Protein AF-0000000065927866 (afdb_homodimer)

Sequence (918 aa):
MAPTQNTICSKHVAVIGAGAAGLVTARELRREGHTVVVFDREKQVGGLWNYSSKADSDPLSLDTTRTIVHTSIYESLRTNLPRECMGFTDFPFVPRIHDISRDSRRYPSHREVLAYLQDFAREFKIEEMVRFETEVVCVEPVNGKWSVRSKNSVGFAAHEIFDAVVVCSGHFTEPNVAHIPGIKSWPGKQIHSHNYRVPGPFNNEVVVVIGNYASGADISRDIAKVAKEVHIASRASESDTYQKLPV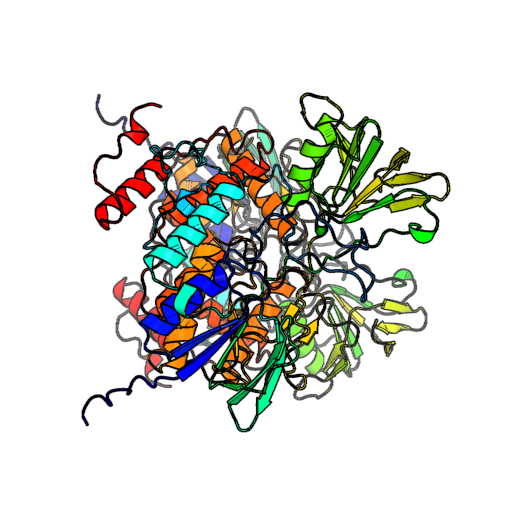PQNNLWVHSEIDFAHQDGSILFKNGKVVYADTIVHCTGYKYYFPFLETNGYININENRVEPLYKHVFLPALAPSLSFIGLPGMAIQFVMFEIQSKWVAAVLSGRVILPSQDKMMEDIIEWYATLDVLGIPKRHTHKLGKISCEYLNWIAEECHCSPVENWRIQEVERGFQRMVSHPEIYRDEWDDDDLMEEAYKDFARKKLISSHPSYFLESMAPTQNTICSKHVAVIGAGAAGLVTARELRREGHTVVVFDREKQVGGLWNYSSKADSDPLSLDTTRTIVHTSIYESLRTNLPRECMGFTDFPFVPRIHDISRDSRRYPSHREVLAYLQDFAREFKIEEMVRFETEVVCVEPVNGKWSVRSKNSVGFAAHEIFDAVVVCSGHFTEPNVAHIPGIKSWPGKQIHSHNYRVPGPFNNEVVVVIGNYASGADISRDIAKVAKEVHIASRASESDTYQKLPVPQNNLWVHSEIDFAHQDGSILFKNGKVVYADTIVHCTGYKYYFPFLETNGYININENRVEPLYKHVFLPALAPSLSFIGLPGMAIQFVMFEIQSKWVAAVLSGRVILPSQDKMMEDIIEWYATLDVLGIPKRHTHKLGKISCEYLNWIAEECHCSPVENWRIQEVERGFQRMVSHPEIYRDEWDDDDLMEEAYKDFARKKLISSHPSYFLES

Secondary structure (DSSP, 8-state):
-----------EEEEE--SHHHHHHHHHHHHHT-EEEEE-SSSSS-GGGS--S---SSTT---TTSPPP-----TT-B-SS-HHHHSBTTB-----TT-TTS--SSS-BHHHHHHHHHHHHHHTT-GGGEETT-EEEEEEEETTEEEEEEE-SS-BPPPEEESEEEE---SSSSB-PPP-TTGGG--SEEEEGGG---SGGGTT-EEEEE--SHHHHHHHHHHHTT-SEEEEE-TTS-TT-EEE---TTS-EEEE--EEEE-TTSEEEETTS-EEE-SEEEE---B----TTB--TTSSEEETTEEES-BTTTB-GGGTTTEEE-S--BSS-HHHHHHHHHHHHHHHHHTSS-PPPHHHHHHHHHHHHHHHHHHT--GGGTTB-GGGHHHHHHHHHHHHT-PPPPHHHHHHHHHHHHHHHH-TTTTTT--S-HHHHHHHHHHHHHTTSS-SS-GGGT--/-----------EEEEE--SHHHHHHHHHHHHHT-EEEEE-SSSSS-GGGS--S---SSTT---TTSPPP-----TT-B-SS-HHHHSBTTB-----TT-TTS--SSS-BHHHHHHHHHHHHHHTT-GGGEETT-EEEEEEEETTEEEEEEE-SS-BPPPEEESEEEE---SSSSB-PPP-TTGGG--SEEEEGGG---SGGGTT-EEEEE--SHHHHHHHHHHHTT-SEEEEE-TTS-TT-EEE---TTS-EEEE--EEEE-TTSEEEETTS-EEE-SEEEE---B----TTB--TTSSEEETTEEES-BTTTB-GGGTTTEEE-S--BSS-HHHHHHHHHHHHHHHHHTSS-PPPHHHHHHHHHHHHHHHHHHT--GGGTTB-GGGHHHHHHHHHHHHT-PPPPHHHHHHHHHHHHHHHH-TTTTTT--S-HHHHHHHHHHHHHTTSS-SS-GGGTT-

InterPro domains:
  IPR000960 Flavin monooxygenase FMO [PR00370] (11-27)
  IPR000960 Flavin monooxygenase FMO [PR00370] (35-59)
  IPR000960 Flavin monooxygenase FMO [PR00370] (191-205)
  IPR000960 Flavin monooxygenase FMO [PR00370] (218-233)
  IPR000960 Flavin monooxygenase FMO [PR00370] (270-297)
  IPR000960 Flavin monooxygenase FMO [PR00370] (335-348)
  IPR020946 Flavin monooxygenase-like [PF00743] (11-236)
  IPR020946 Flavin monooxygenase-like [PF00743] (263-385)
  IPR036188 FAD/NAD(P)-binding domain superfamily [G3DSA:3.50.50.60] (13-407)
  IPR036188 FAD/NAD(P)-binding domain superfamily [G3DSA:3.50.50.60] (179-283)
  IPR036188 FAD/NAD(P)-binding domain superfamily [SSF51905] (11-238)
  IPR036188 FAD/NAD(P)-binding domain superfamily [SSF51905] (266-433)
  IPR050346 Flavin-containing monooxygenases-like [PTHR23023] (11-434)

Radius of gyration: 29.79 Å; Cα contacts (8 Å, |Δi|>4): 1867; chains: 2; bounding box: 66×82×74 Å

GO terms:
  GO:0080103 4-methylthiopropyl glucosinolate S-oxygenase activity (F, IDA)
  GO:0080107 8-methylthiopropyl glucosinolate S-oxygenase activity (F, IDA)
  GO:0080102 3-methylthiopropyl glucosinolate S-oxygenase activity (F, IMP)
  GO:0080103 4-methylthiopropyl glucosinolate S-oxygenase activity (F, IMP)
  GO:0080104 5-methylthiopropyl glucosinolate S-oxygenase activity (F, IMP)
  GO:0080105 6-methylthiopropyl glucosinolate S-oxygenase activity (F, IMP)
  GO:0080106 7-methylthiopropyl glucosinolate S-oxygenase activity (F, IMP)
  GO:0080107 8-methylthiopropyl glucosinolate S-oxygenase activity (F, IMP)
  GO:0033506 glucosinolate biosynthetic process from homomethionine (P, IMP)

pLDDT: mean 93.17, std 10.87, range [21.94, 98.88]

Structure (mmCIF, N/CA/C/O backbone):
data_AF-0000000065927866-model_v1
#
loop_
_entity.id
_entity.type
_entity.pdbx_description
1 polymer 'Flavin-containing monooxygenase FMO GS-OX1'
#
loop_
_atom_site.group_PDB
_atom_site.id
_atom_site.type_symbol
_atom_site.label_atom_id
_atom_site.label_alt_id
_atom_site.label_comp_id
_atom_site.label_asym_id
_atom_site.label_entity_id
_atom_site.label_seq_id
_atom_site.pdbx_PDB_ins_code
_atom_site.Cartn_x
_atom_site.Cartn_y
_atom_site.Cartn_z
_atom_site.occupancy
_atom_site.B_iso_or_equiv
_atom_site.auth_seq_id
_atom_site.auth_comp_id
_atom_site.auth_asym_id
_atom_site.auth_atom_id
_atom_site.pdbx_PDB_model_num
ATOM 1 N N . MET A 1 1 ? -34.188 19.969 -25.688 1 22.8 1 MET A N 1
ATOM 2 C CA . MET A 1 1 ? -34.094 20.422 -24.297 1 22.8 1 MET A CA 1
ATOM 3 C C . MET A 1 1 ? -32.719 20.953 -23.984 1 22.8 1 MET A C 1
ATOM 5 O O . MET A 1 1 ? -31.703 20.281 -24.25 1 22.8 1 MET A O 1
ATOM 9 N N . ALA A 1 2 ? -32.594 22.266 -23.906 1 32.44 2 ALA A N 1
ATOM 10 C CA . ALA A 1 2 ? -31.312 22.969 -23.812 1 32.44 2 ALA A CA 1
ATOM 11 C C . ALA A 1 2 ? -30.438 22.406 -22.719 1 32.44 2 ALA A C 1
ATOM 13 O O . ALA A 1 2 ? -30.938 21.844 -21.734 1 32.44 2 ALA A O 1
ATOM 14 N N . PRO A 1 3 ? -29.125 22.219 -22.906 1 36.47 3 PRO A N 1
ATOM 15 C CA . PRO A 1 3 ? -28.266 21.688 -21.844 1 36.47 3 PRO A CA 1
ATOM 16 C C . PRO A 1 3 ? -28.562 22.312 -20.484 1 36.47 3 PRO A C 1
ATOM 18 O O . PRO A 1 3 ? -28.844 23.516 -20.406 1 36.47 3 PRO A O 1
ATOM 21 N N . THR A 1 4 ? -29.328 21.781 -19.625 1 37.56 4 THR A N 1
ATOM 22 C CA . THR A 1 4 ? -29.641 22.297 -18.297 1 37.56 4 THR A CA 1
ATOM 23 C C . THR A 1 4 ? -28.422 23 -17.703 1 37.56 4 THR A C 1
ATOM 25 O O . THR A 1 4 ? -27.344 22.391 -17.578 1 37.56 4 THR A O 1
ATOM 28 N N . GLN A 1 5 ? -28.141 24.172 -17.969 1 40.34 5 GLN A N 1
ATOM 29 C CA . GLN A 1 5 ? -27.156 25.078 -17.391 1 40.34 5 GLN A CA 1
ATOM 30 C C . GLN A 1 5 ? -26.984 24.812 -15.891 1 40.34 5 GLN A C 1
ATOM 32 O O . GLN A 1 5 ? -27.906 25.047 -15.109 1 40.34 5 GLN A O 1
ATOM 37 N N . ASN A 1 6 ? -26.438 23.781 -15.383 1 46.69 6 ASN A N 1
ATOM 38 C CA . ASN A 1 6 ? -26.219 23.484 -13.969 1 46.69 6 ASN A CA 1
ATOM 39 C C . ASN A 1 6 ? -25.828 24.734 -13.195 1 46.69 6 ASN A C 1
ATOM 41 O O . ASN A 1 6 ? -24.781 25.344 -13.453 1 46.69 6 ASN A O 1
ATOM 45 N N . THR A 1 7 ? -26.641 25.641 -12.898 1 53.19 7 THR A N 1
ATOM 46 C CA . THR A 1 7 ? -26.484 26.875 -12.156 1 53.19 7 THR A CA 1
ATOM 47 C C . THR A 1 7 ? -25.516 26.688 -10.984 1 53.19 7 THR A C 1
ATOM 49 O O . THR A 1 7 ? -25.734 25.812 -10.141 1 53.19 7 THR A O 1
ATOM 52 N N . ILE A 1 8 ? -24.281 27.109 -11.148 1 65.31 8 ILE A N 1
ATOM 53 C CA . ILE A 1 8 ? -23.281 27.172 -10.086 1 65.31 8 ILE A CA 1
ATOM 54 C C . ILE A 1 8 ? -23.859 27.891 -8.867 1 65.31 8 ILE A C 1
ATOM 56 O O . ILE A 1 8 ? -24.375 29 -8.984 1 65.31 8 ILE A O 1
ATOM 60 N N . CYS A 1 9 ? -24.188 27.156 -7.723 1 84.62 9 CYS A N 1
ATOM 61 C CA . CYS A 1 9 ? -24.766 27.672 -6.484 1 84.62 9 CYS A CA 1
ATOM 62 C C . CYS A 1 9 ? -23.672 28.141 -5.527 1 84.62 9 CYS A C 1
ATOM 64 O O . CYS A 1 9 ? -22.719 27.406 -5.254 1 84.62 9 CYS A O 1
ATOM 66 N N . SER A 1 10 ? -23.719 29.391 -5.25 1 94.5 10 SER A N 1
ATOM 67 C CA . SER A 1 10 ? -22.812 29.969 -4.258 1 94.5 10 SER A CA 1
ATOM 68 C C . SER A 1 10 ? -23.219 29.531 -2.846 1 94.5 10 SER A C 1
ATOM 70 O O . SER A 1 10 ? -24.391 29.578 -2.486 1 94.5 10 SER A O 1
ATOM 72 N N . LYS A 1 11 ? -22.172 29.047 -2.121 1 97.75 11 LYS A N 1
ATOM 73 C CA . LYS A 1 11 ? -22.375 28.641 -0.737 1 97.75 11 LYS A CA 1
ATOM 74 C C . LYS A 1 11 ? -21.578 29.516 0.223 1 97.75 11 LYS A C 1
ATOM 76 O O . LYS A 1 11 ? -20.547 30.094 -0.16 1 97.75 11 LYS A O 1
ATOM 81 N N . HIS A 1 12 ? -22.125 29.656 1.359 1 98.5 12 HIS A N 1
ATOM 82 C CA . HIS A 1 12 ? -21.406 30.266 2.471 1 98.5 12 HIS A CA 1
ATOM 83 C C . HIS A 1 12 ? -20.656 29.219 3.277 1 98.5 12 HIS A C 1
ATOM 85 O O . HIS A 1 12 ? -21.266 28.375 3.941 1 98.5 12 HIS A O 1
ATOM 91 N N . VAL A 1 13 ? -19.25 29.344 3.254 1 98.81 13 VAL A N 1
ATOM 92 C CA . VAL A 1 13 ? -18.484 28.188 3.713 1 98.81 13 VAL A CA 1
ATOM 93 C C . VAL A 1 13 ? -17.547 28.625 4.836 1 98.81 13 VAL A C 1
ATOM 95 O O . VAL A 1 13 ? -16.875 29.656 4.734 1 98.81 13 VAL A O 1
ATOM 98 N N . ALA A 1 14 ? -17.469 27.844 5.934 1 98.81 14 ALA A N 1
ATOM 99 C CA . ALA A 1 14 ? -16.5 28.016 7 1 98.81 14 ALA A CA 1
ATOM 100 C C . ALA A 1 14 ? -15.289 27.109 6.785 1 98.81 14 ALA A C 1
ATOM 102 O O . ALA A 1 14 ? -15.445 25.906 6.512 1 98.81 14 ALA A O 1
ATOM 103 N N . VAL A 1 15 ? -14.133 27.672 6.832 1 98.88 15 VAL A N 1
ATOM 104 C CA . VAL A 1 15 ? -12.883 26.922 6.789 1 98.88 15 VAL A CA 1
ATOM 105 C C . VAL A 1 15 ? -12.203 26.969 8.156 1 98.88 15 VAL A C 1
ATOM 107 O O . VAL A 1 15 ? -11.938 28.047 8.68 1 98.88 15 VAL A O 1
ATOM 110 N N . ILE A 1 16 ? -11.891 25.844 8.711 1 98.56 16 ILE A N 1
ATOM 111 C CA . ILE A 1 16 ? -11.32 25.797 10.055 1 98.56 16 ILE A CA 1
ATOM 112 C C . ILE A 1 16 ? -9.812 25.578 9.961 1 98.56 16 ILE A C 1
ATOM 114 O O . ILE A 1 16 ? -9.344 24.453 9.789 1 98.56 16 ILE A O 1
ATOM 118 N N . GLY A 1 17 ? -9.062 26.625 10.219 1 98.25 17 GLY A N 1
ATOM 119 C CA . GLY A 1 17 ? -7.609 26.594 10.141 1 98.25 17 GLY A CA 1
ATOM 120 C C . GLY A 1 17 ? -7.055 27.406 8.984 1 98.25 17 GLY A C 1
ATOM 121 O O . GLY A 1 17 ? -7.578 27.359 7.871 1 98.25 17 GLY A O 1
ATOM 122 N N . ALA A 1 18 ? -6.039 28.172 9.312 1 98.56 18 ALA A N 1
ATOM 123 C CA . ALA A 1 18 ? -5.387 29 8.297 1 98.56 18 ALA A CA 1
ATOM 124 C C . ALA A 1 18 ? -3.947 28.547 8.07 1 98.56 18 ALA A C 1
ATOM 126 O O . ALA A 1 18 ? -3.053 29.391 7.887 1 98.56 18 ALA A O 1
ATOM 127 N N . GLY A 1 19 ? -3.703 27.25 8.203 1 98.31 19 GLY A N 1
ATOM 128 C CA . GLY A 1 19 ? -2.473 26.656 7.699 1 98.31 19 GLY A CA 1
ATOM 129 C C . GLY A 1 19 ? -2.455 26.516 6.191 1 98.31 19 GLY A C 1
ATOM 130 O O . GLY A 1 19 ? -3.305 27.078 5.5 1 98.31 19 GLY A O 1
ATOM 131 N N . ALA A 1 20 ? -1.476 25.75 5.707 1 98.44 20 ALA A N 1
ATOM 132 C CA . ALA A 1 20 ? -1.329 25.578 4.262 1 98.44 20 ALA A CA 1
ATOM 133 C C . ALA A 1 20 ? -2.625 25.062 3.637 1 98.44 20 ALA A C 1
ATOM 135 O O . ALA A 1 20 ? -3.068 25.578 2.607 1 98.44 20 ALA A O 1
ATOM 136 N N . ALA A 1 21 ? -3.248 24.094 4.242 1 98.69 21 ALA A N 1
ATOM 137 C CA . ALA A 1 21 ? -4.484 23.516 3.729 1 98.69 21 ALA A CA 1
ATOM 138 C C . ALA A 1 21 ? -5.605 24.547 3.697 1 98.69 21 ALA A C 1
ATOM 140 O O . ALA A 1 21 ? -6.309 24.688 2.695 1 98.69 21 ALA A O 1
ATOM 141 N N . GLY A 1 22 ? -5.746 25.297 4.773 1 98.88 22 GLY A N 1
ATOM 142 C CA . GLY A 1 22 ? -6.809 26.297 4.855 1 98.88 22 GLY A CA 1
ATOM 143 C C . GLY A 1 22 ? -6.633 27.438 3.873 1 98.88 22 GLY A C 1
ATOM 144 O O . GLY A 1 22 ? -7.605 27.906 3.287 1 98.88 22 GLY A O 1
ATOM 145 N N . LEU A 1 23 ? -5.414 27.859 3.711 1 98.88 23 LEU A N 1
ATOM 146 C CA . LEU A 1 23 ? -5.137 28.969 2.812 1 98.88 23 LEU A CA 1
ATOM 147 C C . LEU A 1 23 ? -5.531 28.625 1.381 1 98.88 23 LEU A C 1
ATOM 149 O O . LEU A 1 23 ? -6.246 29.391 0.728 1 98.88 23 LEU A O 1
ATOM 153 N N . VAL A 1 24 ? -5.113 27.484 0.929 1 98.81 24 VAL A N 1
ATOM 154 C CA . VAL A 1 24 ? -5.398 27.141 -0.458 1 98.81 24 VAL A CA 1
ATOM 155 C C . VAL A 1 24 ? -6.875 26.781 -0.608 1 98.81 24 VAL A C 1
ATOM 157 O O . VAL A 1 24 ? -7.48 27.047 -1.646 1 98.81 24 VAL A O 1
ATOM 160 N N . THR A 1 25 ? -7.477 26.203 0.416 1 98.88 25 THR A N 1
ATOM 161 C CA . THR A 1 25 ? -8.906 25.922 0.393 1 98.88 25 THR A CA 1
ATOM 162 C C . THR A 1 25 ? -9.719 27.203 0.238 1 98.88 25 THR A C 1
ATOM 164 O O . THR A 1 25 ? -10.633 27.266 -0.588 1 98.88 25 THR A O 1
ATOM 167 N N . ALA A 1 26 ? -9.367 28.219 1.021 1 98.88 26 ALA A N 1
ATOM 168 C CA . ALA A 1 26 ? -10.047 29.516 0.928 1 98.88 26 ALA A CA 1
ATOM 169 C C . ALA A 1 26 ? -9.938 30.094 -0.48 1 98.88 26 ALA A C 1
ATOM 171 O O . ALA A 1 26 ? -10.93 30.578 -1.033 1 98.88 26 ALA A O 1
ATOM 172 N N . ARG A 1 27 ? -8.805 30.031 -1.054 1 98.75 27 ARG A N 1
ATOM 173 C CA . ARG A 1 27 ? -8.586 30.547 -2.4 1 98.75 27 ARG A CA 1
ATOM 174 C C . ARG A 1 27 ? -9.461 29.828 -3.416 1 98.75 27 ARG A C 1
ATOM 176 O O . ARG A 1 27 ? -10.133 30.469 -4.227 1 98.75 27 ARG A O 1
ATOM 183 N N . GLU A 1 28 ? -9.438 28.5 -3.371 1 98.56 28 GLU A N 1
ATOM 184 C CA . GLU A 1 28 ? -10.156 27.703 -4.371 1 98.56 28 GLU A CA 1
ATOM 185 C C . GLU A 1 28 ? -11.664 27.875 -4.219 1 98.56 28 GLU A C 1
ATOM 187 O O . GLU A 1 28 ? -12.398 27.891 -5.211 1 98.56 28 GLU A O 1
ATOM 192 N N . LEU A 1 29 ? -12.148 27.938 -2.979 1 98.62 29 LEU A N 1
ATOM 193 C CA . LEU A 1 29 ? -13.562 28.188 -2.744 1 98.62 29 LEU A CA 1
ATOM 194 C C . LEU A 1 29 ? -13.977 29.547 -3.316 1 98.62 29 LEU A C 1
ATOM 196 O O . LEU A 1 29 ? -14.984 29.641 -4.02 1 98.62 29 LEU A O 1
ATOM 200 N N . ARG A 1 30 ? -13.211 30.547 -3.059 1 98.44 30 ARG A N 1
ATOM 201 C CA . ARG A 1 30 ? -13.5 31.875 -3.586 1 98.44 30 ARG A CA 1
ATOM 202 C C . ARG A 1 30 ? -13.484 31.875 -5.113 1 98.44 30 ARG A C 1
ATOM 204 O O . ARG A 1 30 ? -14.359 32.469 -5.75 1 98.44 30 ARG A O 1
ATOM 211 N N . ARG A 1 31 ? -12.477 31.25 -5.652 1 97.38 31 ARG A N 1
ATOM 212 C CA . ARG A 1 31 ? -12.344 31.172 -7.105 1 97.38 31 ARG A CA 1
ATOM 213 C C . ARG A 1 31 ? -13.57 30.516 -7.73 1 97.38 31 ARG A C 1
ATOM 215 O O . ARG A 1 31 ? -13.969 30.859 -8.844 1 97.38 31 ARG A O 1
ATOM 222 N N . GLU A 1 32 ? -14.172 29.562 -7.008 1 97.19 32 GLU A N 1
ATOM 223 C CA . GLU A 1 32 ? -15.336 28.844 -7.496 1 97.19 32 GLU A CA 1
ATOM 224 C C . GLU A 1 32 ? -16.609 29.656 -7.32 1 97.19 32 GLU A C 1
ATOM 226 O O . GLU A 1 32 ? -17.672 29.281 -7.824 1 97.19 32 GLU A O 1
ATOM 231 N N . GLY A 1 33 ? -16.516 30.75 -6.535 1 97.44 33 GLY A N 1
ATOM 232 C CA . GLY A 1 33 ? -17.641 31.656 -6.41 1 97.44 33 GLY A CA 1
ATOM 233 C C . GLY A 1 33 ? -18.312 31.578 -5.055 1 97.44 33 GLY A C 1
ATOM 234 O O . GLY A 1 33 ? -19.359 32.188 -4.84 1 97.44 33 GLY A O 1
ATOM 235 N N . HIS A 1 34 ? -17.75 30.922 -4.105 1 98.31 34 HIS A N 1
ATOM 236 C CA . HIS A 1 34 ? -18.312 30.812 -2.768 1 98.31 34 HIS A CA 1
ATOM 237 C C . HIS A 1 34 ? -17.891 31.969 -1.885 1 98.31 34 HIS A C 1
ATOM 239 O O . HIS A 1 34 ? -16.938 32.688 -2.201 1 98.31 34 HIS A O 1
ATOM 245 N N . THR A 1 35 ? -18.672 32.219 -0.864 1 98.38 35 THR A N 1
ATOM 246 C CA . THR A 1 35 ? -18.234 33.094 0.206 1 98.38 35 THR A CA 1
ATOM 247 C C . THR A 1 35 ? -17.578 32.312 1.338 1 98.38 35 THR A C 1
ATOM 249 O O . THR A 1 35 ? -18.062 31.234 1.705 1 98.38 35 THR A O 1
ATOM 252 N N . VAL A 1 36 ? -16.469 32.906 1.86 1 98.75 36 VAL A N 1
ATOM 253 C CA . VAL A 1 36 ? -15.641 32.094 2.727 1 98.75 36 VAL A CA 1
ATOM 254 C C . VAL A 1 36 ? -15.273 32.875 3.986 1 98.75 36 VAL A C 1
ATOM 256 O O . VAL A 1 36 ? -15 34.062 3.926 1 98.75 36 VAL A O 1
ATOM 259 N N . VAL A 1 37 ? -15.336 32.25 5.09 1 98.62 37 VAL A N 1
ATOM 260 C CA . VAL A 1 37 ? -14.758 32.719 6.344 1 98.62 37 VAL A CA 1
ATOM 261 C C . VAL A 1 37 ? -13.773 31.672 6.887 1 98.62 37 VAL A C 1
ATOM 263 O O . VAL A 1 37 ? -14.141 30.516 7.102 1 98.62 37 VAL A O 1
ATOM 266 N N . VAL A 1 38 ? -12.539 32.094 7.094 1 98.81 38 VAL A N 1
ATOM 267 C CA . VAL A 1 38 ? -11.516 31.234 7.672 1 98.81 38 VAL A CA 1
ATOM 268 C C . VAL A 1 38 ? -11.32 31.578 9.148 1 98.81 38 VAL A C 1
ATOM 270 O O . VAL A 1 38 ? -11.156 32.75 9.5 1 98.81 38 VAL A O 1
ATOM 273 N N . PHE A 1 39 ? -11.383 30.578 9.977 1 98.19 39 PHE A N 1
ATOM 274 C CA . PHE A 1 39 ? -11.141 30.781 11.406 1 98.19 39 PHE A CA 1
ATOM 275 C C . PHE A 1 39 ? -9.773 30.234 11.797 1 98.19 39 PHE A C 1
ATOM 277 O O . PHE A 1 39 ? -9.414 29.109 11.414 1 98.19 39 PHE A O 1
ATOM 284 N N . ASP A 1 40 ? -9.031 31 12.516 1 97.5 40 ASP A N 1
ATOM 285 C CA . ASP A 1 40 ? -7.77 30.5 13.047 1 97.5 40 ASP A CA 1
ATOM 286 C C . ASP A 1 40 ? -7.508 31.047 14.445 1 97.5 40 ASP A C 1
ATOM 288 O O . ASP A 1 40 ? -7.77 32.219 14.719 1 97.5 40 ASP A O 1
ATOM 292 N N . ARG A 1 41 ? -6.996 30.234 15.25 1 94.44 41 ARG A N 1
ATOM 293 C CA . ARG A 1 41 ? -6.742 30.625 16.625 1 94.44 41 ARG A CA 1
ATOM 294 C C . ARG A 1 41 ? -5.469 31.469 16.734 1 94.44 41 ARG A C 1
ATOM 296 O O . ARG A 1 41 ? -5.266 32.188 17.719 1 94.44 41 ARG A O 1
ATOM 303 N N . GLU A 1 42 ? -4.586 31.359 15.773 1 95.19 42 GLU A N 1
ATOM 304 C CA . GLU A 1 42 ? -3.32 32.094 15.805 1 95.19 42 GLU A CA 1
ATOM 305 C C . GLU A 1 42 ? -3.482 33.5 15.266 1 95.19 42 GLU A C 1
ATOM 307 O O . GLU A 1 42 ? -4.512 33.844 14.68 1 95.19 42 GLU A O 1
ATOM 312 N N . LYS A 1 43 ? -2.426 34.344 15.406 1 95.62 43 LYS A N 1
ATOM 313 C CA . LYS A 1 43 ? -2.482 35.781 15.039 1 95.62 43 LYS A CA 1
ATOM 314 C C . LYS A 1 43 ? -2 35.969 13.602 1 95.62 43 LYS A C 1
ATOM 316 O O . LYS A 1 43 ? -2.08 37.094 13.078 1 95.62 43 LYS A O 1
ATOM 321 N N . GLN A 1 44 ? -1.516 34.938 13.031 1 97.12 44 GLN A N 1
ATOM 322 C CA . GLN A 1 44 ? -1.029 35.031 11.656 1 97.12 44 GLN A CA 1
ATOM 323 C C . GLN A 1 44 ? -1.26 33.719 10.906 1 97.12 44 GLN A C 1
ATOM 325 O O . GLN A 1 44 ? -1.514 32.688 11.523 1 97.12 44 GLN A O 1
ATOM 330 N N . VAL A 1 45 ? -1.15 33.781 9.586 1 98.19 45 VAL A N 1
ATOM 331 C CA . VAL A 1 45 ? -1.305 32.562 8.773 1 98.19 45 VAL A CA 1
ATOM 332 C C . VAL A 1 45 ? -0.081 31.672 8.93 1 98.19 45 VAL A C 1
ATOM 334 O O . VAL A 1 45 ? 0.98 32.125 9.359 1 98.19 45 VAL A O 1
ATOM 337 N N . GLY A 1 46 ? -0.262 30.422 8.641 1 97.62 46 GLY A N 1
ATOM 338 C CA . GLY A 1 46 ? 0.895 29.547 8.594 1 97.62 46 GLY A CA 1
ATOM 339 C C . GLY A 1 46 ? 0.671 28.219 9.312 1 97.62 46 GLY A C 1
ATOM 340 O O . GLY A 1 46 ? 1.334 27.234 9.023 1 97.62 46 GLY A O 1
ATOM 341 N N . GLY A 1 47 ? -0.292 28.219 10.258 1 96.19 47 GLY A N 1
ATOM 342 C CA . GLY A 1 47 ? -0.604 26.984 10.969 1 96.19 47 GLY A CA 1
ATOM 343 C C . GLY A 1 47 ? 0.59 26.391 11.695 1 96.19 47 GLY A C 1
ATOM 344 O O . GLY A 1 47 ? 1.265 27.094 12.453 1 96.19 47 GLY A O 1
ATOM 345 N N . LEU A 1 48 ? 0.872 25.156 11.383 1 95.31 48 LEU A N 1
ATOM 346 C CA . LEU A 1 48 ? 1.935 24.375 12 1 95.31 48 LEU A CA 1
ATOM 347 C C . LEU A 1 48 ? 3.285 25.062 11.836 1 95.31 48 LEU A C 1
ATOM 349 O O . LEU A 1 48 ? 4.172 24.922 12.68 1 95.31 48 LEU A O 1
ATOM 353 N N . TRP A 1 49 ? 3.473 25.875 10.875 1 97.62 49 TRP A N 1
ATOM 354 C CA . TRP A 1 49 ? 4.762 26.453 10.492 1 97.62 49 TRP A CA 1
ATOM 355 C C . TRP A 1 49 ? 5.074 27.688 11.32 1 97.62 49 TRP A C 1
ATOM 357 O O . TRP A 1 49 ? 6.176 28.25 11.227 1 97.62 49 TRP A O 1
ATOM 367 N N . ASN A 1 50 ? 4.113 28.141 12.102 1 97 50 ASN A N 1
ATOM 368 C CA . ASN A 1 50 ? 4.359 29.203 13.07 1 97 50 ASN A CA 1
ATOM 369 C C . ASN A 1 50 ? 5.168 28.703 14.266 1 97 50 ASN A C 1
ATOM 371 O O . ASN A 1 50 ? 4.602 28.312 15.289 1 97 50 ASN A O 1
ATOM 375 N N . TYR A 1 51 ? 6.457 28.766 14.141 1 96.81 51 TYR A N 1
ATOM 376 C CA . TYR A 1 51 ? 7.359 28.25 15.164 1 96.81 51 TYR A CA 1
ATOM 377 C C . TYR A 1 51 ? 7.203 29.031 16.469 1 96.81 51 TYR A C 1
ATOM 379 O O . TYR A 1 51 ? 7.012 30.25 16.453 1 96.81 51 TYR A O 1
ATOM 387 N N . SER A 1 52 ? 7.188 28.328 17.531 1 96 52 SER A N 1
ATOM 388 C CA . SER A 1 52 ? 7.277 28.875 18.891 1 96 52 SER A CA 1
ATOM 389 C C . SER A 1 52 ? 8.289 28.094 19.719 1 96 52 SER A C 1
ATOM 391 O O . SER A 1 52 ? 8.367 26.875 19.625 1 96 52 SER A O 1
ATOM 393 N N . SER A 1 53 ? 9.07 28.812 20.531 1 96.19 53 SER A N 1
ATOM 394 C CA . SER A 1 53 ? 10.023 28.156 21.406 1 96.19 53 SER A CA 1
ATOM 395 C C . SER A 1 53 ? 9.32 27.516 22.609 1 96.19 53 SER A C 1
ATOM 397 O O . SER A 1 53 ? 9.914 26.703 23.328 1 96.19 53 SER A O 1
ATOM 399 N N . LYS A 1 54 ? 8.078 27.828 22.766 1 95.75 54 LYS A N 1
ATOM 400 C CA . LYS A 1 54 ? 7.312 27.281 23.875 1 95.75 54 LYS A CA 1
ATOM 401 C C . LYS A 1 54 ? 6.824 25.875 23.547 1 95.75 54 LYS A C 1
ATOM 403 O O . LYS A 1 54 ? 6.711 25.5 22.375 1 95.75 54 LYS A O 1
ATOM 408 N N . ALA A 1 55 ? 6.637 25.094 24.641 1 95.44 55 ALA A N 1
ATOM 409 C CA . ALA A 1 55 ? 6.062 23.75 24.547 1 95.44 55 ALA A CA 1
ATOM 410 C C . ALA A 1 55 ? 4.82 23.609 25.422 1 95.44 55 ALA A C 1
ATOM 412 O O . ALA A 1 55 ? 4.488 24.531 26.188 1 95.44 55 ALA A O 1
ATOM 413 N N . ASP A 1 56 ? 4.121 22.5 25.188 1 96.06 56 ASP A N 1
ATOM 414 C CA . ASP A 1 56 ? 3.025 22.203 26.094 1 96.06 56 ASP A CA 1
ATOM 415 C C . ASP A 1 56 ? 3.514 22.156 27.547 1 96.06 56 ASP A C 1
ATOM 417 O O . ASP A 1 56 ? 4.684 21.875 27.797 1 96.06 56 ASP A O 1
ATOM 421 N N . SER A 1 57 ? 2.594 22.422 28.484 1 95.06 57 SER A N 1
ATOM 422 C CA . SER A 1 57 ? 2.969 22.375 29.891 1 95.06 57 SER A CA 1
ATOM 423 C C . SER A 1 57 ? 3.234 20.938 30.328 1 95.06 57 SER A C 1
ATOM 425 O O . SER A 1 57 ? 3.879 20.719 31.359 1 95.06 57 SER A O 1
ATOM 427 N N . ASP A 1 58 ? 2.668 20.016 29.641 1 96.31 58 ASP A N 1
ATOM 428 C CA . ASP A 1 58 ? 2.914 18.594 29.828 1 96.31 58 ASP A CA 1
ATOM 429 C C . ASP A 1 58 ? 3.812 18.031 28.734 1 96.31 58 ASP A C 1
ATOM 431 O O . ASP A 1 58 ? 3.408 17.969 27.562 1 96.31 58 ASP A O 1
ATOM 435 N N . PRO A 1 59 ? 5.004 17.547 29.109 1 96.25 59 PRO A N 1
ATOM 436 C CA . PRO A 1 59 ? 5.98 17.109 28.109 1 96.25 59 PRO A CA 1
ATOM 437 C C . PRO A 1 59 ? 5.457 15.969 27.234 1 96.25 59 PRO A C 1
ATOM 439 O O . PRO A 1 59 ? 5.914 15.789 26.109 1 96.25 59 PRO A O 1
ATOM 442 N N . LEU A 1 60 ? 4.5 15.172 27.719 1 96.88 60 LEU A N 1
ATOM 443 C CA . LEU A 1 60 ? 3.926 14.07 26.953 1 96.88 60 LEU A CA 1
ATOM 444 C C . LEU A 1 60 ? 2.566 14.453 26.375 1 96.88 60 LEU A C 1
ATOM 446 O O . LEU A 1 60 ? 1.989 13.711 25.578 1 96.88 60 LEU A O 1
ATOM 450 N N . SER A 1 61 ? 2.074 15.602 26.766 1 96.56 61 SER A N 1
ATOM 451 C CA . SER A 1 61 ? 0.809 16.156 26.281 1 96.56 61 SER A CA 1
ATOM 452 C C . SER A 1 61 ? -0.348 15.195 26.562 1 96.56 61 SER A C 1
ATOM 454 O O . SER A 1 61 ? -1.208 14.984 25.719 1 96.56 61 SER A O 1
ATOM 456 N N . LEU A 1 62 ? -0.309 14.547 27.688 1 93.88 62 LEU A N 1
ATOM 457 C CA . LEU A 1 62 ? -1.357 13.609 28.078 1 93.88 62 LEU A CA 1
ATOM 458 C C . LEU A 1 62 ? -2.418 14.305 28.938 1 93.88 62 LEU A C 1
ATOM 460 O O . LEU A 1 62 ? -3.58 13.898 28.938 1 93.88 62 LEU A O 1
ATOM 464 N N . ASP A 1 63 ? -1.992 15.438 29.578 1 93.94 63 ASP A N 1
ATOM 465 C CA . ASP A 1 63 ? -2.902 16.188 30.438 1 93.94 63 ASP A CA 1
ATOM 466 C C . ASP A 1 63 ? -3.904 16.984 29.609 1 93.94 63 ASP A C 1
ATOM 468 O O . ASP A 1 63 ? -3.518 17.875 28.844 1 93.94 63 ASP A O 1
ATOM 472 N N . THR A 1 64 ? -5.145 16.781 29.797 1 90 64 THR A N 1
ATOM 473 C CA . THR A 1 64 ? -6.195 17.422 29 1 90 64 THR A CA 1
ATOM 474 C C . THR A 1 64 ? -6.324 18.891 29.359 1 90 64 THR A C 1
ATOM 476 O O . THR A 1 64 ? -6.91 19.672 28.594 1 90 64 THR A O 1
ATOM 479 N N . THR A 1 65 ? -5.82 19.297 30.484 1 91.94 65 THR A N 1
ATOM 480 C CA . THR A 1 65 ? -5.926 20.688 30.922 1 91.94 65 THR A CA 1
ATOM 481 C C . THR A 1 65 ? -4.645 21.453 30.594 1 91.94 65 THR A C 1
ATOM 483 O O . THR A 1 65 ? -4.488 22.609 31.016 1 91.94 65 THR A O 1
ATOM 486 N N . ARG A 1 66 ? -3.818 20.844 29.859 1 93.81 66 ARG A N 1
ATOM 487 C CA . ARG A 1 66 ? -2.535 21.453 29.547 1 93.81 66 ARG A CA 1
ATOM 488 C C . ARG A 1 66 ? -2.723 22.688 28.672 1 93.81 66 ARG A C 1
ATOM 490 O O . ARG A 1 66 ? -3.713 22.812 27.953 1 93.81 66 ARG A O 1
ATOM 497 N N . THR A 1 67 ? -1.71 23.609 28.844 1 93.19 67 THR A N 1
ATOM 498 C CA . THR A 1 67 ? -1.613 24.656 27.844 1 93.19 67 THR A CA 1
ATOM 499 C C . THR A 1 67 ? -1.091 24.094 26.516 1 93.19 67 THR A C 1
ATOM 501 O O . THR A 1 67 ? -0.005 23.516 26.469 1 93.19 67 THR A O 1
ATOM 504 N N . ILE A 1 68 ? -1.852 24.344 25.531 1 92.25 68 ILE A N 1
ATOM 505 C CA . ILE A 1 68 ? -1.536 23.703 24.266 1 92.25 68 ILE A CA 1
ATOM 506 C C . ILE A 1 68 ? -0.767 24.688 23.375 1 92.25 68 ILE A C 1
ATOM 508 O O . ILE A 1 68 ? -1.161 25.844 23.234 1 92.25 68 ILE A O 1
ATOM 512 N N . VAL A 1 69 ? 0.347 24.266 22.906 1 94.44 69 VAL A N 1
ATOM 513 C CA . VAL A 1 69 ? 1.058 24.938 21.828 1 94.44 69 VAL A CA 1
ATOM 514 C C . VAL A 1 69 ? 0.807 24.219 20.516 1 94.44 69 VAL A C 1
ATOM 516 O O . VAL A 1 69 ? 1.031 23.016 20.406 1 94.44 69 VAL A O 1
ATOM 519 N N . HIS A 1 70 ? 0.429 24.938 19.5 1 93.69 70 HIS A N 1
ATOM 520 C CA . HIS A 1 70 ? -0.064 24.328 18.266 1 93.69 70 HIS A CA 1
ATOM 521 C C . HIS A 1 70 ? 1.074 23.703 17.469 1 93.69 70 HIS A C 1
ATOM 523 O O . HIS A 1 70 ? 0.938 22.594 16.953 1 93.69 70 HIS A O 1
ATOM 529 N N . THR A 1 71 ? 2.199 24.328 17.406 1 95.69 71 THR A N 1
ATOM 530 C CA . THR A 1 71 ? 3.266 23.953 16.5 1 95.69 71 THR A CA 1
ATOM 531 C C . THR A 1 71 ? 4.051 22.766 17.031 1 95.69 71 THR A C 1
ATOM 533 O O . THR A 1 71 ? 4.188 22.609 18.25 1 95.69 71 THR A O 1
ATOM 536 N N . SER A 1 72 ? 4.449 21.891 16.141 1 97 72 SER A N 1
ATOM 537 C CA . SER A 1 72 ? 5.336 20.781 16.469 1 97 72 SER A CA 1
ATOM 538 C C . SER A 1 72 ? 6.699 20.938 15.812 1 97 72 SER A C 1
ATOM 540 O O . SER A 1 72 ? 7.5 20 15.781 1 97 72 SER A O 1
ATOM 542 N N . ILE A 1 73 ? 6.965 22.141 15.336 1 97 73 ILE A N 1
ATOM 543 C CA . ILE A 1 73 ? 8.203 22.453 14.625 1 97 73 ILE A CA 1
ATOM 544 C C . ILE A 1 73 ? 9.328 22.672 15.625 1 97 73 ILE A C 1
ATOM 546 O O . ILE A 1 73 ? 9.117 23.266 16.688 1 97 73 ILE A O 1
ATOM 550 N N . TYR A 1 74 ? 10.477 22.125 15.344 1 97.94 74 TYR A N 1
ATOM 551 C CA . TYR A 1 74 ? 11.664 22.406 16.141 1 97.94 74 TYR A CA 1
ATOM 552 C C . TYR A 1 74 ? 12.641 23.297 15.367 1 97.94 74 TYR A C 1
ATOM 554 O O . TYR A 1 74 ? 12.555 23.391 14.141 1 97.94 74 TYR A O 1
ATOM 562 N N . GLU A 1 75 ? 13.508 23.891 16.016 1 97.88 75 GLU A N 1
ATOM 563 C CA . GLU A 1 75 ? 14.297 25 15.508 1 97.88 75 GLU A CA 1
ATOM 564 C C . GLU A 1 75 ? 15.125 24.594 14.289 1 97.88 75 GLU A C 1
ATOM 566 O O . GLU A 1 75 ? 15.242 25.344 13.328 1 97.88 75 GLU A O 1
ATOM 571 N N . SER A 1 76 ? 15.672 23.422 14.258 1 97.06 76 SER A N 1
ATOM 572 C CA . SER A 1 76 ? 16.609 22.984 13.219 1 97.06 76 SER A CA 1
ATOM 573 C C . SER A 1 76 ? 15.859 22.359 12.039 1 97.06 76 SER A C 1
ATOM 575 O O . SER A 1 76 ? 16.484 21.953 11.062 1 97.06 76 SER A O 1
ATOM 577 N N . LEU A 1 77 ? 14.57 22.312 12.086 1 97.69 77 LEU A N 1
ATOM 578 C CA . LEU A 1 77 ? 13.797 21.562 11.102 1 97.69 77 LEU A CA 1
ATOM 579 C C . LEU A 1 77 ? 13.961 22.156 9.703 1 97.69 77 LEU A C 1
ATOM 581 O O . LEU A 1 77 ? 13.828 23.375 9.531 1 97.69 77 LEU A O 1
ATOM 585 N N . ARG A 1 78 ? 14.312 21.312 8.75 1 97.25 78 ARG A N 1
ATOM 586 C CA . ARG A 1 78 ? 14.289 21.578 7.316 1 97.25 78 ARG A CA 1
ATOM 587 C C . ARG A 1 78 ? 13.32 20.641 6.602 1 97.25 78 ARG A C 1
ATOM 589 O O . ARG A 1 78 ? 12.938 19.609 7.141 1 97.25 78 ARG A O 1
ATOM 596 N N . THR A 1 79 ? 12.875 21.078 5.445 1 97.19 79 THR A N 1
ATOM 597 C CA . THR A 1 79 ? 11.906 20.266 4.707 1 97.19 79 THR A CA 1
ATOM 598 C C . THR A 1 79 ? 12.516 18.938 4.293 1 97.19 79 THR A C 1
ATOM 600 O O . THR A 1 79 ? 13.734 18.828 4.125 1 97.19 79 THR A O 1
ATOM 603 N N . ASN A 1 80 ? 11.641 17.938 4.184 1 94.75 80 ASN A N 1
ATOM 604 C CA . ASN A 1 80 ? 12.055 16.625 3.705 1 94.75 80 ASN A CA 1
ATOM 605 C C . ASN A 1 80 ? 12.008 16.531 2.182 1 94.75 80 ASN A C 1
ATOM 607 O O . ASN A 1 80 ? 12.594 15.633 1.586 1 94.75 80 ASN A O 1
ATOM 611 N N . LEU A 1 81 ? 11.258 17.453 1.564 1 95.75 81 LEU A N 1
ATOM 612 C CA . LEU A 1 81 ? 11.117 17.531 0.116 1 95.75 81 LEU A CA 1
ATOM 613 C C . LEU A 1 81 ? 11.805 18.781 -0.428 1 95.75 81 LEU A C 1
ATOM 615 O O . LEU A 1 81 ? 11.891 19.797 0.26 1 95.75 81 LEU A O 1
ATOM 619 N N . PRO A 1 82 ? 12.367 18.609 -1.667 1 96.81 82 PRO A N 1
ATOM 620 C CA . PRO A 1 82 ? 12.875 19.844 -2.275 1 96.81 82 PRO A CA 1
ATOM 621 C C . PRO A 1 82 ? 11.766 20.859 -2.564 1 96.81 82 PRO A C 1
ATOM 623 O O . PRO A 1 82 ? 10.641 20.469 -2.896 1 96.81 82 PRO A O 1
ATOM 626 N N . ARG A 1 83 ? 12.078 22.125 -2.467 1 96.69 83 ARG A N 1
ATOM 627 C CA . ARG A 1 83 ? 11.102 23.203 -2.514 1 96.69 83 ARG A CA 1
ATOM 628 C C . ARG A 1 83 ? 10.312 23.156 -3.818 1 96.69 83 ARG A C 1
ATOM 630 O O . ARG A 1 83 ? 9.117 23.469 -3.834 1 96.69 83 ARG A O 1
ATOM 637 N N . GLU A 1 84 ? 10.93 22.719 -4.965 1 95.88 84 GLU A N 1
ATOM 638 C CA . GLU A 1 84 ? 10.266 22.766 -6.262 1 95.88 84 GLU A CA 1
ATOM 639 C C . GLU A 1 84 ? 9 21.906 -6.266 1 95.88 84 GLU A C 1
ATOM 641 O O . GLU A 1 84 ? 7.984 22.297 -6.844 1 95.88 84 GLU A O 1
ATOM 646 N N . CYS A 1 85 ? 9.086 20.781 -5.57 1 96.69 85 CYS A N 1
ATOM 647 C CA . CYS A 1 85 ? 7.949 19.875 -5.664 1 96.69 85 CYS A CA 1
ATOM 648 C C . CYS A 1 85 ? 6.914 20.188 -4.59 1 96.69 85 CYS A C 1
ATOM 650 O O . CYS A 1 85 ? 5.785 19.703 -4.648 1 96.69 85 CYS A O 1
ATOM 652 N N . MET A 1 86 ? 7.164 21.109 -3.688 1 97.38 86 MET A N 1
ATOM 653 C CA . MET A 1 86 ? 6.277 21.406 -2.568 1 97.38 86 MET A CA 1
ATOM 654 C C . MET A 1 86 ? 5.262 22.484 -2.953 1 97.38 86 MET A C 1
ATOM 656 O O . MET A 1 86 ? 4.141 22.484 -2.439 1 97.38 86 MET A O 1
ATOM 660 N N . GLY A 1 87 ? 5.68 23.375 -3.828 1 97.31 87 GLY A N 1
ATOM 661 C CA . GLY A 1 87 ? 4.879 24.562 -4.102 1 97.31 87 GLY A CA 1
ATOM 662 C C . GLY A 1 87 ? 3.523 24.234 -4.699 1 97.31 87 GLY A C 1
ATOM 663 O O . GLY A 1 87 ? 3.348 23.188 -5.32 1 97.31 87 GLY A O 1
ATOM 664 N N . PHE A 1 88 ? 2.59 25.156 -4.43 1 97.94 88 PHE A N 1
ATOM 665 C CA . PHE A 1 88 ? 1.313 25.062 -5.129 1 97.94 88 PHE A CA 1
ATOM 666 C C . PHE A 1 88 ? 1.514 25.156 -6.637 1 97.94 88 PHE A C 1
ATOM 668 O O . PHE A 1 88 ? 2.482 25.766 -7.102 1 97.94 88 PHE A O 1
ATOM 675 N N . THR A 1 89 ? 0.601 24.609 -7.422 1 95.69 89 THR A N 1
ATOM 676 C CA . THR A 1 89 ? 0.824 24.375 -8.844 1 95.69 89 THR A CA 1
ATOM 677 C C . THR A 1 89 ? 0.955 25.703 -9.594 1 95.69 89 THR A C 1
ATOM 679 O O . THR A 1 89 ? 1.636 25.781 -10.617 1 95.69 89 THR A O 1
ATOM 682 N N . ASP A 1 90 ? 0.331 26.75 -9.18 1 95.88 90 ASP A N 1
ATOM 683 C CA . ASP A 1 90 ? 0.417 28.031 -9.875 1 95.88 90 ASP A CA 1
ATOM 684 C C . ASP A 1 90 ? 1.151 29.078 -9.031 1 95.88 90 ASP A C 1
ATOM 686 O O . ASP A 1 90 ? 1.044 30.281 -9.281 1 95.88 90 ASP A O 1
ATOM 690 N N . PHE A 1 91 ? 1.789 28.734 -7.996 1 97.69 91 PHE A N 1
ATOM 691 C CA . PHE A 1 91 ? 2.607 29.562 -7.129 1 97.69 91 PHE A CA 1
ATOM 692 C C . PHE A 1 91 ? 3.875 28.828 -6.707 1 97.69 91 PHE A C 1
ATOM 694 O O . PHE A 1 91 ? 3.988 28.391 -5.562 1 97.69 91 PHE A O 1
ATOM 701 N N . PRO A 1 92 ? 4.832 28.781 -7.578 1 97.44 92 PRO A N 1
ATOM 702 C CA . PRO A 1 92 ? 6.023 27.953 -7.348 1 97.44 92 PRO A CA 1
ATOM 703 C C . PRO A 1 92 ? 6.816 28.391 -6.121 1 97.44 92 PRO A C 1
ATOM 705 O O . PRO A 1 92 ? 6.918 29.594 -5.84 1 97.44 92 PRO A O 1
ATOM 708 N N . PHE A 1 93 ? 7.363 27.453 -5.387 1 98 93 PHE A N 1
ATOM 709 C CA . PHE A 1 93 ? 8.266 27.688 -4.266 1 98 93 PHE A CA 1
ATOM 710 C C . PHE A 1 93 ? 9.711 27.781 -4.746 1 98 93 PHE A C 1
ATOM 712 O O . PHE A 1 93 ? 10.398 26.766 -4.855 1 98 93 PHE A O 1
ATOM 719 N N . VAL A 1 94 ? 10.18 28.969 -5.035 1 96 94 VAL A N 1
ATOM 720 C CA . VAL A 1 94 ? 11.5 29.219 -5.605 1 96 94 VAL A CA 1
ATOM 721 C C . VAL A 1 94 ? 12.336 30.062 -4.641 1 96 94 VAL A C 1
ATOM 723 O O . VAL A 1 94 ? 11.781 30.75 -3.783 1 96 94 VAL A O 1
ATOM 726 N N . PRO A 1 95 ? 13.641 29.953 -4.758 1 95.06 95 PRO A N 1
ATOM 727 C CA . PRO A 1 95 ? 14.484 30.797 -3.904 1 95.06 95 PRO A CA 1
ATOM 728 C C . PRO A 1 95 ? 14.305 32.281 -4.188 1 95.06 95 PRO A C 1
ATOM 730 O O . PRO A 1 95 ? 14.156 32.688 -5.348 1 95.06 95 PRO A O 1
ATOM 733 N N . ARG A 1 96 ? 14.25 33.062 -3.111 1 92.12 96 ARG A N 1
ATOM 734 C CA . ARG A 1 96 ? 14.273 34.531 -3.211 1 92.12 96 ARG A CA 1
ATOM 735 C C . ARG A 1 96 ? 15.688 35.062 -3.029 1 92.12 96 ARG A C 1
ATOM 737 O O . ARG A 1 96 ? 16.016 35.625 -1.982 1 92.12 96 ARG A O 1
ATOM 744 N N . ILE A 1 97 ? 16.375 35.062 -4.016 1 85.56 97 ILE A N 1
ATOM 745 C CA . ILE A 1 97 ? 17.812 35.25 -3.971 1 85.56 97 ILE A CA 1
ATOM 746 C C . ILE A 1 97 ? 18.141 36.688 -3.592 1 85.56 97 ILE A C 1
ATOM 748 O O . ILE A 1 97 ? 19.188 36.969 -2.998 1 85.56 97 ILE A O 1
ATOM 752 N N . HIS A 1 98 ? 17.297 37.562 -3.826 1 87.06 98 HIS A N 1
ATOM 753 C CA . HIS A 1 98 ? 17.562 38.969 -3.576 1 87.06 98 HIS A CA 1
ATOM 754 C C . HIS A 1 98 ? 17.234 39.344 -2.139 1 87.06 98 HIS A C 1
ATOM 756 O O . HIS A 1 98 ? 17.562 40.469 -1.687 1 87.06 98 HIS A O 1
ATOM 762 N N . ASP A 1 99 ? 16.594 38.5 -1.462 1 90.69 99 ASP A N 1
ATOM 763 C CA . ASP A 1 99 ? 16.25 38.75 -0.065 1 90.69 99 ASP A CA 1
ATOM 764 C C . ASP A 1 99 ? 17.125 37.906 0.871 1 90.69 99 ASP A C 1
ATOM 766 O O . ASP A 1 99 ? 16.891 36.719 1.058 1 90.69 99 ASP A O 1
ATOM 770 N N . ILE A 1 100 ? 17.984 38.531 1.55 1 90.06 100 ILE A N 1
ATOM 771 C CA . ILE A 1 100 ? 19.016 37.875 2.359 1 90.06 100 ILE A CA 1
ATOM 772 C C . ILE A 1 100 ? 18.375 37.219 3.584 1 90.06 100 ILE A C 1
ATOM 774 O O . ILE A 1 100 ? 18.938 36.312 4.18 1 90.06 100 ILE A O 1
ATOM 778 N N . SER A 1 101 ? 17.281 37.656 3.969 1 92.94 101 SER A N 1
ATOM 779 C CA . SER A 1 101 ? 16.609 37.125 5.137 1 92.94 101 SER A CA 1
ATOM 780 C C . SER A 1 101 ? 15.93 35.781 4.812 1 92.94 101 SER A C 1
ATOM 782 O O . SER A 1 101 ? 15.539 35.031 5.719 1 92.94 101 SER A O 1
ATOM 784 N N . ARG A 1 102 ? 15.922 35.469 3.584 1 96.5 102 ARG A N 1
ATOM 785 C CA . ARG A 1 102 ? 15.25 34.25 3.133 1 96.5 102 ARG A CA 1
ATOM 786 C C . ARG A 1 102 ? 16.25 33.094 2.969 1 96.5 102 ARG A C 1
ATOM 788 O O . ARG A 1 102 ? 17.438 33.344 2.734 1 96.5 102 ARG A O 1
ATOM 795 N N . ASP A 1 103 ? 15.781 31.875 3.189 1 97.19 103 ASP A N 1
ATOM 796 C CA . ASP A 1 103 ? 16.594 30.672 3.033 1 97.19 103 ASP A CA 1
ATOM 797 C C . ASP A 1 103 ? 16.578 30.188 1.586 1 97.19 103 ASP A C 1
ATOM 799 O O . ASP A 1 103 ? 15.57 29.672 1.108 1 97.19 103 ASP A O 1
ATOM 803 N N . SER A 1 104 ? 17.688 30.188 0.896 1 95.5 104 SER A N 1
ATOM 804 C CA . SER A 1 104 ? 17.75 29.875 -0.529 1 95.5 104 SER A CA 1
ATOM 805 C C . SER A 1 104 ? 18.078 28.406 -0.762 1 95.5 104 SER A C 1
ATOM 807 O O . SER A 1 104 ? 18.094 27.938 -1.903 1 95.5 104 SER A O 1
ATOM 809 N N . ARG A 1 105 ? 18.344 27.641 0.243 1 96 105 ARG A N 1
ATOM 810 C CA . ARG A 1 105 ? 18.656 26.234 0.093 1 96 105 ARG A CA 1
ATOM 811 C C . ARG A 1 105 ? 17.516 25.469 -0.571 1 96 105 ARG A C 1
ATOM 813 O O . ARG A 1 105 ? 16.359 25.844 -0.428 1 96 105 ARG A O 1
ATOM 820 N N . ARG A 1 106 ? 17.781 24.359 -1.283 1 96.81 106 ARG A N 1
ATOM 821 C CA . ARG A 1 106 ? 16.812 23.531 -1.979 1 96.81 106 ARG A CA 1
ATOM 822 C C . ARG A 1 106 ? 15.867 22.844 -0.993 1 96.81 106 ARG A C 1
ATOM 824 O O . ARG A 1 106 ? 14.68 22.672 -1.271 1 96.81 106 ARG A O 1
ATOM 831 N N . TYR A 1 107 ? 16.453 22.438 0.072 1 97.88 107 TYR A N 1
ATOM 832 C CA . TYR A 1 107 ? 15.703 21.953 1.228 1 97.88 107 TYR A CA 1
ATOM 833 C C . TYR A 1 107 ? 15.695 23 2.338 1 97.88 107 TYR A C 1
ATOM 835 O O . TYR A 1 107 ? 16.547 22.969 3.232 1 97.88 107 TYR A O 1
ATOM 843 N N . PRO A 1 108 ? 14.75 23.875 2.354 1 97.88 108 PRO A N 1
ATOM 844 C CA . PRO A 1 108 ? 14.812 25.062 3.205 1 97.88 108 PRO A CA 1
ATOM 845 C C . PRO A 1 108 ? 14.375 24.781 4.641 1 97.88 108 PRO A C 1
ATOM 847 O O . PRO A 1 108 ? 13.844 23.719 4.93 1 97.88 108 PRO A O 1
ATOM 850 N N . SER A 1 109 ? 14.594 25.781 5.469 1 97.88 109 SER A N 1
ATOM 851 C CA . SER A 1 109 ? 14.172 25.734 6.867 1 97.88 109 SER A CA 1
ATOM 852 C C . SER A 1 109 ? 12.672 25.969 7 1 97.88 109 SER A C 1
ATOM 854 O O . SER A 1 109 ? 12.031 26.453 6.066 1 97.88 109 SER A O 1
ATOM 856 N N . HIS A 1 110 ? 12.227 25.688 8.203 1 97.88 110 HIS A N 1
ATOM 857 C CA . HIS A 1 110 ? 10.82 25.922 8.508 1 97.88 110 HIS A CA 1
ATOM 858 C C . HIS A 1 110 ? 10.461 27.406 8.352 1 97.88 110 HIS A C 1
ATOM 860 O O . HIS A 1 110 ? 9.336 27.734 7.969 1 97.88 110 HIS A O 1
ATOM 866 N N . ARG A 1 111 ? 11.359 28.281 8.531 1 97.88 111 ARG A N 1
ATOM 867 C CA . ARG A 1 111 ? 11.109 29.719 8.414 1 97.88 111 ARG A CA 1
ATOM 868 C C . ARG A 1 111 ? 10.781 30.094 6.973 1 97.88 111 ARG A C 1
ATOM 870 O O . ARG A 1 111 ? 9.93 30.938 6.723 1 97.88 111 ARG A O 1
ATOM 877 N N . GLU A 1 112 ? 11.469 29.469 6.094 1 98.31 112 GLU A N 1
ATOM 878 C CA . GLU A 1 112 ? 11.242 29.75 4.68 1 98.31 112 GLU A CA 1
ATOM 879 C C . GLU A 1 112 ? 9.875 29.234 4.23 1 98.31 112 GLU A C 1
ATOM 881 O O . GLU A 1 112 ? 9.227 29.844 3.377 1 98.31 112 GLU A O 1
ATOM 886 N N . VAL A 1 113 ? 9.461 28.109 4.711 1 98.56 113 VAL A N 1
ATOM 887 C CA . VAL A 1 113 ? 8.141 27.578 4.379 1 98.56 113 VAL A CA 1
ATOM 888 C C . VAL A 1 113 ? 7.055 28.531 4.871 1 98.56 113 VAL A C 1
ATOM 890 O O . VAL A 1 113 ? 6.094 28.812 4.152 1 98.56 113 VAL A O 1
ATOM 893 N N . LEU A 1 114 ? 7.227 29.016 6.109 1 98.5 114 LEU A N 1
ATOM 894 C CA . LEU A 1 114 ? 6.285 30 6.629 1 98.5 114 LEU A CA 1
ATOM 895 C C . LEU A 1 114 ? 6.242 31.234 5.73 1 98.5 114 LEU A C 1
ATOM 897 O O . LEU A 1 114 ? 5.164 31.734 5.395 1 98.5 114 LEU A O 1
ATOM 901 N N . ALA A 1 115 ? 7.418 31.672 5.348 1 98.31 115 ALA A N 1
ATOM 902 C CA . ALA A 1 115 ? 7.492 32.844 4.488 1 98.31 115 ALA A CA 1
ATOM 903 C C . ALA A 1 115 ? 6.781 32.625 3.162 1 98.31 115 ALA A C 1
ATOM 905 O O . ALA A 1 115 ? 6.094 33.5 2.65 1 98.31 115 ALA A O 1
ATOM 906 N N . TYR A 1 116 ? 6.98 31.5 2.572 1 98.19 116 TYR A N 1
ATOM 907 C CA . TYR A 1 116 ? 6.312 31.109 1.334 1 98.19 116 TYR A CA 1
ATOM 908 C C . TYR A 1 116 ? 4.801 31.172 1.491 1 98.19 116 TYR A C 1
ATOM 910 O O . TYR A 1 116 ? 4.098 31.703 0.629 1 98.19 116 TYR A O 1
ATOM 918 N N . LEU A 1 117 ? 4.27 30.609 2.609 1 98.75 117 LEU A N 1
ATOM 919 C CA . LEU A 1 117 ? 2.834 30.594 2.857 1 98.75 117 LEU A CA 1
ATOM 920 C C . LEU A 1 117 ? 2.301 32 3.053 1 98.75 117 LEU A C 1
ATOM 922 O O . 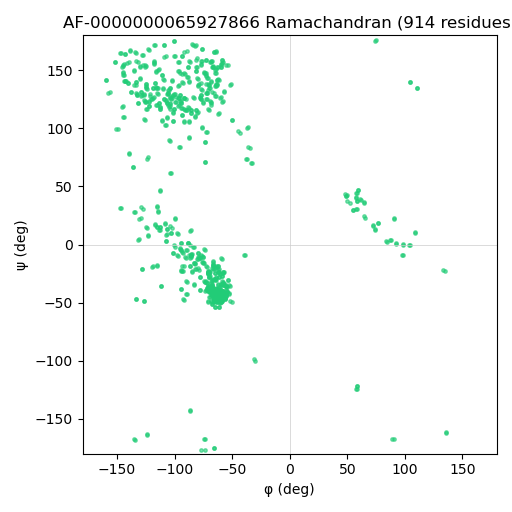LEU A 1 117 ? 1.195 32.312 2.607 1 98.75 117 LEU A O 1
ATOM 926 N N . GLN A 1 118 ? 3.055 32.812 3.707 1 98.44 118 GLN A N 1
ATOM 927 C CA . GLN A 1 118 ? 2.674 34.219 3.889 1 98.44 118 GLN A CA 1
ATOM 928 C C . GLN A 1 118 ? 2.658 34.938 2.559 1 98.44 118 GLN A C 1
ATOM 930 O O . GLN A 1 118 ? 1.772 35.781 2.311 1 98.44 118 GLN A O 1
ATOM 935 N N . ASP A 1 119 ? 3.693 34.656 1.72 1 98 119 ASP A N 1
ATOM 936 C CA . ASP A 1 119 ? 3.699 35.219 0.375 1 98 119 ASP A CA 1
ATOM 937 C C . ASP A 1 119 ? 2.445 34.812 -0.397 1 98 119 ASP A C 1
ATOM 939 O O . ASP A 1 119 ? 1.837 35.656 -1.082 1 98 119 ASP A O 1
ATOM 943 N N . PHE A 1 120 ? 2.131 33.625 -0.324 1 98.44 120 PHE A N 1
ATOM 944 C CA . PHE A 1 120 ? 0.953 33.094 -0.998 1 98.44 120 PHE A CA 1
ATOM 945 C C . PHE A 1 120 ? -0.31 33.781 -0.526 1 98.44 120 PHE A C 1
ATOM 947 O O . PHE A 1 120 ? -1.134 34.219 -1.342 1 98.44 120 PHE A O 1
ATOM 954 N N . ALA A 1 121 ? -0.497 33.875 0.799 1 98.69 121 ALA A N 1
ATOM 955 C CA . ALA A 1 121 ? -1.665 34.531 1.382 1 98.69 121 ALA A CA 1
ATOM 956 C C . ALA A 1 121 ? -1.767 36 0.918 1 98.69 121 ALA A C 1
ATOM 958 O O . ALA A 1 121 ? -2.859 36.469 0.621 1 98.69 121 ALA A O 1
ATOM 959 N N . ARG A 1 122 ? -0.674 36.656 0.869 1 98 122 ARG A N 1
ATOM 960 C CA . ARG A 1 122 ? -0.642 38.031 0.441 1 98 122 ARG A CA 1
ATOM 961 C C . ARG A 1 122 ? -0.994 38.156 -1.037 1 98 122 ARG A C 1
ATOM 963 O O . ARG A 1 122 ? -1.805 39 -1.417 1 98 122 ARG A O 1
ATOM 970 N N . GLU A 1 123 ? -0.373 37.375 -1.822 1 97.69 123 GLU A N 1
ATOM 971 C CA . GLU A 1 123 ? -0.563 37.406 -3.27 1 97.69 123 GLU A CA 1
ATOM 972 C C . GLU A 1 123 ? -2.035 37.25 -3.637 1 97.69 123 GLU A C 1
ATOM 974 O O . GLU A 1 123 ? -2.535 37.938 -4.531 1 97.69 123 GLU A O 1
ATOM 979 N N . PHE A 1 124 ? -2.691 36.406 -2.941 1 98.19 124 PHE A N 1
ATOM 980 C CA . PHE A 1 124 ? -4.055 36.094 -3.34 1 98.19 124 PHE A CA 1
ATOM 981 C C . PHE A 1 124 ? -5.062 36.719 -2.385 1 98.19 124 PHE A C 1
ATOM 983 O O . PHE A 1 124 ? -6.246 36.344 -2.398 1 98.19 124 PHE A O 1
ATOM 990 N N . LYS A 1 125 ? -4.637 37.562 -1.478 1 98.12 125 LYS A N 1
ATOM 991 C CA . LYS A 1 125 ? -5.453 38.344 -0.564 1 98.12 125 LYS A CA 1
ATOM 992 C C . LYS A 1 125 ? -6.352 37.469 0.287 1 98.12 125 LYS A C 1
ATOM 994 O O . LYS A 1 125 ? -7.547 37.719 0.428 1 98.12 125 LYS A O 1
ATOM 999 N N . ILE A 1 126 ? -5.754 36.438 0.769 1 98.38 126 ILE A N 1
ATOM 1000 C CA . ILE A 1 126 ? -6.5 35.438 1.534 1 98.38 126 ILE A CA 1
ATOM 1001 C C . ILE A 1 126 ? -6.75 35.969 2.949 1 98.38 126 ILE A C 1
ATOM 1003 O O . ILE A 1 126 ? -7.773 35.656 3.562 1 98.38 126 ILE A O 1
ATOM 1007 N N . GLU A 1 127 ? -5.918 36.781 3.412 1 97.56 127 GLU A N 1
ATOM 1008 C CA . GLU A 1 127 ? -5.996 37.25 4.789 1 97.56 127 GLU A CA 1
ATOM 1009 C C . GLU A 1 127 ? -7.297 38 5.035 1 97.56 127 GLU A C 1
ATOM 1011 O O . GLU A 1 127 ? -7.793 38.062 6.164 1 97.56 127 GLU A O 1
ATOM 1016 N N . GLU A 1 128 ? -7.855 38.5 3.975 1 97.56 128 GLU A N 1
ATOM 1017 C CA . GLU A 1 128 ? -9.117 39.25 4.098 1 97.56 128 GLU A CA 1
ATOM 1018 C C . GLU A 1 128 ? -10.25 38.312 4.527 1 97.56 128 GLU A C 1
ATOM 1020 O O . GLU A 1 128 ? -11.258 38.781 5.066 1 97.56 128 GLU A O 1
ATOM 1025 N N . MET A 1 129 ? -10.062 37.094 4.375 1 98.38 129 MET A N 1
ATOM 1026 C CA . MET A 1 129 ? -11.102 36.125 4.688 1 98.38 129 MET A CA 1
ATOM 1027 C C . MET A 1 129 ? -10.852 35.469 6.047 1 98.38 129 MET A C 1
ATOM 1029 O O . MET A 1 129 ? -11.656 34.656 6.516 1 98.38 129 MET A O 1
ATOM 1033 N N . VAL A 1 130 ? -9.758 35.844 6.727 1 98.38 130 VAL A N 1
ATOM 1034 C CA . VAL A 1 130 ? -9.344 35.094 7.922 1 98.38 130 VAL A CA 1
ATOM 1035 C C . VAL A 1 130 ? -9.727 35.906 9.172 1 98.38 130 VAL A C 1
ATOM 1037 O O . VAL A 1 130 ? -9.438 37.094 9.258 1 98.38 130 VAL A O 1
ATOM 1040 N N . ARG A 1 131 ? -10.391 35.312 10.023 1 97.19 131 ARG A N 1
ATOM 1041 C CA . ARG A 1 131 ? -10.57 35.812 11.383 1 97.19 131 ARG A CA 1
ATOM 1042 C C . ARG A 1 131 ? -9.5 35.25 12.312 1 97.19 131 ARG A C 1
ATOM 1044 O O . ARG A 1 131 ? -9.609 34.094 12.773 1 97.19 131 ARG A O 1
ATOM 1051 N N . PHE A 1 132 ? -8.594 36.062 12.648 1 96.75 132 PHE A N 1
ATOM 1052 C CA . PHE A 1 132 ? -7.473 35.656 13.492 1 96.75 132 PHE A CA 1
ATOM 1053 C C . PHE A 1 132 ? -7.879 35.656 14.961 1 96.75 132 PHE A C 1
ATOM 1055 O O . PHE A 1 132 ? -8.906 36.219 15.328 1 96.75 132 PHE A O 1
ATOM 1062 N N . GLU A 1 133 ? -7.051 34.875 15.703 1 96 133 GLU A N 1
ATOM 1063 C CA . GLU A 1 133 ? -7.254 34.781 17.141 1 96 133 GLU A CA 1
ATOM 1064 C C . GLU A 1 133 ? -8.695 34.406 17.484 1 96 133 GLU A C 1
ATOM 1066 O O . GLU A 1 133 ? -9.297 35 18.391 1 96 133 GLU A O 1
ATOM 1071 N N . THR A 1 134 ? -9.242 33.594 16.656 1 96.25 134 THR A N 1
ATOM 1072 C CA . THR A 1 134 ? -10.594 33.094 16.781 1 96.25 134 THR A CA 1
ATOM 1073 C C . THR A 1 134 ? -10.594 31.562 16.734 1 96.25 134 THR A C 1
ATOM 1075 O O . THR A 1 134 ? -10.414 30.969 15.664 1 96.25 134 THR A O 1
ATOM 1078 N N . GLU A 1 135 ? -10.828 30.969 17.828 1 95.75 135 GLU A N 1
ATOM 1079 C CA . GLU A 1 135 ? -10.812 29.516 17.953 1 95.75 135 GLU A CA 1
ATOM 1080 C C . GLU A 1 135 ? -12.211 28.938 17.797 1 95.75 135 GLU A C 1
ATOM 1082 O O . GLU A 1 135 ? -13.141 29.359 18.484 1 95.75 135 GLU A O 1
ATOM 1087 N N . VAL A 1 136 ? -12.375 28.016 16.844 1 97.31 136 VAL A N 1
ATOM 1088 C CA . VAL A 1 136 ? -13.641 27.312 16.719 1 97.31 136 VAL A CA 1
ATOM 1089 C C . VAL A 1 136 ? -13.75 26.234 17.797 1 97.31 136 VAL A C 1
ATOM 1091 O O . VAL A 1 136 ? -12.875 25.375 17.922 1 97.31 136 VAL A O 1
ATOM 1094 N N . VAL A 1 137 ? -14.891 26.25 18.531 1 95.62 137 VAL A N 1
ATOM 1095 C CA . VAL A 1 137 ? -14.984 25.359 19.688 1 95.62 137 VAL A CA 1
ATOM 1096 C C . VAL A 1 137 ? -16.078 24.328 19.453 1 95.62 137 VAL A C 1
ATOM 1098 O O . VAL A 1 137 ? -16.109 23.281 20.094 1 95.62 137 VAL A O 1
ATOM 1101 N N . CYS A 1 138 ? -16.938 24.656 18.469 1 96.25 138 CYS A N 1
ATOM 1102 C CA . CYS A 1 138 ? -18.016 23.703 18.203 1 96.25 138 CYS A CA 1
ATOM 1103 C C . CYS A 1 138 ? -18.562 23.875 16.797 1 96.25 138 CYS A C 1
ATOM 1105 O O . CYS A 1 138 ? -18.812 25 16.344 1 96.25 138 CYS A O 1
ATOM 1107 N N . VAL A 1 139 ? -18.656 22.844 16.125 1 97.19 139 VAL A N 1
ATOM 1108 C CA . VAL A 1 139 ? -19.297 22.75 14.82 1 97.19 139 VAL A CA 1
ATOM 1109 C C . VAL A 1 139 ? -20.375 21.656 14.859 1 97.19 139 VAL A C 1
ATOM 1111 O O . VAL A 1 139 ? -20.062 20.484 15.141 1 97.19 139 VAL A O 1
ATOM 1114 N N . GLU A 1 140 ? -21.625 21.922 14.57 1 95.81 140 GLU A N 1
ATOM 1115 C CA . GLU A 1 140 ? -22.688 20.938 14.641 1 95.81 140 GLU A CA 1
ATOM 1116 C C . GLU A 1 140 ? -23.734 21.172 13.539 1 95.81 140 GLU A C 1
ATOM 1118 O O . GLU A 1 140 ? -23.969 22.312 13.141 1 95.81 140 GLU A O 1
ATOM 1123 N N . PRO A 1 141 ? -24.297 20.125 13.094 1 94.19 141 PRO A N 1
ATOM 1124 C CA . PRO A 1 141 ? -25.328 20.266 12.07 1 94.19 141 PRO A CA 1
ATOM 1125 C C . PRO A 1 141 ? -26.625 20.875 12.617 1 94.19 141 PRO A C 1
ATOM 1127 O O . PRO A 1 141 ? -27.031 20.547 13.734 1 94.19 141 PRO A O 1
ATOM 1130 N N . VAL A 1 142 ? -27.234 21.812 11.812 1 93.25 142 VAL A N 1
ATOM 1131 C CA . VAL A 1 142 ? -28.5 22.422 12.18 1 93.25 142 VAL A CA 1
ATOM 1132 C C . VAL A 1 142 ? -29.328 22.688 10.922 1 93.25 142 VAL A C 1
ATOM 1134 O O . VAL A 1 142 ? -28.953 23.5 10.078 1 93.25 142 VAL A O 1
ATOM 1137 N N . ASN A 1 143 ? -30.531 22.078 10.758 1 92.44 143 ASN A N 1
ATOM 1138 C CA . ASN A 1 143 ? -31.484 22.297 9.672 1 92.44 143 ASN A CA 1
ATOM 1139 C C . ASN A 1 143 ? -30.812 22.219 8.305 1 92.44 143 ASN A C 1
ATOM 1141 O O . ASN A 1 143 ? -30.953 23.125 7.488 1 92.44 143 ASN A O 1
ATOM 1145 N N . GLY A 1 144 ? -29.922 21.25 8.117 1 90.19 144 GLY A N 1
ATOM 1146 C CA . GLY A 1 144 ? -29.297 21.031 6.824 1 90.19 144 GLY A CA 1
ATOM 1147 C C . GLY A 1 144 ? -28.078 21.922 6.602 1 90.19 144 GLY A C 1
ATOM 1148 O O . GLY A 1 144 ? -27.484 21.922 5.52 1 90.19 144 GLY A O 1
ATOM 1149 N N . LYS A 1 145 ? -27.781 22.703 7.637 1 96.25 145 LYS A N 1
ATOM 1150 C CA . LYS A 1 145 ? -26.594 23.578 7.625 1 96.25 145 LYS A CA 1
ATOM 1151 C C . LYS A 1 145 ? -25.688 23.297 8.82 1 96.25 145 LYS A C 1
ATOM 1153 O O . LYS A 1 145 ? -25.734 22.203 9.398 1 96.25 145 LYS A O 1
ATOM 1158 N N . TRP A 1 146 ? -24.766 24.312 9.07 1 97.31 146 TRP A N 1
ATOM 1159 C CA . TRP A 1 146 ? -23.812 24.094 10.156 1 97.31 146 TRP A CA 1
ATOM 1160 C C . TRP A 1 146 ? -23.734 25.312 11.07 1 97.31 146 TRP A C 1
ATOM 1162 O O . TRP A 1 146 ? -23.609 26.438 10.594 1 97.31 146 TRP A O 1
ATOM 1172 N N . SER A 1 147 ? -23.875 25.031 12.336 1 97.69 147 SER A N 1
ATOM 1173 C CA . SER A 1 147 ? -23.625 26.062 13.336 1 97.69 147 SER A CA 1
ATOM 1174 C C . SER A 1 147 ? -22.172 26.031 13.812 1 97.69 147 SER A C 1
ATOM 1176 O O . SER A 1 147 ? -21.672 24.984 14.227 1 97.69 147 SER A O 1
ATOM 1178 N N . VAL A 1 148 ? -21.5 27.188 13.727 1 97.81 148 VAL A N 1
ATOM 1179 C CA . VAL A 1 148 ? -20.109 27.312 14.156 1 97.81 148 VAL A CA 1
ATOM 1180 C C . VAL A 1 148 ? -20.016 28.266 15.336 1 97.81 148 VAL A C 1
ATOM 1182 O O . VAL A 1 148 ? -20.406 29.438 15.219 1 97.81 148 VAL A O 1
ATOM 1185 N N . ARG A 1 149 ? -19.531 27.75 16.391 1 96.81 149 ARG A N 1
ATOM 1186 C CA . ARG A 1 149 ? -19.25 28.562 17.562 1 96.81 149 ARG A CA 1
ATOM 1187 C C . ARG A 1 149 ? -17.766 28.797 17.734 1 96.81 149 ARG A C 1
ATOM 1189 O O . ARG A 1 149 ? -16.969 27.844 17.688 1 96.81 149 ARG A O 1
ATOM 1196 N N . SER A 1 150 ? -17.406 30.047 17.906 1 96.69 150 SER A N 1
ATOM 1197 C CA . SER A 1 150 ? -16 30.375 18.078 1 96.69 150 SER A CA 1
ATOM 1198 C C . SER A 1 150 ? -15.781 31.234 19.312 1 96.69 150 SER A C 1
ATOM 1200 O O . SER A 1 150 ? -16.734 31.703 19.922 1 96.69 150 SER A O 1
ATOM 1202 N N . LYS A 1 151 ? -14.562 31.297 19.75 1 95.12 151 LYS A N 1
ATOM 1203 C CA . LYS A 1 151 ? -14.195 32.125 20.891 1 95.12 151 LYS A CA 1
ATOM 1204 C C . LYS A 1 151 ? -12.914 32.906 20.609 1 95.12 151 LYS A C 1
ATOM 1206 O O . LYS A 1 151 ? -12.078 32.469 19.812 1 95.12 151 LYS A O 1
ATOM 1211 N N . ASN A 1 152 ? -12.805 34 21.188 1 92.12 152 ASN A N 1
ATOM 1212 C CA . ASN A 1 152 ? -11.609 34.844 21.172 1 92.12 152 ASN A CA 1
ATOM 1213 C C . ASN A 1 152 ? -11.273 35.375 22.562 1 92.12 152 ASN A C 1
ATOM 1215 O O . ASN A 1 152 ? -11.742 34.844 23.562 1 92.12 152 ASN A O 1
ATOM 1219 N N . SER A 1 153 ? -10.336 36.375 22.594 1 87.62 153 SER A N 1
ATOM 1220 C CA . SER A 1 153 ? -9.875 36.906 23.875 1 87.62 153 SER A CA 1
ATOM 1221 C C . SER A 1 153 ? -11.016 37.562 24.656 1 87.62 153 SER A C 1
ATOM 1223 O O . SER A 1 153 ? -10.992 37.594 25.875 1 87.62 153 SER A O 1
ATOM 1225 N N . VAL A 1 154 ? -12.07 37.969 23.984 1 86.56 154 VAL A N 1
ATOM 1226 C CA . VAL A 1 154 ? -13.188 38.656 24.625 1 86.56 154 VAL A CA 1
ATOM 1227 C C . VAL A 1 154 ? -14.25 37.656 25.062 1 86.56 154 VAL A C 1
ATOM 1229 O O . VAL A 1 154 ? -15.055 37.938 25.953 1 86.56 154 VAL A O 1
ATOM 1232 N N . GLY A 1 155 ? -14.219 36.562 24.547 1 86.31 155 GLY A N 1
ATOM 1233 C CA . GLY A 1 155 ? -15.164 35.531 24.938 1 86.31 155 GLY A CA 1
ATOM 1234 C C . GLY A 1 155 ? -15.766 34.781 23.766 1 86.31 155 GLY A C 1
ATOM 1235 O O . GLY A 1 155 ? -15.188 34.781 22.672 1 86.31 155 GLY A O 1
ATOM 1236 N N . PHE A 1 156 ? -16.859 34.156 24.078 1 85.69 156 PHE A N 1
ATOM 1237 C CA . PHE A 1 156 ? -17.562 33.344 23.078 1 85.69 156 PHE A CA 1
ATOM 1238 C C . PHE A 1 156 ? -18.344 34.25 22.125 1 85.69 156 PHE A C 1
ATOM 1240 O O . PHE A 1 156 ? -18.938 35.25 22.547 1 85.69 156 PHE A O 1
ATOM 1247 N N . ALA A 1 157 ? -18.172 33.906 20.891 1 79.75 157 ALA A N 1
ATOM 1248 C CA . ALA A 1 157 ? -18.969 34.625 19.906 1 79.75 157 ALA A CA 1
ATOM 1249 C C . ALA A 1 157 ? -20.281 33.875 19.641 1 79.75 157 ALA A C 1
ATOM 1251 O O . ALA A 1 157 ? -20.453 32.719 20.047 1 79.75 157 ALA A O 1
ATOM 1252 N N . ALA A 1 158 ? -21.172 34.594 19 1 77.81 158 ALA A N 1
ATOM 1253 C CA . ALA A 1 158 ? -22.469 34.031 18.625 1 77.81 158 ALA A CA 1
ATOM 1254 C C . ALA A 1 158 ? -22.312 32.938 17.594 1 77.81 158 ALA A C 1
ATOM 1256 O O . ALA A 1 158 ? -21.328 32.906 16.844 1 77.81 158 ALA A O 1
ATOM 1257 N N . HIS A 1 159 ? -23.25 32.062 17.625 1 89.25 159 HIS A N 1
ATOM 1258 C CA . HIS A 1 159 ? -23.359 31.016 16.625 1 89.25 159 HIS A CA 1
ATOM 1259 C C . HIS A 1 159 ? -23.516 31.609 15.234 1 89.25 159 HIS A C 1
ATOM 1261 O O . HIS A 1 159 ? -24.297 32.562 15.031 1 89.25 159 HIS A O 1
ATOM 1267 N N . GLU A 1 160 ? -22.688 31.188 14.383 1 96.19 160 GLU A N 1
ATOM 1268 C CA . GLU A 1 160 ? -22.828 31.531 12.969 1 96.19 160 GLU A CA 1
ATOM 1269 C C . GLU A 1 160 ? -23.234 30.328 12.141 1 96.19 160 GLU A C 1
ATOM 1271 O O . GLU A 1 160 ? -22.781 29.203 12.406 1 96.19 160 GLU A O 1
ATOM 1276 N N . ILE A 1 161 ? -24.094 30.594 11.164 1 97.88 161 ILE A N 1
ATOM 1277 C CA . ILE A 1 161 ? -24.625 29.5 10.344 1 97.88 161 ILE A CA 1
ATOM 1278 C C . ILE A 1 161 ? -23.938 29.5 8.984 1 97.88 161 ILE A C 1
ATOM 1280 O O . ILE A 1 161 ? -23.781 30.547 8.352 1 97.88 161 ILE A O 1
ATOM 1284 N N . PHE A 1 162 ? -23.531 28.328 8.539 1 98.38 162 PHE A N 1
ATOM 1285 C CA . PHE A 1 162 ? -22.859 28.156 7.254 1 98.38 162 PHE A CA 1
ATOM 1286 C C . PHE A 1 162 ? -23.516 27.031 6.453 1 98.38 162 PHE A C 1
ATOM 1288 O O . PHE A 1 162 ? -24.125 26.125 7.023 1 98.38 162 PHE A O 1
ATOM 1295 N N . ASP A 1 163 ? -23.406 27.156 5.148 1 98.06 163 ASP A N 1
ATOM 1296 C CA . ASP A 1 163 ? -23.906 26.094 4.27 1 98.06 163 ASP A CA 1
ATOM 1297 C C . ASP A 1 163 ? -23.016 24.859 4.32 1 98.06 163 ASP A C 1
ATOM 1299 O O . ASP A 1 163 ? -23.484 23.734 4.121 1 98.06 163 ASP A O 1
ATOM 1303 N N . ALA A 1 164 ? -21.719 25.109 4.535 1 98.31 164 ALA A N 1
ATOM 1304 C CA . ALA A 1 164 ? -20.734 24.031 4.547 1 98.31 164 ALA A CA 1
ATOM 1305 C C . ALA A 1 164 ? -19.547 24.375 5.441 1 98.31 164 ALA A C 1
ATOM 1307 O O . ALA A 1 164 ? -19.297 25.547 5.723 1 98.31 164 ALA A O 1
ATOM 1308 N N . VAL A 1 165 ? -18.891 23.328 5.879 1 98.56 165 VAL A N 1
ATOM 1309 C CA . VAL A 1 165 ? -17.688 23.453 6.691 1 98.56 165 VAL A CA 1
ATOM 1310 C C . VAL A 1 165 ? -16.562 22.594 6.098 1 98.56 165 VAL A C 1
ATOM 1312 O O . VAL A 1 165 ? -16.781 21.438 5.727 1 98.56 165 VAL A O 1
ATOM 1315 N N . VAL A 1 166 ? -15.406 23.172 5.945 1 98.81 166 VAL A N 1
ATOM 1316 C CA . VAL A 1 166 ? -14.211 22.438 5.523 1 98.81 166 VAL A CA 1
ATOM 1317 C C . VAL A 1 166 ? -13.195 22.406 6.668 1 98.81 166 VAL A C 1
ATOM 1319 O O . VAL A 1 166 ? -12.734 23.453 7.129 1 98.81 166 VAL A O 1
ATOM 1322 N N . VAL A 1 167 ? -12.891 21.234 7.102 1 98.56 167 VAL A N 1
ATOM 1323 C CA . VAL A 1 167 ? -11.969 21.047 8.219 1 98.56 167 VAL A CA 1
ATOM 1324 C C . VAL A 1 167 ? -10.531 21.031 7.703 1 98.56 167 VAL A C 1
ATOM 1326 O O . VAL A 1 167 ? -10.133 20.109 6.98 1 98.56 167 VAL A O 1
ATOM 1329 N N . CYS A 1 168 ? -9.773 22.016 8.062 1 98.44 168 CYS A N 1
ATOM 1330 C CA . CYS A 1 168 ? -8.375 22.188 7.688 1 98.44 168 CYS A CA 1
ATOM 1331 C C . CYS A 1 168 ? -7.508 22.406 8.922 1 98.44 168 CYS A C 1
ATOM 1333 O O . CYS A 1 168 ? -6.508 23.125 8.852 1 98.44 168 CYS A O 1
ATOM 1335 N N . SER A 1 169 ? -7.836 21.875 10.016 1 94.88 169 SER A N 1
ATOM 1336 C CA . SER A 1 169 ? -7.211 22.203 11.297 1 94.88 169 SER A CA 1
ATOM 1337 C C . SER A 1 169 ? -5.871 21.484 11.453 1 94.88 169 SER A C 1
ATOM 1339 O O . SER A 1 169 ? -5.117 21.781 12.391 1 94.88 169 SER A O 1
ATOM 1341 N N . GLY A 1 170 ? -5.527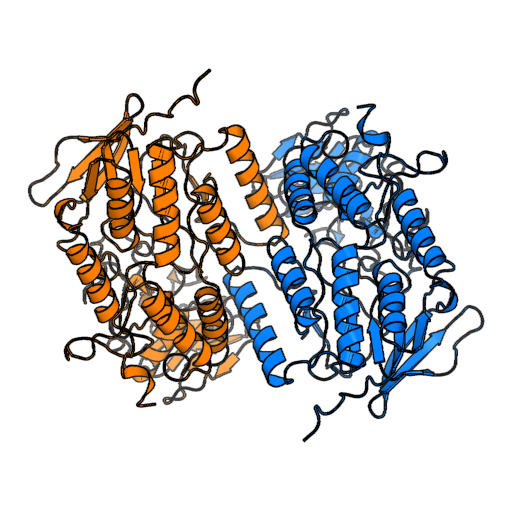 20.578 10.539 1 93.44 170 GLY A N 1
ATOM 1342 C CA . GLY A 1 170 ? -4.309 19.797 10.68 1 93.44 170 GLY A CA 1
ATOM 1343 C C . GLY A 1 170 ? -4.414 18.703 11.734 1 93.44 170 GLY A C 1
ATOM 1344 O O . GLY A 1 170 ? -5.441 18.578 12.406 1 93.44 170 GLY A O 1
ATOM 1345 N N . HIS A 1 171 ? -3.338 17.875 11.852 1 93.62 171 HIS A N 1
ATOM 1346 C CA . HIS A 1 171 ? -3.398 16.766 12.781 1 93.62 171 HIS A CA 1
ATOM 1347 C C . HIS A 1 171 ? -2.027 16.469 13.383 1 93.62 171 HIS A C 1
ATOM 1349 O O . HIS A 1 171 ? -1.719 15.32 13.711 1 93.62 171 HIS A O 1
ATOM 1355 N N . PHE A 1 172 ? -1.204 17.516 13.539 1 95.12 172 PHE A N 1
ATOM 1356 C CA . PHE A 1 172 ? 0.141 17.312 14.062 1 95.12 172 PHE A CA 1
ATOM 1357 C C . PHE A 1 172 ? 0.297 17.984 15.422 1 95.12 172 PHE A C 1
ATOM 1359 O O . PHE A 1 172 ? 1.397 18.391 15.797 1 95.12 172 PHE A O 1
ATOM 1366 N N . THR A 1 173 ? -0.775 18.109 16.156 1 93.06 173 THR A N 1
ATOM 1367 C CA . THR A 1 173 ? -0.729 18.797 17.438 1 93.06 173 THR A CA 1
ATOM 1368 C C . THR A 1 173 ? -0.954 17.812 18.578 1 93.06 173 THR A C 1
ATOM 1370 O O . THR A 1 173 ? -0.362 17.969 19.656 1 93.06 173 THR A O 1
ATOM 1373 N N . GLU A 1 174 ? -1.79 16.828 18.375 1 95.25 174 GLU A N 1
ATOM 1374 C CA . GLU A 1 174 ? -2.113 15.859 19.422 1 95.25 174 GLU A CA 1
ATOM 1375 C C . GLU A 1 174 ? -1.223 14.625 19.328 1 95.25 174 GLU A C 1
ATOM 1377 O O . GLU A 1 174 ? -1.446 13.758 18.484 1 95.25 174 GLU A O 1
ATOM 1382 N N . PRO A 1 175 ? -0.331 14.469 20.328 1 96.38 175 PRO A N 1
ATOM 1383 C CA . PRO A 1 175 ? 0.679 13.414 20.219 1 96.38 175 PRO A CA 1
ATOM 1384 C C . PRO A 1 175 ? 0.102 12.023 20.453 1 96.38 175 PRO A C 1
ATOM 1386 O O . PRO A 1 175 ? -0.855 11.867 21.219 1 96.38 175 PRO A O 1
ATOM 1389 N N . ASN A 1 176 ? 0.683 11.062 19.781 1 95.5 176 ASN A N 1
ATOM 1390 C CA . ASN A 1 176 ? 0.531 9.641 20.078 1 95.5 176 ASN A CA 1
ATOM 1391 C C . ASN A 1 176 ? 1.739 9.102 20.844 1 95.5 176 ASN A C 1
ATOM 1393 O O . ASN A 1 176 ? 2.844 9.047 20.297 1 95.5 176 ASN A O 1
ATOM 1397 N N . VAL A 1 177 ? 1.528 8.703 22.062 1 95.88 177 VAL A N 1
ATOM 1398 C CA . VAL A 1 177 ? 2.635 8.258 22.906 1 95.88 177 VAL A CA 1
ATOM 1399 C C . VAL A 1 177 ? 2.729 6.734 22.875 1 95.88 177 VAL A C 1
ATOM 1401 O O . VAL A 1 177 ? 1.71 6.043 22.953 1 95.88 177 VAL A O 1
ATOM 1404 N N . ALA A 1 178 ? 3.881 6.223 22.766 1 94 178 ALA A N 1
ATOM 1405 C CA . ALA A 1 178 ? 4.094 4.781 22.703 1 94 178 ALA A CA 1
ATOM 1406 C C . ALA A 1 178 ? 3.871 4.137 24.062 1 94 178 ALA A C 1
ATOM 1408 O O . ALA A 1 178 ? 4.184 4.734 25.094 1 94 178 ALA A O 1
ATOM 1409 N N . HIS A 1 179 ? 3.375 2.977 24 1 93.25 179 HIS A N 1
ATOM 1410 C CA . HIS A 1 179 ? 3.293 2.166 25.203 1 93.25 179 HIS A CA 1
ATOM 1411 C C . HIS A 1 179 ? 4.605 1.438 25.469 1 93.25 179 HIS A C 1
ATOM 1413 O O . HIS A 1 179 ? 5.145 0.777 24.578 1 93.25 179 HIS A O 1
ATOM 1419 N N . ILE A 1 180 ? 5.117 1.581 26.594 1 95.94 180 ILE A N 1
ATOM 1420 C CA . ILE A 1 180 ? 6.352 0.921 27 1 95.94 180 ILE A CA 1
ATOM 1421 C C . ILE A 1 180 ? 6.109 0.125 28.281 1 95.94 180 ILE A C 1
ATOM 1423 O O . ILE A 1 180 ? 5.855 0.703 29.344 1 95.94 180 ILE A O 1
ATOM 1427 N N . PRO A 1 181 ? 6.262 -1.203 28.203 1 96.25 181 PRO A N 1
ATOM 1428 C CA . PRO A 1 181 ? 6.133 -1.976 29.438 1 96.25 181 PRO A CA 1
ATOM 1429 C C . PRO A 1 181 ? 7.105 -1.521 30.531 1 96.25 181 PRO A C 1
ATOM 1431 O O . PRO A 1 181 ? 8.273 -1.262 30.234 1 96.25 181 PRO A O 1
ATOM 1434 N N . GLY A 1 182 ? 6.617 -1.311 31.719 1 97.5 182 GLY A N 1
ATOM 1435 C CA . GLY A 1 182 ? 7.453 -0.967 32.875 1 97.5 182 GLY A CA 1
ATOM 1436 C C . GLY A 1 182 ? 7.688 0.525 33 1 97.5 182 GLY A C 1
ATOM 1437 O O . GLY A 1 182 ? 8.32 0.973 33.969 1 97.5 182 GLY A O 1
ATOM 1438 N N . ILE A 1 183 ? 7.109 1.363 32.188 1 97.06 183 ILE A N 1
ATOM 1439 C CA . ILE A 1 183 ? 7.449 2.775 32.062 1 97.06 183 ILE A CA 1
ATOM 1440 C C . ILE A 1 183 ? 7.012 3.52 33.344 1 97.06 183 ILE A C 1
ATOM 1442 O O . ILE A 1 183 ? 7.602 4.539 33.688 1 97.06 183 ILE A O 1
ATOM 1446 N N . LYS A 1 184 ? 6.039 3.07 34.031 1 95.38 184 LYS A N 1
ATOM 1447 C CA . LYS A 1 184 ? 5.5 3.74 35.219 1 95.38 184 LYS A CA 1
ATOM 1448 C C . LYS A 1 184 ? 6.527 3.787 36.344 1 95.38 184 LYS A C 1
ATOM 1450 O O . LYS A 1 184 ? 6.543 4.727 37.125 1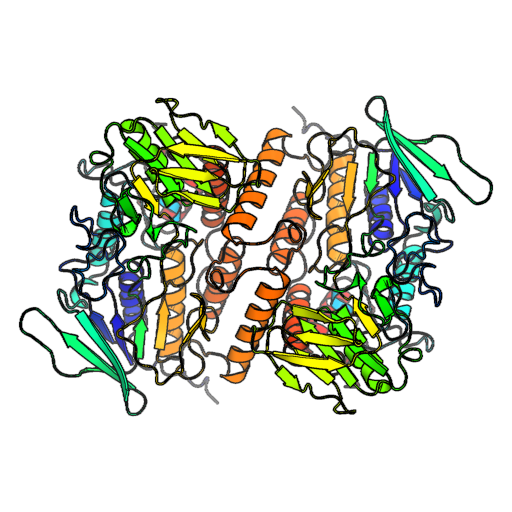 95.38 184 LYS A O 1
ATOM 1455 N N . SER A 1 185 ? 7.387 2.768 36.344 1 96.81 185 SER A N 1
ATOM 1456 C CA . SER A 1 185 ? 8.367 2.688 37.406 1 96.81 185 SER A CA 1
ATOM 1457 C C . SER A 1 185 ? 9.719 3.242 36.969 1 96.81 185 SER A C 1
ATOM 1459 O O . SER A 1 185 ? 10.648 3.344 37.781 1 96.81 185 SER A O 1
ATOM 1461 N N . TRP A 1 186 ? 9.844 3.508 35.719 1 97.69 186 TRP A N 1
ATOM 1462 C CA . TRP A 1 186 ? 11.102 4.035 35.188 1 97.69 186 TRP A CA 1
ATOM 1463 C C . TRP A 1 186 ? 11.305 5.48 35.625 1 97.69 186 TRP A C 1
ATOM 1465 O O . TRP A 1 186 ? 10.406 6.312 35.5 1 97.69 186 TRP A O 1
ATOM 1475 N N . PRO A 1 187 ? 12.477 5.824 36.156 1 97.5 187 PRO A N 1
ATOM 1476 C CA . PRO A 1 187 ? 12.656 7.105 36.812 1 97.5 187 PRO A CA 1
ATOM 1477 C C . PRO A 1 187 ? 13.023 8.234 35.875 1 97.5 187 PRO A C 1
ATOM 1479 O O . PRO A 1 187 ? 13.109 9.398 36.281 1 97.5 187 PRO A O 1
ATOM 1482 N N . GLY A 1 188 ? 13.336 7.957 34.625 1 97.44 188 GLY A N 1
ATOM 1483 C CA . GLY A 1 188 ? 13.82 8.977 33.688 1 97.44 188 GLY A CA 1
ATOM 1484 C C . GLY A 1 188 ? 12.727 9.906 33.219 1 97.44 188 GLY A C 1
ATOM 1485 O O . GLY A 1 188 ? 11.609 9.875 33.719 1 97.44 188 GLY A O 1
ATOM 1486 N N . LYS A 1 189 ? 13.094 10.82 32.312 1 97.88 189 LYS A N 1
ATOM 1487 C CA . LYS A 1 189 ? 12.18 11.797 31.734 1 97.88 189 LYS A CA 1
ATOM 1488 C C . LYS A 1 189 ? 11.625 11.305 30.406 1 97.88 189 LYS A C 1
ATOM 1490 O O . LYS A 1 189 ? 12.281 10.531 29.703 1 97.88 189 LYS A O 1
ATOM 1495 N N . GLN A 1 190 ? 10.406 11.703 30.141 1 98.12 190 GLN A N 1
ATOM 1496 C CA . GLN A 1 190 ? 9.789 11.43 28.844 1 98.12 190 GLN A CA 1
ATOM 1497 C C . GLN A 1 190 ? 9.297 12.711 28.188 1 98.12 190 GLN A C 1
ATOM 1499 O O . GLN A 1 190 ? 8.773 13.602 28.859 1 98.12 190 GLN A O 1
ATOM 1504 N N . ILE A 1 191 ? 9.523 12.797 26.922 1 98.38 191 ILE A N 1
ATOM 1505 C CA . ILE A 1 191 ? 9.039 13.938 26.156 1 98.38 191 ILE A CA 1
ATOM 1506 C C . ILE A 1 191 ? 8.586 13.469 24.766 1 98.38 191 ILE A C 1
ATOM 1508 O O . ILE A 1 191 ? 9.156 12.523 24.219 1 98.38 191 ILE A O 1
ATOM 1512 N N . HIS A 1 192 ? 7.531 13.984 24.25 1 98.5 192 HIS A N 1
ATOM 1513 C CA . HIS A 1 192 ? 7.129 13.734 22.875 1 98.5 192 HIS A CA 1
ATOM 1514 C C . HIS A 1 192 ? 7.766 14.75 21.922 1 98.5 192 HIS A C 1
ATOM 1516 O O . HIS A 1 192 ? 8.008 15.898 22.312 1 98.5 192 HIS A O 1
ATOM 1522 N N . SER A 1 193 ? 7.949 14.344 20.672 1 98.25 193 SER A N 1
ATOM 1523 C CA . SER A 1 193 ? 8.555 15.195 19.656 1 98.25 193 SER A CA 1
ATOM 1524 C C . SER A 1 193 ? 7.746 16.484 19.469 1 98.25 193 SER A C 1
ATOM 1526 O O . SER A 1 193 ? 8.297 17.516 19.094 1 98.25 193 SER A O 1
ATOM 1528 N N . HIS A 1 194 ? 6.492 16.469 19.734 1 98.12 194 HIS A N 1
ATOM 1529 C CA . HIS A 1 194 ? 5.648 17.656 19.703 1 98.12 194 HIS A CA 1
ATOM 1530 C C . HIS A 1 194 ? 6.227 18.766 20.578 1 98.12 194 HIS A C 1
ATOM 1532 O O . HIS A 1 194 ? 6.086 19.953 20.266 1 98.12 194 HIS A O 1
ATOM 1538 N N . ASN A 1 195 ? 6.906 18.375 21.625 1 98.25 195 ASN A N 1
ATOM 1539 C CA . ASN A 1 195 ? 7.383 19.344 22.609 1 98.25 195 ASN A CA 1
ATOM 1540 C C . ASN A 1 195 ? 8.891 19.547 22.516 1 98.25 195 ASN A C 1
ATOM 1542 O O . ASN A 1 195 ? 9.492 20.188 23.391 1 98.25 195 ASN A O 1
ATOM 1546 N N . TYR A 1 196 ? 9.539 18.906 21.562 1 98.5 196 TYR A N 1
ATOM 1547 C CA . TYR A 1 196 ? 10.953 19.125 21.297 1 98.5 196 TYR A CA 1
ATOM 1548 C C . TYR A 1 196 ? 11.18 20.422 20.531 1 98.5 196 TYR A C 1
ATOM 1550 O O . TYR A 1 196 ? 10.453 20.703 19.562 1 98.5 196 TYR A O 1
ATOM 1558 N N . ARG A 1 197 ? 12.273 21.203 20.922 1 98.25 197 ARG A N 1
ATOM 1559 C CA . ARG A 1 197 ? 12.539 22.469 20.25 1 98.25 197 ARG A CA 1
ATOM 1560 C C . ARG A 1 197 ? 14.016 22.594 19.891 1 98.25 197 ARG A C 1
ATOM 1562 O O . ARG A 1 197 ? 14.359 22.969 18.766 1 98.25 197 ARG A O 1
ATOM 1569 N N . VAL A 1 198 ? 14.867 22.297 20.812 1 98.19 198 VAL A N 1
ATOM 1570 C CA . VAL A 1 198 ? 16.312 22.438 20.656 1 98.19 198 VAL A CA 1
ATOM 1571 C C . VAL A 1 198 ? 17.031 21.312 21.406 1 98.19 198 VAL A C 1
ATOM 1573 O O . VAL A 1 198 ? 16.469 20.719 22.328 1 98.19 198 VAL A O 1
ATOM 1576 N N . PRO A 1 199 ? 18.234 20.984 20.969 1 98.38 199 PRO A N 1
ATOM 1577 C CA . PRO A 1 199 ? 18.922 19.844 21.578 1 98.38 199 PRO A CA 1
ATOM 1578 C C . PRO A 1 199 ? 19.547 20.188 22.938 1 98.38 199 PRO A C 1
ATOM 1580 O O . PRO A 1 199 ? 19.859 19.297 23.719 1 98.38 199 PRO A O 1
ATOM 1583 N N . GLY A 1 200 ? 19.625 21.422 23.312 1 97.81 200 GLY A N 1
ATOM 1584 C CA . GLY A 1 200 ? 20.328 21.891 24.5 1 97.81 200 GLY A CA 1
ATOM 1585 C C . GLY A 1 200 ? 19.953 21.125 25.75 1 97.81 200 GLY A C 1
ATOM 1586 O O . GLY A 1 200 ? 20.828 20.672 26.5 1 97.81 200 GLY A O 1
ATOM 1587 N N . PRO A 1 201 ? 18.703 20.938 26.062 1 97.75 201 PRO A N 1
ATOM 1588 C CA . PRO A 1 201 ? 18.25 20.281 27.281 1 97.75 201 PRO A CA 1
ATOM 1589 C C . PRO A 1 201 ? 18.766 18.844 27.422 1 97.75 201 PRO A C 1
ATOM 1591 O O . PRO A 1 201 ? 18.672 18.25 28.5 1 97.75 201 PRO A O 1
ATOM 1594 N N . PHE A 1 202 ? 19.312 18.266 26.406 1 98.56 202 PHE A N 1
ATOM 1595 C CA . PHE A 1 202 ? 19.75 16.875 26.422 1 98.56 202 PHE A CA 1
ATOM 1596 C C . PHE A 1 202 ? 21.266 16.781 26.547 1 98.56 202 PHE A C 1
ATOM 1598 O O . PHE A 1 202 ? 21.859 15.719 26.344 1 98.56 202 PHE A O 1
ATOM 1605 N N . ASN A 1 203 ? 21.922 17.859 26.938 1 98.56 203 ASN A N 1
ATOM 1606 C CA . ASN A 1 203 ? 23.375 17.922 27.031 1 98.56 203 ASN A CA 1
ATOM 1607 C C . ASN A 1 203 ? 23.922 16.859 27.984 1 98.56 203 ASN A C 1
ATOM 1609 O O . ASN A 1 203 ? 23.5 16.766 29.141 1 98.56 203 ASN A O 1
ATOM 1613 N N . ASN A 1 204 ? 24.797 16.031 27.469 1 98.44 204 ASN A N 1
ATOM 1614 C CA . ASN A 1 204 ? 25.547 14.992 28.188 1 98.44 204 ASN A CA 1
ATOM 1615 C C . ASN A 1 204 ? 24.609 13.906 28.719 1 98.44 204 ASN A C 1
ATOM 1617 O O . ASN A 1 204 ? 24.953 13.195 29.656 1 98.44 204 ASN A O 1
ATOM 1621 N N . GLU A 1 205 ? 23.422 13.766 28.109 1 98.56 205 GLU A N 1
ATOM 1622 C CA . GLU A 1 205 ? 22.469 12.734 28.516 1 98.56 205 GLU A CA 1
ATOM 1623 C C . GLU A 1 205 ? 22.594 11.5 27.625 1 98.56 205 GLU A C 1
ATOM 1625 O O . GLU A 1 205 ? 23.188 11.562 26.547 1 98.56 205 GLU A O 1
ATOM 1630 N N . VAL A 1 206 ? 22.156 10.406 28.188 1 98.75 206 VAL A N 1
ATOM 1631 C CA . VAL A 1 206 ? 21.844 9.234 27.375 1 98.75 206 VAL A CA 1
ATOM 1632 C C . VAL A 1 206 ? 20.375 9.219 27.016 1 98.75 206 VAL A C 1
ATOM 1634 O O . VAL A 1 206 ? 19.5 9.148 27.891 1 98.75 206 VAL A O 1
ATOM 1637 N N . VAL A 1 207 ? 20.109 9.305 25.703 1 98.75 207 VAL A N 1
ATOM 1638 C CA . VAL A 1 207 ? 18.734 9.531 25.234 1 98.75 207 VAL A CA 1
ATOM 1639 C C . VAL A 1 207 ? 18.281 8.352 24.375 1 98.75 207 VAL A C 1
ATOM 1641 O O . VAL A 1 207 ? 19.047 7.855 23.547 1 98.75 207 VAL A O 1
ATOM 1644 N N . VAL A 1 208 ? 17.047 7.871 24.609 1 98.5 208 VAL A N 1
ATOM 1645 C CA . VAL A 1 208 ? 16.406 6.891 23.734 1 98.5 208 VAL A CA 1
ATOM 1646 C C . VAL A 1 208 ? 15.312 7.57 22.922 1 98.5 208 VAL A C 1
ATOM 1648 O O . VAL A 1 208 ? 14.43 8.219 23.484 1 98.5 208 VAL A O 1
ATOM 1651 N N . VAL A 1 209 ? 15.43 7.496 21.656 1 98.31 209 VAL A N 1
ATOM 1652 C CA . VAL A 1 209 ? 14.43 8.039 20.75 1 98.31 209 VAL A CA 1
ATOM 1653 C C . VAL A 1 209 ? 13.594 6.902 20.156 1 98.31 209 VAL A C 1
ATOM 1655 O O . VAL A 1 209 ? 14.133 5.984 19.531 1 98.31 209 VAL A O 1
ATOM 1658 N N . ILE A 1 210 ? 12.258 6.945 20.375 1 97.5 210 ILE A N 1
ATOM 1659 C CA . ILE A 1 210 ? 11.375 5.918 19.844 1 97.5 210 ILE A CA 1
ATOM 1660 C C . ILE A 1 210 ? 10.812 6.375 18.5 1 97.5 210 ILE A C 1
ATOM 1662 O O . ILE A 1 210 ? 10.109 7.383 18.422 1 97.5 210 ILE A O 1
ATOM 1666 N N . GLY A 1 211 ? 11.055 5.586 17.453 1 93.31 211 GLY A N 1
ATOM 1667 C CA . GLY A 1 211 ? 10.656 5.941 16.094 1 93.31 211 GLY A CA 1
ATOM 1668 C C . GLY A 1 211 ? 11.82 6.395 15.227 1 93.31 211 GLY A C 1
ATOM 1669 O O . GLY A 1 211 ? 12.711 7.102 15.703 1 93.31 211 GLY A O 1
ATOM 1670 N N . ASN A 1 212 ? 11.828 5.977 13.992 1 88.12 212 ASN A N 1
ATOM 1671 C CA . ASN A 1 212 ? 12.953 6.285 13.109 1 88.12 212 ASN A CA 1
ATOM 1672 C C . ASN A 1 212 ? 12.477 6.758 11.742 1 88.12 212 ASN A C 1
ATOM 1674 O O . ASN A 1 212 ? 13.18 6.578 10.742 1 88.12 212 ASN A O 1
ATOM 1678 N N . TYR A 1 213 ? 11.328 7.348 11.656 1 87.75 213 TYR A N 1
ATOM 1679 C CA . TYR A 1 213 ? 10.922 7.988 10.414 1 87.75 213 TYR A CA 1
ATOM 1680 C C . TYR A 1 213 ? 11.445 9.422 10.344 1 87.75 213 TYR A C 1
ATOM 1682 O O . TYR A 1 213 ? 12.523 9.727 10.867 1 87.75 213 TYR A O 1
ATOM 1690 N N . ALA A 1 214 ? 10.734 10.352 9.82 1 88.31 214 ALA A N 1
ATOM 1691 C CA . ALA A 1 214 ? 11.258 11.68 9.539 1 88.31 214 ALA A CA 1
ATOM 1692 C C . ALA A 1 214 ? 11.641 12.406 10.828 1 88.31 214 ALA A C 1
ATOM 1694 O O . ALA A 1 214 ? 12.781 12.852 10.984 1 88.31 214 ALA A O 1
ATOM 1695 N N . SER A 1 215 ? 10.719 12.516 11.797 1 93 215 SER A N 1
ATOM 1696 C CA . SER A 1 215 ? 10.984 13.25 13.023 1 93 215 SER A CA 1
ATOM 1697 C C . SER A 1 215 ? 12.047 12.555 13.867 1 93 215 SER A C 1
ATOM 1699 O O . SER A 1 215 ? 12.945 13.203 14.406 1 93 215 SER A O 1
ATOM 1701 N N . GLY A 1 216 ? 11.93 11.203 13.977 1 94.19 216 GLY A N 1
ATOM 1702 C CA . GLY A 1 216 ? 12.891 10.453 14.773 1 94.19 216 GLY A CA 1
ATOM 1703 C C . GLY A 1 216 ? 14.305 10.547 14.234 1 94.19 216 GLY A C 1
ATOM 1704 O O . GLY A 1 216 ? 15.258 10.727 15 1 94.19 216 GLY A O 1
ATOM 1705 N N . ALA A 1 217 ? 14.422 10.445 12.961 1 92.12 217 ALA A N 1
ATOM 1706 C CA . ALA A 1 217 ? 15.734 10.523 12.32 1 92.12 217 ALA A CA 1
ATOM 1707 C C . ALA A 1 217 ? 16.344 11.906 12.492 1 92.12 217 ALA A C 1
ATOM 1709 O O . ALA A 1 217 ? 17.547 12.039 12.742 1 92.12 217 ALA A O 1
ATOM 1710 N N . ASP A 1 218 ? 15.57 12.938 12.406 1 94.44 218 ASP A N 1
ATOM 1711 C CA . ASP A 1 218 ? 16.031 14.32 12.539 1 94.44 218 ASP A CA 1
ATOM 1712 C C . ASP A 1 218 ? 16.422 14.633 13.984 1 94.44 218 ASP A C 1
ATOM 1714 O O . ASP A 1 218 ? 17.516 15.125 14.242 1 94.44 218 ASP A O 1
ATOM 1718 N N . ILE A 1 219 ? 15.57 14.305 14.852 1 97.38 219 ILE A N 1
ATOM 1719 C CA . ILE A 1 219 ? 15.719 14.695 16.25 1 97.38 219 ILE A CA 1
ATOM 1720 C C . ILE A 1 219 ? 16.875 13.914 16.891 1 97.38 219 ILE A C 1
ATOM 1722 O O . ILE A 1 219 ? 17.656 14.477 17.656 1 97.38 219 ILE A O 1
ATOM 1726 N N . SER A 1 220 ? 16.969 12.633 16.547 1 97.44 220 SER A N 1
ATOM 1727 C CA . SER A 1 220 ? 18.078 11.844 17.094 1 97.44 220 SER A CA 1
ATOM 1728 C C . SER A 1 220 ? 19.422 12.445 16.688 1 97.44 220 SER A C 1
ATOM 1730 O O . SER A 1 220 ? 20.328 12.547 17.516 1 97.44 220 SER A O 1
ATOM 1732 N N . ARG A 1 221 ? 19.562 12.859 15.492 1 95.75 221 ARG A N 1
ATOM 1733 C CA . ARG A 1 221 ? 20.812 13.445 15.016 1 95.75 221 ARG A CA 1
ATOM 1734 C C . ARG A 1 221 ? 21.047 14.82 15.625 1 95.75 221 ARG A C 1
ATOM 1736 O O . ARG A 1 221 ? 22.188 15.211 15.883 1 95.75 221 ARG A O 1
ATOM 1743 N N . ASP A 1 222 ? 19.953 15.586 15.758 1 97.19 222 ASP A N 1
ATOM 1744 C CA . ASP A 1 222 ? 20.047 16.891 16.406 1 97.19 222 ASP A CA 1
ATOM 1745 C C . ASP A 1 222 ? 20.516 16.766 17.844 1 97.19 222 ASP A C 1
ATOM 1747 O O . ASP A 1 222 ? 21.406 17.484 18.281 1 97.19 222 ASP A O 1
ATOM 1751 N N . ILE A 1 223 ? 19.984 15.781 18.562 1 98.38 223 ILE A N 1
ATOM 1752 C CA . ILE A 1 223 ? 20.328 15.547 19.969 1 98.38 223 ILE A CA 1
ATOM 1753 C C . ILE A 1 223 ? 21.75 15.008 20.062 1 98.38 223 ILE A C 1
ATOM 1755 O O . ILE A 1 223 ? 22.469 15.336 21 1 98.38 223 ILE A O 1
ATOM 1759 N N . ALA A 1 224 ? 22.141 14.188 19.109 1 98 224 ALA A N 1
ATOM 1760 C CA . ALA A 1 224 ? 23.469 13.562 19.125 1 98 224 ALA A CA 1
ATOM 1761 C C . ALA A 1 224 ? 24.562 14.609 19.172 1 98 224 ALA A C 1
ATOM 1763 O O . ALA A 1 224 ? 25.688 14.328 19.625 1 98 224 ALA A O 1
ATOM 1764 N N . LYS A 1 225 ? 24.312 15.789 18.75 1 97.31 225 LYS A N 1
ATOM 1765 C CA . LYS A 1 225 ? 25.312 16.859 18.719 1 97.31 225 LYS A CA 1
ATOM 1766 C C . LYS A 1 225 ? 25.75 17.234 20.125 1 97.31 225 LYS A C 1
ATOM 1768 O O . LYS A 1 225 ? 26.844 17.766 20.312 1 97.31 225 LYS A O 1
ATOM 1773 N N . VAL A 1 226 ? 24.891 16.984 21.141 1 98.38 226 VAL A N 1
ATOM 1774 C CA . VAL A 1 226 ? 25.219 17.5 22.469 1 98.38 226 VAL A CA 1
ATOM 1775 C C . VAL A 1 226 ? 25.141 16.359 23.484 1 98.38 226 VAL A C 1
ATOM 1777 O O . VAL A 1 226 ? 25.719 16.453 24.562 1 98.38 226 VAL A O 1
ATOM 1780 N N . ALA A 1 227 ? 24.406 15.266 23.156 1 98.62 227 ALA A N 1
ATOM 1781 C CA . ALA A 1 227 ? 24.172 14.172 24.094 1 98.62 227 ALA A CA 1
ATOM 1782 C C . ALA A 1 227 ? 25.391 13.281 24.234 1 98.62 227 ALA A C 1
ATOM 1784 O O . ALA A 1 227 ? 26.266 13.273 23.359 1 98.62 227 ALA A O 1
ATOM 1785 N N . LYS A 1 228 ? 25.484 12.562 25.328 1 98.5 228 LYS A N 1
ATOM 1786 C CA . LYS A 1 228 ? 26.516 11.539 25.484 1 98.5 228 LYS A CA 1
ATOM 1787 C C . LYS A 1 228 ? 26.281 10.375 24.531 1 98.5 228 LYS A C 1
ATOM 1789 O O . LYS A 1 228 ? 27.219 9.938 23.844 1 98.5 228 LYS A O 1
ATOM 1794 N N . GLU A 1 229 ? 25.062 9.875 24.562 1 98.5 229 GLU A N 1
ATOM 1795 C CA . GLU A 1 229 ? 24.641 8.797 23.656 1 98.5 229 GLU A CA 1
ATOM 1796 C C . GLU A 1 229 ? 23.188 8.969 23.234 1 98.5 229 GLU A C 1
ATOM 1798 O O . GLU A 1 229 ? 22.359 9.461 24 1 98.5 229 GLU A O 1
ATOM 1803 N N . VAL A 1 230 ? 22.938 8.578 22.016 1 98.69 230 VAL A N 1
ATOM 1804 C CA . VAL A 1 230 ? 21.562 8.523 21.516 1 98.69 230 VAL A CA 1
ATOM 1805 C C . VAL A 1 230 ? 21.266 7.137 20.953 1 98.69 230 VAL A C 1
ATOM 1807 O O . VAL A 1 230 ? 22.062 6.602 20.172 1 98.69 230 VAL A O 1
ATOM 1810 N N . HIS A 1 231 ? 20.172 6.516 21.375 1 98.25 231 HIS A N 1
ATOM 1811 C CA . HIS A 1 231 ? 19.75 5.195 20.922 1 98.25 231 HIS A CA 1
ATOM 1812 C C . HIS A 1 231 ? 18.359 5.25 20.312 1 98.25 231 HIS A C 1
ATOM 1814 O O . HIS A 1 231 ? 17.391 5.602 21 1 98.25 231 HIS A O 1
ATOM 1820 N N . ILE A 1 232 ? 18.281 4.891 19.062 1 97.06 232 ILE A N 1
ATOM 1821 C CA . ILE A 1 232 ? 16.984 4.875 18.375 1 97.06 232 ILE A CA 1
ATOM 1822 C C . ILE A 1 232 ? 16.344 3.498 18.531 1 97.06 232 ILE A C 1
ATOM 1824 O O . ILE A 1 232 ? 16.969 2.475 18.234 1 97.06 232 ILE A O 1
ATOM 1828 N N . ALA A 1 233 ? 15.133 3.477 19.031 1 95.81 233 ALA A N 1
ATOM 1829 C CA . ALA A 1 233 ? 14.32 2.266 19.062 1 95.81 233 ALA A CA 1
ATOM 1830 C C . ALA A 1 233 ? 13.289 2.256 17.938 1 95.81 233 ALA A C 1
ATOM 1832 O O . ALA A 1 233 ? 12.398 3.105 17.891 1 95.81 233 ALA A O 1
ATOM 1833 N N . SER A 1 234 ? 13.406 1.332 17.078 1 87.62 234 SER A N 1
ATOM 1834 C CA . SER A 1 234 ? 12.539 1.295 15.906 1 87.62 234 SER A CA 1
ATOM 1835 C C . SER A 1 234 ? 11.75 -0.012 15.844 1 87.62 234 SER A C 1
ATOM 1837 O O . SER A 1 234 ? 12.336 -1.095 15.922 1 87.62 234 SER A O 1
ATOM 1839 N N . ARG A 1 235 ? 10.469 0.062 15.703 1 78.88 235 ARG A N 1
ATOM 1840 C CA . ARG A 1 235 ? 9.617 -1.114 15.547 1 78.88 235 ARG A CA 1
ATOM 1841 C C . ARG A 1 235 ? 9.844 -1.778 14.188 1 78.88 235 ARG A C 1
ATOM 1843 O O . ARG A 1 235 ? 9.594 -2.975 14.031 1 78.88 235 ARG A O 1
ATOM 1850 N N . ALA A 1 236 ? 10.289 -0.965 13.273 1 69.56 236 ALA A N 1
ATOM 1851 C CA . ALA A 1 236 ? 10.484 -1.449 11.906 1 69.56 236 ALA A CA 1
ATOM 1852 C C . ALA A 1 236 ? 11.742 -2.309 11.805 1 69.56 236 ALA A C 1
ATOM 1854 O O . ALA A 1 236 ? 11.906 -3.053 10.836 1 69.56 236 ALA A O 1
ATOM 1855 N N . SER A 1 237 ? 12.547 -2.209 12.758 1 74.88 237 SER A N 1
ATOM 1856 C CA . SER A 1 237 ? 13.812 -2.932 12.719 1 74.88 237 SER A CA 1
ATOM 1857 C C . SER A 1 237 ? 13.633 -4.387 13.141 1 74.88 237 SER A C 1
ATOM 1859 O O . SER A 1 237 ? 12.75 -4.699 13.938 1 74.88 237 SER A O 1
ATOM 1861 N N . GLU A 1 238 ? 14.508 -5.184 12.539 1 76.12 238 GLU A N 1
ATOM 1862 C CA . GLU A 1 238 ? 14.539 -6.582 12.961 1 76.12 238 GLU A CA 1
ATOM 1863 C C . GLU A 1 238 ? 14.844 -6.699 14.453 1 76.12 238 GLU A C 1
ATOM 1865 O O . GLU A 1 238 ? 15.43 -5.793 15.047 1 76.12 238 GLU A O 1
ATOM 1870 N N . SER A 1 239 ? 14.422 -7.805 15.016 1 80.25 239 SER A N 1
ATOM 1871 C CA . SER A 1 239 ? 14.531 -8.008 16.453 1 80.25 239 SER A CA 1
ATOM 1872 C C . SER A 1 239 ? 15.984 -8.031 16.906 1 80.25 239 SER A C 1
ATOM 1874 O O . SER A 1 239 ? 16.297 -7.742 18.062 1 80.25 239 SER A O 1
ATOM 1876 N N . ASP A 1 240 ? 16.859 -8.258 15.992 1 85.56 240 ASP A N 1
ATOM 1877 C CA . ASP A 1 240 ? 18.266 -8.375 16.375 1 85.56 240 ASP A CA 1
ATOM 1878 C C . ASP A 1 240 ? 19.047 -7.137 15.945 1 85.56 240 ASP A C 1
ATOM 1880 O O . ASP A 1 240 ? 20.281 -7.105 16.062 1 85.56 240 ASP A O 1
ATOM 1884 N N . THR A 1 241 ? 18.375 -6.141 15.586 1 87.75 241 THR A N 1
ATOM 1885 C CA . THR A 1 241 ? 19.031 -4.957 15.047 1 87.75 241 THR A CA 1
ATOM 1886 C C . THR A 1 241 ? 19.828 -4.238 16.125 1 87.75 241 THR A C 1
ATOM 1888 O O . THR A 1 241 ? 19.312 -3.99 17.219 1 87.75 241 THR A O 1
ATOM 1891 N N . TYR A 1 242 ? 21.078 -4.035 15.961 1 92.81 242 TYR A N 1
ATOM 1892 C CA . TYR A 1 242 ? 22 -3.211 16.734 1 92.81 242 TYR A CA 1
ATOM 1893 C C . TYR A 1 242 ? 23.109 -2.668 15.852 1 92.81 242 TYR A C 1
ATOM 1895 O O . TYR A 1 242 ? 24.094 -3.361 15.594 1 92.81 242 TYR A O 1
ATOM 1903 N N . GLN A 1 243 ? 22.922 -1.437 15.453 1 92.5 243 GLN A N 1
ATOM 1904 C CA . GLN A 1 243 ? 23.859 -0.863 14.484 1 92.5 243 GLN A CA 1
ATOM 1905 C C . GLN A 1 243 ? 24.219 0.569 14.859 1 92.5 243 GLN A C 1
ATOM 1907 O O . GLN A 1 243 ? 23.359 1.355 15.258 1 92.5 243 GLN A O 1
ATOM 1912 N N . LYS A 1 244 ? 25.547 0.828 14.852 1 93.5 244 LYS A N 1
ATOM 1913 C CA . LYS A 1 244 ? 26 2.203 15.039 1 93.5 244 LYS A CA 1
ATOM 1914 C C . LYS A 1 244 ? 25.844 3.012 13.75 1 93.5 244 LYS A C 1
ATOM 1916 O O . LYS A 1 244 ? 26.234 2.555 12.672 1 93.5 244 LYS A O 1
ATOM 1921 N N . LEU A 1 245 ? 25.156 4.18 13.75 1 91.75 245 LEU A N 1
ATOM 1922 C CA . LEU A 1 245 ? 24.969 5.055 12.594 1 91.75 245 LEU A CA 1
ATOM 1923 C C . LEU A 1 245 ? 26.109 6.059 12.477 1 91.75 245 LEU A C 1
ATOM 1925 O O . LEU A 1 245 ? 26.625 6.535 13.492 1 91.75 245 LEU A O 1
ATOM 1929 N N . PRO A 1 246 ? 26.469 6.355 11.242 1 88.31 246 PRO A N 1
ATOM 1930 C CA . PRO A 1 246 ? 27.578 7.293 11.039 1 88.31 246 PRO A CA 1
ATOM 1931 C C . PRO A 1 246 ? 27.188 8.742 11.273 1 88.31 246 PRO A C 1
ATOM 1933 O O . PRO A 1 246 ? 26.438 9.32 10.484 1 88.31 246 PRO A O 1
ATOM 1936 N N . VAL A 1 247 ? 27.547 9.266 12.43 1 90.06 247 VAL A N 1
ATOM 1937 C CA . VAL A 1 247 ? 27.422 10.688 12.742 1 90.06 247 VAL A CA 1
ATOM 1938 C C . VAL A 1 247 ? 28.766 11.219 13.227 1 90.06 247 VAL A C 1
ATOM 1940 O O . VAL A 1 247 ? 29.625 10.453 13.688 1 90.06 247 VAL A O 1
ATOM 1943 N N . PRO A 1 248 ? 28.938 12.453 13.047 1 90.19 248 PRO A N 1
ATOM 1944 C CA . PRO A 1 248 ? 30.25 13.023 13.422 1 90.19 248 PRO A CA 1
ATOM 1945 C C . PRO A 1 248 ? 30.641 12.688 14.859 1 90.19 248 PRO A C 1
ATOM 1947 O O . PRO A 1 248 ? 31.812 12.445 15.141 1 90.19 248 PRO A O 1
ATOM 1950 N N . GLN A 1 249 ? 29.703 12.609 15.766 1 93.69 249 GLN A N 1
ATOM 1951 C CA . GLN A 1 249 ? 29.984 12.406 17.188 1 93.69 249 GLN A CA 1
ATOM 1952 C C . GLN A 1 249 ? 30.188 10.922 17.5 1 93.69 249 GLN A C 1
ATOM 1954 O O . GLN A 1 249 ? 30.641 10.57 18.594 1 93.69 249 GLN A O 1
ATOM 1959 N N . ASN A 1 250 ? 29.781 10.023 16.594 1 95.94 250 ASN A N 1
ATOM 1960 C CA . ASN A 1 250 ? 29.906 8.586 16.75 1 95.94 250 ASN A CA 1
ATOM 1961 C C . ASN A 1 250 ? 29.203 8.094 18.016 1 95.94 250 ASN A C 1
ATOM 1963 O O . ASN A 1 250 ? 29.75 7.273 18.766 1 95.94 250 ASN A O 1
ATOM 1967 N N . ASN A 1 251 ? 28.094 8.656 18.266 1 97.94 251 ASN A N 1
ATOM 1968 C CA . ASN A 1 251 ? 27.375 8.352 19.5 1 97.94 251 ASN A CA 1
ATOM 1969 C C . ASN A 1 251 ? 25.922 7.996 19.234 1 97.94 251 ASN A C 1
ATOM 1971 O O . ASN A 1 251 ? 25.062 8.188 20.094 1 97.94 251 ASN A O 1
ATOM 1975 N N . LEU A 1 252 ? 25.594 7.574 18.078 1 97.25 252 LEU A N 1
ATOM 1976 C CA . LEU A 1 252 ? 24.219 7.277 17.672 1 97.25 252 LEU A CA 1
ATOM 1977 C C . LEU A 1 252 ? 24.078 5.816 17.25 1 97.25 252 LEU A C 1
ATOM 1979 O O . LEU A 1 252 ? 24.844 5.332 16.422 1 97.25 252 LEU A O 1
ATOM 1983 N N . TRP A 1 253 ? 23.109 5.098 17.891 1 96.94 253 TRP A N 1
ATOM 1984 C CA . TRP A 1 253 ? 22.844 3.699 17.578 1 96.94 253 TRP A CA 1
ATOM 1985 C C . TRP A 1 253 ? 21.375 3.488 17.219 1 96.94 253 TRP A C 1
ATOM 1987 O O . TRP A 1 253 ? 20.516 4.23 17.688 1 96.94 253 TRP A O 1
ATOM 1997 N N . VAL A 1 254 ? 21.109 2.482 16.438 1 94.75 254 VAL A N 1
ATOM 1998 C CA . VAL A 1 254 ? 19.75 2.023 16.172 1 94.75 254 VAL A CA 1
ATOM 1999 C C . VAL A 1 254 ? 19.562 0.616 16.734 1 94.75 254 VAL A C 1
ATOM 2001 O O . VAL A 1 254 ? 20.438 -0.247 16.562 1 94.75 254 VAL A O 1
ATOM 2004 N N . HIS A 1 255 ? 18.453 0.468 17.5 1 94.19 255 HIS A N 1
ATOM 2005 C CA . HIS A 1 255 ? 18.078 -0.797 18.125 1 94.19 255 HIS A CA 1
ATOM 2006 C C . HIS A 1 255 ? 16.734 -1.291 17.594 1 94.19 255 HIS A C 1
ATOM 2008 O O . HIS A 1 255 ? 16.047 -0.568 16.875 1 94.19 255 HIS A O 1
ATOM 2014 N N . SER A 1 256 ? 16.406 -2.541 17.984 1 92.31 256 SER A N 1
ATOM 2015 C CA . SER A 1 256 ? 15.031 -3.014 17.891 1 92.31 256 SER A CA 1
ATOM 2016 C C . SER A 1 256 ? 14.109 -2.252 18.828 1 92.31 256 SER A C 1
ATOM 2018 O O . SER A 1 256 ? 14.539 -1.296 19.484 1 92.31 256 SER A O 1
ATOM 2020 N N . GLU A 1 257 ? 12.891 -2.66 18.891 1 93.62 257 GLU A N 1
ATOM 2021 C CA . GLU A 1 257 ? 11.93 -2.006 19.766 1 93.62 257 GLU A CA 1
ATOM 2022 C C . GLU A 1 257 ? 12.273 -2.248 21.234 1 93.62 257 GLU A C 1
ATOM 2024 O O . GLU A 1 257 ? 13.023 -3.168 21.562 1 93.62 257 GLU A O 1
ATOM 2029 N N . ILE A 1 258 ? 11.797 -1.377 22.094 1 96 258 ILE A N 1
ATOM 2030 C CA . ILE A 1 258 ? 11.984 -1.516 23.531 1 96 258 ILE A CA 1
ATOM 2031 C C . ILE A 1 258 ? 11.164 -2.697 24.062 1 96 258 ILE A C 1
ATOM 2033 O O . ILE A 1 258 ? 10.008 -2.871 23.672 1 96 258 ILE A O 1
ATOM 2037 N N . ASP A 1 259 ? 11.742 -3.443 24.828 1 95.75 259 ASP A N 1
ATOM 2038 C CA . ASP A 1 259 ? 11.055 -4.57 25.453 1 95.75 259 ASP A CA 1
ATOM 2039 C C . ASP A 1 259 ? 10.484 -4.176 26.812 1 95.75 259 ASP A C 1
ATOM 2041 O O . ASP A 1 259 ? 9.312 -4.441 27.094 1 95.75 259 ASP A O 1
ATOM 2045 N N . PHE A 1 260 ? 11.414 -3.49 27.578 1 97.38 260 PHE A N 1
ATOM 2046 C CA . PHE A 1 260 ? 10.984 -3.172 28.938 1 97.38 260 PHE A CA 1
ATOM 2047 C C . PHE A 1 260 ? 11.812 -2.021 29.516 1 97.38 260 PHE A C 1
ATOM 2049 O O . PHE A 1 260 ? 13.008 -1.923 29.25 1 97.38 260 PHE A O 1
ATOM 2056 N N . ALA A 1 261 ? 11.164 -1.126 30.266 1 98.06 261 ALA A N 1
ATOM 2057 C CA . ALA A 1 261 ? 11.836 -0.08 31.031 1 98.06 261 ALA A CA 1
ATOM 2058 C C . ALA A 1 261 ? 11.883 -0.429 32.5 1 98.06 261 ALA A C 1
ATOM 2060 O O . ALA A 1 261 ? 10.836 -0.599 33.156 1 98.06 261 ALA A O 1
ATOM 2061 N N . HIS A 1 262 ? 13 -0.435 33.062 1 97.56 262 HIS A N 1
ATOM 2062 C CA . HIS A 1 262 ? 13.18 -0.939 34.438 1 97.56 262 HIS A CA 1
ATOM 2063 C C . HIS A 1 262 ? 13.227 0.202 35.438 1 97.56 262 HIS A C 1
ATOM 2065 O O . HIS A 1 262 ? 13.602 1.325 35.094 1 97.56 262 HIS A O 1
ATOM 2071 N N . GLN A 1 263 ? 13.008 -0.158 36.688 1 97.38 263 GLN A N 1
ATOM 2072 C CA . GLN A 1 263 ? 12.984 0.791 37.781 1 97.38 263 GLN A CA 1
ATOM 2073 C C . GLN A 1 263 ? 14.375 1.344 38.062 1 97.38 263 GLN A C 1
ATOM 2075 O O . GLN A 1 263 ? 14.516 2.461 38.562 1 97.38 263 GLN A O 1
ATOM 2080 N N . ASP A 1 264 ? 15.391 0.635 37.688 1 97.38 264 ASP A N 1
ATOM 2081 C CA . ASP A 1 264 ? 16.75 1.07 38 1 97.38 264 ASP A CA 1
ATOM 2082 C C . ASP A 1 264 ? 17.25 2.078 36.938 1 97.38 264 ASP A C 1
ATOM 2084 O O . ASP A 1 264 ? 18.375 2.547 37.031 1 97.38 264 ASP A O 1
ATOM 2088 N N . GLY A 1 265 ? 16.453 2.34 35.969 1 97.25 265 GLY A N 1
ATOM 2089 C CA . GLY A 1 265 ? 16.812 3.326 34.969 1 97.25 265 GLY A CA 1
ATOM 2090 C C . GLY A 1 265 ? 17.25 2.703 33.656 1 97.25 265 GLY A C 1
ATOM 2091 O O . GLY A 1 265 ? 17.469 3.412 32.656 1 97.25 265 GLY A O 1
ATOM 2092 N N . SER A 1 266 ? 17.25 1.406 33.625 1 97.94 266 SER A N 1
ATOM 2093 C CA . SER A 1 266 ? 17.719 0.73 32.438 1 97.94 266 SER A CA 1
ATOM 2094 C C . SER A 1 266 ? 16.578 0.452 31.469 1 97.94 266 SER A C 1
ATOM 2096 O O . SER A 1 266 ? 15.43 0.262 31.891 1 97.94 266 SER A O 1
ATOM 2098 N N . ILE A 1 267 ? 16.891 0.496 30.172 1 98.06 267 ILE A N 1
ATOM 2099 C CA . ILE A 1 267 ? 15.969 0.148 29.094 1 98.06 267 ILE A CA 1
ATOM 2100 C C . ILE A 1 267 ? 16.469 -1.111 28.391 1 98.06 267 ILE A C 1
ATOM 2102 O O . ILE A 1 267 ? 17.594 -1.156 27.906 1 98.06 267 ILE A O 1
ATOM 2106 N N . LEU A 1 268 ? 15.641 -2.109 28.391 1 97.88 268 LEU A N 1
ATOM 2107 C CA . LEU A 1 268 ? 15.93 -3.355 27.688 1 97.88 268 LEU A CA 1
ATOM 2108 C C . LEU A 1 268 ? 15.289 -3.359 26.297 1 97.88 268 LEU A C 1
ATOM 2110 O O . LEU A 1 268 ? 14.094 -3.102 26.172 1 97.88 268 LEU A O 1
ATOM 2114 N N . PHE A 1 269 ? 16.172 -3.619 25.312 1 96.69 269 PHE A N 1
ATOM 2115 C CA . PHE A 1 269 ? 15.656 -3.762 23.953 1 96.69 269 PHE A CA 1
ATOM 2116 C C . PHE A 1 269 ? 15.383 -5.223 23.625 1 96.69 269 PHE A C 1
ATOM 2118 O O . PHE A 1 269 ? 15.891 -6.121 24.297 1 96.69 269 PHE A O 1
ATOM 2125 N N . LYS A 1 270 ? 14.609 -5.496 22.609 1 93.62 270 LYS A N 1
ATOM 2126 C CA . LYS A 1 270 ? 14.258 -6.859 22.219 1 93.62 270 LYS A CA 1
ATOM 2127 C C . LYS A 1 270 ? 15.492 -7.641 21.781 1 93.62 270 LYS A C 1
ATOM 2129 O O . LYS A 1 270 ? 15.547 -8.859 21.922 1 93.62 270 LYS A O 1
ATOM 2134 N N . ASN A 1 271 ? 16.469 -6.961 21.266 1 92.06 271 ASN A N 1
ATOM 2135 C CA . ASN A 1 271 ? 17.703 -7.613 20.844 1 92.06 271 ASN A CA 1
ATOM 2136 C C . ASN A 1 271 ? 18.547 -8.023 22.047 1 92.06 271 ASN A C 1
ATOM 2138 O O . ASN A 1 271 ? 19.625 -8.602 21.875 1 92.06 271 ASN A O 1
ATOM 2142 N N . GLY A 1 272 ? 18.156 -7.688 23.188 1 94.56 272 GLY A N 1
ATOM 2143 C CA . GLY A 1 272 ? 18.859 -8.094 24.406 1 94.56 272 GLY A CA 1
ATOM 2144 C C . GLY A 1 272 ? 19.781 -7.023 24.938 1 94.56 272 GLY A C 1
ATOM 2145 O O . GLY A 1 272 ? 20.281 -7.133 26.062 1 94.56 272 GLY A O 1
ATOM 2146 N N . LYS A 1 273 ? 20.016 -5.973 24.234 1 96.06 273 LYS A N 1
ATOM 2147 C CA . LYS A 1 273 ? 20.891 -4.891 24.688 1 96.06 273 LYS A CA 1
ATOM 2148 C C . LYS A 1 273 ? 20.219 -4.07 25.781 1 96.06 273 LYS A C 1
ATOM 2150 O O . LYS A 1 273 ? 18.984 -3.945 25.812 1 96.06 273 LYS A O 1
ATOM 2155 N N . VAL A 1 274 ? 21.016 -3.58 26.672 1 97.56 274 VAL A N 1
ATOM 2156 C CA . VAL A 1 274 ? 20.516 -2.771 27.797 1 97.56 274 VAL A CA 1
ATOM 2157 C C . VAL A 1 274 ? 21.25 -1.425 27.797 1 97.56 274 VAL A C 1
ATOM 2159 O O . VAL A 1 274 ? 22.453 -1.36 27.578 1 97.56 274 VAL A O 1
ATOM 2162 N N . VAL A 1 275 ? 20.484 -0.351 28 1 97.81 275 VAL A N 1
ATOM 2163 C CA . VAL A 1 275 ? 21.047 0.996 28.078 1 97.81 275 VAL A CA 1
ATOM 2164 C C . VAL A 1 275 ? 20.469 1.729 29.281 1 97.81 275 VAL A C 1
ATOM 2166 O O . VAL A 1 275 ? 19.266 1.651 29.547 1 97.81 275 VAL A O 1
ATOM 2169 N N . TYR A 1 276 ? 21.359 2.312 30.062 1 98.25 276 TYR A N 1
ATOM 2170 C CA . TYR A 1 276 ? 20.891 3.213 31.109 1 98.25 276 TYR A CA 1
ATOM 2171 C C . TYR A 1 276 ? 20.609 4.602 30.547 1 98.25 276 TYR A C 1
ATOM 2173 O O . TYR A 1 276 ? 21.547 5.332 30.188 1 98.25 276 TYR A O 1
ATOM 2181 N N . ALA A 1 277 ? 19.328 5.012 30.484 1 98.38 277 ALA A N 1
ATOM 2182 C CA . ALA A 1 277 ? 18.938 6.227 29.781 1 98.38 277 ALA A CA 1
ATOM 2183 C C . ALA A 1 277 ? 18.391 7.27 30.75 1 98.38 277 ALA A C 1
ATOM 2185 O O . ALA A 1 277 ? 17.828 6.926 31.781 1 98.38 277 ALA A O 1
ATOM 2186 N N . ASP A 1 278 ? 18.594 8.516 30.359 1 98.5 278 ASP A N 1
ATOM 2187 C CA . ASP A 1 278 ? 18.094 9.641 31.141 1 98.5 278 ASP A CA 1
ATOM 2188 C C . ASP A 1 278 ? 16.734 10.094 30.625 1 98.5 278 ASP A C 1
ATOM 2190 O O . ASP A 1 278 ? 15.867 10.5 31.422 1 98.5 278 ASP A O 1
ATOM 2194 N N . THR A 1 279 ? 16.578 10.07 29.375 1 98.56 279 THR A N 1
ATOM 2195 C CA . THR A 1 279 ? 15.383 10.633 28.75 1 98.56 279 THR A CA 1
ATOM 2196 C C . THR A 1 279 ? 14.922 9.758 27.594 1 98.56 279 THR A C 1
ATOM 2198 O O . THR A 1 279 ? 15.742 9.234 26.844 1 98.56 279 THR A O 1
ATOM 2201 N N . ILE A 1 280 ? 13.602 9.562 27.469 1 98.5 280 ILE A N 1
ATOM 2202 C CA . ILE A 1 280 ? 12.969 8.945 26.312 1 98.5 280 ILE A CA 1
ATOM 2203 C C . ILE A 1 280 ? 12.234 10.008 25.5 1 98.5 280 ILE A C 1
ATOM 2205 O O . ILE A 1 280 ? 11.438 10.773 26.047 1 98.5 280 ILE A O 1
ATOM 2209 N N . VAL A 1 281 ? 12.562 10.117 24.266 1 98.56 281 VAL A N 1
ATOM 2210 C CA . VAL A 1 281 ? 11.867 11 23.328 1 98.56 281 VAL A CA 1
ATOM 2211 C C . VAL A 1 281 ? 10.961 10.188 22.422 1 98.56 281 VAL A C 1
ATOM 2213 O O . VAL A 1 281 ? 11.438 9.328 21.656 1 98.56 281 VAL A O 1
ATOM 2216 N N . HIS A 1 282 ? 9.656 10.477 22.484 1 98.31 282 HIS A N 1
ATOM 2217 C CA . HIS A 1 282 ? 8.672 9.781 21.656 1 98.31 282 HIS A CA 1
ATOM 2218 C C . HIS A 1 282 ? 8.516 10.461 20.297 1 98.31 282 HIS A C 1
ATOM 2220 O O . HIS A 1 282 ? 7.996 11.57 20.219 1 98.31 282 HIS A O 1
ATOM 2226 N N . CYS A 1 283 ? 9.016 9.891 19.312 1 97.19 283 CYS A N 1
ATOM 2227 C CA . CYS A 1 283 ? 8.742 10.258 17.922 1 97.19 283 CYS A CA 1
ATOM 2228 C C . CYS A 1 283 ? 7.789 9.266 17.266 1 97.19 283 CYS A C 1
ATOM 2230 O O . CYS A 1 283 ? 8.133 8.641 16.266 1 97.19 283 CYS A O 1
ATOM 2232 N N . THR A 1 284 ? 6.57 9.195 17.859 1 95.5 284 THR A N 1
ATOM 2233 C CA . THR A 1 284 ? 5.656 8.094 17.594 1 95.5 284 THR A CA 1
ATOM 2234 C C . THR A 1 284 ? 4.375 8.594 16.938 1 95.5 284 THR A C 1
ATOM 2236 O O . THR A 1 284 ? 3.346 7.922 16.969 1 95.5 284 THR A O 1
ATOM 2239 N N . GLY A 1 285 ? 4.453 9.836 16.391 1 94.38 285 GLY A N 1
ATOM 2240 C CA . GLY A 1 285 ? 3.365 10.328 15.562 1 94.38 285 GLY A CA 1
ATOM 2241 C C . GLY A 1 285 ? 2.289 11.047 16.344 1 94.38 285 GLY A C 1
ATOM 2242 O O . GLY A 1 285 ? 2.518 11.461 17.484 1 94.38 285 GLY A O 1
ATOM 2243 N N . TYR A 1 286 ? 1.146 11.281 15.672 1 96.56 286 TYR A N 1
ATOM 2244 C CA . TYR A 1 286 ? 0.073 12.117 16.203 1 96.56 286 TYR A CA 1
ATOM 2245 C C . TYR A 1 286 ? -1.281 11.445 16.016 1 96.56 286 TYR A C 1
ATOM 2247 O O . TYR A 1 286 ? -1.399 10.461 15.289 1 96.56 286 TYR A O 1
ATOM 2255 N N . LYS A 1 287 ? -2.258 11.969 16.719 1 95.88 287 LYS A N 1
ATOM 2256 C CA . LYS A 1 287 ? -3.637 11.5 16.609 1 95.88 287 LYS A CA 1
ATOM 2257 C C . LYS A 1 287 ? -4.48 12.445 15.758 1 95.88 287 LYS A C 1
ATOM 2259 O O . LYS A 1 287 ? -4.27 13.656 15.773 1 95.88 287 LYS A O 1
ATOM 2264 N N . TYR A 1 288 ? -5.367 11.789 14.953 1 96.44 288 TYR A N 1
ATOM 2265 C CA . TYR A 1 288 ? -6.453 12.617 14.438 1 96.44 288 TYR A CA 1
ATOM 2266 C C . TYR A 1 288 ? -7.402 13.039 15.547 1 96.44 288 TYR A C 1
ATOM 2268 O O . TYR A 1 288 ? -7.941 12.195 16.266 1 96.44 288 TYR A O 1
ATOM 2276 N N . TYR A 1 289 ? -7.52 14.297 15.734 1 93.81 289 TYR A N 1
ATOM 2277 C CA . TYR A 1 289 ? -8.258 14.836 16.875 1 93.81 289 TYR A CA 1
ATOM 2278 C C . TYR A 1 289 ? -9.008 16.109 16.484 1 93.81 289 TYR A C 1
ATOM 2280 O O . TYR A 1 289 ? -8.391 17.141 16.203 1 93.81 289 TYR A O 1
ATOM 2288 N N . PHE A 1 290 ? -10.344 15.984 16.438 1 95.06 290 PHE A N 1
ATOM 2289 C CA . PHE A 1 290 ? -11.211 17.109 16.078 1 95.06 290 PHE A CA 1
ATOM 2290 C C . PHE A 1 290 ? -12.227 17.375 17.188 1 95.06 290 PHE A C 1
ATOM 2292 O O . PHE A 1 290 ? -13.43 17.188 17 1 95.06 290 PHE A O 1
ATOM 2299 N N . PRO A 1 291 ? -11.781 17.969 18.281 1 91.81 291 PRO A N 1
ATOM 2300 C CA . PRO A 1 291 ? -12.656 18.109 19.453 1 91.81 291 PRO A CA 1
ATOM 2301 C C . PRO A 1 291 ? -13.82 19.062 19.203 1 91.81 291 PRO A C 1
ATOM 2303 O O . PRO A 1 291 ? -14.844 18.984 19.891 1 91.81 291 PRO A O 1
ATOM 2306 N N . PHE A 1 292 ? -13.75 19.922 18.234 1 95.25 292 PHE A N 1
ATOM 2307 C CA . PHE A 1 292 ? -14.773 20.906 17.953 1 95.25 292 PHE A CA 1
ATOM 2308 C C . PHE A 1 292 ? -15.906 20.312 17.125 1 95.25 292 PHE A C 1
ATOM 2310 O O . PHE A 1 292 ? -16.984 20.906 17 1 95.25 292 PHE A O 1
ATOM 2317 N N . LEU A 1 293 ? -15.656 19.203 16.547 1 95.31 293 LEU A N 1
ATOM 2318 C CA . LEU A 1 293 ? -16.594 18.656 15.562 1 95.31 293 LEU A CA 1
ATOM 2319 C C . LEU A 1 293 ? -17.594 17.719 16.234 1 95.31 293 LEU A C 1
ATOM 2321 O O . LEU A 1 293 ? -17.219 16.703 16.797 1 95.31 293 LEU A O 1
ATOM 2325 N N . GLU A 1 294 ? -18.828 18.047 16.219 1 91.5 294 GLU A N 1
ATOM 2326 C CA . GLU A 1 294 ? -19.938 17.219 16.688 1 91.5 294 GLU A CA 1
ATOM 2327 C C . GLU A 1 294 ? -20.797 16.75 15.516 1 91.5 294 GLU A C 1
ATOM 2329 O O . GLU A 1 294 ? -21.578 17.531 14.961 1 91.5 294 GLU A O 1
ATOM 2334 N N . THR A 1 295 ? -20.703 15.43 15.156 1 82.5 295 THR A N 1
ATOM 2335 C CA . THR A 1 295 ? -21.406 14.93 13.984 1 82.5 295 THR A CA 1
ATOM 2336 C C . THR A 1 295 ? -22.469 13.914 14.391 1 82.5 295 THR A C 1
ATOM 2338 O O . THR A 1 295 ? -23 13.18 13.539 1 82.5 295 THR A O 1
ATOM 2341 N N . ASN A 1 296 ? -22.859 13.812 15.641 1 83.44 296 ASN A N 1
ATOM 2342 C CA . ASN A 1 296 ? -23.875 12.883 16.125 1 83.44 296 ASN A CA 1
ATOM 2343 C C . ASN A 1 296 ? -23.516 11.438 15.805 1 83.44 296 ASN A C 1
ATOM 2345 O O . ASN A 1 296 ? -24.375 10.672 15.352 1 83.44 296 ASN A O 1
ATOM 2349 N N . GLY A 1 297 ? -22.203 11.164 15.766 1 85.56 297 GLY A N 1
ATOM 2350 C CA . GLY A 1 297 ? -21.766 9.789 15.602 1 85.56 297 GLY A CA 1
ATOM 2351 C C . GLY A 1 297 ? -21.531 9.406 14.148 1 85.56 297 GLY A C 1
ATOM 2352 O O . GLY A 1 297 ? -21.094 8.297 13.859 1 85.56 297 GLY A O 1
ATOM 2353 N N . TYR A 1 298 ? -21.734 10.383 13.195 1 87.94 298 TYR A N 1
ATOM 2354 C CA . TYR A 1 298 ? -21.531 10.062 11.789 1 87.94 298 TYR A CA 1
ATOM 2355 C C . TYR A 1 298 ? -20.047 9.859 11.492 1 87.94 298 TYR A C 1
ATOM 2357 O O . TYR A 1 298 ? -19.688 9.141 10.547 1 87.94 298 TYR A O 1
ATOM 2365 N N . ILE A 1 299 ? -19.203 10.539 12.305 1 90.56 299 ILE A N 1
ATOM 2366 C CA . ILE A 1 299 ? -17.75 10.367 12.148 1 90.56 299 ILE A CA 1
ATOM 2367 C C . ILE A 1 299 ? -17.172 9.742 13.414 1 90.56 299 ILE A C 1
ATOM 2369 O O . ILE A 1 299 ? -17.594 10.062 14.531 1 90.56 299 ILE A O 1
ATOM 2373 N N . ASN A 1 300 ? -16.344 8.797 13.141 1 91.56 300 ASN A N 1
ATOM 2374 C CA . ASN A 1 300 ? -15.633 8.141 14.234 1 91.56 300 ASN A CA 1
ATOM 2375 C C . ASN A 1 300 ? -14.133 8.07 13.969 1 91.56 300 ASN A C 1
ATOM 2377 O O . ASN A 1 300 ? -13.703 8.008 12.82 1 91.56 300 ASN A O 1
ATOM 2381 N N . ILE A 1 301 ? -13.461 8.227 14.992 1 93.19 301 ILE A N 1
ATOM 2382 C CA . ILE A 1 301 ? -12.023 7.984 14.922 1 93.19 301 ILE A CA 1
ATOM 2383 C C . ILE A 1 301 ? -11.688 6.695 15.664 1 93.19 301 ILE A C 1
ATOM 2385 O O . ILE A 1 301 ? -11.758 6.641 16.891 1 93.19 301 ILE A O 1
ATOM 2389 N N . ASN A 1 302 ? -11.453 5.652 14.922 1 89.88 302 ASN A N 1
ATOM 2390 C CA . ASN A 1 302 ? -11.133 4.332 15.453 1 89.88 302 ASN A CA 1
ATOM 2391 C C . ASN A 1 302 ? -9.695 3.93 15.125 1 89.88 302 ASN A C 1
ATOM 2393 O O . ASN A 1 302 ? -9.352 3.754 13.953 1 89.88 302 ASN A O 1
ATOM 2397 N N . GLU A 1 303 ? -8.859 3.756 16.203 1 90.62 303 GLU A N 1
ATOM 2398 C CA . GLU A 1 303 ? -7.445 3.43 16.016 1 90.62 303 GLU A CA 1
ATOM 2399 C C . GLU A 1 303 ? -6.793 4.367 15.008 1 90.62 303 GLU A C 1
ATOM 2401 O O . GLU A 1 303 ? -6.16 3.914 14.047 1 90.62 303 GLU A O 1
ATOM 2406 N N . ASN A 1 304 ? -7.148 5.652 15.141 1 93.56 304 ASN A N 1
ATOM 2407 C CA . ASN A 1 304 ? -6.551 6.75 14.391 1 93.56 304 ASN A CA 1
ATOM 2408 C C . ASN A 1 304 ? -6.988 6.73 12.922 1 93.56 304 ASN A C 1
ATOM 2410 O O . ASN A 1 304 ? -6.309 7.289 12.062 1 93.56 304 ASN A O 1
ATOM 2414 N N . ARG A 1 305 ? -8.078 5.988 12.586 1 95.75 305 ARG A N 1
ATOM 2415 C CA . ARG A 1 305 ? -8.773 6.082 11.305 1 95.75 305 ARG A CA 1
ATOM 2416 C C . ARG A 1 305 ? -9.984 7 11.406 1 95.75 305 ARG A C 1
ATOM 2418 O O . ARG A 1 305 ? -10.875 6.77 12.227 1 95.75 305 ARG A O 1
ATOM 2425 N N . VAL A 1 306 ? -10 8.031 10.656 1 96.94 306 VAL A N 1
ATOM 2426 C CA . VAL A 1 306 ? -11.195 8.859 10.523 1 96.94 306 VAL A CA 1
ATOM 2427 C C . VAL A 1 306 ? -12.172 8.203 9.547 1 96.94 306 VAL A C 1
ATOM 2429 O O . VAL A 1 306 ? -11.875 8.062 8.359 1 96.94 306 VAL A O 1
ATOM 2432 N N . GLU A 1 307 ? -13.336 7.77 10.047 1 95 307 GLU A N 1
ATOM 2433 C CA . GLU A 1 307 ? -14.203 6.98 9.172 1 95 307 GLU A CA 1
ATOM 2434 C C . GLU A 1 307 ? -15.672 7.273 9.461 1 95 307 GLU A C 1
ATOM 2436 O O . GLU A 1 307 ? -16.031 7.695 10.562 1 95 307 GLU A O 1
ATOM 2441 N N . PRO A 1 308 ? -16.438 7.09 8.469 1 96.31 308 PRO A N 1
ATOM 2442 C CA . PRO A 1 308 ? -16.078 6.766 7.082 1 96.31 308 PRO A CA 1
ATOM 2443 C C . PRO A 1 308 ? -15.812 8.008 6.238 1 96.31 308 PRO A C 1
ATOM 2445 O O . PRO A 1 308 ? -16.5 9.023 6.387 1 96.31 308 PRO A O 1
ATOM 2448 N N . LEU A 1 309 ? -14.805 7.945 5.395 1 97.81 309 LEU A N 1
ATOM 2449 C CA . LEU A 1 309 ? -14.539 9.062 4.492 1 97.81 309 LEU A CA 1
ATOM 2450 C C . LEU A 1 309 ? -14.336 8.562 3.062 1 97.81 309 LEU A C 1
ATOM 2452 O O . LEU A 1 309 ? -13.5 7.691 2.814 1 97.81 309 LEU A O 1
ATOM 2456 N N . TYR A 1 310 ? -15.195 9.086 2.15 1 98.06 310 TYR A N 1
ATOM 2457 C CA . TYR A 1 310 ? -15.008 8.836 0.727 1 98.06 310 TYR A CA 1
ATOM 2458 C C . TYR A 1 310 ? -13.781 9.57 0.204 1 98.06 310 TYR A C 1
ATOM 2460 O O . TYR A 1 310 ? -13.719 10.805 0.24 1 98.06 310 TYR A O 1
ATOM 2468 N N . LYS A 1 311 ? -12.75 8.812 -0.266 1 98.31 311 LYS A N 1
ATOM 2469 C CA . LYS A 1 311 ? -11.5 9.32 -0.819 1 98.31 311 LYS A CA 1
ATOM 2470 C C . LYS A 1 311 ? -10.805 10.258 0.163 1 98.31 311 LYS A C 1
ATOM 2472 O O . LYS A 1 311 ? -10.203 11.258 -0.242 1 98.31 311 LYS A O 1
ATOM 2477 N N . HIS A 1 312 ? -10.992 10.055 1.475 1 98.25 312 HIS A N 1
ATOM 2478 C CA . HIS A 1 312 ? -10.32 10.75 2.568 1 98.25 312 HIS A CA 1
ATOM 2479 C C . HIS A 1 312 ? -10.852 12.164 2.732 1 98.25 312 HIS A C 1
ATOM 2481 O O . HIS A 1 312 ? -10.266 12.977 3.457 1 98.25 312 HIS A O 1
ATOM 2487 N N . VAL A 1 313 ? -12.008 12.492 2.064 1 98.62 313 VAL A N 1
ATOM 2488 C CA . VAL A 1 313 ? -12.398 13.898 2.031 1 98.62 313 VAL A CA 1
ATOM 2489 C C . VAL A 1 313 ? -13.836 14.047 2.533 1 98.62 313 VAL A C 1
ATOM 2491 O O . VAL A 1 313 ? -14.109 14.883 3.396 1 98.62 313 VAL A O 1
ATOM 2494 N N . PHE A 1 314 ? -14.766 13.211 2.002 1 98.31 314 PHE A N 1
ATOM 2495 C CA . PHE A 1 314 ? -16.188 13.461 2.225 1 98.31 314 PHE A CA 1
ATOM 2496 C C . PHE A 1 314 ? -16.781 12.406 3.148 1 98.31 314 PHE A C 1
ATOM 2498 O O . PHE A 1 314 ? -16.469 11.219 3.023 1 98.31 314 PHE A O 1
ATOM 2505 N N . LEU A 1 315 ? -17.531 12.867 4.078 1 95.56 315 LEU A N 1
ATOM 2506 C CA . LEU A 1 315 ? -18.406 11.984 4.844 1 95.56 315 LEU A CA 1
ATOM 2507 C C . LEU A 1 315 ? -19.688 11.695 4.078 1 95.56 315 LEU A C 1
ATOM 2509 O O . LEU A 1 315 ? -20.531 12.586 3.904 1 95.56 315 LEU A O 1
ATOM 2513 N N . PRO A 1 316 ? -19.891 10.422 3.719 1 95.81 316 PRO A N 1
ATOM 2514 C CA . PRO A 1 316 ? -21.016 10.141 2.818 1 95.81 316 PRO A CA 1
ATOM 2515 C C . PRO A 1 316 ? -22.344 10.672 3.348 1 95.81 316 PRO A C 1
ATOM 2517 O O . PRO A 1 316 ? -23.109 11.289 2.6 1 95.81 316 PRO A O 1
ATOM 2520 N N . ALA A 1 317 ? -22.656 10.578 4.586 1 93.25 317 ALA A N 1
ATOM 2521 C CA . ALA A 1 317 ? -23.938 10.938 5.172 1 93.25 317 ALA A CA 1
ATOM 2522 C C . ALA A 1 317 ? -24.125 12.453 5.176 1 93.25 317 ALA A C 1
ATOM 2524 O O . ALA A 1 317 ? -25.266 12.945 5.148 1 93.25 317 ALA A O 1
ATOM 2525 N N . LEU A 1 318 ? -23.047 13.227 5.164 1 93.06 318 LEU A N 1
ATOM 2526 C CA . LEU A 1 318 ? -23.125 14.68 5.293 1 93.06 318 LEU A CA 1
ATOM 2527 C C . LEU A 1 318 ? -22.469 15.367 4.105 1 93.06 318 LEU A C 1
ATOM 2529 O O . LEU A 1 318 ? -22.25 16.578 4.125 1 93.06 318 LEU A O 1
ATOM 2533 N N . ALA A 1 319 ? -22.094 14.594 3.115 1 93.19 319 ALA A N 1
ATOM 2534 C CA . ALA A 1 319 ? -21.484 15.164 1.92 1 93.19 319 ALA A CA 1
ATOM 2535 C C . ALA A 1 319 ? -22.5 15.953 1.104 1 93.19 319 ALA A C 1
ATOM 2537 O O . ALA A 1 319 ? -23.672 15.57 1.015 1 93.19 319 ALA A O 1
ATOM 2538 N N . PRO A 1 320 ? -22.125 17.078 0.629 1 94.44 320 PRO A N 1
ATOM 2539 C CA . PRO A 1 320 ? -20.781 17.641 0.596 1 94.44 320 PRO A CA 1
ATOM 2540 C C . PRO A 1 320 ? -20.562 18.719 1.65 1 94.44 320 PRO A C 1
ATOM 2542 O O . PRO A 1 320 ? -19.547 19.406 1.645 1 94.44 320 PRO A O 1
ATOM 2545 N N . SER A 1 321 ? -21.469 18.859 2.529 1 96.25 321 SER A N 1
ATOM 2546 C CA . SER A 1 321 ? -21.5 20.031 3.395 1 96.25 321 SER A CA 1
ATOM 2547 C C . SER A 1 321 ? -20.422 19.938 4.469 1 96.25 321 SER A C 1
ATOM 2549 O O . SER A 1 321 ? -20.109 20.938 5.117 1 96.25 321 SER A O 1
ATOM 2551 N N . LEU A 1 322 ? -19.844 18.797 4.699 1 97 322 LEU A N 1
ATOM 2552 C CA . LEU A 1 322 ? -18.688 18.609 5.574 1 97 322 LEU A CA 1
ATOM 2553 C C . LEU A 1 322 ? -17.562 17.906 4.844 1 97 322 LEU A C 1
ATOM 2555 O O . LEU A 1 322 ? -17.766 16.812 4.293 1 97 322 LEU A O 1
ATOM 2559 N N . SER A 1 323 ? -16.469 18.484 4.816 1 98.25 323 SER A N 1
ATOM 2560 C CA . SER A 1 323 ? -15.32 17.891 4.125 1 98.25 323 SER A CA 1
ATOM 2561 C C . SER A 1 323 ? -14.031 18.094 4.906 1 98.25 323 SER A C 1
ATOM 2563 O O . SER A 1 323 ? -13.945 19 5.734 1 98.25 323 SER A O 1
ATOM 2565 N N . PHE A 1 324 ? -13.055 17.234 4.656 1 98.44 324 PHE A N 1
ATOM 2566 C CA . PHE A 1 324 ? -11.719 17.297 5.242 1 98.44 324 PHE A CA 1
ATOM 2567 C C . PHE A 1 324 ? -10.664 17.516 4.168 1 98.44 324 PHE A C 1
ATOM 2569 O O . PHE A 1 324 ? -10.734 16.906 3.092 1 98.44 324 PHE A O 1
ATOM 2576 N N . ILE A 1 325 ? -9.711 18.359 4.473 1 98.62 325 ILE A N 1
ATOM 2577 C CA . ILE A 1 325 ? -8.578 18.562 3.578 1 98.62 325 ILE A CA 1
ATOM 2578 C C . ILE A 1 325 ? -7.285 18.172 4.297 1 98.62 325 ILE A C 1
ATOM 2580 O O . ILE A 1 325 ? -7.043 18.609 5.426 1 98.62 325 ILE A O 1
ATOM 2584 N N . GLY A 1 326 ? -6.539 17.297 3.652 1 97.81 326 GLY A N 1
ATOM 2585 C CA . GLY A 1 326 ? -5.164 17.109 4.094 1 97.81 326 GLY A CA 1
ATOM 2586 C C . GLY A 1 326 ? -5.027 16.016 5.145 1 97.81 326 GLY A C 1
ATOM 2587 O O . GLY A 1 326 ? -4.043 15.992 5.887 1 97.81 326 GLY A O 1
ATOM 2588 N N . LEU A 1 327 ? -5.922 15.102 5.246 1 97.5 327 LEU A N 1
ATOM 2589 C CA . LEU A 1 327 ? -5.82 14.023 6.23 1 97.5 327 LEU A CA 1
ATOM 2590 C C . LEU A 1 327 ? -4.684 13.07 5.879 1 97.5 327 LEU A C 1
ATOM 2592 O O . LEU A 1 327 ? -3.916 12.664 6.75 1 97.5 327 LEU A O 1
ATOM 2596 N N . PRO A 1 328 ? -4.547 12.758 4.602 1 97.25 328 PRO A N 1
ATOM 2597 C CA . PRO A 1 328 ? -3.551 11.734 4.289 1 97.25 328 PRO A CA 1
ATOM 2598 C C . PRO A 1 328 ? -2.117 12.227 4.469 1 97.25 328 PRO A C 1
ATOM 2600 O O . PRO A 1 328 ? -1.82 13.391 4.188 1 97.25 328 PRO A O 1
ATOM 2603 N N . GLY A 1 329 ? -1.285 11.328 4.938 1 94.44 329 GLY A N 1
ATOM 2604 C CA . GLY A 1 329 ? 0.154 11.531 4.961 1 94.44 329 GLY A CA 1
ATOM 2605 C C . GLY A 1 329 ? 0.878 10.82 3.832 1 94.44 329 GLY A C 1
ATOM 2606 O O . GLY A 1 329 ? 0.249 10.164 3 1 94.44 329 GLY A O 1
ATOM 2607 N N . MET A 1 330 ? 2.188 11.07 3.76 1 91 330 MET A N 1
ATOM 2608 C CA . MET A 1 330 ? 3.051 10.469 2.748 1 91 330 MET A CA 1
ATOM 2609 C C . MET A 1 330 ? 2.582 10.836 1.344 1 91 330 MET A C 1
ATOM 2611 O O . MET A 1 330 ? 2.35 9.961 0.511 1 91 330 MET A O 1
ATOM 2615 N N . ALA A 1 331 ? 2.312 12.039 1.136 1 92.75 331 ALA A N 1
ATOM 2616 C CA . ALA A 1 331 ? 1.902 12.648 -0.126 1 92.75 331 ALA A CA 1
ATOM 2617 C C . ALA A 1 331 ? 2.588 13.992 -0.335 1 92.75 331 ALA A C 1
ATOM 2619 O O . ALA A 1 331 ? 3.258 14.5 0.567 1 92.75 331 ALA A O 1
ATOM 2620 N N . ILE A 1 332 ? 2.49 14.5 -1.584 1 95 332 ILE A N 1
ATOM 2621 C CA . ILE A 1 332 ? 2.891 15.883 -1.815 1 95 332 ILE A CA 1
ATOM 2622 C C . ILE A 1 332 ? 1.854 16.828 -1.21 1 95 332 ILE A C 1
ATOM 2624 O O . ILE A 1 332 ? 0.889 17.219 -1.876 1 95 332 ILE A O 1
ATOM 2628 N N . GLN A 1 333 ? 2.15 17.25 -0.067 1 96.5 333 GLN A N 1
ATOM 2629 C CA . GLN A 1 333 ? 1.129 17.781 0.83 1 96.5 333 GLN A CA 1
ATOM 2630 C C . GLN A 1 333 ? 0.454 19.016 0.229 1 96.5 333 GLN A C 1
ATOM 2632 O O . GLN A 1 333 ? -0.764 19.031 0.04 1 96.5 333 GLN A O 1
ATOM 2637 N N . PHE A 1 334 ? 1.231 20.047 -0.19 1 98.12 334 PHE A N 1
ATOM 2638 C CA . PHE A 1 334 ? 0.617 21.297 -0.659 1 98.12 334 PHE A CA 1
ATOM 2639 C C . PHE A 1 334 ? -0.193 21.047 -1.927 1 98.12 334 PHE A C 1
ATOM 2641 O O . PHE A 1 334 ? -1.279 21.609 -2.092 1 98.12 334 PHE A O 1
ATOM 2648 N N . VAL A 1 335 ? 0.33 20.203 -2.764 1 97.81 335 VAL A N 1
ATOM 2649 C CA . VAL A 1 335 ? -0.378 19.859 -3.994 1 97.81 335 VAL A CA 1
ATOM 2650 C C . VAL A 1 335 ? -1.651 19.094 -3.66 1 97.81 335 VAL A C 1
ATOM 2652 O O . VAL A 1 335 ? -2.701 19.328 -4.266 1 97.81 335 VAL A O 1
ATOM 2655 N N . MET A 1 336 ? -1.564 18.188 -2.736 1 98 336 MET A N 1
ATOM 2656 C CA . MET A 1 336 ? -2.74 17.438 -2.309 1 98 336 MET A CA 1
ATOM 2657 C C . MET A 1 336 ? -3.807 18.375 -1.746 1 98 336 MET A C 1
ATOM 2659 O O . MET A 1 336 ? -4.984 18.25 -2.084 1 98 336 MET A O 1
ATOM 2663 N N . PHE A 1 337 ? -3.383 19.344 -0.884 1 98.69 337 PHE A N 1
ATOM 2664 C CA . PHE A 1 337 ? -4.324 20.312 -0.348 1 98.69 337 PHE A CA 1
ATOM 2665 C C . PHE A 1 337 ? -5.047 21.047 -1.475 1 98.69 337 PHE A C 1
ATOM 2667 O O . PHE A 1 337 ? -6.266 21.219 -1.428 1 98.69 337 PHE A O 1
ATOM 2674 N N . GLU A 1 338 ? -4.309 21.422 -2.449 1 98.62 338 GLU A N 1
ATOM 2675 C CA . GLU A 1 338 ? -4.84 22.188 -3.568 1 98.62 338 GLU A CA 1
ATOM 2676 C C . GLU A 1 338 ? -5.855 21.375 -4.367 1 98.62 338 GLU A C 1
ATOM 2678 O O . GLU A 1 338 ? -6.961 21.844 -4.637 1 98.62 338 GLU A O 1
ATOM 2683 N N . ILE A 1 339 ? -5.469 20.188 -4.688 1 98.38 339 ILE A N 1
ATOM 2684 C CA . ILE A 1 339 ? -6.309 19.344 -5.539 1 98.38 339 ILE A CA 1
ATOM 2685 C C . ILE A 1 339 ? -7.578 18.953 -4.785 1 98.38 339 ILE A C 1
ATOM 2687 O O . ILE A 1 339 ? -8.68 19 -5.348 1 98.38 339 ILE A O 1
ATOM 2691 N N . GLN A 1 340 ? -7.469 18.609 -3.539 1 98.62 340 GLN A N 1
ATOM 2692 C CA . GLN A 1 340 ? -8.633 18.281 -2.719 1 98.62 340 GLN A CA 1
ATOM 2693 C C . GLN A 1 340 ? -9.555 19.5 -2.582 1 98.62 340 GLN A C 1
ATOM 2695 O O . GLN A 1 340 ? -10.773 19.359 -2.619 1 98.62 340 GLN A O 1
ATOM 2700 N N . SER A 1 341 ? -8.953 20.672 -2.439 1 98.75 341 SER A N 1
ATOM 2701 C CA . SER A 1 341 ? -9.734 21.891 -2.279 1 98.75 341 SER A CA 1
ATOM 2702 C C . SER A 1 341 ? -10.5 22.234 -3.555 1 98.75 341 SER A C 1
ATOM 2704 O O . SER A 1 341 ? -11.641 22.688 -3.496 1 98.75 341 SER A O 1
ATOM 2706 N N . LYS A 1 342 ? -9.867 22.062 -4.707 1 98.5 342 LYS A N 1
ATOM 2707 C CA . LYS A 1 342 ? -10.547 22.25 -5.98 1 98.5 342 LYS A CA 1
ATOM 2708 C C . LYS A 1 342 ? -11.758 21.328 -6.098 1 98.5 342 LYS A C 1
ATOM 2710 O O . LYS A 1 342 ? -12.82 21.734 -6.566 1 98.5 342 LYS A O 1
ATOM 2715 N N . TRP A 1 343 ? -11.555 20.109 -5.633 1 98.62 343 TRP A N 1
ATOM 2716 C CA . TRP A 1 343 ? -12.625 19.125 -5.695 1 98.62 343 TRP A CA 1
ATOM 2717 C C . TRP A 1 343 ? -13.789 19.531 -4.797 1 98.62 343 TRP A C 1
ATOM 2719 O O . TRP A 1 343 ? -14.945 19.562 -5.242 1 98.62 343 TRP A O 1
ATOM 2729 N N . VAL A 1 344 ? -13.508 19.906 -3.576 1 98.62 344 VAL A N 1
ATOM 2730 C CA . VAL A 1 344 ? -14.539 20.312 -2.621 1 98.62 344 VAL A CA 1
ATOM 2731 C C . VAL A 1 344 ? -15.289 21.531 -3.148 1 98.62 344 VAL A C 1
ATOM 2733 O O . VAL A 1 344 ? -16.516 21.578 -3.109 1 98.62 344 VAL A O 1
ATOM 2736 N N . ALA A 1 345 ? -14.562 22.516 -3.662 1 98.5 345 ALA A N 1
ATOM 2737 C CA . ALA A 1 345 ? -15.18 23.734 -4.195 1 98.5 345 ALA A CA 1
ATOM 2738 C C . ALA A 1 345 ? -16.125 23.406 -5.348 1 98.5 345 ALA A C 1
ATOM 2740 O O . ALA A 1 345 ? -17.25 23.906 -5.398 1 98.5 345 ALA A O 1
ATOM 2741 N N . ALA A 1 346 ? -15.633 22.547 -6.23 1 98 346 ALA A N 1
ATOM 2742 C CA . ALA A 1 346 ? -16.406 22.188 -7.414 1 98 346 ALA A CA 1
ATOM 2743 C C . ALA A 1 346 ? -17.656 21.391 -7.031 1 98 346 ALA A C 1
ATOM 2745 O O . ALA A 1 346 ? -18.703 21.531 -7.668 1 98 346 ALA A O 1
ATOM 2746 N N . VAL A 1 347 ? -17.562 20.562 -6.035 1 97.94 347 VAL A N 1
ATOM 2747 C CA . VAL A 1 347 ? -18.703 19.766 -5.59 1 97.94 347 VAL A CA 1
ATOM 2748 C C . VAL A 1 347 ? -19.734 20.672 -4.93 1 97.94 347 VAL A C 1
ATOM 2750 O O . VAL A 1 347 ? -20.938 20.531 -5.176 1 97.94 347 VAL A O 1
ATOM 2753 N N . LEU A 1 348 ? -19.312 21.656 -4.125 1 97.81 348 LEU A N 1
ATOM 2754 C CA . LEU A 1 348 ? -20.219 22.562 -3.418 1 97.81 348 LEU A CA 1
ATOM 2755 C C . LEU A 1 348 ? -20.953 23.469 -4.398 1 97.81 348 LEU A C 1
ATOM 2757 O O . LEU A 1 348 ? -22.109 23.828 -4.164 1 97.81 348 LEU A O 1
ATOM 2761 N N . SER A 1 349 ? -20.328 23.797 -5.52 1 97 349 SER A N 1
ATOM 2762 C CA . SER A 1 349 ? -20.969 24.672 -6.504 1 97 349 SER A CA 1
ATOM 2763 C C . SER A 1 349 ? -21.922 23.875 -7.398 1 97 349 SER A C 1
ATOM 2765 O O . SER A 1 349 ? -22.75 24.453 -8.102 1 97 349 SER A O 1
ATOM 2767 N N . GLY A 1 350 ? -21.688 22.562 -7.449 1 95.5 350 GLY A N 1
ATOM 2768 C CA . GLY A 1 350 ? -22.5 21.719 -8.297 1 95.5 350 GLY A CA 1
ATOM 2769 C C . GLY A 1 350 ? -21.859 21.406 -9.633 1 95.5 350 GLY A C 1
ATOM 2770 O O . GLY A 1 350 ? -22.391 20.609 -10.422 1 95.5 350 GLY A O 1
ATOM 2771 N N . ARG A 1 351 ? -20.688 21.906 -9.875 1 95.69 351 ARG A N 1
ATOM 2772 C CA . ARG A 1 351 ? -19.984 21.641 -11.125 1 95.69 351 ARG A CA 1
ATOM 2773 C C . ARG A 1 351 ? -19.562 20.172 -11.219 1 95.69 351 ARG A C 1
ATOM 2775 O O . ARG A 1 351 ? -19.516 19.609 -12.305 1 95.69 351 ARG A O 1
ATOM 2782 N N . VAL A 1 352 ? -19.203 19.594 -10.109 1 96.44 352 VAL A N 1
ATOM 2783 C CA . VAL A 1 352 ? -18.891 18.172 -10 1 96.44 352 VAL A CA 1
ATOM 2784 C C . VAL A 1 352 ? -19.922 17.469 -9.117 1 96.44 352 VAL A C 1
ATOM 2786 O O . VAL A 1 352 ? -20.312 18 -8.078 1 96.44 352 VAL A O 1
ATOM 2789 N N . ILE A 1 353 ? -20.359 16.359 -9.57 1 95.94 353 ILE A N 1
ATOM 2790 C CA . ILE A 1 353 ? -21.375 15.617 -8.828 1 95.94 353 ILE A CA 1
ATOM 2791 C C . ILE A 1 353 ? -20.734 14.406 -8.156 1 95.94 353 ILE A C 1
ATOM 2793 O O . ILE A 1 353 ? -20 13.648 -8.797 1 95.94 353 ILE A O 1
ATOM 2797 N N . LEU A 1 354 ? -21 14.234 -6.855 1 97.19 354 LEU A N 1
ATOM 2798 C CA . LEU A 1 354 ? -20.531 13.062 -6.121 1 97.19 354 LEU A CA 1
ATOM 2799 C C . LEU A 1 354 ? -21.391 11.852 -6.434 1 97.19 354 LEU A C 1
ATOM 2801 O O . LEU A 1 354 ? -22.562 11.992 -6.797 1 97.19 354 LEU A O 1
ATOM 2805 N N . PRO A 1 355 ? -20.797 10.664 -6.27 1 95.56 355 PRO A N 1
ATOM 2806 C CA . PRO A 1 355 ? -21.641 9.469 -6.332 1 95.56 355 PRO A CA 1
ATOM 2807 C C . PRO A 1 355 ? -22.672 9.422 -5.207 1 95.56 355 PRO A C 1
ATOM 2809 O O . PRO A 1 355 ? -22.625 10.242 -4.285 1 95.56 355 PRO A O 1
ATOM 2812 N N . SER A 1 356 ? -23.656 8.508 -5.395 1 96.12 356 SER A N 1
ATOM 2813 C CA . SER A 1 356 ? -24.641 8.312 -4.336 1 96.12 356 SER A CA 1
ATOM 2814 C C . SER A 1 356 ? -23.969 7.887 -3.029 1 96.12 356 SER A C 1
ATOM 2816 O O . SER A 1 356 ? -22.828 7.445 -3.029 1 96.12 356 SER A O 1
ATOM 2818 N N . GLN A 1 357 ? -24.656 8.094 -1.926 1 96.19 357 GLN A N 1
ATOM 2819 C CA . GLN A 1 357 ? -24.156 7.688 -0.62 1 96.19 357 GLN A CA 1
ATOM 2820 C C . GLN A 1 357 ? -23.75 6.215 -0.618 1 96.19 357 GLN A C 1
ATOM 2822 O O . GLN A 1 357 ? -22.703 5.848 -0.081 1 96.19 357 GLN A O 1
ATOM 2827 N N . ASP A 1 358 ? -24.547 5.371 -1.226 1 94.12 358 ASP A N 1
ATOM 2828 C CA . ASP A 1 358 ? -24.297 3.936 -1.281 1 94.12 358 ASP A CA 1
ATOM 2829 C C . ASP A 1 358 ? -23 3.635 -2.051 1 94.12 358 ASP A C 1
ATOM 2831 O O . ASP A 1 358 ? -22.203 2.795 -1.631 1 94.12 358 ASP A O 1
ATOM 2835 N N . LYS A 1 359 ? -22.859 4.309 -3.135 1 93.44 359 LYS A N 1
ATOM 2836 C CA . LYS A 1 359 ? -21.688 4.09 -3.963 1 93.44 359 LYS A CA 1
ATOM 2837 C C . LYS A 1 359 ? -20.422 4.57 -3.25 1 93.44 359 LYS A C 1
ATOM 2839 O O . LYS A 1 359 ? -19.359 3.947 -3.367 1 93.44 359 LYS A O 1
ATOM 2844 N N . MET A 1 360 ? -20.516 5.664 -2.516 1 96.88 360 MET A N 1
ATOM 2845 C CA . MET A 1 360 ? -19.375 6.137 -1.727 1 96.88 360 MET A CA 1
ATOM 2846 C C . MET A 1 360 ? -19.016 5.133 -0.637 1 96.88 360 MET A C 1
ATOM 2848 O O . MET A 1 360 ? -17.828 4.863 -0.403 1 96.88 360 MET A O 1
ATOM 2852 N N . MET A 1 361 ? -20.047 4.566 -0.054 1 95.31 361 MET A N 1
ATOM 2853 C CA . MET A 1 361 ? -19.812 3.582 1.001 1 95.31 361 MET A CA 1
ATOM 2854 C C . MET A 1 361 ? -19.172 2.318 0.435 1 95.31 361 MET A C 1
ATOM 2856 O O . MET A 1 361 ? -18.297 1.719 1.069 1 95.31 361 MET A O 1
ATOM 2860 N N . GLU A 1 362 ? -19.578 1.92 -0.754 1 92.56 362 GLU A N 1
ATOM 2861 C CA . GLU A 1 362 ? -18.969 0.768 -1.413 1 92.56 362 GLU A CA 1
ATOM 2862 C C . GLU A 1 362 ? -17.484 0.988 -1.646 1 92.56 362 GLU A C 1
ATOM 2864 O O . GLU A 1 362 ? -16.672 0.074 -1.457 1 92.56 362 GLU A O 1
ATOM 2869 N N . ASP A 1 363 ? -17.188 2.189 -2.062 1 94.94 363 ASP A N 1
ATOM 2870 C CA . ASP A 1 363 ? -15.789 2.549 -2.287 1 94.94 363 ASP A CA 1
ATOM 2871 C C . ASP A 1 363 ? -14.984 2.48 -0.989 1 94.94 363 ASP A C 1
ATOM 2873 O O . ASP A 1 363 ? -13.867 1.962 -0.97 1 94.94 363 ASP A O 1
ATOM 2877 N N . ILE A 1 364 ? -15.547 2.945 0.056 1 96.44 364 ILE A N 1
ATOM 2878 C CA . ILE A 1 364 ? -14.898 2.959 1.363 1 96.44 364 ILE A CA 1
ATOM 2879 C C . ILE A 1 364 ? -14.664 1.527 1.837 1 96.44 364 ILE A C 1
ATOM 2881 O O . ILE A 1 364 ? -13.57 1.192 2.295 1 96.44 364 ILE A O 1
ATOM 2885 N N . ILE A 1 365 ? -15.625 0.688 1.69 1 92.69 365 ILE A N 1
ATOM 2886 C CA . ILE A 1 365 ? -15.531 -0.705 2.115 1 92.69 365 ILE A CA 1
ATOM 2887 C C . ILE A 1 365 ? -14.445 -1.418 1.316 1 92.69 365 ILE A C 1
ATOM 2889 O O . ILE A 1 365 ? -13.664 -2.191 1.875 1 92.69 365 ILE A O 1
ATOM 2893 N N . GLU A 1 366 ? -14.43 -1.138 0.063 1 92.44 366 GLU A N 1
ATOM 2894 C CA . GLU A 1 366 ? -13.391 -1.711 -0.791 1 92.44 366 GLU A CA 1
ATOM 2895 C C . GLU A 1 366 ? -12 -1.279 -0.334 1 92.44 366 GLU A C 1
ATOM 2897 O O . GLU A 1 366 ? -11.062 -2.086 -0.32 1 92.44 366 GLU A O 1
ATOM 2902 N N . TRP A 1 367 ? -11.852 -0.035 -0.015 1 94.31 367 TRP A N 1
ATOM 2903 C CA . TRP A 1 367 ? -10.57 0.489 0.453 1 94.31 367 TRP A CA 1
ATOM 2904 C C . TRP A 1 367 ? -10.133 -0.203 1.741 1 94.31 367 TRP A C 1
ATOM 2906 O O . TRP A 1 367 ? -8.984 -0.626 1.868 1 94.31 367 TRP A O 1
ATOM 2916 N N . TYR A 1 368 ? -11.078 -0.33 2.662 1 93.19 368 TYR A N 1
ATOM 2917 C CA . TYR A 1 368 ? -10.773 -0.985 3.93 1 93.19 368 TYR A CA 1
ATOM 2918 C C . TYR A 1 368 ? -10.383 -2.441 3.707 1 93.19 368 TYR A C 1
ATOM 2920 O O . TYR A 1 368 ? -9.453 -2.947 4.352 1 93.19 368 TYR A O 1
ATOM 2928 N N . ALA A 1 369 ? -11.047 -3.07 2.791 1 90.19 369 ALA A N 1
ATOM 2929 C CA . ALA A 1 369 ? -10.727 -4.457 2.467 1 90.19 369 ALA A CA 1
ATOM 2930 C C . ALA A 1 369 ? -9.32 -4.566 1.878 1 90.19 369 ALA A C 1
ATOM 2932 O O . ALA A 1 369 ? -8.578 -5.5 2.191 1 90.19 369 ALA A O 1
ATOM 2933 N N . THR A 1 370 ? -8.992 -3.629 1.049 1 91.06 370 THR A N 1
ATOM 2934 C CA . THR A 1 370 ? -7.664 -3.598 0.447 1 91.06 370 THR A CA 1
ATOM 2935 C C . THR A 1 370 ? -6.586 -3.469 1.521 1 91.06 370 THR A C 1
ATOM 2937 O O . THR A 1 370 ? -5.574 -4.172 1.479 1 91.06 370 THR A O 1
ATOM 2940 N N . LEU A 1 371 ? -6.82 -2.553 2.43 1 92.81 371 LEU A N 1
ATOM 2941 C CA . LEU A 1 371 ? -5.871 -2.371 3.521 1 92.81 371 LEU A CA 1
ATOM 2942 C C . LEU A 1 371 ? -5.699 -3.66 4.316 1 92.81 371 LEU A C 1
ATOM 2944 O O . LEU A 1 371 ? -4.578 -4.043 4.656 1 92.81 371 LEU A O 1
ATOM 2948 N N . ASP A 1 372 ? -6.754 -4.293 4.496 1 88.81 372 ASP A N 1
ATOM 2949 C CA . ASP A 1 372 ? -6.742 -5.527 5.277 1 88.81 372 ASP A CA 1
ATOM 2950 C C . ASP A 1 372 ? -5.938 -6.613 4.57 1 88.81 372 ASP A C 1
ATOM 2952 O O . ASP A 1 372 ? -5.121 -7.293 5.191 1 88.81 372 ASP A O 1
ATOM 2956 N N . VAL A 1 373 ? -6.168 -6.777 3.336 1 86.38 373 VAL A N 1
ATOM 2957 C CA . VAL A 1 373 ? -5.5 -7.82 2.562 1 86.38 373 VAL A CA 1
ATOM 2958 C C . VAL A 1 373 ? -3.998 -7.543 2.514 1 86.38 373 VAL A C 1
ATOM 2960 O O . VAL A 1 373 ? -3.189 -8.477 2.527 1 86.38 373 VAL A O 1
ATOM 2963 N N . LEU A 1 374 ? -3.664 -6.258 2.559 1 88.38 374 LEU A N 1
ATOM 2964 C CA . LEU A 1 374 ? -2.258 -5.871 2.496 1 88.38 374 LEU A CA 1
ATOM 2965 C C . LEU A 1 374 ? -1.623 -5.902 3.883 1 88.38 374 LEU A C 1
ATOM 2967 O O . LEU A 1 374 ? -0.409 -5.738 4.02 1 88.38 374 LEU A O 1
ATOM 2971 N N . GLY A 1 375 ? -2.434 -6.074 4.887 1 88.12 375 GLY A N 1
ATOM 2972 C CA . GLY A 1 375 ? -1.933 -6.086 6.254 1 88.12 375 GLY A CA 1
ATOM 2973 C C . GLY A 1 375 ? -1.607 -4.703 6.781 1 88.12 375 GLY A C 1
ATOM 2974 O O . GLY A 1 375 ? -0.825 -4.562 7.727 1 88.12 375 GLY A O 1
ATOM 2975 N N . ILE A 1 376 ? -2.15 -3.707 6.133 1 91.56 376 ILE A N 1
ATOM 2976 C CA . ILE A 1 376 ? -1.959 -2.342 6.617 1 91.56 376 ILE A CA 1
ATOM 2977 C C . ILE A 1 376 ? -2.865 -2.088 7.82 1 91.56 376 ILE A C 1
ATOM 2979 O O . ILE A 1 376 ? -4.082 -2.252 7.73 1 91.56 376 ILE A O 1
ATOM 2983 N N . PRO A 1 377 ? -2.293 -1.658 8.945 1 90.69 377 PRO A N 1
ATOM 2984 C CA . PRO A 1 377 ? -3.121 -1.432 10.133 1 90.69 377 PRO A CA 1
ATOM 2985 C C . PRO A 1 377 ? -4.062 -0.241 9.977 1 90.69 377 PRO A C 1
ATOM 2987 O O . PRO A 1 377 ? -3.791 0.667 9.188 1 90.69 377 PRO A O 1
ATOM 2990 N N . LYS A 1 378 ? -5.133 -0.219 10.742 1 91.31 378 LYS A N 1
ATOM 2991 C CA . LYS A 1 378 ? -6.148 0.831 10.703 1 91.31 378 LYS A CA 1
ATOM 2992 C C . LYS A 1 378 ? -5.52 2.209 10.906 1 91.31 378 LYS A C 1
ATOM 2994 O O . LYS A 1 378 ? -5.914 3.178 10.25 1 91.31 378 LYS A O 1
ATOM 2999 N N . ARG A 1 379 ? -4.508 2.277 11.758 1 92.44 379 ARG A N 1
ATOM 3000 C CA . ARG A 1 379 ? -3.895 3.555 12.109 1 92.44 379 ARG A CA 1
ATOM 3001 C C . ARG A 1 379 ? -3.174 4.16 10.906 1 92.44 379 ARG A C 1
ATOM 3003 O O . ARG A 1 379 ? -2.846 5.348 10.906 1 92.44 379 ARG A O 1
ATOM 3010 N N . HIS A 1 380 ? -2.951 3.357 9.867 1 93.56 380 HIS A N 1
ATOM 3011 C CA . HIS A 1 380 ? -2.246 3.855 8.688 1 93.56 380 HIS A CA 1
ATOM 3012 C C . HIS A 1 380 ? -3.193 4.008 7.504 1 93.56 380 HIS A C 1
ATOM 3014 O O . HIS A 1 380 ? -2.748 4.109 6.355 1 93.56 380 HIS A O 1
ATOM 3020 N N . THR A 1 381 ? -4.52 4.055 7.766 1 95.94 381 THR A N 1
ATOM 3021 C CA . THR A 1 381 ? -5.551 4.188 6.742 1 95.94 381 THR A CA 1
ATOM 3022 C C . THR A 1 381 ? -5.305 5.426 5.887 1 95.94 381 THR A C 1
ATOM 3024 O O . THR A 1 381 ? -5.57 5.418 4.68 1 95.94 381 THR A O 1
ATOM 3027 N N . HIS A 1 382 ? -4.816 6.48 6.512 1 97.19 382 HIS A N 1
ATOM 3028 C CA . HIS A 1 382 ? -4.68 7.758 5.82 1 97.19 382 HIS A CA 1
ATOM 3029 C C . HIS A 1 382 ? -3.248 7.98 5.348 1 97.19 382 HIS A C 1
ATOM 3031 O O . HIS A 1 382 ? -2.84 9.117 5.109 1 97.19 382 HIS A O 1
ATOM 3037 N N . LYS A 1 383 ? -2.42 6.949 5.176 1 95.44 383 LYS A N 1
ATOM 3038 C CA . LYS A 1 383 ? -1.115 7.027 4.527 1 95.44 383 LYS A CA 1
ATOM 3039 C C . LYS A 1 383 ? -1.194 6.562 3.074 1 95.44 383 LYS A C 1
ATOM 3041 O O . LYS A 1 383 ? -1.626 5.438 2.801 1 95.44 383 LYS A O 1
ATOM 3046 N N . LEU A 1 384 ? -0.825 7.371 2.172 1 94.44 384 LEU A N 1
ATOM 3047 C CA . LEU A 1 384 ? -1 7.039 0.762 1 94.44 384 LEU A CA 1
ATOM 3048 C C . LEU A 1 384 ? 0.221 6.301 0.222 1 94.44 384 LEU A C 1
ATOM 3050 O O . LEU A 1 384 ? 0.084 5.324 -0.514 1 94.44 384 LEU A O 1
ATOM 3054 N N . GLY A 1 385 ? 1.423 6.828 0.637 1 90.88 385 GLY A N 1
ATOM 3055 C CA . GLY A 1 385 ? 2.627 6.172 0.149 1 90.88 385 GLY A CA 1
ATOM 3056 C C . GLY A 1 385 ? 2.723 6.148 -1.364 1 90.88 385 GLY A C 1
ATOM 3057 O O . GLY A 1 385 ? 2.602 7.191 -2.016 1 90.88 385 GLY A O 1
ATOM 3058 N N . LYS A 1 386 ? 2.824 4.93 -2.01 1 90.12 386 LYS A N 1
ATOM 3059 C CA . LYS A 1 386 ? 3.092 4.785 -3.438 1 90.12 386 LYS A CA 1
ATOM 3060 C C . LYS A 1 386 ? 1.831 5.031 -4.262 1 90.12 386 LYS A C 1
ATOM 3062 O O . LYS A 1 386 ? 1.908 5.25 -5.473 1 90.12 386 LYS A O 1
ATOM 3067 N N . ILE A 1 387 ? 0.684 5.117 -3.621 1 92.75 387 ILE A N 1
ATOM 3068 C CA . ILE A 1 387 ? -0.539 5.312 -4.391 1 92.75 387 ILE A CA 1
ATOM 3069 C C . ILE A 1 387 ? -0.869 6.801 -4.465 1 92.75 387 ILE A C 1
ATOM 3071 O O . ILE A 1 387 ? -1.87 7.191 -5.07 1 92.75 387 ILE A O 1
ATOM 3075 N N . SER A 1 388 ? -0.064 7.633 -3.893 1 94.12 388 SER A N 1
ATOM 3076 C CA . SER A 1 388 ? -0.322 9.062 -3.785 1 94.12 388 SER A CA 1
ATOM 3077 C C . SER A 1 388 ? -0.562 9.688 -5.156 1 94.12 388 SER A C 1
ATOM 3079 O O . SER A 1 388 ? -1.51 10.453 -5.34 1 94.12 388 SER A O 1
ATOM 3081 N N . CYS A 1 389 ? 0.274 9.375 -6.129 1 92.06 389 CYS A N 1
ATOM 3082 C CA . CYS A 1 389 ? 0.149 9.969 -7.453 1 92.06 389 CYS A CA 1
ATOM 3083 C C . CYS A 1 389 ? -1.171 9.578 -8.109 1 92.06 389 CYS A C 1
ATOM 3085 O O . CYS A 1 389 ? -1.87 10.422 -8.664 1 92.06 389 CYS A O 1
ATOM 3087 N N . GLU A 1 390 ? -1.47 8.32 -8.055 1 92.06 390 GLU A N 1
ATOM 3088 C CA . GLU A 1 390 ? -2.729 7.844 -8.617 1 92.06 390 GLU A CA 1
ATOM 3089 C C . GLU A 1 390 ? -3.924 8.5 -7.938 1 92.06 390 GLU A C 1
ATOM 3091 O O . GLU A 1 390 ? -4.898 8.867 -8.602 1 92.06 390 GLU A O 1
ATOM 3096 N N . TYR A 1 391 ? -3.855 8.602 -6.652 1 95.88 391 TYR A N 1
ATOM 3097 C CA . TYR A 1 391 ? -4.914 9.234 -5.871 1 95.88 391 TYR A CA 1
ATOM 3098 C C . TYR A 1 391 ? -5.125 10.68 -6.312 1 95.88 391 TYR A C 1
ATOM 3100 O O . TYR A 1 391 ? -6.254 11.094 -6.586 1 95.88 391 TYR A O 1
ATOM 3108 N N . LEU A 1 392 ? -4.035 11.414 -6.41 1 97.25 392 LEU A N 1
ATOM 3109 C CA . LEU A 1 392 ? -4.121 12.82 -6.766 1 97.25 392 LEU A CA 1
ATOM 3110 C C . LEU A 1 392 ? -4.617 12.992 -8.195 1 97.25 392 LEU A C 1
ATOM 3112 O O . LEU A 1 392 ? -5.449 13.859 -8.477 1 97.25 392 LEU A O 1
ATOM 3116 N N . ASN A 1 393 ? -4.141 12.188 -9.07 1 95.25 393 ASN A N 1
ATOM 3117 C CA . ASN A 1 393 ? -4.551 12.273 -10.469 1 95.25 393 ASN A CA 1
ATOM 3118 C C . ASN A 1 393 ? -6.016 11.883 -10.648 1 95.25 393 ASN A C 1
ATOM 3120 O O . ASN A 1 393 ? -6.703 12.422 -11.508 1 95.25 393 ASN A O 1
ATOM 3124 N N . TRP A 1 394 ? -6.465 10.969 -9.867 1 94.75 394 TRP A N 1
ATOM 3125 C CA . TRP A 1 394 ? -7.879 10.609 -9.914 1 94.75 394 TRP A CA 1
ATOM 3126 C C . TRP A 1 394 ? -8.758 11.797 -9.555 1 94.75 394 TRP A C 1
ATOM 3128 O O . TRP A 1 394 ? -9.734 12.086 -10.25 1 94.75 394 TRP A O 1
ATOM 3138 N N . ILE A 1 395 ? -8.43 12.523 -8.492 1 97.62 395 ILE A N 1
ATOM 3139 C CA . ILE A 1 395 ? -9.211 13.688 -8.086 1 97.62 395 ILE A CA 1
ATOM 3140 C C . ILE A 1 395 ? -9.141 14.766 -9.164 1 97.62 395 ILE A C 1
ATOM 3142 O O . ILE A 1 395 ? -10.148 15.391 -9.492 1 97.62 395 ILE A O 1
ATOM 3146 N N . ALA A 1 396 ? -7.879 14.938 -9.664 1 97.38 396 ALA A N 1
ATOM 3147 C CA . ALA A 1 396 ? -7.699 15.93 -10.719 1 97.38 396 ALA A CA 1
ATOM 3148 C C . ALA A 1 396 ? -8.625 15.648 -11.898 1 97.38 396 ALA A C 1
ATOM 3150 O O . ALA A 1 396 ? -9.219 16.562 -12.469 1 97.38 396 ALA A O 1
ATOM 3151 N N . GLU A 1 397 ? -8.727 14.422 -12.234 1 95.31 397 GLU A N 1
ATOM 3152 C CA . GLU A 1 397 ? -9.609 14.023 -13.328 1 95.31 397 GLU A CA 1
ATOM 3153 C C . GLU A 1 397 ? -11.07 14.32 -13 1 95.31 397 GLU A C 1
ATOM 3155 O O . GLU A 1 397 ? -11.82 14.805 -13.852 1 95.31 397 GLU A O 1
ATOM 3160 N N . GLU A 1 398 ? -11.5 14.062 -11.781 1 94.31 398 GLU A N 1
ATOM 3161 C CA . GLU A 1 398 ? -12.859 14.344 -11.336 1 94.31 398 GLU A CA 1
ATOM 3162 C C . GLU A 1 398 ? -13.188 15.828 -11.453 1 94.31 398 GLU A C 1
ATOM 3164 O O . GLU A 1 398 ? -14.32 16.188 -11.766 1 94.31 398 GLU A O 1
ATOM 3169 N N . CYS A 1 399 ? -12.203 16.656 -11.234 1 93.94 399 CYS A N 1
ATOM 3170 C CA . CYS A 1 399 ? -12.406 18.109 -11.227 1 93.94 399 CYS A CA 1
ATOM 3171 C C . CYS A 1 399 ? -12.086 18.703 -12.586 1 93.94 399 CYS A C 1
ATOM 3173 O O . CYS A 1 399 ? -12.211 19.922 -12.773 1 93.94 399 CYS A O 1
ATOM 3175 N N . HIS A 1 400 ? -11.625 17.906 -13.492 1 93 400 HIS A N 1
ATOM 3176 C CA . HIS A 1 400 ? -11.227 18.375 -14.812 1 93 400 HIS A CA 1
ATOM 3177 C C . HIS A 1 400 ? -10.086 19.375 -14.727 1 93 400 HIS A C 1
ATOM 3179 O O . HIS A 1 400 ? -10.133 20.438 -15.352 1 93 400 HIS A O 1
ATOM 3185 N N . CYS A 1 401 ? -9.219 19.094 -13.836 1 94.06 401 CYS A N 1
ATOM 3186 C CA . CYS A 1 401 ? -8 19.906 -13.727 1 94.06 401 CYS A CA 1
ATOM 3187 C C . CYS A 1 401 ? -6.789 19.109 -14.203 1 94.06 401 CYS A C 1
ATOM 3189 O O . CYS A 1 401 ? -6.898 17.938 -14.539 1 94.06 401 CYS A O 1
ATOM 3191 N N . SER A 1 402 ? -5.648 19.766 -14.32 1 94.19 402 SER A N 1
ATOM 3192 C CA . SER A 1 402 ? -4.422 19.141 -14.805 1 94.19 402 SER A CA 1
ATOM 3193 C C . SER A 1 402 ? -3.896 18.125 -13.797 1 94.19 402 SER A C 1
ATOM 3195 O O . SER A 1 402 ? -3.961 18.344 -12.586 1 94.19 402 SER A O 1
ATOM 3197 N N . PRO A 1 403 ? -3.412 17 -14.305 1 95.56 403 PRO A N 1
ATOM 3198 C CA . PRO A 1 403 ? -2.762 16.047 -13.406 1 95.56 403 PRO A CA 1
ATOM 3199 C C . PRO A 1 403 ? -1.475 16.594 -12.797 1 95.56 403 PRO A C 1
ATOM 3201 O O . PRO A 1 403 ? -0.96 17.609 -13.242 1 95.56 403 PRO A O 1
ATOM 3204 N N . VAL A 1 404 ? -1.021 15.93 -11.797 1 96.12 404 VAL A N 1
ATOM 3205 C CA . VAL A 1 404 ? 0.247 16.297 -11.18 1 96.12 404 VAL A CA 1
ATOM 3206 C C . VAL A 1 404 ? 1.387 16.094 -12.172 1 96.12 404 VAL A C 1
ATOM 3208 O O . VAL A 1 404 ? 1.414 15.094 -12.898 1 96.12 404 VAL A O 1
ATOM 3211 N N . GLU A 1 405 ? 2.289 17.031 -12.234 1 96.38 405 GLU A N 1
ATOM 3212 C CA . GLU A 1 405 ? 3.404 16.953 -13.18 1 96.38 405 GLU A CA 1
ATOM 3213 C C . GLU A 1 405 ? 4.293 15.75 -12.883 1 96.38 405 GLU A C 1
ATOM 3215 O O . GLU A 1 405 ? 4.559 15.438 -11.727 1 96.38 405 GLU A O 1
ATOM 3220 N N . ASN A 1 406 ? 4.734 15.148 -13.938 1 93.56 406 ASN A N 1
ATOM 3221 C CA . ASN A 1 406 ? 5.559 13.945 -13.797 1 93.56 406 ASN A CA 1
ATOM 3222 C C . ASN A 1 406 ? 6.859 14.25 -13.062 1 93.56 406 ASN A C 1
ATOM 3224 O O . ASN A 1 406 ? 7.328 13.43 -12.266 1 93.56 406 ASN A O 1
ATOM 3228 N N . TRP A 1 407 ? 7.512 15.398 -13.422 1 96.62 407 TRP A N 1
ATOM 3229 C CA . TRP A 1 407 ? 8.766 15.75 -12.766 1 96.62 407 TRP A CA 1
ATOM 3230 C C . TRP A 1 407 ? 8.586 15.836 -11.258 1 96.62 407 TRP A C 1
ATOM 3232 O O . TRP A 1 407 ? 9.5 15.508 -10.492 1 96.62 407 TRP A O 1
ATOM 3242 N N . ARG A 1 408 ? 7.441 16.266 -10.82 1 96.94 408 ARG A N 1
ATOM 3243 C CA . ARG A 1 408 ? 7.141 16.422 -9.406 1 96.94 408 ARG A CA 1
ATOM 3244 C C . ARG A 1 408 ? 7.098 15.07 -8.703 1 96.94 408 ARG A C 1
ATOM 3246 O O . ARG A 1 408 ? 7.664 14.906 -7.621 1 96.94 408 ARG A O 1
ATOM 3253 N N . ILE A 1 409 ? 6.445 14.188 -9.312 1 93.88 409 ILE A N 1
ATOM 3254 C CA . ILE A 1 409 ? 6.324 12.828 -8.797 1 93.88 409 ILE A CA 1
ATOM 3255 C C . ILE A 1 409 ? 7.703 12.188 -8.711 1 93.88 409 ILE A C 1
ATOM 3257 O O . ILE A 1 409 ? 8.047 11.57 -7.699 1 93.88 409 ILE A O 1
ATOM 3261 N N . GLN A 1 410 ? 8.5 12.344 -9.688 1 94 410 GLN A N 1
ATOM 3262 C CA . GLN A 1 410 ? 9.828 11.742 -9.742 1 94 410 GLN A CA 1
ATOM 3263 C C . GLN A 1 410 ? 10.75 12.352 -8.688 1 94 410 GLN A C 1
ATOM 3265 O O . GLN A 1 410 ? 11.594 11.656 -8.117 1 94 410 GLN A O 1
ATOM 3270 N N . GLU A 1 411 ? 10.617 13.625 -8.453 1 96.12 411 GLU A N 1
ATOM 3271 C CA . GLU A 1 411 ? 11.422 14.273 -7.426 1 96.12 411 GLU 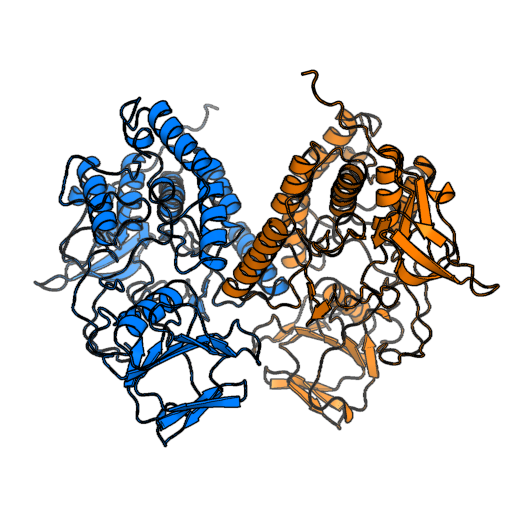A CA 1
ATOM 3272 C C . GLU A 1 411 ? 11.125 13.695 -6.047 1 96.12 411 GLU A C 1
ATOM 3274 O O . GLU A 1 411 ? 12.039 13.516 -5.234 1 96.12 411 GLU A O 1
ATOM 3279 N N . VAL A 1 412 ? 9.883 13.469 -5.797 1 94.88 412 VAL A N 1
ATOM 3280 C CA . VAL A 1 412 ? 9.484 12.914 -4.512 1 94.88 412 VAL A CA 1
ATOM 3281 C C . VAL A 1 412 ? 10.047 11.5 -4.359 1 94.88 412 VAL A C 1
ATOM 3283 O O . VAL A 1 412 ? 10.594 11.156 -3.309 1 94.88 412 VAL A O 1
ATOM 3286 N N . GLU A 1 413 ? 9.93 10.734 -5.395 1 91.44 413 GLU A N 1
ATOM 3287 C CA . GLU A 1 413 ? 10.406 9.352 -5.367 1 91.44 413 GLU A CA 1
ATOM 3288 C C . GLU A 1 413 ? 11.922 9.289 -5.164 1 91.44 413 GLU A C 1
ATOM 3290 O O . GLU A 1 413 ? 12.406 8.555 -4.305 1 91.44 413 GLU A O 1
ATOM 3295 N N . ARG A 1 414 ? 12.664 10.039 -5.934 1 92.75 414 ARG A N 1
ATOM 3296 C CA . ARG A 1 414 ? 14.117 10.055 -5.832 1 92.75 414 ARG A CA 1
ATOM 3297 C C . ARG A 1 414 ? 14.57 10.664 -4.512 1 92.75 414 ARG A C 1
ATOM 3299 O O . ARG A 1 414 ? 15.578 10.234 -3.938 1 92.75 414 ARG A O 1
ATOM 3306 N N . GLY A 1 415 ? 13.859 11.727 -4.141 1 93.19 415 GLY A N 1
ATOM 3307 C CA . GLY A 1 415 ? 14.156 12.32 -2.846 1 93.19 415 GLY A CA 1
ATOM 3308 C C . GLY A 1 415 ? 14 11.344 -1.695 1 93.19 415 GLY A C 1
ATOM 3309 O O . GLY A 1 415 ? 14.852 11.289 -0.8 1 93.19 415 GLY A O 1
ATOM 3310 N N . PHE A 1 416 ? 12.953 10.547 -1.724 1 92.12 416 PHE A N 1
ATOM 3311 C CA . PHE A 1 416 ? 12.734 9.555 -0.68 1 92.12 416 PHE A CA 1
ATOM 3312 C C . PHE A 1 416 ? 13.82 8.484 -0.705 1 92.12 416 PHE A C 1
ATOM 3314 O O . PHE A 1 416 ? 14.281 8.039 0.347 1 92.12 416 PHE A O 1
ATOM 3321 N N . GLN A 1 417 ? 14.156 8.078 -1.86 1 91.94 417 GLN A N 1
ATOM 3322 C CA . GLN A 1 417 ? 15.234 7.105 -2.004 1 91.94 417 GLN A CA 1
ATOM 3323 C C . GLN A 1 417 ? 16.516 7.605 -1.349 1 91.94 417 GLN A C 1
ATOM 3325 O O . GLN A 1 417 ? 17.188 6.859 -0.636 1 91.94 417 GLN A O 1
ATOM 3330 N N . ARG A 1 418 ? 16.859 8.859 -1.553 1 91.69 418 ARG A N 1
ATOM 3331 C CA . ARG A 1 418 ? 18.047 9.445 -0.956 1 91.69 418 ARG A CA 1
ATOM 3332 C C . ARG A 1 418 ? 17.922 9.539 0.56 1 91.69 418 ARG A C 1
ATOM 3334 O O . ARG A 1 418 ? 18.875 9.273 1.29 1 91.69 418 ARG A O 1
ATOM 3341 N N . MET A 1 419 ? 16.734 9.938 0.973 1 91.12 419 MET A N 1
ATOM 3342 C CA . MET A 1 419 ? 16.484 10.094 2.404 1 91.12 419 MET A CA 1
ATOM 3343 C C . MET A 1 419 ? 16.719 8.773 3.141 1 91.12 419 MET A C 1
ATOM 3345 O O . MET A 1 419 ? 17.312 8.766 4.223 1 91.12 419 MET A O 1
ATOM 3349 N N . VAL A 1 420 ? 16.297 7.711 2.559 1 88.25 420 VAL A N 1
ATOM 3350 C CA . VAL A 1 420 ? 16.375 6.406 3.199 1 88.25 420 VAL A CA 1
ATOM 3351 C C . VAL A 1 420 ? 17.812 5.871 3.1 1 88.25 420 VAL A C 1
ATOM 3353 O O . VAL A 1 420 ? 18.328 5.301 4.059 1 88.25 420 VAL A O 1
ATOM 3356 N N . SER A 1 421 ? 18.469 6.09 1.967 1 87.38 421 SER A N 1
ATOM 3357 C CA . SER A 1 421 ? 19.797 5.516 1.72 1 87.38 421 SER A CA 1
ATOM 3358 C C . SER A 1 421 ? 20.891 6.367 2.35 1 87.38 421 SER A C 1
ATOM 3360 O O . SER A 1 421 ? 21.938 5.84 2.756 1 87.38 421 SER A O 1
ATOM 3362 N N . HIS A 1 422 ? 20.641 7.691 2.336 1 87.44 422 HIS A N 1
ATOM 3363 C CA . HIS A 1 422 ? 21.641 8.625 2.852 1 87.44 422 HIS A CA 1
ATOM 3364 C C . HIS A 1 422 ? 20.984 9.695 3.725 1 87.44 422 HIS A C 1
ATOM 3366 O O . HIS A 1 422 ? 21.078 10.891 3.424 1 87.44 422 HIS A O 1
ATOM 3372 N N . PRO A 1 423 ? 20.469 9.273 4.844 1 86.56 423 PRO A N 1
ATOM 3373 C CA . PRO A 1 423 ? 19.688 10.188 5.68 1 86.56 423 PRO A CA 1
ATOM 3374 C C . PRO A 1 423 ? 20.531 11.367 6.188 1 86.56 423 PRO A C 1
ATOM 3376 O O . PRO A 1 423 ? 19.984 12.43 6.488 1 86.56 423 PRO A O 1
ATOM 3379 N N . GLU A 1 424 ? 21.859 11.305 6.188 1 86.44 424 GLU A N 1
ATOM 3380 C CA . GLU A 1 424 ? 22.719 12.336 6.777 1 86.44 424 GLU A CA 1
ATOM 3381 C C . GLU A 1 424 ? 22.969 13.469 5.789 1 86.44 424 GLU A C 1
ATOM 3383 O O . GLU A 1 424 ? 23.266 14.594 6.195 1 86.44 424 GLU A O 1
ATOM 3388 N N . ILE A 1 425 ? 22.828 13.125 4.449 1 91.56 425 ILE A N 1
ATOM 3389 C CA . ILE A 1 425 ? 23.328 14.133 3.52 1 91.56 425 ILE A CA 1
ATOM 3390 C C . ILE A 1 425 ? 22.281 14.406 2.441 1 91.56 425 ILE A C 1
ATOM 3392 O O . ILE A 1 425 ? 22.5 15.242 1.561 1 91.56 425 ILE A O 1
ATOM 3396 N N . TYR A 1 426 ? 21.078 13.828 2.51 1 92.69 426 TYR A N 1
ATOM 3397 C CA . TYR A 1 426 ? 20.125 13.859 1.4 1 92.69 426 TYR A CA 1
ATOM 3398 C C . TYR A 1 426 ? 19.625 15.273 1.151 1 92.69 426 TYR A C 1
ATOM 3400 O O . TYR A 1 426 ? 19.125 15.578 0.069 1 92.69 426 TYR A O 1
ATOM 3408 N N . ARG A 1 427 ? 19.766 16.219 2.113 1 96.19 427 ARG A N 1
ATOM 3409 C CA . ARG A 1 427 ? 19.297 17.578 1.954 1 96.19 427 ARG A CA 1
ATOM 3410 C C . ARG A 1 427 ? 20.375 18.469 1.349 1 96.19 427 ARG A C 1
ATOM 3412 O O . ARG A 1 427 ? 20.094 19.609 0.957 1 96.19 427 ARG A O 1
ATOM 3419 N N . ASP A 1 428 ? 21.609 17.953 1.289 1 95.94 428 ASP A N 1
ATOM 3420 C CA . ASP A 1 428 ? 22.719 18.781 0.856 1 95.94 428 ASP A CA 1
ATOM 3421 C C . ASP A 1 428 ? 23.375 18.219 -0.406 1 95.94 428 ASP A C 1
ATOM 3423 O O . ASP A 1 428 ? 24.125 18.906 -1.086 1 95.94 428 ASP A O 1
ATOM 3427 N N . GLU A 1 429 ? 23.109 16.969 -0.653 1 94.75 429 GLU A N 1
ATOM 3428 C CA . GLU A 1 429 ? 23.594 16.297 -1.858 1 94.75 429 GLU A CA 1
ATOM 3429 C C . GLU A 1 429 ? 22.469 15.586 -2.584 1 94.75 429 GLU A C 1
ATOM 3431 O O . GLU A 1 429 ? 21.656 14.891 -1.956 1 94.75 429 GLU A O 1
ATOM 3436 N N . TRP A 1 430 ? 22.328 15.852 -3.875 1 93.69 430 TRP A N 1
ATOM 3437 C CA . TRP A 1 430 ? 21.281 15.188 -4.648 1 93.69 430 TRP A CA 1
ATOM 3438 C C . TRP A 1 430 ? 21.766 14.867 -6.059 1 93.69 430 TRP A C 1
ATOM 3440 O O . TRP A 1 430 ? 22.859 15.289 -6.461 1 93.69 430 TRP A O 1
ATOM 3450 N N . ASP A 1 431 ? 21.094 14.023 -6.742 1 91.12 431 ASP A N 1
ATOM 3451 C CA . ASP A 1 431 ? 21.484 13.539 -8.062 1 91.12 431 ASP A CA 1
ATOM 3452 C C . ASP A 1 431 ? 20.391 13.773 -9.094 1 91.12 431 ASP A C 1
ATOM 3454 O O . ASP A 1 431 ? 20.359 13.117 -10.133 1 91.12 431 ASP A O 1
ATOM 3458 N N . ASP A 1 432 ? 19.422 14.609 -8.75 1 95 432 ASP A N 1
ATOM 3459 C CA . ASP A 1 432 ? 18.281 14.797 -9.641 1 95 432 ASP A CA 1
ATOM 3460 C C . ASP A 1 432 ? 18.266 16.203 -10.219 1 95 432 ASP A C 1
ATOM 3462 O O . ASP A 1 432 ? 17.219 16.844 -10.305 1 95 432 ASP A O 1
ATOM 3466 N N . ASP A 1 433 ? 19.359 16.656 -10.68 1 95.44 433 ASP A N 1
ATOM 3467 C CA . ASP A 1 433 ? 19.453 17.969 -11.305 1 95.44 433 ASP A CA 1
ATOM 3468 C C . ASP A 1 433 ? 18.594 18.047 -12.562 1 95.44 433 ASP A C 1
ATOM 3470 O O . ASP A 1 433 ? 18.062 19.109 -12.891 1 95.44 433 ASP A O 1
ATOM 3474 N N . ASP A 1 434 ? 18.516 16.984 -13.211 1 95.88 434 ASP A N 1
ATOM 3475 C CA . ASP A 1 434 ? 17.688 16.922 -14.414 1 95.88 434 ASP A CA 1
ATOM 3476 C C . ASP A 1 434 ? 16.234 17.25 -14.086 1 95.88 434 ASP A C 1
ATOM 3478 O O . ASP A 1 434 ? 15.578 17.984 -14.836 1 95.88 434 ASP A O 1
ATOM 3482 N N . LEU A 1 435 ? 15.727 16.766 -13.008 1 96.5 435 LEU A N 1
ATOM 3483 C CA . LEU A 1 435 ? 14.352 17.016 -12.594 1 96.5 435 LEU A CA 1
ATOM 3484 C C . LEU A 1 435 ? 14.18 18.453 -12.117 1 96.5 435 LEU A C 1
ATOM 3486 O O . LEU A 1 435 ? 13.125 19.062 -12.328 1 96.5 435 LEU A O 1
ATOM 3490 N N . MET A 1 436 ? 15.188 18.969 -11.445 1 96.12 436 MET A N 1
ATOM 3491 C CA . MET A 1 436 ? 15.164 20.375 -11.047 1 96.12 436 MET A CA 1
ATOM 3492 C C . MET A 1 436 ? 15.055 21.281 -12.273 1 96.12 436 MET A C 1
ATOM 3494 O O . MET A 1 436 ? 14.258 22.219 -12.281 1 96.12 436 MET A O 1
ATOM 3498 N N . GLU A 1 437 ? 15.805 20.953 -13.305 1 96 437 GLU A N 1
ATOM 3499 C CA . GLU A 1 437 ? 15.758 21.719 -14.547 1 96 437 GLU A CA 1
ATOM 3500 C C . GLU A 1 437 ? 14.383 21.641 -15.195 1 96 437 GLU A C 1
ATOM 3502 O O . GLU A 1 437 ? 13.859 22.641 -15.688 1 96 437 GLU A O 1
ATOM 3507 N N . GLU A 1 438 ? 13.836 20.484 -15.18 1 96.56 438 GLU A N 1
ATOM 3508 C CA . GLU A 1 438 ? 12.508 20.312 -15.75 1 96.56 438 GLU A CA 1
ATOM 3509 C C . GLU A 1 438 ? 11.469 21.125 -14.992 1 96.56 438 GLU A C 1
ATOM 3511 O O . GLU A 1 438 ? 10.547 21.688 -15.594 1 96.56 438 GLU A O 1
ATOM 3516 N N . ALA A 1 439 ? 11.578 21.172 -13.688 1 97.06 439 ALA A N 1
ATOM 3517 C CA . ALA A 1 439 ? 10.656 21.938 -12.867 1 97.06 439 ALA A CA 1
ATOM 3518 C C . ALA A 1 439 ? 10.703 23.422 -13.234 1 97.06 439 ALA A C 1
ATOM 3520 O O . ALA A 1 439 ? 9.664 24.047 -13.461 1 97.06 439 ALA A O 1
ATOM 3521 N N . TYR A 1 440 ? 11.867 23.953 -13.352 1 95.88 440 TYR A N 1
ATOM 3522 C CA . TYR A 1 440 ? 12.016 25.391 -13.625 1 95.88 440 TYR A CA 1
ATOM 3523 C C . TYR A 1 440 ? 11.609 25.719 -15.062 1 95.88 440 TYR A C 1
ATOM 3525 O O . TYR A 1 440 ? 11.07 26.781 -15.328 1 95.88 440 TYR A O 1
ATOM 3533 N N . LYS A 1 441 ? 11.852 24.797 -15.984 1 95.81 441 LYS A N 1
ATOM 3534 C CA . LYS A 1 441 ? 11.344 24.969 -17.344 1 95.81 441 LYS A CA 1
ATOM 3535 C C . LYS A 1 441 ? 9.82 25 -17.359 1 95.81 441 LYS A C 1
ATOM 3537 O O . LYS A 1 441 ? 9.219 25.781 -18.109 1 95.81 441 LYS A O 1
ATOM 3542 N N . ASP A 1 442 ? 9.289 24.141 -16.562 1 96.12 442 ASP A N 1
ATOM 3543 C CA . ASP A 1 442 ? 7.836 24.094 -16.469 1 96.12 442 ASP A CA 1
ATOM 3544 C C . ASP A 1 442 ? 7.281 25.406 -15.883 1 96.12 442 ASP A C 1
ATOM 3546 O O . ASP A 1 442 ? 6.293 25.938 -16.391 1 96.12 442 ASP A O 1
ATOM 3550 N N . PHE A 1 443 ? 7.918 25.953 -14.82 1 96.38 443 PHE A N 1
ATOM 3551 C CA . PHE A 1 443 ? 7.504 27.219 -14.227 1 96.38 443 PHE A CA 1
ATOM 3552 C C . PHE A 1 443 ? 7.562 28.344 -15.266 1 96.38 443 PHE A C 1
ATOM 3554 O O . PHE A 1 443 ? 6.656 29.172 -15.336 1 96.38 443 PHE A O 1
ATOM 3561 N N . ALA A 1 444 ? 8.578 28.297 -16.062 1 94.69 444 ALA A N 1
ATOM 3562 C CA . ALA A 1 444 ? 8.766 29.328 -17.078 1 94.69 444 ALA A CA 1
ATOM 3563 C C . ALA A 1 444 ? 7.707 29.203 -18.172 1 94.69 444 ALA A C 1
ATOM 3565 O O . ALA A 1 444 ? 7.164 30.219 -18.625 1 94.69 444 ALA A O 1
ATOM 3566 N N . ARG A 1 445 ? 7.484 28.016 -18.609 1 94.44 445 ARG A N 1
ATOM 3567 C CA . ARG A 1 445 ? 6.488 27.75 -19.656 1 94.44 445 ARG A CA 1
ATOM 3568 C C . ARG A 1 445 ? 5.113 28.25 -19.219 1 94.44 445 ARG A C 1
ATOM 3570 O O . ARG A 1 445 ? 4.352 28.781 -20.047 1 94.44 445 ARG A O 1
ATOM 3577 N N . LYS A 1 446 ? 4.828 28.141 -17.938 1 94.12 446 LYS A N 1
ATOM 3578 C CA . LYS A 1 446 ? 3.537 28.562 -17.391 1 94.12 446 LYS A CA 1
ATOM 3579 C C . LYS A 1 446 ? 3.543 30.047 -17.031 1 94.12 446 LYS A C 1
ATOM 3581 O O . LYS A 1 446 ? 2.568 30.562 -16.484 1 94.12 446 LYS A O 1
ATOM 3586 N N . LYS A 1 447 ? 4.652 30.719 -17.234 1 93.62 447 LYS A N 1
ATOM 3587 C CA . LYS A 1 447 ? 4.836 32.156 -17 1 93.62 447 LYS A CA 1
ATOM 3588 C C . LYS A 1 447 ? 4.676 32.469 -15.516 1 93.62 447 LYS A C 1
ATOM 3590 O O . LYS A 1 447 ? 4.098 33.5 -15.156 1 93.62 447 LYS A O 1
ATOM 3595 N N . LEU A 1 448 ? 5.156 31.547 -14.703 1 93.06 448 LEU A N 1
ATOM 3596 C CA . LEU A 1 448 ? 5.078 31.75 -13.258 1 93.06 448 LEU A CA 1
ATOM 3597 C C . LEU A 1 448 ? 6.363 32.375 -12.727 1 93.06 448 LEU A C 1
ATOM 3599 O O . LEU A 1 448 ? 6.387 32.875 -11.602 1 93.06 448 LEU A O 1
ATOM 3603 N N . ILE A 1 449 ? 7.402 32.156 -13.516 1 89.06 449 ILE A N 1
ATOM 3604 C CA . ILE A 1 449 ? 8.68 32.781 -13.195 1 89.06 449 ILE A CA 1
ATOM 3605 C C . ILE A 1 449 ? 9.266 33.438 -14.445 1 89.06 449 ILE A C 1
ATOM 3607 O O . ILE A 1 449 ? 8.805 33.188 -15.562 1 89.06 449 ILE A O 1
ATOM 3611 N N . SER A 1 450 ? 10.125 34.406 -14.172 1 77.5 450 SER A N 1
ATOM 3612 C CA . SER A 1 450 ? 10.805 35.031 -15.305 1 77.5 450 SER A CA 1
ATOM 3613 C C . SER A 1 450 ? 11.734 34.031 -16 1 77.5 450 SER A C 1
ATOM 3615 O O . SER A 1 450 ? 12.211 33.094 -15.367 1 77.5 450 SER A O 1
ATOM 3617 N N . SER A 1 451 ? 11.727 33.844 -17.297 1 64.5 451 SER A N 1
ATOM 3618 C CA . SER A 1 451 ? 12.445 32.875 -18.125 1 64.5 451 SER A CA 1
ATOM 3619 C C . SER A 1 451 ? 13.789 32.5 -17.516 1 64.5 451 SER A C 1
ATOM 3621 O O . SER A 1 451 ? 14.094 31.328 -17.359 1 64.5 451 SER A O 1
ATOM 3623 N N . HIS A 1 452 ? 15.086 33 -17.891 1 52.44 452 HIS A N 1
ATOM 3624 C CA . HIS A 1 452 ? 16.406 32.438 -17.625 1 52.44 452 HIS A CA 1
ATOM 3625 C C . HIS A 1 452 ? 16.797 32.625 -16.156 1 52.44 452 HIS A C 1
ATOM 3627 O O . HIS A 1 452 ? 17.359 33.688 -15.797 1 52.44 452 HIS A O 1
ATOM 3633 N N . PRO A 1 453 ? 16.141 31.891 -15.336 1 49.56 453 PRO A N 1
ATOM 3634 C CA . PRO A 1 453 ? 16.672 32.219 -14.008 1 49.56 453 PRO A CA 1
ATOM 3635 C C . PRO A 1 453 ? 18.156 31.891 -13.867 1 49.56 453 PRO A C 1
ATOM 3637 O O . PRO A 1 453 ? 18.625 30.875 -14.398 1 49.56 453 PRO A O 1
ATOM 3640 N N . SER A 1 454 ? 19.031 32.75 -13.742 1 44.72 454 SER A N 1
ATOM 3641 C CA . SER A 1 454 ? 20.469 32.625 -13.477 1 44.72 454 SER A CA 1
ATOM 3642 C C . SER A 1 454 ? 20.734 31.516 -12.469 1 44.72 454 SER A C 1
ATOM 3644 O O . SER A 1 454 ? 21.891 31.281 -12.094 1 44.72 454 SER A O 1
ATOM 3646 N N . TYR A 1 455 ? 19.844 30.984 -11.883 1 44.91 455 TYR A N 1
ATOM 3647 C CA . TYR A 1 455 ? 20.156 30.125 -10.75 1 44.91 455 TYR A CA 1
ATOM 3648 C C . TYR A 1 455 ? 20.844 28.844 -11.203 1 44.91 455 TYR A C 1
ATOM 3650 O O . TYR A 1 455 ? 21.5 28.156 -10.406 1 44.91 455 TYR A O 1
ATOM 3658 N N . PHE A 1 456 ? 20.516 28.234 -12.352 1 44.53 456 PHE A N 1
ATOM 3659 C CA . PHE A 1 456 ? 21.219 27.031 -12.766 1 44.53 456 PHE A CA 1
ATOM 3660 C C . PHE A 1 456 ? 22.688 27.328 -13.07 1 44.53 456 PHE A C 1
ATOM 3662 O O . PHE A 1 456 ? 23.453 26.422 -13.391 1 44.53 456 PHE A O 1
ATOM 3669 N N . LEU A 1 457 ? 23.141 28.516 -13.352 1 33.62 457 LEU A N 1
ATOM 3670 C CA . LEU A 1 457 ? 24.5 28.781 -13.812 1 33.62 457 LEU A CA 1
ATOM 3671 C C . LEU A 1 457 ? 25.516 28.5 -12.711 1 33.62 457 LEU A C 1
ATOM 3673 O O . LEU A 1 457 ? 26.672 28.219 -13 1 33.62 457 LEU A O 1
ATOM 3677 N N . GLU A 1 458 ? 25.266 28.922 -11.422 1 32.94 458 GLU A N 1
ATOM 3678 C CA . GLU A 1 458 ? 26.469 28.844 -10.617 1 32.94 458 GLU A CA 1
ATOM 3679 C C . GLU A 1 458 ? 26.641 27.453 -10.008 1 32.94 458 GLU A C 1
ATOM 3681 O O . GLU A 1 458 ? 27.5 27.25 -9.133 1 32.94 458 GLU A O 1
ATOM 3686 N N . SER A 1 459 ? 25.938 26.406 -10.359 1 29.11 459 SER A N 1
ATOM 3687 C CA . SER A 1 459 ? 26.562 25.203 -9.828 1 29.11 459 SER A CA 1
ATOM 3688 C C . SER A 1 459 ? 27.719 24.75 -10.695 1 29.11 459 SER A C 1
ATOM 3690 O O . SER A 1 459 ? 27.656 24.828 -11.93 1 29.11 459 SER A O 1
ATOM 3692 N N . MET B 1 1 ? 30.719 8.344 -34.844 1 21.94 1 MET B N 1
ATOM 3693 C CA . MET B 1 1 ? 30.781 6.969 -34.344 1 21.94 1 MET B CA 1
ATOM 3694 C C . MET B 1 1 ? 29.406 6.301 -34.438 1 21.94 1 MET B C 1
ATOM 3696 O O . MET B 1 1 ? 28.406 6.852 -34 1 21.94 1 MET B O 1
ATOM 3700 N N . ALA B 1 2 ? 29.234 5.41 -35.375 1 30.7 2 ALA B N 1
ATOM 3701 C CA . ALA B 1 2 ? 27.938 4.84 -35.75 1 30.7 2 ALA B CA 1
ATOM 3702 C C . ALA B 1 2 ? 27.219 4.297 -34.5 1 30.7 2 ALA B C 1
ATOM 3704 O O . ALA B 1 2 ? 27.859 3.896 -33.531 1 30.7 2 ALA B O 1
ATOM 3705 N N . PRO B 1 3 ? 25.938 4.5 -34.312 1 35.03 3 PRO B N 1
ATOM 3706 C CA . PRO B 1 3 ? 25.25 3.967 -33.125 1 35.03 3 PRO B CA 1
ATOM 3707 C C . PRO B 1 3 ? 25.641 2.52 -32.844 1 35.03 3 PRO B C 1
ATOM 3709 O O . PRO B 1 3 ? 25.781 1.712 -33.75 1 35.03 3 PRO B O 1
ATOM 3712 N N . THR B 1 4 ? 26.516 2.207 -32 1 36.56 4 THR B N 1
ATOM 3713 C CA . THR B 1 4 ? 26.938 0.858 -31.641 1 36.56 4 THR B CA 1
ATOM 3714 C C . THR B 1 4 ? 25.75 -0.101 -31.656 1 36.56 4 THR B C 1
ATOM 3716 O O . THR B 1 4 ? 24.75 0.125 -30.984 1 36.56 4 THR B O 1
ATOM 3719 N N . GLN B 1 5 ? 25.359 -0.646 -32.719 1 40.19 5 GLN B N 1
ATOM 3720 C CA . GLN B 1 5 ? 24.406 -1.718 -32.906 1 40.19 5 GLN B CA 1
ATOM 3721 C C . GLN B 1 5 ? 24.422 -2.717 -31.766 1 40.19 5 GLN B C 1
ATOM 3723 O O . GLN B 1 5 ? 25.406 -3.428 -31.578 1 40.19 5 GLN B O 1
ATOM 3728 N N . ASN B 1 6 ? 24 -2.465 -30.578 1 46.47 6 ASN B N 1
ATOM 3729 C CA . ASN B 1 6 ? 23.953 -3.381 -29.438 1 46.47 6 ASN B CA 1
ATOM 3730 C C . ASN B 1 6 ? 23.578 -4.793 -29.875 1 46.47 6 ASN B C 1
ATOM 3732 O O . ASN B 1 6 ? 22.469 -5.016 -30.391 1 46.47 6 ASN B O 1
ATOM 3736 N N . THR B 1 7 ? 24.359 -5.559 -30.484 1 52.88 7 THR B N 1
ATOM 3737 C CA . THR B 1 7 ? 24.203 -6.93 -30.953 1 52.88 7 THR B CA 1
ATOM 3738 C C . THR B 1 7 ? 23.375 -7.746 -29.969 1 52.88 7 THR B C 1
ATOM 3740 O O . THR B 1 7 ? 23.703 -7.832 -28.797 1 52.88 7 THR B O 1
ATOM 3743 N N . ILE B 1 8 ? 22.109 -7.953 -30.281 1 65.25 8 ILE B N 1
ATOM 3744 C CA . ILE B 1 8 ? 21.219 -8.852 -29.562 1 65.25 8 ILE B CA 1
ATOM 3745 C C . ILE B 1 8 ? 21.875 -10.219 -29.391 1 65.25 8 ILE B C 1
ATOM 3747 O O . ILE B 1 8 ? 22.344 -10.812 -30.359 1 65.25 8 ILE B O 1
ATOM 3751 N N . CYS B 1 9 ? 22.344 -10.625 -28.125 1 84.75 9 CYS B N 1
ATOM 3752 C CA . CYS B 1 9 ? 23.016 -11.875 -27.797 1 84.75 9 CYS B CA 1
ATOM 3753 C C . CYS B 1 9 ? 22 -12.961 -27.438 1 84.75 9 CYS B C 1
ATOM 3755 O O . CYS B 1 9 ? 21.125 -12.742 -26.609 1 84.75 9 CYS B O 1
ATOM 3757 N N . SER B 1 10 ? 22.031 -13.977 -28.219 1 94.56 10 SER B N 1
ATOM 3758 C CA . SER B 1 10 ? 21.203 -15.148 -27.938 1 94.56 10 SER B CA 1
ATOM 3759 C C . SER B 1 10 ? 21.75 -15.93 -26.75 1 94.56 10 SER B C 1
ATOM 3761 O O . SER B 1 10 ? 22.953 -16.172 -26.656 1 94.56 10 SER B O 1
ATOM 3763 N N . LYS B 1 11 ? 20.797 -16.219 -25.812 1 97.75 11 LYS B N 1
ATOM 3764 C CA . LYS B 1 11 ? 21.156 -17 -24.641 1 97.75 11 LYS B CA 1
ATOM 3765 C C . LYS B 1 11 ? 20.422 -18.328 -24.609 1 97.75 11 LYS B C 1
ATOM 3767 O O . LYS B 1 11 ? 19.344 -18.453 -25.203 1 97.75 11 LYS B O 1
ATOM 3772 N N . HIS B 1 12 ? 21.078 -19.266 -24.062 1 98.5 12 HIS B N 1
ATOM 3773 C CA . HIS B 1 12 ? 20.438 -20.547 -23.75 1 98.5 12 HIS B CA 1
ATOM 3774 C C . HIS B 1 12 ? 19.812 -20.516 -22.359 1 98.5 12 HIS B C 1
ATOM 3776 O O . HIS B 1 12 ? 20.531 -20.469 -21.359 1 98.5 12 HIS B O 1
ATOM 3782 N N . VAL B 1 13 ? 18.422 -20.641 -22.328 1 98.81 13 VAL B N 1
ATOM 3783 C CA . VAL B 1 13 ? 17.75 -20.297 -21.078 1 98.81 13 VAL B CA 1
ATOM 3784 C C . VAL B 1 13 ? 16.906 -21.469 -20.594 1 98.81 13 VAL B C 1
ATOM 3786 O O . VAL B 1 13 ? 16.172 -22.094 -21.391 1 98.81 13 VAL B O 1
ATOM 3789 N N . ALA B 1 14 ? 16.984 -21.812 -19.297 1 98.81 14 ALA B N 1
ATOM 3790 C CA . ALA B 1 14 ? 16.109 -22.781 -18.656 1 98.81 14 ALA B CA 1
ATOM 3791 C C . ALA B 1 14 ? 14.922 -22.094 -17.969 1 98.81 14 ALA B C 1
ATOM 3793 O O . ALA B 1 14 ? 15.109 -21.109 -17.25 1 98.81 14 ALA B O 1
ATOM 3794 N N . VAL B 1 15 ? 13.75 -22.547 -18.266 1 98.88 15 VAL B N 1
ATOM 3795 C CA . VAL B 1 15 ? 12.539 -22.094 -17.594 1 98.88 15 VAL B CA 1
ATOM 3796 C C . VAL B 1 15 ? 11.992 -23.203 -16.703 1 98.88 15 VAL B C 1
ATOM 3798 O O . VAL B 1 15 ? 11.734 -24.312 -17.172 1 98.88 15 VAL B O 1
ATOM 3801 N N . ILE B 1 16 ? 11.797 -22.906 -15.445 1 98.5 16 ILE B N 1
ATOM 3802 C CA . ILE B 1 16 ? 11.359 -23.938 -14.5 1 98.5 16 ILE B CA 1
ATOM 3803 C C . ILE B 1 16 ? 9.859 -23.797 -14.25 1 98.5 16 ILE B C 1
ATOM 3805 O O . ILE B 1 16 ? 9.43 -22.969 -13.445 1 98.5 16 ILE B O 1
ATOM 3809 N N . GLY B 1 17 ? 9.086 -24.703 -14.812 1 98.25 17 GLY B N 1
ATOM 3810 C CA . GLY B 1 17 ? 7.633 -24.688 -14.695 1 98.25 17 GLY B CA 1
ATOM 3811 C C . GLY B 1 17 ? 6.93 -24.359 -16 1 98.25 17 GLY B C 1
ATOM 3812 O O . GLY B 1 17 ? 7.344 -23.453 -16.719 1 98.25 17 GLY B O 1
ATOM 3813 N N . ALA B 1 18 ? 5.914 -25.141 -16.266 1 98.56 18 ALA B N 1
ATOM 3814 C CA . ALA B 1 18 ? 5.129 -24.938 -17.484 1 98.56 18 ALA B CA 1
ATOM 3815 C C . ALA B 1 18 ? 3.697 -24.531 -17.141 1 98.56 18 ALA B C 1
ATOM 3817 O O . ALA B 1 18 ? 2.752 -24.969 -17.812 1 98.56 18 ALA B O 1
ATOM 3818 N N . GLY B 1 19 ? 3.525 -23.812 -16.031 1 98.31 19 GLY B N 1
ATOM 3819 C CA . GLY B 1 19 ? 2.281 -23.094 -15.781 1 98.31 19 GLY B CA 1
ATOM 3820 C C . GLY B 1 19 ? 2.125 -21.859 -16.625 1 98.31 19 GLY B C 1
ATOM 3821 O O . GLY B 1 19 ? 2.875 -21.656 -17.594 1 98.31 19 GLY B O 1
ATOM 3822 N N . ALA B 1 20 ? 1.146 -21.031 -16.266 1 98.44 20 ALA B N 1
ATOM 3823 C CA . ALA B 1 20 ? 0.868 -19.828 -17.047 1 98.44 20 ALA B CA 1
ATOM 3824 C C . ALA B 1 20 ? 2.119 -18.969 -17.188 1 98.44 20 ALA B C 1
ATOM 3826 O O . ALA B 1 20 ? 2.436 -18.5 -18.281 1 98.44 20 ALA B O 1
ATOM 3827 N N . ALA B 1 21 ? 2.842 -18.781 -16.125 1 98.69 21 ALA B N 1
ATOM 3828 C CA . ALA B 1 21 ? 4.047 -17.953 -16.125 1 98.69 21 ALA B CA 1
ATOM 3829 C C . ALA B 1 21 ? 5.109 -18.547 -17.047 1 98.69 21 ALA B C 1
ATOM 3831 O O . ALA B 1 21 ? 5.711 -17.844 -17.859 1 98.69 21 ALA B O 1
ATOM 3832 N N . GLY B 1 22 ? 5.32 -19.844 -16.938 1 98.88 22 GLY B N 1
ATOM 3833 C CA . GLY B 1 22 ? 6.336 -20.5 -17.75 1 98.88 22 GLY B CA 1
ATOM 3834 C C . GLY B 1 22 ? 6.012 -20.484 -19.234 1 98.88 22 GLY B C 1
ATOM 3835 O O . GLY B 1 22 ? 6.898 -20.297 -20.062 1 98.88 22 GLY B O 1
ATOM 3836 N N . LEU B 1 23 ? 4.77 -20.703 -19.531 1 98.88 23 LEU B N 1
ATOM 3837 C CA . LEU B 1 23 ? 4.355 -20.734 -20.938 1 98.88 23 LEU B CA 1
ATOM 3838 C C . LEU B 1 23 ? 4.621 -19.406 -21.625 1 98.88 23 LEU B C 1
ATOM 3840 O O . LEU B 1 23 ? 5.23 -19.359 -22.688 1 98.88 23 LEU B O 1
ATOM 3844 N N . VAL B 1 24 ? 4.215 -18.344 -21 1 98.81 24 VAL B N 1
ATOM 3845 C CA . VAL B 1 24 ? 4.375 -17.047 -21.641 1 98.81 24 VAL B CA 1
ATOM 3846 C C . VAL B 1 24 ? 5.844 -16.625 -21.609 1 98.81 24 VAL B C 1
ATOM 3848 O O . VAL B 1 24 ? 6.336 -15.984 -22.531 1 98.81 24 VAL B O 1
ATOM 3851 N N . THR B 1 25 ? 6.566 -17.016 -20.578 1 98.88 25 THR B N 1
ATOM 3852 C CA . THR B 1 25 ? 7.996 -16.75 -20.516 1 98.88 25 THR B CA 1
ATOM 3853 C C . THR B 1 25 ? 8.727 -17.422 -21.672 1 98.88 25 THR B C 1
ATOM 3855 O O . THR B 1 25 ? 9.555 -16.781 -22.344 1 98.88 25 THR B O 1
ATOM 3858 N N . ALA B 1 26 ? 8.414 -18.688 -21.922 1 98.88 26 ALA B N 1
ATOM 3859 C CA . ALA B 1 26 ? 9.023 -19.406 -23.031 1 98.88 26 ALA B CA 1
ATOM 3860 C C . ALA B 1 26 ? 8.75 -18.719 -24.359 1 98.88 26 ALA B C 1
ATOM 3862 O O . ALA B 1 26 ? 9.656 -18.562 -25.188 1 98.88 26 ALA B O 1
ATOM 3863 N N . ARG B 1 27 ? 7.566 -18.297 -24.562 1 98.75 27 ARG B N 1
ATOM 3864 C CA . ARG B 1 27 ? 7.188 -17.609 -25.797 1 98.75 27 ARG B CA 1
ATOM 3865 C C . ARG B 1 27 ? 7.992 -16.328 -25.984 1 98.75 27 ARG B C 1
ATOM 3867 O O . ARG B 1 27 ? 8.555 -16.094 -27.047 1 98.75 27 ARG B O 1
ATOM 3874 N N . GLU B 1 28 ? 8.031 -15.508 -24.938 1 98.56 28 GLU B N 1
ATOM 3875 C CA . GLU B 1 28 ? 8.688 -14.203 -25.047 1 98.56 28 GLU B CA 1
ATOM 3876 C C . GLU B 1 28 ? 10.195 -14.359 -25.219 1 98.56 28 GLU B C 1
ATOM 3878 O O . GLU B 1 28 ? 10.82 -13.578 -25.938 1 98.56 28 GLU B O 1
ATOM 3883 N N . LEU B 1 29 ? 10.797 -15.32 -24.531 1 98.62 29 LEU B N 1
ATOM 3884 C CA . LEU B 1 29 ? 12.219 -15.594 -24.719 1 98.62 29 LEU B CA 1
ATOM 3885 C C . LEU B 1 29 ? 12.508 -16.016 -26.156 1 98.62 29 LEU B C 1
ATOM 3887 O O . LEU B 1 29 ? 13.438 -15.484 -26.781 1 98.62 29 LEU B O 1
ATOM 3891 N N . ARG B 1 30 ? 11.734 -16.875 -26.672 1 98.44 30 ARG B N 1
ATOM 3892 C CA . ARG B 1 30 ? 11.914 -17.328 -28.062 1 98.44 30 ARG B CA 1
ATOM 3893 C C . ARG B 1 30 ? 11.742 -16.156 -29.031 1 98.44 30 ARG B C 1
ATOM 3895 O O . ARG B 1 30 ? 12.523 -16 -29.969 1 98.44 30 ARG B O 1
ATOM 3902 N N . ARG B 1 31 ? 10.711 -15.391 -28.797 1 97.38 31 ARG B N 1
ATOM 3903 C CA . ARG B 1 31 ? 10.438 -14.242 -29.656 1 97.38 31 ARG B CA 1
ATOM 3904 C C . ARG B 1 31 ? 11.625 -13.281 -29.672 1 97.38 31 ARG B C 1
ATOM 3906 O O . ARG B 1 31 ? 11.891 -12.633 -30.688 1 97.38 31 ARG B O 1
ATOM 3913 N N . GLU B 1 32 ? 12.336 -13.203 -28.547 1 97.19 32 GLU B N 1
ATOM 3914 C CA . GLU B 1 32 ? 13.477 -12.297 -28.406 1 97.19 32 GLU B CA 1
ATOM 3915 C C . GLU B 1 32 ? 14.727 -12.898 -29.047 1 97.19 32 GLU B C 1
ATOM 3917 O O . GLU B 1 32 ? 15.75 -12.227 -29.188 1 97.19 32 GLU B O 1
ATOM 3922 N N . GLY B 1 33 ? 14.656 -14.203 -29.375 1 97.44 33 GLY B N 1
ATOM 3923 C CA . GLY B 1 33 ? 15.766 -14.82 -30.094 1 97.44 33 GLY B CA 1
ATOM 3924 C C . GLY B 1 33 ? 16.562 -15.781 -29.234 1 97.44 33 GLY B C 1
ATOM 3925 O O . GLY B 1 33 ? 17.609 -16.281 -29.672 1 97.44 33 GLY B O 1
ATOM 3926 N N . HIS B 1 34 ? 16.125 -16.125 -28.078 1 98.31 34 HIS B N 1
ATOM 3927 C CA . HIS B 1 34 ? 16.828 -17.047 -27.188 1 98.31 34 HIS B CA 1
ATOM 3928 C C . HIS B 1 34 ? 16.438 -18.484 -27.484 1 98.31 34 HIS B C 1
ATOM 3930 O O . HIS B 1 34 ? 15.414 -18.734 -28.125 1 98.31 34 HIS B O 1
ATOM 3936 N N . THR B 1 35 ? 17.281 -19.375 -27.094 1 98.38 35 THR B N 1
ATOM 3937 C CA . THR B 1 35 ? 16.922 -20.781 -27.047 1 98.38 35 THR B CA 1
ATOM 3938 C C . THR B 1 35 ? 16.422 -21.172 -25.656 1 98.38 35 THR B C 1
ATOM 3940 O O . THR B 1 35 ? 16.984 -20.734 -24.656 1 98.38 35 THR B O 1
ATOM 3943 N N . VAL B 1 36 ? 15.352 -22.016 -25.672 1 98.75 36 VAL B N 1
ATOM 3944 C CA . VAL B 1 36 ? 14.656 -22.172 -24.406 1 98.75 36 VAL B CA 1
ATOM 3945 C C . VAL B 1 36 ? 14.367 -23.656 -24.156 1 98.75 36 VAL B C 1
ATOM 3947 O O . VAL B 1 36 ? 14.031 -24.391 -25.094 1 98.75 36 VAL B O 1
ATOM 3950 N N . VAL B 1 37 ? 14.57 -24.094 -22.984 1 98.62 37 VAL B N 1
ATOM 3951 C CA . VAL B 1 37 ? 14.094 -25.375 -22.484 1 98.62 37 VAL B CA 1
ATOM 3952 C C . VAL B 1 37 ? 13.219 -25.172 -21.266 1 98.62 37 VAL B C 1
ATOM 3954 O O . VAL B 1 37 ? 13.656 -24.578 -20.266 1 98.62 37 VAL B O 1
ATOM 3957 N N . VAL B 1 38 ? 11.984 -25.672 -21.328 1 98.75 38 VAL B N 1
ATOM 3958 C CA . VAL B 1 38 ? 11.07 -25.594 -20.203 1 98.75 38 VAL B CA 1
ATOM 3959 C C . VAL B 1 38 ? 11 -26.953 -19.5 1 98.75 38 VAL B C 1
ATOM 3961 O O . VAL B 1 38 ? 10.812 -27.984 -20.156 1 98.75 38 VAL B O 1
ATOM 3964 N N . PHE B 1 39 ? 11.203 -26.953 -18.203 1 98.19 39 PHE B N 1
ATOM 3965 C CA . PHE B 1 39 ? 11.094 -28.172 -17.422 1 98.19 39 PHE B CA 1
ATOM 3966 C C . PHE B 1 39 ? 9.797 -28.188 -16.625 1 98.19 39 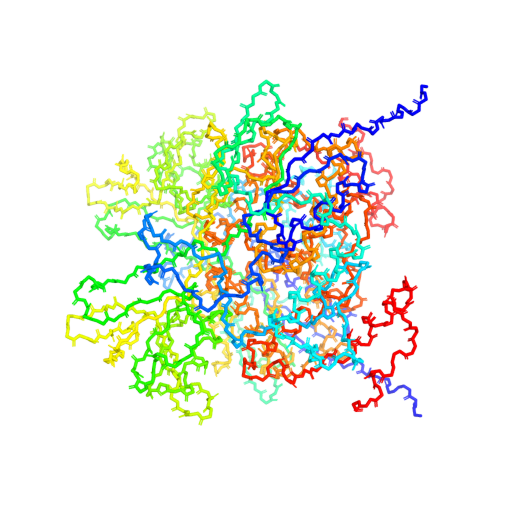PHE B C 1
ATOM 3968 O O . PHE B 1 39 ? 9.445 -27.188 -15.977 1 98.19 39 PHE B O 1
ATOM 3975 N N . ASP B 1 40 ? 9.102 -29.266 -16.672 1 97.5 40 ASP B N 1
ATOM 3976 C CA . ASP B 1 40 ? 7.918 -29.406 -15.828 1 97.5 40 ASP B CA 1
ATOM 3977 C C . ASP B 1 40 ? 7.77 -30.844 -15.328 1 97.5 40 ASP B C 1
ATOM 3979 O O . ASP B 1 40 ? 8 -31.797 -16.078 1 97.5 40 ASP B O 1
ATOM 3983 N N . ARG B 1 41 ? 7.379 -30.953 -14.141 1 94.44 41 ARG B N 1
ATOM 3984 C CA . ARG B 1 41 ? 7.242 -32.281 -13.547 1 94.44 41 ARG B CA 1
ATOM 3985 C C . ARG B 1 41 ? 5.945 -32.938 -13.984 1 94.44 41 ARG B C 1
ATOM 3987 O O . ARG B 1 41 ? 5.805 -34.156 -13.883 1 94.44 41 ARG B O 1
ATOM 3994 N N . GLU B 1 42 ? 4.984 -32.188 -14.438 1 95.25 42 GLU B N 1
ATOM 3995 C CA . GLU B 1 42 ? 3.691 -32.75 -14.844 1 95.25 42 GLU B CA 1
ATOM 3996 C C . GLU B 1 42 ? 3.734 -33.25 -16.281 1 95.25 42 GLU B C 1
ATOM 3998 O O . GLU B 1 42 ? 4.684 -32.969 -17.016 1 95.25 42 GLU B O 1
ATOM 4003 N N . LYS B 1 43 ? 2.656 -33.938 -16.75 1 95.62 43 LYS B N 1
ATOM 4004 C CA . LYS B 1 43 ? 2.613 -34.562 -18.062 1 95.62 43 LYS B CA 1
ATOM 4005 C C . LYS B 1 43 ? 1.981 -33.625 -19.094 1 95.62 43 LYS B C 1
ATOM 4007 O O . LYS B 1 43 ? 1.954 -33.938 -20.281 1 95.62 43 LYS B O 1
ATOM 4012 N N . GLN B 1 44 ? 1.485 -32.531 -18.625 1 97.12 44 GLN B N 1
ATOM 4013 C CA . GLN B 1 44 ? 0.861 -31.578 -19.516 1 97.12 44 GLN B CA 1
ATOM 4014 C C . GLN B 1 44 ? 1.08 -30.156 -19.016 1 97.12 44 GLN B C 1
ATOM 4016 O O . GLN B 1 44 ? 1.445 -29.938 -17.844 1 97.12 44 GLN B O 1
ATOM 4021 N N . VAL B 1 45 ? 0.845 -29.188 -19.875 1 98.19 45 VAL B N 1
ATOM 4022 C CA . VAL B 1 45 ? 0.973 -27.781 -19.5 1 98.19 45 VAL B CA 1
ATOM 4023 C C . VAL B 1 45 ? -0.188 -27.391 -18.594 1 98.19 45 VAL B C 1
ATOM 4025 O O . VAL B 1 45 ? -1.223 -28.062 -18.578 1 98.19 45 VAL B O 1
ATOM 4028 N N . GLY B 1 46 ? 0.01 -26.344 -17.844 1 97.62 46 GLY B N 1
ATOM 4029 C CA . GLY B 1 46 ? -1.104 -25.797 -17.078 1 97.62 46 GLY B CA 1
ATOM 4030 C C . GLY B 1 46 ? -0.749 -25.5 -15.641 1 97.62 46 GLY B C 1
ATOM 4031 O O . GLY B 1 46 ? -1.39 -24.656 -15 1 97.62 46 GLY B O 1
ATOM 4032 N N . GLY B 1 47 ? 0.304 -26.156 -15.133 1 96.19 47 GLY B N 1
ATOM 4033 C CA . GLY B 1 47 ? 0.742 -25.891 -13.773 1 96.19 47 GLY B CA 1
ATOM 4034 C C . GLY B 1 47 ? -0.346 -26.125 -12.742 1 96.19 47 GLY B C 1
ATOM 4035 O O . GLY B 1 47 ? -0.972 -27.188 -12.719 1 96.19 47 GLY B O 1
ATOM 4036 N N . LEU B 1 48 ? -0.608 -25.094 -11.961 1 95.31 48 LEU B N 1
ATOM 4037 C CA . LEU B 1 48 ? -1.569 -25.125 -10.867 1 95.31 48 LEU B CA 1
ATOM 4038 C C . LEU B 1 48 ? -2.957 -25.5 -11.367 1 95.31 48 LEU B C 1
ATOM 4040 O O . LEU B 1 48 ? -3.744 -26.109 -10.625 1 95.31 48 LEU B O 1
ATOM 4044 N N . TRP B 1 49 ? -3.268 -25.312 -12.578 1 97.62 49 TRP B N 1
ATOM 4045 C CA . TRP B 1 49 ? -4.613 -25.453 -13.133 1 97.62 49 TRP B CA 1
ATOM 4046 C C . TRP B 1 49 ? -4.895 -26.891 -13.523 1 97.62 49 TRP B C 1
ATOM 4048 O O . TRP B 1 49 ? -6.02 -27.234 -13.891 1 97.62 49 TRP B O 1
ATOM 4058 N N . ASN B 1 50 ? -3.877 -27.734 -13.461 1 97.06 50 ASN B N 1
ATOM 4059 C CA . ASN B 1 50 ? -4.07 -29.172 -13.633 1 97.06 50 ASN B CA 1
ATOM 4060 C C . ASN B 1 50 ? -4.738 -29.797 -12.414 1 97.06 50 ASN B C 1
ATOM 4062 O O . ASN B 1 50 ? -4.055 -30.312 -11.523 1 97.06 50 ASN B O 1
ATOM 4066 N N . TYR B 1 51 ? -6.039 -29.797 -12.422 1 96.88 51 TYR B N 1
ATOM 4067 C CA . TYR B 1 51 ? -6.812 -30.297 -11.289 1 96.88 51 TYR B CA 1
ATOM 4068 C C . TYR B 1 51 ? -6.566 -31.781 -11.055 1 96.88 51 TYR B C 1
ATOM 4070 O O . TYR B 1 51 ? -6.441 -32.562 -12.016 1 96.88 51 TYR B O 1
ATOM 4078 N N . SER B 1 52 ? -6.414 -32.125 -9.844 1 95.94 52 SER B N 1
ATOM 4079 C CA . SER B 1 52 ? -6.402 -33.531 -9.383 1 95.94 52 SER B CA 1
ATOM 4080 C C . SER B 1 52 ? -7.289 -33.688 -8.156 1 95.94 52 SER B C 1
ATOM 4082 O O . SER B 1 52 ? -7.316 -32.844 -7.273 1 95.94 52 SER B O 1
ATOM 4084 N N . SER B 1 53 ? -8.031 -34.812 -8.125 1 96.12 53 SER B N 1
ATOM 4085 C CA . SER B 1 53 ? -8.859 -35.094 -6.961 1 96.12 53 SER B CA 1
ATOM 4086 C C . SER B 1 53 ? -8.016 -35.562 -5.781 1 96.12 53 SER B C 1
ATOM 4088 O O . SER B 1 53 ? -8.5 -35.625 -4.648 1 96.12 53 SER B O 1
ATOM 4090 N N . LYS B 1 54 ? -6.777 -35.844 -6.039 1 95.62 54 LYS B N 1
ATOM 4091 C CA . LYS B 1 54 ? -5.883 -36.312 -4.98 1 95.62 54 LYS B CA 1
ATOM 4092 C C . LYS B 1 54 ? -5.359 -35.125 -4.156 1 95.62 54 LYS B C 1
ATOM 4094 O O . LYS B 1 54 ? -5.336 -34 -4.629 1 95.62 54 LYS B O 1
ATOM 4099 N N . ALA B 1 55 ? -5.031 -35.438 -2.887 1 95.31 55 ALA B N 1
ATOM 4100 C CA . ALA B 1 55 ? -4.41 -34.5 -1.976 1 95.31 55 ALA B CA 1
ATOM 4101 C C . ALA B 1 55 ? -3.082 -35.031 -1.443 1 95.31 55 ALA B C 1
ATOM 4103 O O . ALA B 1 55 ? -2.721 -36.188 -1.697 1 95.31 55 ALA B O 1
ATOM 4104 N N . ASP B 1 56 ? -2.355 -34.094 -0.811 1 95.94 56 ASP B N 1
ATOM 4105 C CA . ASP B 1 56 ? -1.161 -34.531 -0.104 1 95.94 56 ASP B CA 1
ATOM 4106 C C . ASP B 1 56 ? -1.502 -35.656 0.893 1 95.94 56 ASP B C 1
ATOM 4108 O O . ASP B 1 56 ? -2.629 -35.719 1.39 1 95.94 56 ASP B O 1
ATOM 4112 N N . SER B 1 57 ? -0.514 -36.469 1.202 1 94.88 57 SER B N 1
ATOM 4113 C CA . SER B 1 57 ? -0.747 -37.531 2.178 1 94.88 57 SER B CA 1
ATOM 4114 C C . SER B 1 57 ? -0.904 -36.969 3.584 1 94.88 57 SER B C 1
ATOM 4116 O O . SER B 1 57 ? -1.438 -37.625 4.473 1 94.88 57 SER B O 1
ATOM 4118 N N . ASP B 1 58 ? -0.36 -35.812 3.779 1 96.19 58 ASP B N 1
ATOM 4119 C CA . ASP B 1 58 ? -0.52 -35.062 5.016 1 96.19 58 ASP B CA 1
ATOM 4120 C C . ASP B 1 58 ? -1.494 -33.906 4.824 1 96.19 58 ASP B C 1
ATOM 4122 O O . ASP B 1 58 ? -1.203 -32.938 4.098 1 96.19 58 ASP B O 1
ATOM 4126 N N . PRO B 1 59 ? -2.623 -33.938 5.574 1 96.12 59 PRO B N 1
ATOM 4127 C CA . PRO B 1 59 ? -3.668 -32.938 5.363 1 96.12 59 PRO B CA 1
ATOM 4128 C C . PRO B 1 59 ? -3.18 -31.5 5.625 1 96.12 59 PRO B C 1
ATOM 4130 O O . PRO B 1 59 ? -3.736 -30.547 5.078 1 96.12 59 PRO B O 1
ATOM 4133 N N . LEU B 1 60 ? -2.146 -31.328 6.445 1 96.88 60 LEU B N 1
ATOM 4134 C CA . LEU B 1 60 ? -1.597 -30 6.738 1 96.88 60 LEU B CA 1
ATOM 4135 C C . LEU B 1 60 ? -0.322 -29.75 5.941 1 96.88 60 LEU B C 1
ATOM 4137 O O . LEU B 1 60 ? 0.21 -28.641 5.945 1 96.88 60 LEU B O 1
ATOM 4141 N N . SER B 1 61 ? 0.153 -30.766 5.266 1 96.5 61 SER B N 1
ATOM 4142 C CA . SER B 1 61 ? 1.34 -30.688 4.422 1 96.5 61 SER B CA 1
ATOM 4143 C C . SER B 1 61 ? 2.559 -30.234 5.215 1 96.5 61 SER B C 1
ATOM 4145 O O . SER B 1 61 ? 3.336 -29.406 4.75 1 96.5 61 SER B O 1
ATOM 4147 N N . LEU B 1 62 ? 2.668 -30.672 6.43 1 93.81 62 LEU B N 1
ATOM 4148 C CA . LEU B 1 62 ? 3.789 -30.328 7.293 1 93.81 62 LEU B CA 1
ATOM 4149 C C . LEU B 1 62 ? 4.898 -31.375 7.195 1 93.81 62 LEU B C 1
ATOM 4151 O O . LEU B 1 62 ? 6.07 -31.062 7.41 1 93.81 62 LEU B O 1
ATOM 4155 N N . ASP B 1 63 ? 4.492 -32.594 6.773 1 93.81 63 ASP B N 1
ATOM 4156 C CA . ASP B 1 63 ? 5.449 -33.688 6.652 1 93.81 63 ASP B CA 1
ATOM 4157 C C . ASP B 1 63 ? 6.328 -33.531 5.414 1 93.81 63 ASP B C 1
ATOM 4159 O O . ASP B 1 63 ? 5.832 -33.531 4.285 1 93.81 63 ASP B O 1
ATOM 4163 N N . THR B 1 64 ? 7.586 -33.469 5.574 1 89.94 64 THR B N 1
ATOM 4164 C CA . THR B 1 64 ? 8.523 -33.219 4.484 1 89.94 64 THR B CA 1
ATOM 4165 C C . THR B 1 64 ? 8.617 -34.438 3.564 1 89.94 64 THR B C 1
ATOM 4167 O O . THR B 1 64 ? 9.094 -34.344 2.432 1 89.94 64 THR B O 1
ATOM 4170 N N . THR B 1 65 ? 8.227 -35.594 4.02 1 91.69 65 THR B N 1
ATOM 4171 C CA . THR B 1 65 ? 8.305 -36.812 3.234 1 91.69 65 THR B CA 1
ATOM 4172 C C . THR B 1 65 ? 6.969 -37.125 2.572 1 91.69 65 THR B C 1
ATOM 4174 O O . THR B 1 65 ? 6.801 -38.188 1.967 1 91.69 65 THR B O 1
ATOM 4177 N N . ARG B 1 66 ? 6.094 -36.219 2.65 1 93.56 66 ARG B N 1
ATOM 4178 C CA . ARG B 1 66 ? 4.762 -36.438 2.104 1 93.56 66 ARG B CA 1
ATOM 4179 C C . ARG B 1 66 ? 4.805 -36.562 0.584 1 93.56 66 ARG B C 1
ATOM 4181 O O . ARG B 1 66 ? 5.719 -36.031 -0.06 1 93.56 66 ARG B O 1
ATOM 4188 N N . THR B 1 67 ? 3.768 -37.312 0.09 1 92.88 67 THR B N 1
ATOM 4189 C CA . THR B 1 67 ? 3.525 -37.219 -1.346 1 92.88 67 THR B CA 1
ATOM 4190 C C . THR B 1 67 ? 2.898 -35.875 -1.706 1 92.88 67 THR B C 1
ATOM 4192 O O . THR B 1 67 ? 1.835 -35.531 -1.193 1 92.88 67 THR B O 1
ATOM 4195 N N . ILE B 1 68 ? 3.551 -35.25 -2.584 1 92.06 68 ILE B N 1
ATOM 4196 C CA . ILE B 1 68 ? 3.139 -33.875 -2.883 1 92.06 68 ILE B CA 1
ATOM 4197 C C . ILE B 1 68 ? 2.24 -33.875 -4.117 1 92.06 68 ILE B C 1
ATOM 4199 O O . ILE B 1 68 ? 2.568 -34.5 -5.137 1 92.06 68 ILE B O 1
ATOM 4203 N N . VAL B 1 69 ? 1.101 -33.312 -3.982 1 94.38 69 VAL B N 1
ATOM 4204 C CA . VAL B 1 69 ? 0.254 -32.938 -5.117 1 94.38 69 VAL B CA 1
ATOM 4205 C C . VAL B 1 69 ? 0.404 -31.453 -5.43 1 94.38 69 VAL B C 1
ATOM 4207 O O . VAL B 1 69 ? 0.223 -30.609 -4.551 1 94.38 69 VAL B O 1
ATOM 4210 N N . HIS B 1 70 ? 0.655 -31.125 -6.66 1 93.69 70 HIS B N 1
ATOM 4211 C CA . HIS B 1 70 ? 1.051 -29.781 -7.027 1 93.69 70 HIS B CA 1
ATOM 4212 C C . HIS B 1 70 ? -0.131 -28.812 -6.949 1 93.69 70 HIS B C 1
ATOM 4214 O O . HIS B 1 70 ? 0.004 -27.703 -6.441 1 93.69 70 HIS B O 1
ATOM 4220 N N . THR B 1 71 ? -1.289 -29.25 -7.352 1 95.62 71 THR B N 1
ATOM 4221 C CA . THR B 1 71 ? -2.426 -28.344 -7.539 1 95.62 71 THR B CA 1
ATOM 4222 C C . THR B 1 71 ? -3.092 -28.031 -6.203 1 95.62 71 THR B C 1
ATOM 4224 O O . THR B 1 71 ? -3.096 -28.859 -5.293 1 95.62 71 THR B O 1
ATOM 4227 N N . SER B 1 72 ? -3.535 -26.812 -6.066 1 96.94 72 SER B N 1
ATOM 4228 C CA . SER B 1 72 ? -4.332 -26.375 -4.922 1 96.94 72 SER B CA 1
ATOM 4229 C C . SER B 1 72 ? -5.758 -26.031 -5.336 1 96.94 72 SER B C 1
ATOM 4231 O O . SER B 1 72 ? -6.512 -25.453 -4.559 1 96.94 72 SER B O 1
ATOM 4233 N N . ILE B 1 73 ? -6.129 -26.453 -6.531 1 96.94 73 ILE B N 1
ATOM 4234 C CA . ILE B 1 73 ? -7.445 -26.172 -7.098 1 96.94 73 ILE B CA 1
ATOM 4235 C C . ILE B 1 73 ? -8.477 -27.125 -6.516 1 96.94 73 ILE B C 1
ATOM 4237 O O . ILE B 1 73 ? -8.188 -28.312 -6.301 1 96.94 73 ILE B O 1
ATOM 4241 N N . TYR B 1 74 ? -9.617 -26.625 -6.184 1 98 74 TYR B N 1
ATOM 4242 C CA . TYR B 1 74 ? -10.727 -27.469 -5.773 1 98 74 TYR B CA 1
ATOM 4243 C C . TYR B 1 74 ? -11.82 -27.484 -6.84 1 98 74 TYR B C 1
ATOM 4245 O O . TYR B 1 74 ? -11.859 -26.609 -7.707 1 98 74 TYR B O 1
ATOM 4253 N N . GLU B 1 75 ? -12.641 -28.406 -6.793 1 97.94 75 GLU B N 1
ATOM 4254 C CA . GLU B 1 75 ? -13.531 -28.766 -7.891 1 97.94 75 GLU B CA 1
ATOM 4255 C C . GLU B 1 75 ? -14.445 -27.609 -8.266 1 97.94 75 GLU B C 1
ATOM 4257 O O . GLU B 1 75 ? -14.703 -27.375 -9.445 1 97.94 75 GLU B O 1
ATOM 4262 N N . SER B 1 76 ? -14.945 -26.859 -7.336 1 97.06 76 SER B N 1
ATOM 4263 C CA . SER B 1 76 ? -15.953 -25.828 -7.574 1 97.06 76 SER B CA 1
ATOM 4264 C C . SER B 1 76 ? -15.305 -24.5 -7.922 1 97.06 76 SER B C 1
ATOM 4266 O O . SER B 1 76 ? -16 -23.5 -8.164 1 97.06 76 SER B O 1
ATOM 4268 N N . LEU B 1 77 ? -14.008 -24.438 -7.988 1 97.69 77 LEU B N 1
ATOM 4269 C CA . LEU B 1 77 ? -13.305 -23.172 -8.117 1 97.69 77 LEU B CA 1
ATOM 4270 C C . LEU B 1 77 ? -13.633 -22.5 -9.445 1 97.69 77 LEU B C 1
ATOM 4272 O O . LEU B 1 77 ? -13.578 -23.141 -10.5 1 97.69 77 LEU B O 1
ATOM 4276 N N . ARG B 1 78 ? -14.039 -21.234 -9.375 1 97.25 78 ARG B N 1
ATOM 4277 C CA . ARG B 1 78 ? -14.172 -20.312 -10.5 1 97.25 78 ARG B CA 1
ATOM 4278 C C . ARG B 1 78 ? -13.234 -19.125 -10.344 1 97.25 78 ARG B C 1
ATOM 4280 O O . ARG B 1 78 ? -12.75 -18.844 -9.242 1 97.25 78 ARG B O 1
ATOM 4287 N N . THR B 1 79 ? -12.938 -18.5 -11.445 1 97.19 79 THR B N 1
ATOM 4288 C CA . THR B 1 79 ? -12.008 -17.375 -11.406 1 97.19 79 THR B CA 1
ATOM 4289 C C . THR B 1 79 ? -12.594 -16.219 -10.594 1 97.19 79 THR B C 1
ATOM 4291 O O . THR B 1 79 ? -13.812 -16.078 -10.492 1 97.19 79 THR B O 1
ATOM 4294 N N . ASN B 1 80 ? -11.68 -15.461 -9.977 1 94.75 80 ASN B N 1
ATOM 4295 C CA . ASN B 1 80 ? -12.078 -14.266 -9.234 1 94.75 80 ASN B CA 1
ATOM 4296 C C . ASN B 1 80 ? -12.172 -13.047 -10.148 1 94.75 80 ASN B C 1
ATOM 4298 O O . ASN B 1 80 ? -12.773 -12.039 -9.781 1 94.75 80 ASN B O 1
ATOM 4302 N N . LEU B 1 81 ? -11.547 -13.125 -11.312 1 95.81 81 LEU B N 1
ATOM 4303 C CA . LEU B 1 81 ? -11.555 -12.07 -12.32 1 95.81 81 LEU B CA 1
ATOM 4304 C C . LEU B 1 81 ? -12.344 -12.492 -13.547 1 95.81 81 LEU B C 1
ATOM 4306 O O . LEU B 1 81 ? -12.398 -13.68 -13.883 1 95.81 81 LEU B O 1
ATOM 4310 N N . PRO B 1 82 ? -13.016 -11.461 -14.156 1 96.75 82 PRO B N 1
ATOM 4311 C CA . PRO B 1 82 ? -13.641 -11.82 -15.438 1 96.75 82 PRO B CA 1
ATOM 4312 C C . PRO B 1 82 ? -12.609 -12.195 -16.5 1 96.75 82 PRO B C 1
ATOM 4314 O O . PRO B 1 82 ? -11.508 -11.641 -16.531 1 96.75 82 PRO B O 1
ATOM 4317 N N . ARG B 1 83 ? -12.969 -13.102 -17.375 1 96.69 83 ARG B N 1
ATOM 4318 C CA . ARG B 1 83 ? -12.047 -13.711 -18.312 1 96.69 83 ARG B CA 1
ATOM 4319 C C . ARG B 1 83 ? -11.391 -12.656 -19.203 1 96.69 83 ARG B C 1
ATOM 4321 O O . ARG B 1 83 ? -10.219 -12.789 -19.562 1 96.69 83 ARG B O 1
ATOM 4328 N N . GLU B 1 84 ? -12.102 -11.516 -19.531 1 95.81 84 GLU B N 1
ATOM 4329 C CA . GLU B 1 84 ? -11.57 -10.516 -20.453 1 95.81 84 GLU B CA 1
ATOM 4330 C C . GLU B 1 84 ? -10.273 -9.914 -19.938 1 95.81 84 GLU B C 1
ATOM 4332 O O . GLU B 1 84 ? -9.336 -9.68 -20.703 1 95.81 84 GLU B O 1
ATOM 4337 N N . CYS B 1 85 ? -10.234 -9.727 -18.625 1 96.69 85 CYS B N 1
ATOM 4338 C CA . CYS B 1 85 ? -9.07 -9.023 -18.109 1 96.69 85 CYS B CA 1
ATOM 4339 C C . CYS B 1 85 ? -7.953 -10 -17.766 1 96.69 85 CYS B C 1
ATOM 4341 O O . CYS B 1 85 ? -6.816 -9.586 -17.531 1 96.69 85 CYS B O 1
ATOM 4343 N N . MET B 1 86 ? -8.156 -11.281 -17.859 1 97.38 86 MET B N 1
ATOM 4344 C CA . MET B 1 86 ? -7.18 -12.289 -17.469 1 97.38 86 MET B CA 1
ATOM 4345 C C . MET B 1 86 ? -6.258 -12.641 -18.625 1 97.38 86 MET B C 1
ATOM 4347 O O . MET B 1 86 ? -5.094 -12.992 -18.422 1 97.38 86 MET B O 1
ATOM 4351 N N . GLY B 1 87 ? -6.805 -12.57 -19.828 1 97.31 87 GLY B N 1
ATOM 4352 C CA . GLY B 1 87 ? -6.09 -13.086 -20.984 1 97.31 87 GLY B CA 1
ATOM 4353 C C . GLY B 1 87 ? -4.785 -12.359 -21.25 1 97.31 87 GLY B C 1
ATOM 4354 O O . GLY B 1 87 ? -4.625 -11.195 -20.875 1 97.31 87 GLY B O 1
ATOM 4355 N N . PHE B 1 88 ? -3.871 -13.109 -21.875 1 97.88 88 PHE B N 1
ATOM 4356 C CA . PHE B 1 88 ? -2.666 -12.461 -22.375 1 97.88 88 PHE B CA 1
ATOM 4357 C C . PHE B 1 88 ? -3.02 -11.383 -23.391 1 97.88 88 PHE B C 1
ATOM 4359 O O . PHE B 1 88 ? -4.055 -11.461 -24.062 1 97.88 88 PHE B O 1
ATOM 4366 N N . THR B 1 89 ? -2.16 -10.383 -23.562 1 95.69 89 THR B N 1
ATOM 4367 C CA . THR B 1 89 ? -2.512 -9.164 -24.266 1 95.69 89 THR B CA 1
ATOM 4368 C C . THR B 1 89 ? -2.77 -9.445 -25.75 1 95.69 89 THR B C 1
ATOM 4370 O O . THR B 1 89 ? -3.547 -8.742 -26.391 1 95.69 89 THR B O 1
ATOM 4373 N N . ASP B 1 90 ? -2.162 -10.414 -26.359 1 95.81 90 ASP B N 1
ATOM 4374 C CA . ASP B 1 90 ? -2.369 -10.711 -27.766 1 95.81 90 ASP B CA 1
ATOM 4375 C C . ASP B 1 90 ? -3.062 -12.062 -27.953 1 95.81 90 ASP B C 1
ATOM 4377 O O . ASP B 1 90 ? -3.027 -12.641 -29.031 1 95.81 90 ASP B O 1
ATOM 4381 N N . PHE B 1 91 ? -3.584 -12.648 -26.969 1 97.69 91 PHE B N 1
ATOM 4382 C CA . PHE B 1 91 ? -4.352 -13.891 -26.969 1 97.69 91 PHE B CA 1
ATOM 4383 C C . PHE B 1 91 ? -5.535 -13.805 -26.016 1 97.69 91 PHE B C 1
ATOM 4385 O O . PHE B 1 91 ? -5.516 -14.398 -24.938 1 97.69 91 PHE B O 1
ATOM 4392 N N . PRO B 1 92 ? -6.574 -13.141 -26.438 1 97.44 92 PRO B N 1
ATOM 4393 C CA . PRO B 1 92 ? -7.699 -12.844 -25.547 1 97.44 92 PRO B CA 1
ATOM 4394 C C . PRO B 1 92 ? -8.391 -14.094 -25.016 1 97.44 92 PRO B C 1
ATOM 4396 O O . PRO B 1 92 ? -8.516 -15.086 -25.75 1 97.44 92 PRO B O 1
ATOM 4399 N N . PHE B 1 93 ? -8.812 -14.086 -23.781 1 98 93 PHE B N 1
ATOM 4400 C CA . PHE B 1 93 ? -9.609 -15.133 -23.156 1 98 93 PHE B CA 1
ATOM 4401 C C . PHE B 1 93 ? -11.094 -14.898 -23.391 1 98 93 PHE B C 1
ATOM 4403 O O . PHE B 1 93 ? -11.75 -14.195 -22.625 1 98 93 PHE B O 1
ATOM 4410 N N . VAL B 1 94 ? -11.641 -15.461 -24.438 1 96 94 VAL B N 1
ATOM 4411 C CA . VAL B 1 94 ? -13.023 -15.242 -24.859 1 96 94 VAL B CA 1
ATOM 4412 C C . VAL B 1 94 ? -13.789 -16.562 -24.797 1 96 94 VAL B C 1
ATOM 4414 O O . VAL B 1 94 ? -13.195 -17.641 -24.844 1 96 94 VAL B O 1
ATOM 4417 N N . PRO B 1 95 ? -15.102 -16.469 -24.672 1 95.06 95 PRO B N 1
ATOM 4418 C CA . PRO B 1 95 ? -15.891 -17.703 -24.688 1 95.06 95 PRO B CA 1
ATOM 4419 C C . PRO B 1 95 ? -15.812 -18.438 -26.016 1 95.06 95 PRO B C 1
ATOM 4421 O O . PRO B 1 95 ? -15.805 -17.797 -27.078 1 95.06 95 PRO B O 1
ATOM 4424 N N . ARG B 1 96 ? -15.688 -19.75 -25.922 1 92.06 96 ARG B N 1
ATOM 4425 C CA . ARG B 1 96 ? -15.789 -20.609 -27.094 1 92.06 96 ARG B CA 1
ATOM 4426 C C . ARG B 1 96 ? -17.203 -21.172 -27.25 1 92.06 96 ARG B C 1
ATOM 4428 O O . ARG B 1 96 ? -17.453 -22.344 -26.969 1 92.06 96 ARG B O 1
ATOM 4435 N N . ILE B 1 97 ? -17.984 -20.453 -27.812 1 85.62 97 ILE B N 1
ATOM 4436 C CA . ILE B 1 97 ? -19.422 -20.672 -27.766 1 85.62 97 ILE B CA 1
ATOM 4437 C C . ILE B 1 97 ? -19.766 -21.906 -28.594 1 85.62 97 ILE B C 1
ATOM 4439 O O . ILE B 1 97 ? -20.766 -22.594 -28.328 1 85.62 97 ILE B O 1
ATOM 4443 N N . HIS B 1 98 ? -19 -22.25 -29.516 1 87.25 98 HIS B N 1
ATOM 4444 C CA . HIS B 1 98 ? -19.312 -23.359 -30.422 1 87.25 98 HIS B CA 1
ATOM 4445 C C . HIS B 1 98 ? -18.859 -24.688 -29.828 1 87.25 98 HIS B C 1
ATOM 4447 O O . HIS B 1 98 ? -19.188 -25.75 -30.344 1 87.25 98 HIS B O 1
ATOM 4453 N N . ASP B 1 99 ? -18.125 -24.641 -28.797 1 90.75 99 ASP B N 1
ATOM 4454 C CA . ASP B 1 99 ? -17.641 -25.844 -28.125 1 90.75 99 ASP B CA 1
ATOM 4455 C C . ASP B 1 99 ? -18.391 -26.062 -26.812 1 90.75 99 ASP B C 1
ATOM 4457 O O . ASP B 1 99 ? -18.078 -25.422 -25.797 1 90.75 99 ASP B O 1
ATOM 4461 N N . ILE B 1 100 ? -19.203 -27 -26.734 1 90.06 100 ILE B N 1
ATOM 4462 C CA . ILE B 1 100 ? -20.109 -27.25 -25.625 1 90.06 100 ILE B CA 1
ATOM 4463 C C . ILE B 1 100 ? -19.312 -27.734 -24.406 1 90.06 100 ILE B C 1
ATOM 4465 O O . ILE B 1 100 ? -19.781 -27.609 -23.281 1 90.06 100 ILE B O 1
ATOM 4469 N N . SER B 1 101 ? -18.219 -28.25 -24.609 1 92.94 101 SER B N 1
ATOM 4470 C CA . SER B 1 101 ? -17.391 -28.766 -23.516 1 92.94 101 SER B CA 1
ATOM 4471 C C . SER B 1 101 ? -16.703 -27.625 -22.766 1 92.94 101 SER B C 1
ATOM 4473 O O . SER B 1 101 ? -16.172 -27.812 -21.672 1 92.94 101 SER B O 1
ATOM 4475 N N . ARG B 1 102 ? -16.797 -26.484 -23.328 1 96.44 102 ARG B N 1
ATOM 4476 C CA . ARG B 1 102 ? -16.125 -25.328 -22.75 1 96.44 102 ARG B CA 1
ATOM 4477 C C . ARG B 1 102 ? -17.062 -24.516 -21.875 1 96.44 102 ARG B C 1
ATOM 4479 O O . ARG B 1 102 ? -18.281 -24.531 -22.094 1 96.44 102 ARG B O 1
ATOM 4486 N N . ASP B 1 103 ? -16.531 -23.875 -20.844 1 97.12 103 ASP B N 1
ATOM 4487 C CA . ASP B 1 103 ? -17.297 -23.016 -19.953 1 97.12 103 ASP B CA 1
ATOM 4488 C C . ASP B 1 103 ? -17.406 -21.594 -20.5 1 97.12 103 ASP B C 1
ATOM 4490 O O . ASP B 1 103 ? -16.422 -20.844 -20.516 1 97.12 103 ASP B O 1
ATOM 4494 N N . SER B 1 104 ? -18.562 -21.125 -20.828 1 95.56 104 SER B N 1
ATOM 4495 C CA . SER B 1 104 ? -18.766 -19.844 -21.5 1 95.56 104 SER B CA 1
ATOM 4496 C C . SER B 1 104 ? -19.047 -18.734 -20.5 1 95.56 104 SER B C 1
ATOM 4498 O O . SER B 1 104 ? -19.156 -17.562 -20.875 1 95.56 104 SER B O 1
ATOM 4500 N N . ARG B 1 105 ? -19.172 -19.031 -19.25 1 96.12 105 ARG B N 1
ATOM 4501 C CA . ARG B 1 105 ? -19.438 -18.016 -18.234 1 96.12 105 ARG B CA 1
ATOM 4502 C C . ARG B 1 105 ? -18.344 -16.969 -18.188 1 96.12 105 ARG B C 1
ATOM 4504 O O . ARG B 1 105 ? -17.188 -17.266 -18.5 1 96.12 105 ARG B O 1
ATOM 4511 N N . ARG B 1 106 ? -18.609 -15.719 -17.766 1 96.81 106 ARG B N 1
ATOM 4512 C CA . ARG B 1 106 ? -17.672 -14.602 -17.672 1 96.81 106 ARG B CA 1
ATOM 4513 C C . ARG B 1 106 ? -16.609 -14.875 -16.609 1 96.81 106 ARG B C 1
ATOM 4515 O O . ARG B 1 106 ? -15.453 -14.508 -16.781 1 96.81 106 ARG B O 1
ATOM 4522 N N . TYR B 1 107 ? -17.078 -15.445 -15.562 1 97.88 107 TYR B N 1
ATOM 4523 C CA . TYR B 1 107 ? -16.203 -15.984 -14.539 1 97.88 107 TYR B CA 1
ATOM 4524 C C . TYR B 1 107 ? -16.125 -17.5 -14.625 1 97.88 107 TYR B C 1
ATOM 4526 O O . TYR B 1 107 ? -16.875 -18.203 -13.945 1 97.88 107 TYR B O 1
ATOM 4534 N N . PRO B 1 108 ? -15.234 -18.031 -15.383 1 97.88 108 PRO B N 1
ATOM 4535 C CA . PRO B 1 108 ? -15.266 -19.453 -15.734 1 97.88 108 PRO B CA 1
ATOM 4536 C C . PRO B 1 108 ? -14.672 -20.344 -14.656 1 97.88 108 PRO B C 1
ATOM 4538 O O . PRO B 1 108 ? -14.062 -19.844 -13.703 1 97.88 108 PRO B O 1
ATOM 4541 N N . SER B 1 109 ? -14.844 -21.625 -14.859 1 97.88 109 SER B N 1
ATOM 4542 C CA . SER B 1 109 ? -14.289 -22.641 -13.977 1 97.88 109 SER B CA 1
ATOM 4543 C C . SER B 1 109 ? -12.797 -22.828 -14.211 1 97.88 109 SER B C 1
ATOM 4545 O O . SER B 1 109 ? -12.266 -22.391 -15.242 1 97.88 109 SER B O 1
ATOM 4547 N N . HIS B 1 110 ? -12.227 -23.547 -13.273 1 97.88 110 HIS B N 1
ATOM 4548 C CA . HIS B 1 110 ? -10.805 -23.859 -13.398 1 97.88 110 HIS B CA 1
ATOM 4549 C C . HIS B 1 110 ? -10.523 -24.672 -14.656 1 97.88 110 HIS B C 1
ATOM 4551 O O . HIS B 1 110 ? -9.461 -24.547 -15.266 1 97.88 110 HIS B O 1
ATOM 4557 N N . ARG B 1 111 ? -11.445 -25.422 -15.125 1 97.88 111 ARG B N 1
ATOM 4558 C CA . ARG B 1 111 ? -11.273 -26.234 -16.328 1 97.88 111 ARG B CA 1
ATOM 4559 C C . ARG B 1 111 ? -11.109 -25.375 -17.562 1 97.88 111 ARG B C 1
ATOM 4561 O O . ARG B 1 111 ? -10.32 -25.688 -18.453 1 97.88 111 ARG B O 1
ATOM 4568 N N . GLU B 1 112 ? -11.852 -24.328 -17.578 1 98.31 112 GLU B N 1
ATOM 4569 C CA . GLU B 1 112 ? -11.773 -23.422 -18.719 1 98.31 112 GLU B CA 1
ATOM 4570 C C . GLU B 1 112 ? -10.438 -22.688 -18.75 1 98.31 112 GLU B C 1
ATOM 4572 O O . GLU B 1 112 ? -9.906 -22.391 -19.828 1 98.31 112 GLU B O 1
ATOM 4577 N N . VAL B 1 113 ? -9.93 -22.312 -17.625 1 98.56 113 VAL B N 1
ATOM 4578 C CA . VAL B 1 113 ? -8.625 -21.656 -17.547 1 98.56 113 VAL B CA 1
ATOM 4579 C C . VAL B 1 113 ? -7.543 -22.594 -18.078 1 98.56 113 VAL B C 1
ATOM 4581 O O . VAL B 1 113 ? -6.668 -22.188 -18.844 1 98.56 113 VAL B O 1
ATOM 4584 N N . LEU B 1 114 ? -7.609 -23.859 -17.641 1 98.5 114 LEU B N 1
ATOM 4585 C CA . LEU B 1 114 ? -6.668 -24.844 -18.156 1 98.5 114 LEU B CA 1
ATOM 4586 C C . LEU B 1 114 ? -6.77 -24.953 -19.672 1 98.5 114 LEU B C 1
ATOM 4588 O O . LEU B 1 114 ? -5.754 -24.953 -20.375 1 98.5 114 LEU B O 1
ATOM 4592 N N . ALA B 1 115 ? -7.992 -25 -20.141 1 98.31 115 ALA B N 1
ATOM 4593 C CA . ALA B 1 115 ? -8.211 -25.094 -21.578 1 98.31 115 ALA B CA 1
ATOM 4594 C C . ALA B 1 115 ? -7.617 -23.891 -22.312 1 98.31 115 ALA B C 1
ATOM 4596 O O . ALA B 1 115 ? -7.023 -24.047 -23.391 1 98.31 115 ALA B O 1
ATOM 4597 N N . TYR B 1 116 ? -7.832 -22.75 -21.812 1 98.19 116 TYR B N 1
ATOM 4598 C CA . TYR B 1 116 ? -7.273 -21.516 -22.375 1 98.19 116 TYR B CA 1
ATOM 4599 C C . TYR B 1 116 ? -5.754 -21.609 -22.469 1 98.19 116 TYR B C 1
ATOM 4601 O O . TYR B 1 116 ? -5.168 -21.25 -23.5 1 98.19 116 TYR B O 1
ATOM 4609 N N . LEU B 1 117 ? -5.09 -22.078 -21.391 1 98.75 117 LEU B N 1
ATOM 4610 C CA . LEU B 1 117 ? -3.637 -22.188 -21.359 1 98.75 117 LEU B CA 1
ATOM 4611 C C . LEU B 1 117 ? -3.152 -23.219 -22.359 1 98.75 117 LEU B C 1
ATOM 4613 O O . LEU B 1 117 ? -2.113 -23.031 -23 1 98.75 117 LEU B O 1
ATOM 4617 N N . GLN B 1 118 ? -3.875 -24.266 -22.484 1 98.44 118 GLN B N 1
ATOM 4618 C CA . GLN B 1 118 ? -3.541 -25.297 -23.469 1 98.44 118 GLN B CA 1
ATOM 4619 C C . GLN B 1 118 ? -3.688 -24.75 -24.891 1 98.44 118 GLN B C 1
ATOM 4621 O O . GLN B 1 118 ? -2.867 -25.047 -25.766 1 98.44 118 GLN B O 1
ATOM 4626 N N . ASP B 1 119 ? -4.789 -23.984 -25.094 1 98 119 ASP B N 1
ATOM 4627 C CA . ASP B 1 119 ? -4.953 -23.328 -26.391 1 98 119 ASP B CA 1
ATOM 4628 C C . ASP B 1 119 ? -3.764 -22.422 -26.688 1 98 119 ASP B C 1
ATOM 4630 O O . ASP B 1 119 ? -3.26 -22.406 -27.812 1 98 119 ASP B O 1
ATOM 4634 N N . PHE B 1 120 ? -3.387 -21.688 -25.75 1 98.44 120 PHE B N 1
ATOM 4635 C CA . PHE B 1 120 ? -2.26 -20.766 -25.891 1 98.44 120 PHE B CA 1
ATOM 4636 C C . PHE B 1 120 ? -0.988 -21.531 -26.25 1 98.44 120 PHE B C 1
ATOM 4638 O O . PHE B 1 120 ? -0.268 -21.125 -27.172 1 98.44 120 PHE B O 1
ATOM 4645 N N . ALA B 1 121 ? -0.682 -22.578 -25.516 1 98.69 121 ALA B N 1
ATOM 4646 C CA . ALA B 1 121 ? 0.507 -23.391 -25.766 1 98.69 121 ALA B CA 1
ATOM 4647 C C . ALA B 1 121 ? 0.496 -23.969 -27.172 1 98.69 121 ALA B C 1
ATOM 4649 O O . ALA B 1 121 ? 1.53 -24 -27.844 1 98.69 121 ALA B O 1
ATOM 4650 N N . ARG B 1 122 ? -0.625 -24.391 -27.594 1 98 122 ARG B N 1
ATOM 4651 C CA . ARG B 1 122 ? -0.761 -24.969 -28.922 1 98 122 ARG B CA 1
ATOM 4652 C C . ARG B 1 122 ? -0.562 -23.906 -30 1 98 122 ARG B C 1
ATOM 4654 O O . ARG B 1 122 ? 0.165 -24.125 -30.969 1 98 122 ARG B O 1
ATOM 4661 N N . GLU B 1 123 ? -1.221 -22.828 -29.828 1 97.69 123 GLU B N 1
ATOM 4662 C CA . GLU B 1 123 ? -1.177 -21.734 -30.797 1 97.69 123 GLU B CA 1
ATOM 4663 C C . GLU B 1 123 ? 0.258 -21.281 -31.062 1 97.69 123 GLU B C 1
ATOM 4665 O O . GLU B 1 123 ? 0.634 -21.016 -32.219 1 97.69 123 GLU B O 1
ATOM 4670 N N . PHE B 1 124 ? 1.015 -21.25 -30.047 1 98.19 124 PHE B N 1
ATOM 4671 C CA . PHE B 1 124 ? 2.346 -20.672 -30.188 1 98.19 124 PHE B CA 1
ATOM 4672 C C . PHE B 1 124 ? 3.414 -21.75 -30.156 1 98.19 124 PHE B C 1
ATOM 4674 O O . PHE B 1 124 ? 4.602 -21.453 -30 1 98.19 124 PHE B O 1
ATOM 4681 N N . LYS B 1 125 ? 3.045 -23.016 -30.172 1 98.12 125 LYS B N 1
ATOM 4682 C CA . LYS B 1 125 ? 3.914 -24.188 -30.281 1 98.12 125 LYS B CA 1
ATOM 4683 C C . LYS B 1 125 ? 4.926 -24.219 -29.141 1 98.12 125 LYS B C 1
ATOM 4685 O O . LYS B 1 125 ? 6.117 -24.438 -29.359 1 98.12 125 LYS B O 1
ATOM 4690 N N . ILE B 1 126 ? 4.43 -23.953 -28 1 98.38 126 ILE B N 1
ATOM 4691 C CA . ILE B 1 126 ? 5.289 -23.875 -26.828 1 98.38 126 ILE B CA 1
ATOM 4692 C C . ILE B 1 126 ? 5.652 -25.266 -26.344 1 98.38 126 ILE B C 1
ATOM 4694 O O . ILE B 1 126 ? 6.742 -25.484 -25.812 1 98.38 126 ILE B O 1
ATOM 4698 N N . GLU B 1 127 ? 4.836 -26.172 -26.594 1 97.56 127 GLU B N 1
ATOM 4699 C CA . GLU B 1 127 ? 5.031 -27.531 -26.078 1 97.56 127 GLU B CA 1
ATOM 4700 C C . GLU B 1 127 ? 6.312 -28.141 -26.625 1 97.56 127 GLU B C 1
ATOM 4702 O O . GLU B 1 127 ? 6.918 -29 -25.984 1 97.56 127 GLU B O 1
ATOM 4707 N N . GLU B 1 128 ? 6.738 -27.625 -27.75 1 97.62 128 GLU B N 1
ATOM 4708 C CA . GLU B 1 128 ? 7.969 -28.141 -28.344 1 97.62 128 GLU B CA 1
ATOM 4709 C C . GLU B 1 128 ? 9.18 -27.828 -27.484 1 97.62 128 GLU B C 1
ATOM 4711 O O . GLU B 1 128 ? 10.219 -28.484 -27.594 1 97.62 128 GLU B O 1
ATOM 4716 N N . MET B 1 129 ? 9.031 -26.922 -26.625 1 98.38 129 MET B N 1
ATOM 4717 C CA . MET B 1 129 ? 10.141 -26.484 -25.781 1 98.38 129 MET B CA 1
ATOM 4718 C C . MET B 1 129 ? 10.055 -27.125 -24.406 1 98.38 129 MET B C 1
ATOM 4720 O O . MET B 1 129 ? 10.938 -26.922 -23.562 1 98.38 129 MET B O 1
ATOM 4724 N N . VAL B 1 130 ? 9.023 -27.922 -24.125 1 98.38 130 VAL B N 1
ATOM 4725 C CA . VAL B 1 130 ? 8.766 -28.391 -22.781 1 98.38 130 VAL B CA 1
ATOM 4726 C C . VAL B 1 130 ? 9.227 -29.828 -22.625 1 98.38 130 VAL B C 1
ATOM 4728 O O . VAL B 1 130 ? 8.898 -30.688 -23.453 1 98.38 130 VAL B O 1
ATOM 4731 N N . ARG B 1 131 ? 10.016 -30.062 -21.672 1 97.19 131 ARG B N 1
ATOM 4732 C CA . ARG B 1 131 ? 10.297 -31.422 -21.219 1 97.19 131 ARG B CA 1
ATOM 4733 C C . ARG B 1 131 ? 9.352 -31.828 -20.094 1 97.19 131 ARG B C 1
ATOM 4735 O O . ARG B 1 131 ? 9.57 -31.453 -18.938 1 97.19 131 ARG B O 1
ATOM 4742 N N . PHE B 1 132 ? 8.438 -32.656 -20.422 1 96.75 132 PHE B N 1
ATOM 4743 C CA . PHE B 1 132 ? 7.426 -33.094 -19.453 1 96.75 132 PHE B CA 1
ATOM 4744 C C . PHE B 1 132 ? 7.973 -34.188 -18.562 1 96.75 132 PHE B C 1
ATOM 4746 O O . PHE B 1 132 ? 9.008 -34.781 -18.859 1 96.75 132 PHE B O 1
ATOM 4753 N N . GLU B 1 133 ? 7.254 -34.312 -17.422 1 96 133 GLU B N 1
ATOM 4754 C CA . GLU B 1 133 ? 7.605 -35.312 -16.438 1 96 133 GLU B CA 1
ATOM 4755 C C . GLU B 1 133 ? 9.086 -35.281 -16.094 1 96 133 GLU B C 1
ATOM 4757 O O . GLU B 1 133 ? 9.75 -36.312 -16 1 96 133 GLU B O 1
ATOM 4762 N N . THR B 1 134 ? 9.586 -34.094 -16.047 1 96.31 134 THR B N 1
ATOM 4763 C CA . THR B 1 134 ? 10.969 -33.781 -15.695 1 96.31 134 THR B CA 1
ATOM 4764 C C . THR B 1 134 ? 11.031 -32.781 -14.562 1 96.31 134 THR B C 1
ATOM 4766 O O . THR B 1 134 ? 10.773 -31.578 -14.773 1 96.31 134 THR B O 1
ATOM 4769 N N . GLU B 1 135 ? 11.391 -33.219 -13.445 1 95.75 135 GLU B N 1
ATOM 4770 C CA . GLU B 1 135 ? 11.453 -32.375 -12.258 1 95.75 135 GLU B CA 1
ATOM 4771 C C . GLU B 1 135 ? 12.859 -31.828 -12.047 1 95.75 135 GLU B C 1
ATOM 4773 O O . GLU B 1 135 ? 13.836 -32.594 -12.023 1 95.75 135 GLU B O 1
ATOM 4778 N N . VAL B 1 136 ? 12.984 -30.5 -11.969 1 97.31 136 VAL B N 1
ATOM 4779 C CA . VAL B 1 136 ? 14.266 -29.891 -11.641 1 97.31 136 VAL B CA 1
ATOM 4780 C C . VAL B 1 136 ? 14.531 -30.016 -10.141 1 97.31 136 VAL B C 1
ATOM 4782 O O . VAL B 1 136 ? 13.719 -29.594 -9.32 1 97.31 136 VAL B O 1
ATOM 4785 N N . VAL B 1 137 ? 15.727 -30.531 -9.789 1 95.56 137 VAL B N 1
ATOM 4786 C CA . VAL B 1 137 ? 15.977 -30.844 -8.383 1 95.56 137 VAL B CA 1
ATOM 4787 C C . VAL B 1 137 ? 17.094 -29.938 -7.852 1 95.56 137 VAL B C 1
ATOM 4789 O O . VAL B 1 137 ? 17.219 -29.75 -6.637 1 95.56 137 VAL B O 1
ATOM 4792 N N . CYS B 1 138 ? 17.844 -29.375 -8.812 1 96.19 138 CYS B N 1
ATOM 4793 C CA . CYS B 1 138 ? 18.938 -28.516 -8.359 1 96.19 138 CYS B CA 1
ATOM 4794 C C . CYS B 1 138 ? 19.312 -27.516 -9.445 1 96.19 138 CYS B C 1
ATOM 4796 O O . CYS B 1 138 ? 19.469 -27.875 -10.609 1 96.19 138 CYS B O 1
ATOM 4798 N N . VAL B 1 139 ? 19.406 -26.328 -9.094 1 97.12 139 VAL B N 1
ATOM 4799 C CA . VAL B 1 139 ? 19.922 -25.234 -9.914 1 97.12 139 VAL B CA 1
ATOM 4800 C C . VAL B 1 139 ? 21.031 -24.516 -9.164 1 97.12 139 VAL B C 1
ATOM 4802 O O . VAL B 1 139 ? 20.812 -24 -8.062 1 97.12 139 VAL B O 1
ATOM 4805 N N . GLU B 1 140 ? 22.234 -24.406 -9.68 1 95.81 140 GLU B N 1
ATOM 4806 C CA . GLU B 1 140 ? 23.344 -23.781 -8.992 1 95.81 140 GLU B CA 1
ATOM 4807 C C . GLU B 1 140 ? 24.25 -23.031 -9.977 1 95.81 140 GLU B C 1
ATOM 4809 O O . GLU B 1 140 ? 24.391 -23.453 -11.125 1 95.81 140 GLU B O 1
ATOM 4814 N N . PRO B 1 141 ? 24.828 -22 -9.516 1 94.12 141 PRO B N 1
ATOM 4815 C CA . PRO B 1 141 ? 25.75 -21.266 -10.383 1 94.12 141 PRO B CA 1
ATOM 4816 C C . PRO B 1 141 ? 27.062 -22 -10.617 1 94.12 141 PRO B C 1
ATOM 4818 O O . PRO B 1 141 ? 27.594 -22.641 -9.695 1 94.12 141 PRO B O 1
ATOM 4821 N N . VAL B 1 142 ? 27.547 -21.969 -11.898 1 93.19 142 VAL B N 1
ATOM 4822 C CA . VAL B 1 142 ? 28.828 -22.594 -12.266 1 93.19 142 VAL B CA 1
ATOM 4823 C C . VAL B 1 142 ? 29.5 -21.75 -13.344 1 93.19 142 VAL B C 1
ATOM 4825 O O . VAL B 1 142 ? 29.016 -21.656 -14.469 1 93.19 142 VAL B O 1
ATOM 4828 N N . ASN B 1 143 ? 30.703 -21.203 -13.109 1 92.44 143 ASN B N 1
ATOM 4829 C CA . ASN B 1 143 ? 31.531 -20.453 -14.055 1 92.44 143 ASN B CA 1
ATOM 4830 C C . ASN B 1 143 ? 30.719 -19.391 -14.797 1 92.44 143 ASN B C 1
ATOM 4832 O O . ASN B 1 143 ? 30.734 -19.344 -16.031 1 92.44 143 ASN B O 1
ATOM 4836 N N . GLY B 1 144 ? 29.875 -18.672 -14.086 1 90 144 GLY B N 1
ATOM 4837 C CA . GLY B 1 144 ? 29.125 -17.578 -14.68 1 90 144 GLY B CA 1
ATOM 4838 C C . GLY B 1 144 ? 27.859 -18.031 -15.383 1 90 144 GLY B C 1
ATOM 4839 O O . GLY B 1 144 ? 27.156 -17.219 -16 1 90 144 GLY B O 1
ATOM 4840 N N . LYS B 1 145 ? 27.625 -19.328 -15.289 1 96.19 145 LYS B N 1
ATOM 4841 C CA . LYS B 1 145 ? 26.422 -19.938 -15.844 1 96.19 145 LYS B CA 1
ATOM 4842 C C . LYS B 1 145 ? 25.656 -20.703 -14.781 1 96.19 145 LYS B C 1
ATOM 4844 O O . LYS B 1 145 ? 25.797 -20.438 -13.586 1 96.19 145 LYS B O 1
ATOM 4849 N N . TRP B 1 146 ? 24.703 -21.609 -15.312 1 97.31 146 TRP B N 1
ATOM 4850 C CA . TRP B 1 146 ? 23.875 -22.328 -14.359 1 97.31 146 TRP B CA 1
ATOM 4851 C C . TRP B 1 146 ? 23.828 -23.828 -14.703 1 97.31 146 TRP B C 1
ATOM 4853 O O . TRP B 1 146 ? 23.609 -24.188 -15.859 1 97.31 146 TRP B O 1
ATOM 4863 N N . SER B 1 147 ? 24.109 -24.594 -13.695 1 97.62 147 SER B N 1
ATOM 4864 C CA . SER B 1 147 ? 23.906 -26.031 -13.82 1 97.62 147 SER B CA 1
ATOM 4865 C C . SER B 1 147 ? 22.516 -26.453 -13.352 1 97.62 147 SER B C 1
ATOM 4867 O O . SER B 1 147 ? 22.109 -26.125 -12.234 1 97.62 147 SER B O 1
ATOM 4869 N N . VAL B 1 148 ? 21.781 -27.156 -14.211 1 97.81 148 VAL B N 1
ATOM 4870 C CA . VAL B 1 148 ? 20.438 -27.625 -13.891 1 97.81 148 VAL B CA 1
ATOM 4871 C C . VAL B 1 148 ? 20.406 -29.141 -13.875 1 97.81 148 VAL B C 1
ATOM 4873 O O . VAL B 1 148 ? 20.734 -29.797 -14.875 1 97.81 148 VAL B O 1
ATOM 4876 N N . ARG B 1 149 ? 20.062 -29.625 -12.758 1 96.81 149 ARG B N 1
ATOM 4877 C CA . ARG B 1 149 ? 19.875 -31.062 -12.609 1 96.81 149 ARG B CA 1
ATOM 4878 C C . ARG B 1 149 ? 18.391 -31.422 -12.516 1 96.81 149 ARG B C 1
ATOM 4880 O O . ARG B 1 149 ? 17.641 -30.797 -11.75 1 96.81 149 ARG B O 1
ATOM 4887 N N . SER B 1 150 ? 18 -32.375 -13.336 1 96.69 150 SER B N 1
ATOM 4888 C CA . SER B 1 150 ? 16.594 -32.781 -13.344 1 96.69 150 SER B CA 1
ATOM 4889 C C . SER B 1 150 ? 16.469 -34.281 -13.172 1 96.69 150 SER B C 1
ATOM 4891 O O . SER B 1 150 ? 17.453 -35.031 -13.242 1 96.69 150 SER B O 1
ATOM 4893 N N . LYS B 1 151 ? 15.297 -34.719 -12.828 1 95.06 151 LYS B N 1
ATOM 4894 C CA . LYS B 1 151 ? 15 -36.125 -12.688 1 95.06 151 LYS B CA 1
ATOM 4895 C C . LYS B 1 151 ? 13.664 -36.5 -13.344 1 95.06 151 LYS B C 1
ATOM 4897 O O . LYS B 1 151 ? 12.773 -35.625 -13.438 1 95.06 151 LYS B O 1
ATOM 4902 N N . ASN B 1 152 ? 13.562 -37.656 -13.82 1 92 152 ASN B N 1
ATOM 4903 C CA . ASN B 1 152 ? 12.336 -38.219 -14.359 1 92 152 ASN B CA 1
ATOM 4904 C C . ASN B 1 152 ? 12.117 -39.656 -13.844 1 92 152 ASN B C 1
ATOM 4906 O O . ASN B 1 152 ? 12.703 -40.031 -12.836 1 92 152 ASN B O 1
ATOM 4910 N N . SER B 1 153 ? 11.133 -40.344 -14.492 1 87.56 153 SER B N 1
ATOM 4911 C CA . SER B 1 153 ? 10.773 -41.688 -14.023 1 87.56 153 SER B CA 1
ATOM 4912 C C . SER B 1 153 ? 11.961 -42.656 -14.125 1 87.56 153 SER B C 1
ATOM 4914 O O . SER B 1 153 ? 12.047 -43.625 -13.375 1 87.56 153 SER B O 1
ATOM 4916 N N . VAL B 1 154 ? 12.938 -42.344 -14.969 1 86.56 154 VAL B N 1
ATOM 4917 C CA . VAL B 1 154 ? 14.07 -43.25 -15.211 1 86.56 154 VAL B CA 1
ATOM 4918 C C . VAL B 1 154 ? 15.211 -42.875 -14.266 1 86.56 154 VAL B C 1
ATOM 4920 O O . VAL B 1 154 ? 16.094 -43.719 -13.992 1 86.56 154 VAL B O 1
ATOM 4923 N N . GLY B 1 155 ? 15.18 -41.781 -13.758 1 86.38 155 GLY B N 1
ATOM 4924 C CA . GLY B 1 155 ? 16.203 -41.375 -12.805 1 86.38 155 GLY B CA 1
ATOM 4925 C C . GLY B 1 155 ? 16.719 -39.969 -13.055 1 86.38 155 GLY B C 1
ATOM 4926 O O . GLY B 1 155 ? 16.031 -39.156 -13.648 1 86.38 155 GLY B O 1
ATOM 4927 N N . PHE B 1 156 ? 17.875 -39.75 -12.453 1 85.69 156 PHE B N 1
ATOM 4928 C CA . PHE B 1 156 ? 18.5 -38.438 -12.555 1 85.69 156 PHE B CA 1
ATOM 4929 C C . PHE B 1 156 ? 19.156 -38.25 -13.922 1 85.69 156 PHE B C 1
ATOM 4931 O O . PHE B 1 156 ? 19.75 -39.188 -14.469 1 85.69 156 PHE B O 1
ATOM 4938 N N . ALA B 1 157 ? 18.875 -37.125 -14.453 1 79.44 157 ALA B N 1
ATOM 4939 C CA . ALA B 1 157 ? 19.562 -36.781 -15.703 1 79.44 157 ALA B CA 1
ATOM 4940 C C . ALA B 1 157 ? 20.859 -36.062 -15.438 1 79.44 157 ALA B C 1
ATOM 4942 O O . ALA B 1 157 ? 21.125 -35.625 -14.312 1 79.44 157 ALA B O 1
ATOM 4943 N N . ALA B 1 158 ? 21.656 -35.969 -16.484 1 77.69 158 ALA B N 1
ATOM 4944 C CA . ALA B 1 158 ? 22.922 -35.25 -16.422 1 77.69 158 ALA B CA 1
ATOM 4945 C C . ALA B 1 158 ? 22.703 -33.75 -16.219 1 77.69 158 ALA B C 1
ATOM 4947 O O . ALA B 1 158 ? 21.672 -33.219 -16.594 1 77.69 158 ALA B O 1
ATOM 4948 N N . HIS B 1 159 ? 23.688 -33.219 -15.633 1 89.12 159 HIS B N 1
ATOM 4949 C CA . HIS B 1 159 ? 23.734 -31.766 -15.477 1 89.12 159 HIS B CA 1
ATOM 4950 C C . HIS B 1 159 ? 23.734 -31.062 -16.828 1 89.12 159 HIS B C 1
ATOM 4952 O O . HIS B 1 159 ? 24.438 -31.484 -17.75 1 89.12 159 HIS B O 1
ATOM 4958 N N . GLU B 1 160 ? 22.844 -30.188 -16.984 1 96.19 160 GLU B N 1
ATOM 4959 C CA . GLU B 1 160 ? 22.828 -29.328 -18.156 1 96.19 160 GLU B CA 1
ATOM 4960 C C . GLU B 1 160 ? 23.203 -27.891 -17.812 1 96.19 160 GLU B C 1
ATOM 4962 O O . GLU B 1 160 ? 22.828 -27.391 -16.75 1 96.19 160 GLU B O 1
ATOM 4967 N N . ILE B 1 161 ? 23.953 -27.266 -18.719 1 97.88 161 ILE B N 1
ATOM 4968 C CA . ILE B 1 161 ? 24.453 -25.922 -18.453 1 97.88 161 ILE B CA 1
ATOM 4969 C C . ILE B 1 161 ? 23.625 -24.906 -19.25 1 97.88 161 ILE B C 1
ATOM 4971 O O . ILE B 1 161 ? 23.359 -25.109 -20.438 1 97.88 161 ILE B O 1
ATOM 4975 N N . PHE B 1 162 ? 23.234 -23.844 -18.609 1 98.38 162 PHE B N 1
ATOM 4976 C CA . PHE B 1 162 ? 22.453 -22.781 -19.219 1 98.38 162 PHE B CA 1
ATOM 4977 C C . PHE B 1 162 ? 23.078 -21.406 -18.938 1 98.38 162 PHE B C 1
ATOM 4979 O O . PHE B 1 162 ? 23.781 -21.234 -17.953 1 98.38 162 PHE B O 1
ATOM 4986 N N . ASP B 1 163 ? 22.812 -20.484 -19.844 1 98.06 163 ASP B N 1
ATOM 4987 C CA . ASP B 1 163 ? 23.281 -19.125 -19.656 1 98.06 163 ASP B CA 1
ATOM 4988 C C . ASP B 1 163 ? 22.453 -18.406 -18.594 1 98.06 163 ASP B C 1
ATOM 4990 O O . ASP B 1 163 ? 22.953 -17.5 -17.906 1 98.06 163 ASP B O 1
ATOM 4994 N N . ALA B 1 164 ? 21.188 -18.797 -18.531 1 98.31 164 ALA B N 1
ATOM 4995 C CA . ALA B 1 164 ? 20.25 -18.156 -17.594 1 98.31 164 ALA B CA 1
ATOM 4996 C C . ALA B 1 164 ? 19.141 -19.109 -17.172 1 98.31 164 ALA B C 1
ATOM 4998 O O . ALA B 1 164 ? 18.875 -20.094 -17.859 1 98.31 164 ALA B O 1
ATOM 4999 N N . VAL B 1 165 ? 18.578 -18.797 -16.031 1 98.56 165 VAL B N 1
ATOM 5000 C CA . VAL B 1 165 ? 17.453 -19.562 -15.484 1 98.56 165 VAL B CA 1
ATOM 5001 C C . VAL B 1 165 ? 16.328 -18.609 -15.102 1 98.56 165 VAL B C 1
ATOM 5003 O O . VAL B 1 165 ? 16.562 -17.578 -14.469 1 98.56 165 VAL B O 1
ATOM 5006 N N . VAL B 1 166 ? 15.133 -18.922 -15.523 1 98.81 166 VAL B N 1
ATOM 5007 C CA . VAL B 1 166 ? 13.938 -18.188 -15.117 1 98.81 166 VAL B CA 1
ATOM 5008 C C . VAL B 1 166 ? 13.047 -19.078 -14.258 1 98.81 166 VAL B C 1
ATOM 5010 O O . VAL B 1 166 ? 12.578 -20.125 -14.719 1 98.81 166 VAL B O 1
ATOM 5013 N N . VAL B 1 167 ? 12.836 -18.672 -13.062 1 98.5 167 VAL B N 1
ATOM 5014 C CA . VAL B 1 167 ? 12.039 -19.438 -12.109 1 98.5 167 VAL B CA 1
ATOM 5015 C C . VAL B 1 167 ? 10.555 -19.109 -12.289 1 98.5 167 VAL B C 1
ATOM 5017 O O . VAL B 1 167 ? 10.133 -17.984 -12.016 1 98.5 167 VAL B O 1
ATOM 5020 N N . CYS B 1 168 ? 9.797 -20.062 -12.727 1 98.44 168 CYS B N 1
ATOM 5021 C CA . CYS B 1 168 ? 8.359 -19.938 -12.953 1 98.44 168 CYS B CA 1
ATOM 5022 C C . CYS B 1 168 ? 7.602 -21.078 -12.266 1 98.44 168 CYS B C 1
ATOM 5024 O O . CYS B 1 168 ? 6.566 -21.531 -12.758 1 98.44 168 CYS B O 1
ATOM 5026 N N . SER B 1 169 ? 8.07 -21.547 -11.18 1 94.81 169 SER B N 1
ATOM 5027 C CA . SER B 1 169 ? 7.559 -22.766 -10.555 1 94.81 169 SER B CA 1
ATOM 5028 C C . SER B 1 169 ? 6.277 -22.484 -9.773 1 94.81 169 SER B C 1
ATOM 5030 O O . SER B 1 169 ? 5.605 -23.422 -9.32 1 94.81 169 SER B O 1
ATOM 5032 N N . GLY B 1 170 ? 5.879 -21.219 -9.633 1 93.31 170 GLY B N 1
ATOM 5033 C CA . GLY B 1 170 ? 4.719 -20.875 -8.828 1 93.31 170 GLY B CA 1
ATOM 5034 C C . GLY B 1 170 ? 4.977 -20.984 -7.336 1 93.31 170 GLY B C 1
ATOM 5035 O O . GLY B 1 170 ? 6.07 -21.359 -6.914 1 93.31 170 GLY B O 1
ATOM 5036 N N . HIS B 1 171 ? 3.955 -20.578 -6.523 1 93.56 171 HIS B N 1
ATOM 5037 C CA . HIS B 1 171 ? 4.16 -20.578 -5.078 1 93.56 171 HIS B CA 1
ATOM 5038 C C . HIS B 1 171 ? 2.871 -20.906 -4.336 1 93.56 171 HIS B C 1
ATOM 5040 O O . HIS B 1 171 ? 2.652 -20.438 -3.217 1 93.56 171 HIS B O 1
ATOM 5046 N N . PHE B 1 172 ? 2.012 -21.734 -4.957 1 95.12 172 PHE B N 1
ATOM 5047 C CA . PHE B 1 172 ? 0.737 -22.062 -4.332 1 95.12 172 PHE B CA 1
ATOM 5048 C C . PHE B 1 172 ? 0.682 -23.547 -3.969 1 95.12 172 PHE B C 1
ATOM 5050 O O . PHE B 1 172 ? -0.395 -24.141 -3.945 1 95.12 172 PHE B O 1
ATOM 5057 N N . THR B 1 173 ? 1.814 -24.125 -3.705 1 93.19 173 THR B N 1
ATOM 5058 C CA . THR B 1 173 ? 1.861 -25.547 -3.412 1 93.19 173 THR B CA 1
ATOM 5059 C C . THR B 1 173 ? 2.242 -25.797 -1.954 1 93.19 173 THR B C 1
ATOM 5061 O O . THR B 1 173 ? 1.74 -26.719 -1.321 1 93.19 173 THR B O 1
ATOM 5064 N N . GLU B 1 174 ? 3.113 -24.969 -1.412 1 95.31 174 GLU B N 1
ATOM 5065 C CA . GLU B 1 174 ? 3.58 -25.141 -0.039 1 95.31 174 GLU B CA 1
ATOM 5066 C C . GLU B 1 174 ? 2.742 -24.312 0.932 1 95.31 174 GLU B C 1
ATOM 5068 O O . GLU B 1 174 ? 2.916 -23.094 1.029 1 95.31 174 GLU B O 1
ATOM 5073 N N . PRO B 1 175 ? 1.967 -25 1.776 1 96.38 175 PRO B N 1
ATOM 5074 C CA . PRO B 1 175 ? 1.001 -24.297 2.615 1 96.38 175 PRO B CA 1
ATOM 5075 C C . PRO B 1 175 ? 1.663 -23.547 3.771 1 96.38 175 PRO B C 1
ATOM 5077 O O . PRO B 1 175 ? 2.699 -23.984 4.281 1 96.38 175 PRO B O 1
ATOM 5080 N N . ASN B 1 176 ? 1.064 -22.438 4.137 1 95.56 176 ASN B N 1
ATOM 5081 C CA . ASN B 1 176 ? 1.313 -21.75 5.398 1 95.56 176 ASN B CA 1
ATOM 5082 C C . ASN B 1 176 ? 0.212 -22.031 6.418 1 95.56 176 ASN B C 1
ATOM 5084 O O . ASN B 1 176 ? -0.935 -21.625 6.227 1 95.56 176 ASN B O 1
ATOM 5088 N N . VAL B 1 177 ? 0.553 -22.719 7.473 1 95.88 177 VAL B N 1
ATOM 5089 C CA . VAL B 1 177 ? -0.444 -23.109 8.461 1 95.88 177 VAL B CA 1
ATOM 5090 C C . VAL B 1 177 ? -0.468 -22.109 9.609 1 95.88 177 VAL B C 1
ATOM 5092 O O . VAL B 1 177 ? 0.584 -21.672 10.086 1 95.88 177 VAL B O 1
ATOM 5095 N N . ALA B 1 178 ? -1.606 -21.75 10.047 1 94.06 178 ALA B N 1
ATOM 5096 C CA . ALA B 1 178 ? -1.757 -20.781 11.133 1 94.06 178 ALA B CA 1
ATOM 5097 C C . ALA B 1 178 ? -1.371 -21.406 12.477 1 94.06 178 ALA B C 1
ATOM 5099 O O . ALA B 1 178 ? -1.608 -22.594 12.703 1 94.06 178 ALA B O 1
ATOM 5100 N N . HIS B 1 179 ? -0.819 -20.594 13.266 1 93.31 179 HIS B N 1
ATOM 5101 C CA . HIS B 1 179 ? -0.584 -20.984 14.648 1 93.31 179 HIS B CA 1
ATOM 5102 C C . HIS B 1 179 ? -1.831 -20.781 15.5 1 93.31 179 HIS B C 1
ATOM 5104 O O . HIS B 1 179 ? -2.43 -19.703 15.484 1 93.31 179 HIS B O 1
ATOM 5110 N N . ILE B 1 180 ? -2.238 -21.766 16.156 1 96 180 ILE B N 1
ATOM 5111 C CA . ILE B 1 180 ? -3.395 -21.703 17.047 1 96 180 ILE B CA 1
ATOM 5112 C C . ILE B 1 180 ? -2.992 -22.156 18.453 1 96 180 ILE B C 1
ATOM 5114 O O . ILE B 1 180 ? -2.666 -23.328 18.656 1 96 180 ILE B O 1
ATOM 5118 N N . PRO B 1 181 ? -3.092 -21.234 19.422 1 96.31 181 PRO B N 1
ATOM 5119 C CA . PRO B 1 181 ? -2.803 -21.672 20.797 1 96.31 181 PRO B CA 1
ATOM 5120 C C . PRO B 1 181 ? -3.686 -22.844 21.234 1 96.31 181 PRO B C 1
ATOM 5122 O O . PRO B 1 181 ? -4.891 -22.844 20.969 1 96.31 181 PRO B O 1
ATOM 5125 N N . GLY B 1 182 ? -3.094 -23.859 21.797 1 97.44 182 GLY B N 1
ATOM 5126 C CA . GLY B 1 182 ? -3.828 -24.984 22.344 1 97.44 182 GLY B CA 1
ATOM 5127 C C . GLY B 1 182 ? -4.117 -26.062 21.312 1 97.44 182 GLY B C 1
ATOM 5128 O O . GLY B 1 182 ? -4.676 -27.109 21.641 1 97.44 182 GLY B O 1
ATOM 5129 N N . ILE B 1 183 ? -3.66 -25.969 20.109 1 97.06 183 ILE B N 1
ATOM 5130 C CA . ILE B 1 183 ? -4.07 -26.812 18.984 1 97.06 183 ILE B CA 1
ATOM 5131 C C . ILE B 1 183 ? -3.545 -28.234 19.188 1 97.06 183 ILE B C 1
ATOM 5133 O O . ILE B 1 183 ? -4.141 -29.203 18.703 1 97.06 183 ILE B O 1
ATOM 5137 N N . LYS B 1 184 ? -2.488 -28.422 19.859 1 95.38 184 LYS B N 1
ATOM 5138 C CA . LYS B 1 184 ? -1.865 -29.734 20.047 1 95.38 184 LYS B CA 1
ATOM 5139 C C . LYS B 1 184 ? -2.777 -30.672 20.844 1 95.38 184 LYS B C 1
ATOM 5141 O O . LYS B 1 184 ? -2.756 -31.875 20.641 1 95.38 184 LYS B O 1
ATOM 5146 N N . SER B 1 185 ? -3.578 -30.047 21.719 1 96.88 185 SER B N 1
ATOM 5147 C CA . SER B 1 185 ? -4.445 -30.859 22.562 1 96.88 185 SER B CA 1
ATOM 5148 C C . SER B 1 185 ? -5.855 -30.953 21.984 1 96.88 185 SER B C 1
ATOM 5150 O O . SER B 1 185 ? -6.707 -31.672 22.516 1 96.88 185 SER B O 1
ATOM 5152 N N . TRP B 1 186 ? -6.121 -30.156 20.984 1 97.69 186 TRP B N 1
ATOM 5153 C CA . TRP B 1 186 ? -7.445 -30.172 20.375 1 97.69 186 TRP B CA 1
ATOM 5154 C C . TRP B 1 186 ? -7.672 -31.453 19.578 1 97.69 186 TRP B C 1
ATOM 5156 O O . TRP B 1 186 ? -6.828 -31.828 18.766 1 97.69 186 TRP B O 1
ATOM 5166 N N . PRO B 1 187 ? -8.805 -32.094 19.766 1 97.5 187 PRO B N 1
ATOM 5167 C CA . PRO B 1 187 ? -8.977 -33.469 19.234 1 97.5 187 PRO B CA 1
ATOM 5168 C C . PRO B 1 187 ? -9.492 -33.469 17.797 1 97.5 187 PRO B C 1
ATOM 5170 O O . PRO B 1 187 ? -9.594 -34.531 17.188 1 97.5 187 PRO B O 1
ATOM 5173 N N . GLY B 1 188 ? -9.906 -32.344 17.234 1 97.44 188 GLY B N 1
ATOM 5174 C CA . GLY B 1 188 ? -10.531 -32.344 15.922 1 97.44 188 GLY B CA 1
ATOM 5175 C C . GLY B 1 188 ? -9.531 -32.5 14.789 1 97.44 188 GLY B C 1
ATOM 5176 O O . GLY B 1 188 ? -8.367 -32.812 15.023 1 97.44 188 GLY B O 1
ATOM 5177 N N . LYS B 1 189 ? -10.023 -32.438 13.562 1 97.81 189 LYS B N 1
ATOM 5178 C CA . LYS B 1 189 ? -9.227 -32.562 12.344 1 97.81 189 LYS B CA 1
ATOM 5179 C C . LYS B 1 189 ? -8.781 -31.219 11.812 1 97.81 189 LYS B C 1
ATOM 5181 O O . LYS B 1 189 ? -9.469 -30.203 12.016 1 97.81 189 LYS B O 1
ATOM 5186 N N . GLN B 1 190 ? -7.613 -31.219 11.219 1 98.06 190 GLN B N 1
ATOM 5187 C CA . GLN B 1 190 ? -7.113 -30.016 10.547 1 98.06 190 GLN B CA 1
ATOM 5188 C C . GLN B 1 190 ? -6.754 -30.312 9.094 1 98.06 190 GLN B C 1
ATOM 5190 O O . GLN B 1 190 ? -6.207 -31.375 8.789 1 98.06 190 GLN B O 1
ATOM 5195 N N . ILE B 1 191 ? -7.102 -29.422 8.25 1 98.38 191 ILE B N 1
ATOM 5196 C CA . ILE B 1 191 ? -6.754 -29.531 6.836 1 98.38 191 ILE B CA 1
ATOM 5197 C C . ILE B 1 191 ? -6.418 -28.156 6.27 1 98.38 191 ILE B C 1
ATOM 5199 O O . ILE B 1 191 ? -6.988 -27.156 6.695 1 98.38 191 ILE B O 1
ATOM 5203 N N . HIS B 1 192 ? -5.445 -28.047 5.441 1 98.5 192 HIS B N 1
ATOM 5204 C CA . HIS B 1 192 ? -5.168 -26.828 4.711 1 98.5 192 HIS B CA 1
ATOM 5205 C C . HIS B 1 192 ? -5.938 -26.781 3.395 1 98.5 192 HIS B C 1
ATOM 5207 O O . HIS B 1 192 ? -6.195 -27.812 2.783 1 98.5 192 HIS B O 1
ATOM 5213 N N . SER B 1 193 ? -6.227 -25.578 2.928 1 98.25 193 SER B N 1
ATOM 5214 C CA . SER B 1 193 ? -6.965 -25.375 1.685 1 98.25 193 SER B CA 1
ATOM 5215 C C . SER B 1 193 ? -6.242 -26.016 0.506 1 98.25 193 SER B C 1
ATOM 5217 O O . SER B 1 193 ? -6.875 -26.422 -0.471 1 98.25 193 SER B O 1
ATOM 5219 N N . HIS B 1 194 ? -4.965 -26.156 0.553 1 98.06 194 HIS B N 1
ATOM 5220 C CA . HIS B 1 194 ? -4.188 -26.859 -0.462 1 98.06 194 HIS B CA 1
ATOM 5221 C C . HIS B 1 194 ? -4.727 -28.266 -0.691 1 98.06 194 HIS B C 1
ATOM 5223 O O . HIS B 1 194 ? -4.672 -28.781 -1.81 1 98.06 194 HIS B O 1
ATOM 5229 N N . ASN B 1 195 ? -5.289 -28.844 0.335 1 98.25 195 ASN B N 1
ATOM 5230 C CA . ASN B 1 195 ? -5.707 -30.25 0.283 1 98.25 195 ASN B CA 1
ATOM 5231 C C . ASN B 1 195 ? -7.227 -30.375 0.22 1 98.25 195 ASN B C 1
ATOM 5233 O O . ASN B 1 195 ? -7.766 -31.469 0.34 1 98.25 195 ASN B O 1
ATOM 5237 N N . TYR B 1 196 ? -7.93 -29.266 0.154 1 98.5 196 TYR B N 1
ATOM 5238 C CA . TYR B 1 196 ? -9.375 -29.266 -0.04 1 98.5 196 TYR B CA 1
ATOM 5239 C C . TYR B 1 196 ? -9.734 -29.516 -1.5 1 98.5 196 TYR B C 1
ATOM 5241 O O . TYR B 1 196 ? -9.117 -28.953 -2.404 1 98.5 196 TYR B O 1
ATOM 5249 N N . ARG B 1 197 ? -10.812 -30.375 -1.731 1 98.31 197 ARG B N 1
ATOM 5250 C CA . ARG B 1 197 ? -11.203 -30.688 -3.104 1 98.31 197 ARG B CA 1
ATOM 5251 C C . ARG B 1 197 ? -12.719 -30.562 -3.281 1 98.31 197 ARG B C 1
ATOM 5253 O O . ARG B 1 197 ? -13.188 -29.953 -4.246 1 98.31 197 ARG B O 1
ATOM 5260 N N . VAL B 1 198 ? -13.453 -31.125 -2.373 1 98.19 198 VAL B N 1
ATOM 5261 C CA . VAL B 1 198 ? -14.914 -31.156 -2.441 1 98.19 198 VAL B CA 1
ATOM 5262 C C . VAL B 1 198 ? -15.5 -31.031 -1.036 1 98.19 198 VAL B C 1
ATOM 5264 O O . VAL B 1 198 ? -14.828 -31.344 -0.047 1 98.19 198 VAL B O 1
ATOM 5267 N N . PRO B 1 199 ? -16.719 -30.547 -0.944 1 98.38 199 PRO B N 1
ATOM 5268 C CA . PRO B 1 199 ? -17.297 -30.312 0.385 1 98.38 199 PRO B CA 1
ATOM 5269 C C . PRO B 1 199 ? -17.797 -31.594 1.046 1 98.38 199 PRO B C 1
ATOM 5271 O O . PRO B 1 199 ? -17.984 -31.625 2.264 1 98.38 199 PRO B O 1
ATOM 5274 N N . GLY B 1 200 ? -17.891 -32.688 0.366 1 97.81 200 GLY B N 1
ATOM 5275 C CA . GLY B 1 200 ? -18.5 -33.906 0.827 1 97.81 200 GLY B CA 1
ATOM 5276 C C . GLY B 1 200 ? -17.969 -34.375 2.178 1 97.81 200 GLY B C 1
ATOM 5277 O O . GLY B 1 200 ? -18.75 -34.688 3.08 1 97.81 200 GLY B O 1
ATOM 5278 N N . PRO B 1 201 ? -16.688 -34.438 2.393 1 97.75 201 PRO B N 1
ATOM 5279 C CA . PRO B 1 201 ? -16.094 -34.938 3.633 1 97.75 201 PRO B CA 1
ATOM 5280 C C . PRO B 1 201 ? -16.531 -34.125 4.859 1 97.75 201 PRO B C 1
ATOM 5282 O O . PRO B 1 201 ? -16.297 -34.562 5.992 1 97.75 201 PRO B O 1
ATOM 5285 N N . PHE B 1 202 ? -17.141 -33 4.715 1 98.56 202 PHE B N 1
ATOM 5286 C CA . PHE B 1 202 ? -17.516 -32.125 5.828 1 98.56 202 PHE B CA 1
ATOM 5287 C C . PHE B 1 202 ? -19 -32.25 6.133 1 98.56 202 PHE B C 1
ATOM 5289 O O . PHE B 1 202 ? -19.562 -31.438 6.863 1 98.56 202 PHE B O 1
ATOM 5296 N N . ASN B 1 203 ? -19.672 -33.281 5.609 1 98.56 203 ASN B N 1
ATOM 5297 C CA . ASN B 1 203 ? -21.109 -33.438 5.773 1 98.56 203 ASN B CA 1
ATOM 5298 C C . ASN B 1 203 ? -21.5 -33.5 7.246 1 98.56 203 ASN B C 1
ATOM 5300 O O . ASN B 1 203 ? -20.953 -34.312 8.008 1 98.56 203 ASN B O 1
ATOM 5304 N N . ASN B 1 204 ? -22.375 -32.625 7.641 1 98.44 204 ASN B N 1
ATOM 5305 C CA . ASN B 1 204 ? -23 -32.531 8.961 1 98.44 204 ASN B CA 1
ATOM 5306 C C . ASN B 1 204 ? -21.969 -32.219 10.039 1 98.44 204 ASN B C 1
ATOM 5308 O O . ASN B 1 204 ? -22.188 -32.5 11.219 1 98.44 204 ASN B O 1
ATOM 5312 N N . GLU B 1 205 ? -20.844 -31.594 9.641 1 98.56 205 GLU B N 1
ATOM 5313 C CA . GLU B 1 205 ? -19.812 -31.188 10.594 1 98.56 205 GLU B CA 1
ATOM 5314 C C . GLU B 1 205 ? -19.969 -29.719 10.977 1 98.56 205 GLU B C 1
ATOM 5316 O O . GLU B 1 205 ? -20.672 -28.969 10.297 1 98.56 205 GLU B O 1
ATOM 5321 N N . VAL B 1 206 ? -19.422 -29.438 12.133 1 98.75 206 VAL B N 1
ATOM 5322 C CA . VAL B 1 206 ? -19.141 -28.047 12.477 1 98.75 206 VAL B CA 1
ATOM 5323 C C . VAL B 1 206 ? -17.703 -27.688 12.109 1 98.75 206 VAL B C 1
ATOM 5325 O O . VAL B 1 206 ? -16.766 -28.281 12.633 1 98.75 206 VAL B O 1
ATOM 5328 N N . VAL B 1 207 ? -17.578 -26.719 11.18 1 98.75 207 VAL B N 1
ATOM 5329 C CA . VAL B 1 207 ? -16.281 -26.453 10.578 1 98.75 207 VAL B CA 1
ATOM 5330 C C . VAL B 1 207 ? -15.859 -25.016 10.883 1 98.75 207 VAL B C 1
ATOM 5332 O O . VAL B 1 207 ? -16.672 -24.094 10.812 1 98.75 207 VAL B O 1
ATOM 5335 N N . VAL B 1 208 ? -14.586 -24.828 11.281 1 98.5 208 VAL B N 1
ATOM 5336 C CA . VAL B 1 208 ? -13.992 -23.5 11.406 1 98.5 208 VAL B CA 1
ATOM 5337 C C . VAL B 1 208 ? -13.008 -23.266 10.258 1 98.5 208 VAL B C 1
ATOM 5339 O O . VAL B 1 208 ? -12.102 -24.062 10.031 1 98.5 208 VAL B O 1
ATOM 5342 N N . VAL B 1 209 ? -13.242 -22.266 9.523 1 98.31 209 VAL B N 1
ATOM 5343 C CA . VAL B 1 209 ? -12.359 -21.8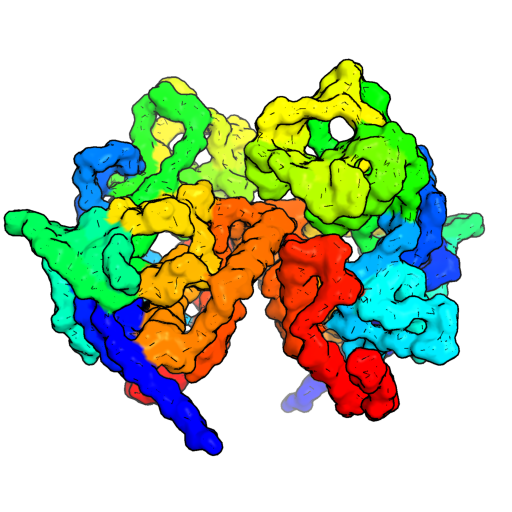75 8.422 1 98.31 209 VAL B CA 1
ATOM 5344 C C . VAL B 1 209 ? -11.539 -20.656 8.836 1 98.31 209 VAL B C 1
ATOM 5346 O O . VAL B 1 209 ? -12.094 -19.609 9.195 1 98.31 209 VAL B O 1
ATOM 5349 N N . ILE B 1 210 ? -10.195 -20.781 8.805 1 97.5 210 ILE B N 1
ATOM 5350 C CA . ILE B 1 210 ? -9.32 -19.672 9.156 1 97.5 210 ILE B CA 1
ATOM 5351 C C . ILE B 1 210 ? -8.914 -18.922 7.895 1 97.5 210 ILE B C 1
ATOM 5353 O O . ILE B 1 210 ? -8.258 -19.484 7.012 1 97.5 210 ILE B O 1
ATOM 5357 N N . GLY B 1 211 ? -9.219 -17.609 7.855 1 93.31 211 GLY B N 1
ATOM 5358 C CA . GLY B 1 211 ? -8.977 -16.797 6.68 1 93.31 211 GLY B CA 1
ATOM 5359 C C . GLY B 1 211 ? -10.234 -16.484 5.902 1 93.31 211 GLY B C 1
ATOM 5360 O O . GLY B 1 211 ? -11.109 -17.328 5.754 1 93.31 211 GLY B O 1
ATOM 5361 N N . ASN B 1 212 ? -10.352 -15.258 5.418 1 88.06 212 ASN B N 1
ATOM 5362 C CA . ASN B 1 212 ? -11.57 -14.836 4.734 1 88.06 212 ASN B CA 1
ATOM 5363 C C . ASN B 1 212 ? -11.258 -14.07 3.453 1 88.06 212 ASN B C 1
ATOM 5365 O O . ASN B 1 212 ? -12.039 -13.227 3.023 1 88.06 212 ASN B O 1
ATOM 5369 N N . TYR B 1 213 ? -10.156 -14.336 2.842 1 87.88 213 TYR B N 1
ATOM 5370 C CA . TYR B 1 213 ? -9.906 -13.773 1.518 1 87.88 213 TYR B CA 1
ATOM 5371 C C . TYR B 1 213 ? -10.484 -14.664 0.429 1 87.88 213 TYR B C 1
ATOM 5373 O O . TYR B 1 213 ? -11.523 -15.305 0.629 1 87.88 213 TYR B O 1
ATOM 5381 N N . ALA B 1 214 ? -9.867 -14.828 -0.674 1 88.44 214 ALA B N 1
ATOM 5382 C CA . ALA B 1 214 ? -10.477 -15.492 -1.821 1 88.44 214 ALA B CA 1
ATOM 5383 C C . ALA B 1 214 ? -10.758 -16.969 -1.516 1 88.44 214 ALA B C 1
ATOM 5385 O O . ALA B 1 214 ? -11.898 -17.422 -1.638 1 88.44 214 ALA B O 1
ATOM 5386 N N . SER B 1 215 ? -9.758 -17.734 -1.069 1 93.06 215 SER B N 1
ATOM 5387 C CA . SER B 1 215 ? -9.938 -19.156 -0.823 1 93.06 215 SER B CA 1
ATOM 5388 C C . SER B 1 215 ? -10.875 -19.406 0.355 1 93.06 215 SER B C 1
ATOM 5390 O O . SER B 1 215 ? -11.75 -20.266 0.29 1 93.06 215 SER B O 1
ATOM 5392 N N . GLY B 1 216 ? -10.695 -18.609 1.443 1 94.25 216 GLY B N 1
ATOM 5393 C CA . GLY B 1 216 ? -11.539 -18.781 2.613 1 94.25 216 GLY B CA 1
ATOM 5394 C C . GLY B 1 216 ? -13 -18.5 2.34 1 94.25 216 GLY B C 1
ATOM 5395 O O . GLY B 1 216 ? -13.883 -19.234 2.781 1 94.25 216 GLY B O 1
ATOM 5396 N N . ALA B 1 217 ? -13.234 -17.469 1.61 1 92.19 217 ALA B N 1
ATOM 5397 C CA . ALA B 1 217 ? -14.609 -17.094 1.267 1 92.19 217 ALA B CA 1
ATOM 5398 C C . ALA B 1 217 ? -15.258 -18.141 0.38 1 92.19 217 ALA B C 1
ATOM 5400 O O . ALA B 1 217 ? -16.438 -18.469 0.562 1 92.19 217 ALA B O 1
ATOM 5401 N N . ASP B 1 218 ? -14.547 -18.703 -0.538 1 94.44 218 ASP B N 1
ATOM 5402 C CA . ASP B 1 218 ? -15.062 -19.719 -1.459 1 94.44 218 ASP B CA 1
ATOM 5403 C C . ASP B 1 218 ? -15.312 -21.031 -0.739 1 94.44 218 ASP B C 1
ATOM 5405 O O . ASP B 1 218 ? -16.406 -21.609 -0.839 1 94.44 218 ASP B O 1
ATOM 5409 N N . ILE B 1 219 ? -14.367 -21.453 -0.008 1 97.38 219 ILE B N 1
ATOM 5410 C CA . ILE B 1 219 ? -14.398 -22.781 0.597 1 97.38 219 ILE B CA 1
ATOM 5411 C C . ILE B 1 219 ? -15.438 -22.812 1.713 1 97.38 219 ILE B C 1
ATOM 5413 O O . ILE B 1 219 ? -16.172 -23.797 1.859 1 97.38 219 ILE B O 1
ATOM 5417 N N . SER B 1 220 ? -15.508 -21.734 2.488 1 97.44 220 SER B N 1
ATOM 5418 C CA . SER B 1 220 ? -16.516 -21.688 3.541 1 97.44 220 SER B CA 1
ATOM 5419 C C . SER B 1 220 ? -17.922 -21.828 2.967 1 97.44 220 SER B C 1
ATOM 5421 O O . SER B 1 220 ? -18.75 -22.578 3.506 1 97.44 220 SER B O 1
ATOM 5423 N N . ARG B 1 221 ? -18.203 -21.188 1.896 1 95.75 221 ARG B N 1
ATOM 5424 C CA . ARG B 1 221 ? -19.531 -21.25 1.267 1 95.75 221 ARG B CA 1
ATOM 5425 C C . ARG B 1 221 ? -19.75 -22.609 0.624 1 95.75 221 ARG B C 1
ATOM 5427 O O . ARG B 1 221 ? -20.875 -23.125 0.609 1 95.75 221 ARG B O 1
ATOM 5434 N N . ASP B 1 222 ? -18.703 -23.156 0.012 1 97.12 222 ASP B N 1
ATOM 5435 C CA . ASP B 1 222 ? -18.797 -24.5 -0.562 1 97.12 222 ASP B CA 1
ATOM 5436 C C . ASP B 1 222 ? -19.125 -25.547 0.508 1 97.12 222 ASP B C 1
ATOM 5438 O O . ASP B 1 222 ? -20 -26.375 0.315 1 97.12 222 ASP B O 1
ATOM 5442 N N . ILE B 1 223 ? -18.469 -25.438 1.657 1 98.38 223 ILE B N 1
ATOM 5443 C CA . ILE B 1 223 ? -18.656 -26.375 2.762 1 98.38 223 ILE B CA 1
ATOM 5444 C C . ILE B 1 223 ? -20.031 -26.156 3.387 1 98.38 223 ILE B C 1
ATOM 5446 O O . ILE B 1 223 ? -20.672 -27.125 3.805 1 98.38 223 ILE B O 1
ATOM 5450 N N . ALA B 1 224 ? -20.484 -24.938 3.441 1 97.94 224 ALA B N 1
ATOM 5451 C CA . ALA B 1 224 ? -21.766 -24.594 4.059 1 97.94 224 ALA B CA 1
ATOM 5452 C C . ALA B 1 224 ? -22.906 -25.359 3.396 1 97.94 224 ALA B C 1
ATOM 5454 O O . ALA B 1 224 ? -23.953 -25.578 4.012 1 97.94 224 ALA B O 1
ATOM 5455 N N . LYS B 1 225 ? -22.75 -25.781 2.209 1 97.31 225 LYS B N 1
ATOM 5456 C CA . LYS B 1 225 ? -23.797 -26.5 1.469 1 97.31 225 LYS B CA 1
ATOM 5457 C C . LYS B 1 225 ? -24.109 -27.844 2.119 1 97.31 225 LYS B C 1
ATOM 5459 O O . LYS B 1 225 ? -25.203 -28.375 1.941 1 97.31 225 LYS B O 1
ATOM 5464 N N . VAL B 1 226 ? -23.141 -28.406 2.865 1 98.38 226 VAL B N 1
ATOM 5465 C CA . VAL B 1 226 ? -23.359 -29.766 3.357 1 98.38 226 VAL B CA 1
ATOM 5466 C C . VAL B 1 226 ? -23.125 -29.797 4.867 1 98.38 226 VAL B C 1
ATOM 5468 O O . VAL B 1 226 ? -23.594 -30.719 5.547 1 98.38 226 VAL B O 1
ATOM 5471 N N . ALA B 1 227 ? -22.391 -28.828 5.43 1 98.62 227 ALA B N 1
ATOM 5472 C CA . ALA B 1 227 ? -22.016 -28.828 6.84 1 98.62 227 ALA B CA 1
ATOM 5473 C C . ALA B 1 227 ? -23.188 -28.406 7.727 1 98.62 227 ALA B C 1
ATOM 5475 O O . ALA B 1 227 ? -24.125 -27.781 7.258 1 98.62 227 ALA B O 1
ATOM 5476 N N . LYS B 1 228 ? -23.125 -28.781 8.977 1 98.5 228 LYS B N 1
ATOM 5477 C CA . LYS B 1 228 ? -24.078 -28.297 9.961 1 98.5 228 LYS B CA 1
ATOM 5478 C C . LYS B 1 228 ? -23.891 -26.812 10.219 1 98.5 228 LYS B C 1
ATOM 5480 O O . LYS B 1 228 ? -24.859 -26.047 10.211 1 98.5 228 LYS B O 1
ATOM 5485 N N . GLU B 1 229 ? -22.641 -26.453 10.5 1 98.5 229 GLU B N 1
ATOM 5486 C CA . GLU B 1 229 ? -22.266 -25.062 10.703 1 98.5 229 GLU B CA 1
ATOM 5487 C C . GLU B 1 229 ? -20.875 -24.781 10.164 1 98.5 229 GLU B C 1
ATOM 5489 O O . GLU B 1 229 ? -20 -25.641 10.188 1 98.5 229 GLU B O 1
ATOM 5494 N N . VAL B 1 230 ? -20.719 -23.578 9.656 1 98.69 230 VAL B N 1
ATOM 5495 C CA . VAL B 1 230 ? -19.406 -23.109 9.25 1 98.69 230 VAL B CA 1
ATOM 5496 C C . VAL B 1 230 ? -19.109 -21.766 9.922 1 98.69 230 VAL B C 1
ATOM 5498 O O . VAL B 1 230 ? -19.953 -20.859 9.906 1 98.69 230 VAL B O 1
ATOM 5501 N N . HIS B 1 231 ? -17.953 -21.625 10.555 1 98.25 231 HIS B N 1
ATOM 5502 C CA . HIS B 1 231 ? -17.516 -20.422 11.234 1 98.25 231 HIS B CA 1
ATOM 5503 C C . HIS B 1 231 ? -16.188 -19.922 10.664 1 98.25 231 HIS B C 1
ATOM 5505 O O . HIS B 1 231 ? -15.172 -20.625 10.734 1 98.25 231 HIS B O 1
ATOM 5511 N N . ILE B 1 232 ? -16.219 -18.719 10.133 1 97.12 232 ILE B N 1
ATOM 5512 C CA . ILE B 1 232 ? -15 -18.141 9.586 1 97.12 232 ILE B CA 1
ATOM 5513 C C . ILE B 1 232 ? -14.281 -17.328 10.664 1 97.12 232 ILE B C 1
ATOM 5515 O O . ILE B 1 232 ? -14.883 -16.484 11.32 1 97.12 232 ILE B O 1
ATOM 5519 N N . ALA B 1 233 ? -13.023 -17.641 10.883 1 95.94 233 ALA B N 1
ATOM 5520 C CA . ALA B 1 233 ? -12.156 -16.859 11.75 1 95.94 233 ALA B CA 1
ATOM 5521 C C . ALA B 1 233 ? -11.242 -15.945 10.938 1 95.94 233 ALA B C 1
ATOM 5523 O O . ALA B 1 233 ? -10.406 -16.422 10.164 1 95.94 233 ALA B O 1
ATOM 5524 N N . SER B 1 234 ? -11.406 -14.703 11.109 1 87.75 234 SER B N 1
ATOM 5525 C CA . SER B 1 234 ? -10.648 -13.75 10.305 1 87.75 234 SER B CA 1
ATOM 5526 C C . SER B 1 234 ? -9.82 -12.82 11.18 1 87.75 234 SER B C 1
ATOM 5528 O O . SER B 1 234 ? -10.336 -12.211 12.117 1 87.75 234 SER B O 1
ATOM 5530 N N . ARG B 1 235 ? -8.562 -12.688 10.898 1 78.56 235 ARG B N 1
ATOM 5531 C CA . ARG B 1 235 ? -7.68 -11.773 11.617 1 78.56 235 ARG B CA 1
ATOM 5532 C C . ARG B 1 235 ? -8.008 -10.32 11.281 1 78.56 235 ARG B C 1
ATOM 5534 O O . ARG B 1 235 ? -7.715 -9.414 12.062 1 78.56 235 ARG B O 1
ATOM 5541 N N . ALA B 1 236 ? -8.586 -10.18 10.117 1 69.81 236 ALA B N 1
ATOM 5542 C CA . ALA B 1 236 ? -8.891 -8.828 9.641 1 69.81 236 ALA B CA 1
ATOM 5543 C C . ALA B 1 236 ? -10.117 -8.258 10.352 1 69.81 236 ALA B C 1
ATOM 5545 O O . ALA B 1 236 ? -10.344 -7.047 10.32 1 69.81 236 ALA B O 1
ATOM 5546 N N . SER B 1 237 ? -10.82 -9.086 10.969 1 74.88 237 SER B N 1
ATOM 5547 C CA . SER B 1 237 ? -12.047 -8.648 11.625 1 74.88 237 SER B CA 1
ATOM 5548 C C . SER B 1 237 ? -11.758 -8.031 12.984 1 74.88 237 SER B C 1
ATOM 5550 O O . SER B 1 237 ? -10.781 -8.391 13.648 1 74.88 237 SER B O 1
ATOM 5552 N N . GLU B 1 238 ? -12.641 -7.102 13.297 1 76.25 238 GLU B N 1
ATOM 5553 C CA . GLU B 1 238 ? -12.562 -6.527 14.633 1 76.25 238 GLU B CA 1
ATOM 5554 C C . GLU B 1 238 ? -12.703 -7.602 15.711 1 76.25 238 GLU B C 1
ATOM 5556 O O . GLU B 1 238 ? -13.281 -8.664 15.453 1 76.25 238 GLU B O 1
ATOM 5561 N N . SER B 1 239 ? -12.188 -7.297 16.875 1 80.44 239 SER B N 1
ATOM 5562 C CA . SER B 1 239 ? -12.141 -8.273 17.953 1 80.44 239 SER B CA 1
ATOM 5563 C C . SER B 1 239 ? -13.539 -8.664 18.406 1 80.44 239 SER B C 1
ATOM 5565 O O . SER B 1 239 ? -13.742 -9.75 18.969 1 80.44 239 SER B O 1
ATOM 5567 N N . ASP B 1 240 ? -14.5 -7.859 18.078 1 85.75 240 ASP B N 1
ATOM 5568 C CA . ASP B 1 240 ? -15.852 -8.141 18.547 1 85.75 240 ASP B CA 1
ATOM 5569 C C . ASP B 1 240 ? -16.734 -8.648 17.406 1 85.75 240 ASP B C 1
ATOM 5571 O O . ASP B 1 240 ? -17.938 -8.828 17.594 1 85.75 240 ASP B O 1
ATOM 5575 N N . THR B 1 241 ? -16.156 -8.992 16.344 1 88 241 THR B N 1
ATOM 5576 C CA . THR B 1 241 ? -16.922 -9.375 15.164 1 88 241 THR B CA 1
ATOM 5577 C C . THR B 1 241 ? -17.641 -10.703 15.391 1 88 241 THR B C 1
ATOM 5579 O O . THR B 1 241 ? -17.031 -11.672 15.844 1 88 241 THR B O 1
ATOM 5582 N N . TYR B 1 242 ? -18.891 -10.758 15.242 1 92.94 242 TYR B N 1
ATOM 5583 C CA . TYR B 1 242 ? -19.766 -11.922 15.195 1 92.94 242 TYR B CA 1
ATOM 5584 C C . TYR B 1 242 ? -20.984 -11.648 14.328 1 92.94 242 TYR B C 1
ATOM 5586 O O . TYR B 1 242 ? -21.969 -11.062 14.797 1 92.94 242 TYR B O 1
ATOM 5594 N N . GLN B 1 243 ? -20.906 -12.125 13.117 1 92.62 243 GLN B N 1
ATOM 5595 C CA . GLN B 1 243 ? -21.953 -11.789 12.156 1 92.62 243 GLN B CA 1
ATOM 5596 C C . GLN B 1 243 ? -22.344 -13.016 11.328 1 92.62 243 GLN B C 1
ATOM 5598 O O . GLN B 1 243 ? -21.484 -13.781 10.891 1 92.62 243 GLN B O 1
ATOM 5603 N N . LYS B 1 244 ? -23.672 -13.234 11.25 1 93.56 244 LYS B N 1
ATOM 5604 C CA . LYS B 1 244 ? -24.172 -14.281 10.359 1 93.56 244 LYS B CA 1
ATOM 5605 C C . LYS B 1 244 ? -24.172 -13.812 8.906 1 93.56 244 LYS B C 1
ATOM 5607 O O . LYS B 1 244 ? -24.625 -12.703 8.609 1 93.56 244 LYS B O 1
ATOM 5612 N N . LEU B 1 245 ? -23.562 -14.547 7.969 1 91.88 245 LEU B N 1
ATOM 5613 C CA . LEU B 1 245 ? -23.531 -14.219 6.551 1 91.88 245 LEU B CA 1
ATOM 5614 C C . LEU B 1 245 ? -24.719 -14.828 5.82 1 91.88 245 LEU B C 1
ATOM 5616 O O . LEU B 1 245 ? -25.156 -15.922 6.16 1 91.88 245 LEU B O 1
ATOM 5620 N N . PRO B 1 246 ? -25.219 -14.078 4.832 1 88.31 246 PRO B N 1
ATOM 5621 C CA . PRO B 1 246 ? -26.375 -14.57 4.098 1 88.31 246 PRO B CA 1
ATOM 5622 C C . PRO B 1 246 ? -26.031 -15.664 3.096 1 88.31 246 PRO B C 1
ATOM 5624 O O . PRO B 1 246 ? -25.391 -15.391 2.07 1 88.31 246 PRO B O 1
ATOM 5627 N N . VAL B 1 247 ? -26.281 -16.906 3.475 1 90 247 VAL B N 1
ATOM 5628 C CA . VAL B 1 247 ? -26.203 -18.047 2.572 1 90 247 VAL B CA 1
ATOM 5629 C C . VAL B 1 247 ? -27.516 -18.828 2.607 1 90 247 VAL B C 1
ATOM 5631 O O . VAL B 1 247 ? -28.281 -18.719 3.57 1 90 247 VAL B O 1
ATOM 5634 N N . PRO B 1 248 ? -27.766 -19.484 1.573 1 90.06 248 PRO B N 1
ATOM 5635 C CA . PRO B 1 248 ? -29.047 -20.203 1.512 1 90.06 248 PRO B CA 1
ATOM 5636 C C . PRO B 1 248 ? -29.281 -21.094 2.723 1 90.06 248 PRO B C 1
ATOM 5638 O O . PRO B 1 248 ? -30.406 -21.219 3.203 1 90.06 248 PRO B O 1
ATOM 5641 N N . GLN B 1 249 ? -28.266 -21.703 3.258 1 93.56 249 GLN B N 1
ATOM 5642 C CA . GLN B 1 249 ? -28.391 -22.656 4.344 1 93.56 249 GLN B CA 1
ATOM 5643 C C . GLN B 1 249 ? -28.484 -21.953 5.695 1 93.56 249 GLN B C 1
ATOM 5645 O O . GLN B 1 249 ? -28.812 -22.578 6.703 1 93.56 249 GLN B O 1
ATOM 5650 N N . ASN B 1 250 ? -28.125 -20.672 5.773 1 95.94 250 ASN B N 1
ATOM 5651 C CA . ASN B 1 250 ? -28.172 -19.859 6.992 1 95.94 250 ASN B CA 1
ATOM 5652 C C . ASN B 1 250 ? -27.328 -20.484 8.102 1 95.94 250 ASN B C 1
ATOM 5654 O O . ASN B 1 250 ? -27.75 -20.547 9.25 1 95.94 250 ASN B O 1
ATOM 5658 N N . ASN B 1 251 ? -26.203 -20.984 7.723 1 97.88 251 ASN B N 1
ATOM 5659 C CA . ASN B 1 251 ? -25.359 -21.703 8.68 1 97.88 251 ASN B CA 1
ATOM 5660 C C . ASN B 1 251 ? -23.922 -21.203 8.633 1 97.88 251 ASN B C 1
ATOM 5662 O O . ASN B 1 251 ? -23 -21.953 8.953 1 97.88 251 ASN B O 1
ATOM 5666 N N . LEU B 1 252 ? -23.703 -20.031 8.172 1 97.31 252 LEU B N 1
ATOM 5667 C CA . LEU B 1 252 ? -22.375 -19.469 8 1 97.31 252 LEU B CA 1
ATOM 5668 C C . LEU B 1 252 ? -22.203 -18.203 8.836 1 97.31 252 LEU B C 1
ATOM 5670 O O . LEU B 1 252 ? -23.031 -17.297 8.75 1 97.31 252 LEU B O 1
ATOM 5674 N N . TRP B 1 253 ? -21.141 -18.188 9.703 1 97 253 TRP B N 1
ATOM 5675 C CA . TRP B 1 253 ? -20.844 -17.031 10.539 1 97 253 TRP B CA 1
ATOM 5676 C C . TRP B 1 253 ? -19.406 -16.562 10.336 1 97 253 TRP B C 1
ATOM 5678 O O . TRP B 1 253 ? -18.531 -17.359 9.984 1 97 253 TRP B O 1
ATOM 5688 N N . VAL B 1 254 ? -19.188 -15.297 10.57 1 94.81 254 VAL B N 1
ATOM 5689 C CA . VAL B 1 254 ? -17.844 -14.734 10.617 1 94.81 254 VAL B CA 1
ATOM 5690 C C . VAL B 1 254 ? -17.531 -14.25 12.031 1 94.81 254 VAL B C 1
ATOM 5692 O O . VAL B 1 254 ? -18.359 -13.609 12.672 1 94.81 254 VAL B O 1
ATOM 5695 N N . HIS B 1 255 ? -16.344 -14.695 12.531 1 94.38 255 HIS B N 1
ATOM 5696 C CA . HIS B 1 255 ? -15.852 -14.336 13.859 1 94.38 255 HIS B CA 1
ATOM 5697 C C . HIS B 1 255 ? -14.547 -13.547 13.766 1 94.38 255 HIS B C 1
ATOM 5699 O O . HIS B 1 255 ? -13.961 -13.43 12.688 1 94.38 255 HIS B O 1
ATOM 5705 N N . SER B 1 256 ? -14.141 -13.039 14.938 1 92.44 256 SER B N 1
ATOM 5706 C CA . SER B 1 256 ? -12.758 -12.594 15.102 1 92.44 256 SER B CA 1
ATOM 5707 C C . SER B 1 256 ? -11.781 -13.766 15.016 1 92.44 256 SER B C 1
ATOM 5709 O O . SER B 1 256 ? -12.188 -14.898 14.742 1 92.44 256 SER B O 1
ATOM 5711 N N . GLU B 1 257 ? -10.547 -13.492 15.242 1 93.69 257 GLU B N 1
ATOM 5712 C CA . GLU B 1 257 ? -9.531 -14.547 15.203 1 93.69 257 GLU B CA 1
ATOM 5713 C C . GLU B 1 257 ? -9.719 -15.523 16.359 1 93.69 257 GLU B C 1
ATOM 5715 O O . GLU B 1 257 ? -10.398 -15.219 17.344 1 93.69 257 GLU B O 1
ATOM 5720 N N . ILE B 1 258 ? -9.188 -16.719 16.203 1 96.06 258 ILE B N 1
ATOM 5721 C CA . ILE B 1 258 ? -9.234 -17.734 17.25 1 96.06 258 ILE B CA 1
ATOM 5722 C C . ILE B 1 258 ? -8.32 -17.328 18.406 1 96.06 258 ILE B C 1
ATOM 5724 O O . ILE B 1 258 ? -7.199 -16.859 18.172 1 96.06 258 ILE B O 1
ATOM 5728 N N . ASP B 1 259 ? -8.781 -17.453 19.516 1 95.81 259 ASP B N 1
ATOM 5729 C CA . ASP B 1 259 ? -7.984 -17.188 20.719 1 95.81 259 ASP B CA 1
ATOM 5730 C C . ASP B 1 259 ? -7.293 -18.438 21.219 1 95.81 259 ASP B C 1
ATOM 5732 O O . ASP B 1 259 ? -6.09 -18.438 21.484 1 95.81 259 ASP B O 1
ATOM 5736 N N . PHE B 1 260 ? -8.172 -19.531 21.281 1 97.44 260 PHE B N 1
ATOM 5737 C CA . PHE B 1 260 ? -7.625 -20.75 21.859 1 97.44 260 PHE B CA 1
ATOM 5738 C C . PHE B 1 260 ? -8.438 -21.953 21.438 1 97.44 260 PHE B C 1
ATOM 5740 O O . PHE B 1 260 ? -9.664 -21.891 21.328 1 97.44 260 PHE B O 1
ATOM 5747 N N . ALA B 1 261 ? -7.77 -23.078 21.172 1 98.06 261 ALA B N 1
ATOM 5748 C CA . ALA B 1 261 ? -8.414 -24.375 20.922 1 98.06 261 ALA B CA 1
ATOM 5749 C C . ALA B 1 261 ? -8.289 -25.281 22.141 1 98.06 261 ALA B C 1
ATOM 5751 O O . ALA B 1 261 ? -7.184 -25.609 22.578 1 98.06 261 ALA B O 1
ATOM 5752 N N . HIS B 1 262 ? -9.352 -25.766 22.609 1 97.62 262 HIS B N 1
ATOM 5753 C CA . HIS B 1 262 ? -9.367 -26.469 23.875 1 97.62 262 HIS B CA 1
ATOM 5754 C C . HIS B 1 262 ? -9.367 -27.984 23.656 1 97.62 262 HIS B C 1
ATOM 5756 O O . HIS B 1 262 ? -9.828 -28.469 22.625 1 97.62 262 HIS B O 1
ATOM 5762 N N . GLN B 1 263 ? -9.008 -28.688 24.703 1 97.38 263 GLN B N 1
ATOM 5763 C CA . GLN B 1 263 ? -8.922 -30.141 24.688 1 97.38 263 GLN B CA 1
ATOM 5764 C C . GLN B 1 263 ? -10.305 -30.781 24.578 1 97.38 263 GLN B C 1
ATOM 5766 O O . GLN B 1 263 ? -10.438 -31.906 24.078 1 97.38 263 GLN B O 1
ATOM 5771 N N . ASP B 1 264 ? -11.312 -30.078 24.984 1 97.38 264 ASP B N 1
ATOM 5772 C CA . ASP B 1 264 ? -12.656 -30.656 24.984 1 97.38 264 ASP B CA 1
ATOM 5773 C C . ASP B 1 264 ? -13.297 -30.531 23.594 1 97.38 264 ASP B C 1
ATOM 5775 O O . ASP B 1 264 ? -14.445 -30.953 23.406 1 97.38 264 ASP B O 1
ATOM 5779 N N . GLY B 1 265 ? -12.609 -29.922 22.688 1 97.25 265 GLY B N 1
ATOM 5780 C CA . GLY B 1 265 ? -13.117 -29.812 21.328 1 97.25 265 GLY B CA 1
ATOM 5781 C C . GLY B 1 265 ? -13.656 -28.422 21.016 1 97.25 265 GLY B C 1
ATOM 5782 O O . GLY B 1 265 ? -14.008 -28.141 19.859 1 97.25 265 GLY B O 1
ATOM 5783 N N . SER B 1 266 ? -13.602 -27.562 21.984 1 97.94 266 SER B N 1
ATOM 5784 C CA . SER B 1 266 ? -14.164 -26.234 21.781 1 97.94 266 SER B CA 1
ATOM 5785 C C . SER B 1 266 ? -13.102 -25.266 21.266 1 97.94 266 SER B C 1
ATOM 5787 O O . SER B 1 266 ? -11.914 -25.422 21.578 1 97.94 266 SER B O 1
ATOM 5789 N N . ILE B 1 267 ? -13.539 -24.328 20.453 1 98.12 267 ILE B N 1
ATOM 5790 C CA . ILE B 1 267 ? -12.719 -23.234 19.938 1 98.12 267 ILE B CA 1
ATOM 5791 C C . ILE B 1 267 ? -13.227 -21.906 20.5 1 98.12 267 ILE B C 1
ATOM 5793 O O . ILE B 1 267 ? -14.398 -21.562 20.328 1 98.12 267 ILE B O 1
ATOM 5797 N N . LEU B 1 268 ? -12.359 -21.219 21.172 1 97.94 268 LEU B N 1
ATOM 5798 C CA . LEU B 1 268 ? -12.656 -19.891 21.703 1 97.94 268 LEU B CA 1
ATOM 5799 C C . LEU B 1 268 ? -12.156 -18.812 20.75 1 97.94 268 LEU B C 1
ATOM 5801 O O . LEU B 1 268 ? -10.992 -18.812 20.359 1 97.94 268 LEU B O 1
ATOM 5805 N N . PHE B 1 269 ? -13.117 -17.938 20.406 1 96.75 269 PHE B N 1
ATOM 5806 C CA . PHE B 1 269 ? -12.742 -16.781 19.594 1 96.75 269 PHE B CA 1
ATOM 5807 C C . PHE B 1 269 ? -12.43 -15.578 20.484 1 96.75 269 PHE B C 1
ATOM 5809 O O . PHE B 1 269 ? -12.82 -15.539 21.641 1 96.75 269 PHE B O 1
ATOM 5816 N N . LYS B 1 270 ? -11.742 -14.586 19.953 1 93.62 270 LYS B N 1
ATOM 5817 C CA . LYS B 1 270 ? -11.375 -13.398 20.719 1 93.62 270 LYS B CA 1
ATOM 5818 C C . LYS B 1 270 ? -12.609 -12.609 21.156 1 93.62 270 LYS B C 1
ATOM 5820 O O . LYS B 1 270 ? -12.594 -11.938 22.188 1 93.62 270 LYS B O 1
ATOM 5825 N N . ASN B 1 271 ? -13.656 -12.703 20.406 1 92.31 271 ASN B N 1
ATOM 5826 C CA . ASN B 1 271 ? -14.891 -12.016 20.75 1 92.31 271 ASN B CA 1
ATOM 5827 C C . ASN B 1 271 ? -15.609 -12.703 21.906 1 92.31 271 ASN B C 1
ATOM 5829 O O . ASN B 1 271 ? -16.672 -12.25 22.344 1 92.31 271 ASN B O 1
ATOM 5833 N N . GLY B 1 272 ? -15.109 -13.773 22.359 1 94.69 272 GLY B N 1
ATOM 5834 C CA . GLY B 1 272 ? -15.664 -14.469 23.5 1 94.69 272 GLY B CA 1
ATOM 5835 C C . GLY B 1 272 ? -16.578 -15.609 23.125 1 94.69 272 GLY B C 1
ATOM 5836 O O . GLY B 1 272 ? -16.953 -16.422 23.969 1 94.69 272 GLY B O 1
ATOM 5837 N N . LYS B 1 273 ? -16.938 -15.766 21.891 1 96.19 273 LYS B N 1
ATOM 5838 C CA . LYS B 1 273 ? -17.812 -16.844 21.453 1 96.19 273 LYS B CA 1
ATOM 5839 C C . LYS B 1 273 ? -17.078 -18.188 21.453 1 96.19 273 LYS B C 1
ATOM 5841 O O . LYS B 1 273 ? -15.859 -18.234 21.25 1 96.19 273 LYS B O 1
ATOM 5846 N N . VAL B 1 274 ? -17.797 -19.219 21.719 1 97.62 274 VAL B N 1
ATOM 5847 C CA . VAL B 1 274 ? -17.234 -20.562 21.766 1 97.62 274 VAL B CA 1
ATOM 5848 C C . VAL B 1 274 ? -18.016 -21.484 20.812 1 97.62 274 VAL B C 1
ATOM 5850 O O . VAL B 1 274 ? -19.25 -21.406 20.734 1 97.62 274 VAL B O 1
ATOM 5853 N N . VAL B 1 275 ? -17.297 -22.281 20.062 1 97.81 275 VAL B N 1
ATOM 5854 C CA . VAL B 1 275 ? -17.891 -23.234 19.125 1 97.81 275 VAL B CA 1
ATOM 5855 C C . VAL B 1 275 ? -17.234 -24.594 19.281 1 97.81 275 VAL B C 1
ATOM 5857 O O . VAL B 1 275 ? -16.016 -24.703 19.391 1 97.81 275 VAL B O 1
ATOM 5860 N N . TYR B 1 276 ? -18.078 -25.625 19.422 1 98.19 276 TYR B N 1
ATOM 5861 C CA . TYR B 1 276 ? -17.547 -26.984 19.359 1 98.19 276 TYR B CA 1
ATOM 5862 C C . TYR B 1 276 ? -17.391 -27.438 17.922 1 98.19 276 TYR B C 1
ATOM 5864 O O . TYR B 1 276 ? -18.375 -27.688 17.234 1 98.19 276 TYR B O 1
ATOM 5872 N N . ALA B 1 277 ? -16.141 -27.578 17.438 1 98.38 277 ALA B N 1
ATOM 5873 C CA . ALA B 1 277 ? -15.883 -27.812 16.016 1 98.38 277 ALA B CA 1
ATOM 5874 C C . ALA B 1 277 ? -15.289 -29.203 15.781 1 98.38 277 ALA B C 1
ATOM 5876 O O . ALA B 1 277 ? -14.617 -29.75 16.656 1 98.38 277 ALA B O 1
ATOM 5877 N N . ASP B 1 278 ? -15.586 -29.703 14.602 1 98.5 278 ASP B N 1
ATOM 5878 C CA . ASP B 1 278 ? -15.062 -31 14.188 1 98.5 278 ASP B CA 1
ATOM 5879 C C . ASP B 1 278 ? -13.781 -30.844 13.383 1 98.5 278 ASP B C 1
ATOM 5881 O O . ASP B 1 278 ? -12.867 -31.672 13.492 1 98.5 278 ASP B O 1
ATOM 5885 N N . THR B 1 279 ? -13.75 -29.875 12.586 1 98.56 279 THR B N 1
ATOM 5886 C CA . THR B 1 279 ? -12.656 -29.703 11.641 1 98.56 279 THR B CA 1
ATOM 5887 C C . THR B 1 279 ? -12.266 -28.219 11.523 1 98.56 279 THR B C 1
ATOM 5889 O O . THR B 1 279 ? -13.133 -27.344 11.531 1 98.56 279 THR B O 1
ATOM 5892 N N . ILE B 1 280 ? -10.961 -27.953 11.461 1 98.5 280 ILE B N 1
ATOM 5893 C CA . ILE B 1 280 ? -10.414 -26.641 11.133 1 98.5 280 ILE B CA 1
ATOM 5894 C C . ILE B 1 280 ? -9.812 -26.672 9.727 1 98.5 280 ILE B C 1
ATOM 5896 O O . ILE B 1 280 ? -9 -27.547 9.414 1 98.5 280 ILE B O 1
ATOM 5900 N N . VAL B 1 281 ? -10.266 -25.797 8.898 1 98.56 281 VAL B N 1
ATOM 5901 C CA . VAL B 1 281 ? -9.703 -25.641 7.559 1 98.56 281 VAL B CA 1
ATOM 5902 C C . VAL B 1 281 ? -8.852 -24.359 7.512 1 98.56 281 VAL B C 1
ATOM 5904 O O . VAL B 1 281 ? -9.359 -23.266 7.734 1 98.56 281 VAL B O 1
ATOM 5907 N N . HIS B 1 282 ? -7.566 -24.547 7.199 1 98.31 282 HIS B N 1
ATOM 5908 C CA . HIS B 1 282 ? -6.641 -23.422 7.109 1 98.31 282 HIS B CA 1
ATOM 5909 C C . HIS B 1 282 ? -6.648 -22.812 5.711 1 98.31 282 HIS B C 1
ATOM 5911 O O . HIS B 1 282 ? -6.188 -23.438 4.754 1 98.31 282 HIS B O 1
ATOM 5917 N N . CYS B 1 283 ? -7.223 -21.719 5.562 1 97.25 283 CYS B N 1
ATOM 5918 C CA . CYS B 1 283 ? -7.102 -20.891 4.367 1 97.25 283 CYS B CA 1
ATOM 5919 C C . CYS B 1 283 ? -6.168 -19.703 4.613 1 97.25 283 CYS B C 1
ATOM 5921 O O . CYS B 1 283 ? -6.578 -18.547 4.484 1 97.25 283 CYS B O 1
ATOM 5923 N N . THR B 1 284 ? -4.891 -20.047 4.922 1 95.5 284 THR B N 1
ATOM 5924 C CA . THR B 1 284 ? -3.957 -19.078 5.5 1 95.5 284 THR B CA 1
ATOM 5925 C C . THR B 1 284 ? -2.773 -18.844 4.566 1 95.5 284 THR B C 1
ATOM 5927 O O . THR B 1 284 ? -1.716 -18.391 5.004 1 95.5 284 THR B O 1
ATOM 5930 N N . GLY B 1 285 ? -2.959 -19.25 3.285 1 94.44 285 GLY B N 1
ATOM 5931 C CA . GLY B 1 285 ? -1.982 -18.875 2.273 1 94.44 285 GLY B CA 1
ATOM 5932 C C . GLY B 1 285 ? -0.869 -19.891 2.119 1 94.44 285 GLY B C 1
ATOM 5933 O O . GLY B 1 285 ? -1.007 -21.047 2.547 1 94.44 285 GLY B O 1
ATOM 5934 N N . TYR B 1 286 ? 0.188 -19.469 1.396 1 96.56 286 TYR B N 1
ATOM 5935 C CA . TYR B 1 286 ? 1.267 -20.359 0.985 1 96.56 286 TYR B CA 1
ATOM 5936 C C . TYR B 1 286 ? 2.627 -19.734 1.253 1 96.56 286 TYR B C 1
ATOM 5938 O O . TYR B 1 286 ? 2.719 -18.531 1.518 1 96.56 286 TYR B O 1
ATOM 5946 N N . LYS B 1 287 ? 3.633 -20.562 1.206 1 95.81 287 LYS B N 1
ATOM 5947 C CA . LYS B 1 287 ? 5.016 -20.109 1.368 1 95.81 287 LYS B CA 1
ATOM 5948 C C . LYS B 1 287 ? 5.727 -20.031 0.02 1 95.81 287 LYS B C 1
ATOM 5950 O O . LYS B 1 287 ? 5.461 -20.828 -0.877 1 95.81 287 LYS B O 1
ATOM 5955 N N . TYR B 1 288 ? 6.555 -18.953 -0.094 1 96.38 288 TYR B N 1
ATOM 5956 C CA . TYR B 1 288 ? 7.543 -19.047 -1.165 1 96.38 288 TYR B CA 1
ATOM 5957 C C . TYR B 1 288 ? 8.578 -20.125 -0.871 1 96.38 288 TYR B C 1
ATOM 5959 O O . TYR B 1 288 ? 9.211 -20.109 0.184 1 96.38 288 TYR B O 1
ATOM 5967 N N . TYR B 1 289 ? 8.672 -21.047 -1.732 1 93.75 289 TYR B N 1
ATOM 5968 C CA . TYR B 1 289 ? 9.484 -22.234 -1.492 1 93.75 289 TYR B CA 1
ATOM 5969 C C . TYR B 1 289 ? 10.141 -22.719 -2.783 1 93.75 289 TYR B C 1
ATOM 5971 O O . TYR B 1 289 ? 9.453 -23.203 -3.688 1 93.75 289 TYR B O 1
ATOM 5979 N N . PHE B 1 290 ? 11.461 -22.547 -2.855 1 95 290 PHE B N 1
ATOM 5980 C CA . PHE B 1 290 ? 12.234 -22.938 -4.023 1 95 290 PHE B CA 1
ATOM 5981 C C . PHE B 1 290 ? 13.344 -23.906 -3.625 1 95 290 PHE B C 1
ATOM 5983 O O . PHE B 1 290 ? 14.523 -23.578 -3.729 1 95 290 PHE B O 1
ATOM 5990 N N . PRO B 1 291 ? 12.992 -25.141 -3.322 1 91.69 291 PRO B N 1
ATOM 5991 C CA . PRO B 1 291 ? 13.969 -26.078 -2.771 1 91.69 291 PRO B CA 1
ATOM 5992 C C . PRO B 1 291 ? 15.062 -26.438 -3.77 1 91.69 291 PRO B C 1
ATOM 5994 O O . PRO B 1 291 ? 16.156 -26.875 -3.371 1 91.69 291 PRO B O 1
ATOM 5997 N N . PHE B 1 292 ? 14.852 -26.266 -5.035 1 95.25 292 PHE B N 1
ATOM 5998 C CA . PHE B 1 292 ? 15.805 -26.656 -6.074 1 95.25 292 PHE B CA 1
ATOM 5999 C C . PHE B 1 292 ? 16.875 -25.578 -6.242 1 95.25 292 PHE B C 1
ATOM 6001 O O . PHE B 1 292 ? 17.906 -25.828 -6.879 1 95.25 292 PHE B O 1
ATOM 6008 N N . LEU B 1 293 ? 16.609 -24.438 -5.754 1 95.25 293 LEU B N 1
ATOM 6009 C CA . LEU B 1 293 ? 17.469 -23.297 -6.055 1 95.25 293 LEU B CA 1
ATOM 6010 C C . LEU B 1 293 ? 18.578 -23.156 -5.02 1 95.25 293 LEU B C 1
ATOM 6012 O O . LEU B 1 293 ? 18.312 -22.938 -3.836 1 95.25 293 LEU B O 1
ATOM 6016 N N . GLU B 1 294 ? 19.781 -23.297 -5.391 1 91.44 294 GLU B N 1
ATOM 6017 C CA . GLU B 1 294 ? 20.969 -23.078 -4.57 1 91.44 294 GLU B CA 1
ATOM 6018 C C . GLU B 1 294 ? 21.75 -21.844 -5.043 1 91.44 294 GLU B C 1
ATOM 6020 O O . GLU B 1 294 ? 22.438 -21.891 -6.062 1 91.44 294 GLU B O 1
ATOM 6025 N N . THR B 1 295 ? 21.672 -20.734 -4.258 1 82.38 295 THR B N 1
ATOM 6026 C CA . THR B 1 295 ? 22.281 -19.484 -4.691 1 82.38 295 THR B CA 1
ATOM 6027 C C . THR B 1 295 ? 23.422 -19.078 -3.758 1 82.38 295 THR B C 1
ATOM 6029 O O . THR B 1 295 ? 23.875 -17.938 -3.787 1 82.38 295 THR B O 1
ATOM 6032 N N . ASN B 1 296 ? 23.922 -19.953 -2.926 1 83.19 296 ASN B N 1
ATOM 6033 C CA . ASN B 1 296 ? 25.031 -19.672 -2.006 1 83.19 296 ASN B CA 1
ATOM 6034 C C . ASN B 1 296 ? 24.703 -18.516 -1.075 1 83.19 296 ASN B C 1
ATOM 6036 O O . ASN B 1 296 ? 25.531 -17.625 -0.862 1 83.19 296 ASN B O 1
ATOM 6040 N N . GLY B 1 297 ? 23.406 -18.375 -0.757 1 85.5 297 GLY B N 1
ATOM 6041 C CA . GLY B 1 297 ? 23.016 -17.375 0.23 1 85.5 297 GLY B CA 1
ATOM 6042 C C . GLY B 1 297 ? 22.656 -16.047 -0.384 1 85.5 297 GLY B C 1
ATOM 6043 O O . GLY B 1 297 ? 22.234 -15.117 0.323 1 85.5 297 GLY B O 1
ATOM 6044 N N . TYR B 1 298 ? 22.719 -15.922 -1.76 1 87.94 298 TYR B N 1
ATOM 6045 C CA . TYR B 1 298 ? 22.391 -14.648 -2.395 1 87.94 298 TYR B CA 1
ATOM 6046 C C . TYR B 1 298 ? 20.906 -14.359 -2.283 1 87.94 298 TYR B C 1
ATOM 6048 O O . TYR B 1 298 ? 20.484 -13.195 -2.299 1 87.94 298 TYR B O 1
ATOM 6056 N N . ILE B 1 299 ? 20.109 -15.469 -2.207 1 90.44 299 ILE B N 1
ATOM 6057 C CA . ILE B 1 299 ? 18.672 -15.305 -2.035 1 90.44 299 ILE B CA 1
ATOM 6058 C C . ILE B 1 299 ? 18.234 -15.898 -0.696 1 90.44 299 ILE B C 1
ATOM 6060 O O . ILE B 1 299 ? 18.75 -16.938 -0.277 1 90.44 299 ILE B O 1
ATOM 6064 N N . ASN B 1 300 ? 17.422 -15.117 -0.061 1 91.56 300 ASN B N 1
ATOM 6065 C CA . ASN B 1 300 ? 16.859 -15.562 1.208 1 91.56 300 ASN B CA 1
ATOM 6066 C C . ASN B 1 300 ? 15.344 -15.383 1.243 1 91.56 300 ASN B C 1
ATOM 6068 O O . ASN B 1 300 ? 14.805 -14.484 0.598 1 91.56 300 ASN B O 1
ATOM 6072 N N . ILE B 1 301 ? 14.781 -16.312 1.836 1 93.19 301 ILE B N 1
ATOM 6073 C CA . ILE B 1 301 ? 13.359 -16.172 2.119 1 93.19 301 ILE B CA 1
ATOM 6074 C C . ILE B 1 301 ? 13.148 -15.93 3.611 1 93.19 301 ILE B C 1
ATOM 6076 O O . ILE B 1 301 ? 13.352 -16.828 4.43 1 93.19 301 ILE B O 1
ATOM 6080 N N . ASN B 1 302 ? 12.891 -14.68 3.953 1 89.88 302 ASN B N 1
ATOM 6081 C CA . ASN B 1 302 ? 12.68 -14.258 5.332 1 89.88 302 ASN B CA 1
ATOM 6082 C C . ASN B 1 302 ? 11.242 -13.812 5.574 1 89.88 302 ASN B C 1
ATOM 6084 O O . ASN B 1 302 ? 10.789 -12.82 4.996 1 89.88 302 ASN B O 1
ATOM 6088 N N . GLU B 1 303 ? 10.523 -14.562 6.484 1 90.62 303 GLU B N 1
ATOM 6089 C CA . GLU B 1 303 ? 9.117 -14.273 6.75 1 90.62 303 GLU B CA 1
ATOM 6090 C C . GLU B 1 303 ? 8.32 -14.141 5.457 1 90.62 303 GLU B C 1
ATOM 6092 O O . GLU B 1 303 ? 7.621 -13.148 5.25 1 90.62 303 GLU B O 1
ATOM 6097 N N . ASN B 1 304 ? 8.633 -15.047 4.523 1 93.56 304 ASN B N 1
ATOM 6098 C CA . ASN B 1 304 ? 7.91 -15.203 3.266 1 93.56 304 ASN B CA 1
ATOM 6099 C C . ASN B 1 304 ? 8.203 -14.055 2.305 1 93.56 304 ASN B C 1
ATOM 6101 O O . ASN B 1 304 ? 7.414 -13.789 1.396 1 93.56 304 ASN B O 1
ATOM 6105 N N . ARG B 1 305 ? 9.273 -13.273 2.545 1 95.75 305 ARG B N 1
ATOM 6106 C CA . ARG B 1 305 ? 9.836 -12.328 1.588 1 95.75 305 ARG B CA 1
ATOM 6107 C C . ARG B 1 305 ? 11.016 -12.945 0.834 1 95.75 305 ARG B C 1
ATOM 6109 O O . ARG B 1 305 ? 11.984 -13.383 1.447 1 95.75 305 ARG B O 1
ATOM 6116 N N . VAL B 1 306 ? 10.914 -13.031 -0.434 1 96.94 306 VAL B N 1
ATOM 6117 C CA . VAL B 1 306 ? 12.055 -13.406 -1.265 1 96.94 306 VAL B CA 1
ATOM 6118 C C . VAL B 1 306 ? 12.961 -12.203 -1.488 1 96.94 306 VAL B C 1
ATOM 6120 O O . VAL B 1 306 ? 12.547 -11.219 -2.111 1 96.94 306 VAL B O 1
ATOM 6123 N N . GLU B 1 307 ? 14.18 -12.242 -0.945 1 95 307 GLU B N 1
ATOM 6124 C CA . GLU B 1 307 ? 14.992 -11.031 -0.987 1 95 307 GLU B CA 1
ATOM 6125 C C . GLU B 1 307 ? 16.469 -11.367 -1.176 1 95 307 GLU B C 1
ATOM 6127 O O . GLU B 1 307 ? 16.906 -12.461 -0.829 1 95 307 GLU B O 1
ATOM 6132 N N . PRO B 1 308 ? 17.141 -10.453 -1.737 1 96.31 308 PRO B N 1
ATOM 6133 C CA . PRO B 1 308 ? 16.656 -9.211 -2.336 1 96.31 308 PRO B CA 1
ATOM 6134 C C . PRO B 1 308 ? 16.25 -9.375 -3.797 1 96.31 308 PRO B C 1
ATOM 6136 O O . PRO B 1 308 ? 16.906 -10.109 -4.547 1 96.31 308 PRO B O 1
ATOM 6139 N N . LEU B 1 309 ? 15.18 -8.727 -4.184 1 97.81 309 LEU B N 1
ATOM 6140 C CA . LEU B 1 309 ? 14.766 -8.766 -5.586 1 97.81 309 LEU B CA 1
ATOM 6141 C C . LEU B 1 309 ? 14.461 -7.359 -6.094 1 97.81 309 LEU B C 1
ATOM 6143 O O . LEU B 1 309 ? 13.648 -6.645 -5.5 1 97.81 309 LEU B O 1
ATOM 6147 N N . TYR B 1 310 ? 15.195 -6.969 -7.164 1 98 310 TYR B N 1
ATOM 6148 C CA . TYR B 1 310 ? 14.875 -5.73 -7.859 1 98 310 TYR B CA 1
ATOM 6149 C C . TYR B 1 310 ? 13.57 -5.859 -8.633 1 98 310 TYR B C 1
ATOM 6151 O O . TYR B 1 310 ? 13.461 -6.68 -9.547 1 98 310 TYR B O 1
ATOM 6159 N N . LYS B 1 311 ? 12.539 -5.051 -8.258 1 98.31 311 LYS B N 1
ATOM 6160 C CA . LYS B 1 311 ? 11.219 -5.012 -8.875 1 98.31 311 LYS B CA 1
ATOM 6161 C C . LYS B 1 311 ? 10.578 -6.398 -8.898 1 98.31 311 LYS B C 1
ATOM 6163 O O . LYS B 1 311 ? 9.906 -6.762 -9.859 1 98.31 311 LYS B O 1
ATOM 6168 N N . HIS B 1 312 ? 10.898 -7.258 -7.926 1 98.25 312 HIS B N 1
ATOM 6169 C CA . HIS B 1 312 ? 10.305 -8.57 -7.691 1 98.25 312 HIS B CA 1
ATOM 6170 C C . HIS B 1 312 ? 10.789 -9.586 -8.727 1 98.25 312 HIS B C 1
ATOM 6172 O O . HIS B 1 312 ? 10.242 -10.688 -8.82 1 98.25 312 HIS B O 1
ATOM 6178 N N . VAL B 1 313 ? 11.859 -9.234 -9.508 1 98.62 313 VAL B N 1
ATOM 6179 C CA . VAL B 1 313 ? 12.18 -10.102 -10.641 1 98.62 313 VAL B CA 1
ATOM 6180 C C . VAL B 1 313 ? 13.648 -10.516 -10.578 1 98.62 313 VAL B C 1
ATOM 6182 O O . VAL B 1 313 ? 13.969 -11.695 -10.688 1 98.62 313 VAL B O 1
ATOM 6185 N N . PHE B 1 314 ? 14.562 -9.523 -10.375 1 98.31 314 PHE B N 1
ATOM 6186 C CA . PHE B 1 314 ? 15.984 -9.789 -10.562 1 98.31 314 PHE B CA 1
ATOM 6187 C C . PHE B 1 314 ? 16.719 -9.789 -9.227 1 98.31 314 PHE B C 1
ATOM 6189 O O . PHE B 1 314 ? 16.453 -8.945 -8.367 1 98.31 314 PHE B O 1
ATOM 6196 N N . LEU B 1 315 ? 17.531 -10.758 -9.055 1 95.5 315 LEU B N 1
ATOM 6197 C CA . LEU B 1 315 ? 18.516 -10.734 -7.98 1 95.5 315 LEU B CA 1
ATOM 6198 C C . LEU B 1 315 ? 19.734 -9.906 -8.375 1 95.5 315 LEU B C 1
ATOM 6200 O O . LEU B 1 315 ? 20.5 -10.305 -9.25 1 95.5 315 LEU B O 1
ATOM 6204 N N . PRO B 1 316 ? 19.969 -8.797 -7.66 1 95.69 316 PRO B N 1
ATOM 6205 C CA . PRO B 1 316 ? 21 -7.879 -8.125 1 95.69 316 PRO B CA 1
ATOM 6206 C C . PRO B 1 316 ? 22.344 -8.562 -8.328 1 95.69 316 PRO B C 1
ATOM 6208 O O . PRO B 1 316 ? 23 -8.352 -9.352 1 95.69 316 PRO B O 1
ATOM 6211 N N . ALA B 1 317 ? 22.781 -9.438 -7.492 1 93.12 317 ALA B N 1
ATOM 6212 C CA . ALA B 1 317 ? 24.109 -10.062 -7.523 1 93.12 317 ALA B CA 1
ATOM 6213 C C . ALA B 1 317 ? 24.234 -11.031 -8.695 1 93.12 317 ALA B C 1
ATOM 6215 O O . ALA B 1 317 ? 25.328 -11.281 -9.195 1 93.12 317 ALA B O 1
ATOM 6216 N N . LEU B 1 318 ? 23.109 -11.562 -9.18 1 92.88 318 LEU B N 1
ATOM 6217 C CA . LEU B 1 318 ? 23.125 -12.594 -10.211 1 92.88 318 LEU B CA 1
ATOM 6218 C C . LEU B 1 318 ? 22.312 -12.164 -11.43 1 92.88 318 LEU B C 1
ATOM 6220 O O . LEU B 1 318 ? 22.047 -12.969 -12.32 1 92.88 318 LEU B O 1
ATOM 6224 N N . ALA B 1 319 ? 21.891 -10.93 -11.438 1 93.12 319 ALA B N 1
ATOM 6225 C CA . ALA B 1 319 ? 21.141 -10.414 -12.578 1 93.12 319 ALA B CA 1
ATOM 6226 C C . ALA B 1 319 ? 22.047 -10.258 -13.805 1 93.12 319 ALA B C 1
ATOM 6228 O O . ALA B 1 319 ? 23.203 -9.883 -13.68 1 93.12 319 ALA B O 1
ATOM 6229 N N . PRO B 1 320 ? 21.578 -10.625 -14.922 1 94.5 320 PRO B N 1
ATOM 6230 C CA . PRO B 1 320 ? 20.203 -11.023 -15.234 1 94.5 320 PRO B CA 1
ATOM 6231 C C . PRO B 1 320 ? 20.047 -12.531 -15.367 1 94.5 320 PRO B C 1
ATOM 6233 O O . PRO B 1 320 ? 19 -13.016 -15.789 1 94.5 320 PRO B O 1
ATOM 6236 N N . SER B 1 321 ? 21.031 -13.25 -15.008 1 96.12 321 SER B N 1
ATOM 6237 C CA . SER B 1 321 ? 21.094 -14.672 -15.359 1 96.12 321 SER B CA 1
ATOM 6238 C C . SER B 1 321 ? 20.125 -15.484 -14.5 1 96.12 321 SER B C 1
ATOM 6240 O O . SER B 1 321 ? 19.828 -16.641 -14.82 1 96.12 321 SER B O 1
ATOM 6242 N N . LEU B 1 322 ? 19.625 -14.945 -13.414 1 96.88 322 LEU B N 1
ATOM 6243 C CA . LEU B 1 322 ? 18.578 -15.555 -12.609 1 96.88 322 LEU B CA 1
ATOM 6244 C C . LEU B 1 322 ? 17.406 -14.586 -12.414 1 96.88 322 LEU B C 1
ATOM 6246 O O . LEU B 1 322 ? 17.609 -13.461 -11.961 1 96.88 322 LEU B O 1
ATOM 6250 N N . SER B 1 323 ? 16.281 -14.992 -12.758 1 98.25 323 SER B N 1
ATOM 6251 C CA . SER B 1 323 ? 15.109 -14.133 -12.633 1 98.25 323 SER B CA 1
ATOM 6252 C C . SER B 1 323 ? 13.891 -14.93 -12.172 1 98.25 323 SER B C 1
ATOM 6254 O O . SER B 1 323 ? 13.844 -16.156 -12.328 1 98.25 323 SER B O 1
ATOM 6256 N N . PHE B 1 324 ? 12.938 -14.219 -11.562 1 98.44 324 PHE B N 1
ATOM 6257 C CA . PHE B 1 324 ? 11.672 -14.781 -11.117 1 98.44 324 PHE B CA 1
ATOM 6258 C C . PHE B 1 324 ? 10.5 -14.141 -11.859 1 98.44 324 PHE B C 1
ATOM 6260 O O . PHE B 1 324 ? 10.5 -12.93 -12.094 1 98.44 324 PHE B O 1
ATOM 6267 N N . ILE B 1 325 ? 9.555 -14.969 -12.227 1 98.62 325 ILE B N 1
ATOM 6268 C CA . ILE B 1 325 ? 8.328 -14.461 -12.836 1 98.62 325 ILE B CA 1
ATOM 6269 C C . ILE B 1 325 ? 7.129 -14.82 -11.961 1 98.62 325 ILE B C 1
ATOM 6271 O O . ILE B 1 325 ? 6.98 -15.977 -11.547 1 98.62 325 ILE B O 1
ATOM 6275 N N . GLY B 1 326 ? 6.363 -13.805 -11.625 1 97.81 326 GLY B N 1
ATOM 6276 C CA . GLY B 1 326 ? 5.051 -14.078 -11.062 1 97.81 326 GLY B CA 1
ATOM 6277 C C . GLY B 1 326 ? 5.059 -14.188 -9.547 1 97.81 326 GLY B C 1
ATOM 6278 O O . GLY B 1 326 ? 4.156 -14.789 -8.961 1 97.81 326 GLY B O 1
ATOM 6279 N N . LEU B 1 327 ? 5.996 -13.633 -8.867 1 97.5 327 LEU B N 1
ATOM 6280 C CA . LEU B 1 327 ? 6.043 -13.695 -7.41 1 97.5 327 LEU B CA 1
ATOM 6281 C C . LEU B 1 327 ? 4.922 -12.867 -6.793 1 97.5 327 LEU B C 1
ATOM 6283 O O . LEU B 1 327 ? 4.262 -13.312 -5.852 1 97.5 327 LEU B O 1
ATOM 6287 N N . PRO B 1 328 ? 4.672 -11.695 -7.355 1 97.31 328 PRO B N 1
ATOM 6288 C CA . PRO B 1 328 ? 3.697 -10.844 -6.672 1 97.31 328 PRO B CA 1
ATOM 6289 C C . PRO B 1 328 ? 2.266 -11.359 -6.793 1 97.31 328 PRO B C 1
ATOM 6291 O O . PRO B 1 328 ? 1.892 -11.906 -7.836 1 97.31 328 PRO B O 1
ATOM 6294 N N . GLY B 1 329 ? 1.53 -11.18 -5.719 1 94.5 329 GLY B N 1
ATOM 6295 C CA . GLY B 1 329 ? 0.092 -11.398 -5.719 1 94.5 329 GLY B CA 1
ATOM 6296 C C . GLY B 1 329 ? -0.705 -10.109 -5.828 1 94.5 329 GLY B C 1
ATOM 6297 O O . GLY B 1 329 ? -0.129 -9.023 -5.918 1 94.5 329 GLY B O 1
ATOM 6298 N N . MET B 1 330 ? -2.029 -10.266 -5.938 1 91.06 330 MET B N 1
ATOM 6299 C CA . MET B 1 330 ? -2.957 -9.148 -6.043 1 91.06 330 MET B CA 1
ATOM 6300 C C . MET B 1 330 ? -2.645 -8.297 -7.266 1 91.06 330 MET B C 1
ATOM 6302 O O . MET B 1 330 ? -2.455 -7.082 -7.152 1 91.06 330 MET B O 1
ATOM 6306 N N . ALA B 1 331 ? -2.459 -8.898 -8.344 1 92.81 331 ALA B N 1
ATOM 6307 C CA . ALA B 1 331 ? -2.203 -8.312 -9.656 1 92.81 331 ALA B CA 1
ATOM 6308 C C . ALA B 1 331 ? -2.967 -9.055 -10.75 1 92.81 331 ALA B C 1
ATOM 6310 O O . ALA B 1 331 ? -3.574 -10.094 -10.492 1 92.81 331 ALA B O 1
ATOM 6311 N N . ILE B 1 332 ? -3.018 -8.414 -11.945 1 95 332 ILE B N 1
ATOM 6312 C CA . ILE B 1 332 ? -3.496 -9.148 -13.109 1 95 332 ILE B CA 1
ATOM 6313 C C . ILE B 1 332 ? -2.447 -10.172 -13.547 1 95 332 ILE B C 1
ATOM 6315 O O . ILE B 1 332 ? -1.571 -9.859 -14.359 1 95 332 ILE B O 1
ATOM 6319 N N . GLN B 1 333 ? -2.648 -11.336 -13.109 1 96.5 333 GLN B N 1
ATOM 6320 C CA . GLN B 1 333 ? -1.566 -12.312 -13.039 1 96.5 333 GLN B CA 1
ATOM 6321 C C . GLN B 1 333 ? -1.009 -12.609 -14.43 1 96.5 333 GLN B C 1
ATOM 6323 O O . GLN B 1 333 ? 0.184 -12.422 -14.68 1 96.5 333 GLN B O 1
ATOM 6328 N N . PHE B 1 334 ? -1.864 -12.992 -15.414 1 98.12 334 PHE B N 1
ATOM 6329 C CA . PHE B 1 334 ? -1.356 -13.398 -16.719 1 98.12 334 PHE B CA 1
ATOM 6330 C C . PHE B 1 334 ? -0.668 -12.242 -17.422 1 98.12 334 PHE B C 1
ATOM 6332 O O . PHE B 1 334 ? 0.369 -12.422 -18.062 1 98.12 334 PHE B O 1
ATOM 6339 N N . VAL B 1 335 ? -1.229 -11.086 -17.25 1 97.81 335 VAL B N 1
ATOM 6340 C CA . VAL B 1 335 ? -0.631 -9.898 -17.859 1 97.81 335 VAL B CA 1
ATOM 6341 C C . VAL B 1 335 ? 0.703 -9.594 -17.172 1 97.81 335 VAL B C 1
ATOM 6343 O O . VAL B 1 335 ? 1.677 -9.234 -17.844 1 97.81 335 VAL B O 1
ATOM 6346 N N . MET B 1 336 ? 0.741 -9.727 -15.883 1 98.06 336 MET B N 1
ATOM 6347 C CA . MET B 1 336 ? 1.987 -9.516 -15.156 1 98.06 336 MET B CA 1
ATOM 6348 C C . MET B 1 336 ? 3.061 -10.492 -15.609 1 98.06 336 MET B C 1
ATOM 6350 O O . MET B 1 336 ? 4.203 -10.102 -15.852 1 98.06 336 MET B O 1
ATOM 6354 N N . PHE B 1 337 ? 2.678 -11.789 -15.766 1 98.69 337 PHE B N 1
ATOM 6355 C CA . PHE B 1 337 ? 3.625 -12.781 -16.266 1 98.69 337 PHE B CA 1
ATOM 6356 C C . PHE B 1 337 ? 4.195 -12.359 -17.609 1 98.69 337 PHE B C 1
ATOM 6358 O O . PHE B 1 337 ? 5.402 -12.445 -17.828 1 98.69 337 PHE B O 1
ATOM 6365 N N . GLU B 1 338 ? 3.354 -11.891 -18.438 1 98.56 338 GLU B N 1
ATOM 6366 C CA . GLU B 1 338 ? 3.734 -11.508 -19.797 1 98.56 338 GLU B CA 1
ATOM 6367 C C . GLU B 1 338 ? 4.699 -10.328 -19.781 1 98.56 338 GLU B C 1
ATOM 6369 O O . GLU B 1 338 ? 5.75 -10.375 -20.438 1 98.56 338 GLU B O 1
ATOM 6374 N N . ILE B 1 339 ? 4.336 -9.336 -19.047 1 98.38 339 ILE B N 1
ATOM 6375 C CA . ILE B 1 339 ? 5.125 -8.109 -19.031 1 98.38 339 ILE B CA 1
ATOM 6376 C C . ILE B 1 339 ? 6.477 -8.367 -18.375 1 98.38 339 ILE B C 1
ATOM 6378 O O . ILE B 1 339 ? 7.512 -7.922 -18.875 1 98.38 339 ILE B O 1
ATOM 6382 N N . GLN B 1 340 ? 6.508 -9.102 -17.297 1 98.62 340 GLN B N 1
ATOM 6383 C CA . GLN B 1 340 ? 7.762 -9.469 -16.656 1 98.62 340 GLN B CA 1
ATOM 6384 C C . GLN B 1 340 ? 8.633 -10.312 -17.578 1 98.62 340 GLN B C 1
ATOM 6386 O O . GLN B 1 340 ? 9.852 -10.141 -17.609 1 98.62 340 GLN B O 1
ATOM 6391 N N . SER B 1 341 ? 8.008 -11.195 -18.312 1 98.75 341 SER B N 1
ATOM 6392 C CA . SER B 1 341 ? 8.75 -12.062 -19.219 1 98.75 341 SER B CA 1
ATOM 6393 C C . SER B 1 341 ? 9.367 -11.273 -20.375 1 98.75 341 SER B C 1
ATOM 6395 O O . SER B 1 341 ? 10.484 -11.562 -20.797 1 98.75 341 SER B O 1
ATOM 6397 N N . LYS B 1 342 ? 8.625 -10.328 -20.906 1 98.5 342 LYS B N 1
ATOM 6398 C CA . LYS B 1 342 ? 9.172 -9.445 -21.938 1 98.5 342 LYS B CA 1
ATOM 6399 C C . LYS B 1 342 ? 10.406 -8.703 -21.438 1 98.5 342 LYS B C 1
ATOM 6401 O O . LYS B 1 342 ? 11.391 -8.57 -22.156 1 98.5 342 LYS B O 1
ATOM 6406 N N . TRP B 1 343 ? 10.305 -8.289 -20.188 1 98.62 343 TRP B N 1
ATOM 6407 C CA . TRP B 1 343 ? 11.406 -7.555 -19.578 1 98.62 343 TRP B CA 1
ATOM 6408 C C . TRP B 1 343 ? 12.633 -8.445 -19.438 1 98.62 343 TRP B C 1
ATOM 6410 O O . TRP B 1 343 ? 13.734 -8.078 -19.844 1 98.62 343 TRP B O 1
ATOM 6420 N N . VAL B 1 344 ? 12.461 -9.633 -18.906 1 98.62 344 VAL B N 1
ATOM 6421 C CA . VAL B 1 344 ? 13.555 -10.57 -18.703 1 98.62 344 VAL B CA 1
ATOM 6422 C C . VAL B 1 344 ? 14.195 -10.922 -20.047 1 98.62 344 VAL B C 1
ATOM 6424 O O . VAL B 1 344 ? 15.414 -10.922 -20.188 1 98.62 344 VAL B O 1
ATOM 6427 N N . ALA B 1 345 ? 13.383 -11.188 -21.062 1 98.5 345 ALA B N 1
ATOM 6428 C CA . ALA B 1 345 ? 13.891 -11.539 -22.391 1 98.5 345 ALA B CA 1
ATOM 6429 C C . ALA B 1 345 ? 14.734 -10.398 -22.969 1 98.5 345 ALA B C 1
ATOM 6431 O O . ALA B 1 345 ? 15.82 -10.633 -23.5 1 98.5 345 ALA B O 1
ATOM 6432 N N . ALA B 1 346 ? 14.195 -9.211 -22.828 1 98 346 ALA B N 1
ATOM 6433 C CA . ALA B 1 346 ? 14.867 -8.047 -23.391 1 98 346 ALA B CA 1
ATOM 6434 C C . ALA B 1 346 ? 16.188 -7.77 -22.656 1 98 346 ALA B C 1
ATOM 6436 O O . ALA B 1 346 ? 17.156 -7.324 -23.281 1 98 346 ALA B O 1
ATOM 6437 N N . VAL B 1 347 ? 16.219 -7.984 -21.375 1 97.94 347 VAL B N 1
ATOM 6438 C CA . VAL B 1 347 ? 17.438 -7.762 -20.594 1 97.94 347 VAL B CA 1
ATOM 6439 C C . VAL B 1 347 ? 18.484 -8.797 -20.969 1 97.94 347 VAL B C 1
ATOM 6441 O O . VAL B 1 347 ? 19.656 -8.469 -21.141 1 97.94 347 VAL B O 1
ATOM 6444 N N . LEU B 1 348 ? 18.094 -10.062 -21.172 1 97.75 348 LEU B N 1
ATOM 6445 C CA . LEU B 1 348 ? 19.016 -11.141 -21.5 1 97.75 348 LEU B CA 1
ATOM 6446 C C . LEU B 1 348 ? 19.609 -10.945 -22.891 1 97.75 348 LEU B C 1
ATOM 6448 O O . LEU B 1 348 ? 20.766 -11.297 -23.125 1 97.75 348 LEU B O 1
ATOM 6452 N N . SER B 1 349 ? 18.875 -10.344 -23.797 1 96.94 349 SER B N 1
ATOM 6453 C CA . SER B 1 349 ? 19.375 -10.117 -25.156 1 96.94 349 SER B CA 1
ATOM 6454 C C . SER B 1 349 ? 20.266 -8.875 -25.219 1 96.94 349 SER B C 1
ATOM 6456 O O . SER B 1 349 ? 20.984 -8.672 -26.188 1 96.94 349 SER B O 1
ATOM 6458 N N . GLY B 1 350 ? 20.078 -8 -24.219 1 95.5 350 GLY B N 1
ATOM 6459 C CA . GLY B 1 350 ? 20.844 -6.773 -24.203 1 95.5 350 GLY B CA 1
ATOM 6460 C C . GLY B 1 350 ? 20.078 -5.578 -24.75 1 95.5 350 GLY B C 1
ATOM 6461 O O . GLY B 1 350 ? 20.578 -4.449 -24.703 1 95.5 350 GLY B O 1
ATOM 6462 N N . ARG B 1 351 ? 18.875 -5.777 -25.172 1 95.69 351 ARG B N 1
ATOM 6463 C CA . ARG B 1 351 ? 18.062 -4.68 -25.688 1 95.69 351 ARG B CA 1
ATOM 6464 C C . ARG B 1 351 ? 17.703 -3.689 -24.594 1 95.69 351 ARG B C 1
ATOM 6466 O O . ARG B 1 351 ? 17.562 -2.492 -24.844 1 95.69 351 ARG B O 1
ATOM 6473 N N . VAL B 1 352 ? 17.5 -4.18 -23.406 1 96.44 352 VAL B N 1
ATOM 6474 C CA . VAL B 1 352 ? 17.25 -3.363 -22.219 1 96.44 352 VAL B CA 1
ATOM 6475 C C . VAL B 1 352 ? 18.406 -3.543 -21.234 1 96.44 352 VAL B C 1
ATOM 6477 O O . VAL B 1 352 ? 18.875 -4.66 -21.016 1 96.44 352 VAL B O 1
ATOM 6480 N N . ILE B 1 353 ? 18.844 -2.457 -20.719 1 95.88 353 ILE B N 1
ATOM 6481 C CA . ILE B 1 353 ? 19.953 -2.5 -19.766 1 95.88 353 ILE B CA 1
ATOM 6482 C C . ILE B 1 353 ? 19.453 -2.26 -18.359 1 95.88 353 ILE B C 1
ATOM 6484 O O . ILE B 1 353 ? 18.688 -1.317 -18.109 1 95.88 353 ILE B O 1
ATOM 6488 N N . LEU B 1 354 ? 19.844 -3.133 -17.406 1 97.12 354 LEU B N 1
ATOM 6489 C CA . LEU B 1 354 ? 19.5 -2.959 -16 1 97.12 354 LEU B CA 1
ATOM 6490 C C . LEU B 1 354 ? 20.375 -1.896 -15.359 1 97.12 354 LEU B C 1
ATOM 6492 O O . LEU B 1 354 ? 21.5 -1.657 -15.812 1 97.12 354 LEU B O 1
ATOM 6496 N N . PRO B 1 355 ? 19.859 -1.29 -14.297 1 95.5 355 PRO B N 1
ATOM 6497 C CA . PRO B 1 355 ? 20.75 -0.436 -13.508 1 95.5 355 PRO B CA 1
ATOM 6498 C C . PRO B 1 355 ? 21.891 -1.214 -12.852 1 95.5 355 PRO B C 1
ATOM 6500 O O . PRO B 1 355 ? 21.906 -2.447 -12.891 1 95.5 355 PRO B O 1
ATOM 6503 N N . SER B 1 356 ? 22.891 -0.437 -12.367 1 96 356 SER B N 1
ATOM 6504 C CA . SER B 1 356 ? 23.984 -1.078 -11.641 1 96 356 SER B CA 1
ATOM 6505 C C . SER B 1 356 ? 23.469 -1.83 -10.422 1 96 356 SER B C 1
ATOM 6507 O O . SER B 1 356 ? 22.344 -1.599 -9.969 1 96 356 SER B O 1
ATOM 6509 N N . GLN B 1 357 ? 24.25 -2.777 -9.945 1 96.12 357 GLN B N 1
ATOM 6510 C CA . GLN B 1 357 ? 23.891 -3.537 -8.758 1 96.12 357 GLN B CA 1
ATOM 6511 C C . GLN B 1 357 ? 23.562 -2.609 -7.586 1 96.12 357 GLN B C 1
ATOM 6513 O O . GLN B 1 357 ? 22.594 -2.832 -6.859 1 96.12 357 GLN B O 1
ATOM 6518 N N . ASP B 1 358 ? 24.328 -1.563 -7.414 1 94 358 ASP B N 1
ATOM 6519 C CA . ASP B 1 358 ? 24.141 -0.609 -6.324 1 94 358 ASP B CA 1
ATOM 6520 C C . ASP B 1 358 ? 22.797 0.115 -6.457 1 94 358 ASP B C 1
ATOM 6522 O O . ASP B 1 358 ? 22.078 0.293 -5.469 1 94 358 ASP B O 1
ATOM 6526 N N . LYS B 1 359 ? 22.516 0.498 -7.652 1 93.38 359 LYS B N 1
ATOM 6527 C CA . LYS B 1 359 ? 21.266 1.216 -7.895 1 93.38 359 LYS B CA 1
ATOM 6528 C C . LYS B 1 359 ? 20.062 0.308 -7.684 1 93.38 359 LYS B C 1
ATOM 6530 O O . LYS B 1 359 ? 19.031 0.748 -7.176 1 93.38 359 LYS B O 1
ATOM 6535 N N . MET B 1 360 ? 20.172 -0.947 -8.055 1 96.81 360 MET B N 1
ATOM 6536 C CA . MET B 1 360 ? 19.109 -1.907 -7.809 1 96.81 360 MET B CA 1
ATOM 6537 C C . MET B 1 360 ? 18.906 -2.113 -6.312 1 96.81 360 MET B C 1
ATOM 6539 O O . MET B 1 360 ? 17.766 -2.176 -5.84 1 96.81 360 MET B O 1
ATOM 6543 N N . MET B 1 361 ? 20 -2.145 -5.605 1 95.31 361 MET B N 1
ATOM 6544 C CA . MET B 1 361 ? 19.922 -2.332 -4.16 1 95.31 361 MET B CA 1
ATOM 6545 C C . MET B 1 361 ? 19.297 -1.115 -3.488 1 95.31 361 MET B C 1
ATOM 6547 O O . MET B 1 361 ? 18.516 -1.255 -2.539 1 95.31 361 MET B O 1
ATOM 6551 N N . GLU B 1 362 ? 19.594 0.063 -3.986 1 92.5 362 GLU B N 1
ATOM 6552 C CA . GLU B 1 362 ? 18.984 1.279 -3.461 1 92.5 362 GLU B CA 1
ATOM 6553 C C . GLU B 1 362 ? 17.469 1.25 -3.633 1 92.5 362 GLU B C 1
ATOM 6555 O O . GLU B 1 362 ? 16.734 1.656 -2.732 1 92.5 362 GLU B O 1
ATOM 6560 N N . ASP B 1 363 ? 17.078 0.787 -4.789 1 94.94 363 ASP B N 1
ATOM 6561 C CA . ASP B 1 363 ? 15.648 0.665 -5.066 1 94.94 363 ASP B CA 1
ATOM 6562 C C . ASP B 1 363 ? 14.984 -0.321 -4.109 1 94.94 363 ASP B C 1
ATOM 6564 O O . ASP B 1 363 ? 13.898 -0.053 -3.59 1 94.94 363 ASP B O 1
ATOM 6568 N N . ILE B 1 364 ? 15.625 -1.392 -3.85 1 96.44 364 ILE B N 1
ATOM 6569 C CA . ILE B 1 364 ? 15.109 -2.43 -2.963 1 96.44 364 ILE B CA 1
ATOM 6570 C C . ILE B 1 364 ? 14.984 -1.88 -1.544 1 96.44 364 ILE B C 1
ATOM 6572 O O . ILE B 1 364 ? 13.961 -2.064 -0.888 1 96.44 364 ILE B O 1
ATOM 6576 N N . ILE B 1 365 ? 15.969 -1.189 -1.093 1 92.69 365 ILE B N 1
ATOM 6577 C CA . ILE B 1 365 ? 15.992 -0.623 0.252 1 92.69 365 ILE B CA 1
ATOM 6578 C C . ILE B 1 365 ? 14.867 0.397 0.397 1 92.69 365 ILE B C 1
ATOM 6580 O O . ILE B 1 365 ? 14.18 0.43 1.42 1 92.69 365 ILE B O 1
ATOM 6584 N N . GLU B 1 366 ? 14.703 1.169 -0.616 1 92.56 366 GLU B N 1
ATOM 6585 C CA . GLU B 1 366 ? 13.617 2.145 -0.619 1 92.56 366 GLU B CA 1
ATOM 6586 C C . GLU B 1 366 ? 12.258 1.459 -0.523 1 92.56 366 GLU B C 1
ATOM 6588 O O . GLU B 1 366 ? 11.367 1.925 0.194 1 92.56 366 GLU B O 1
ATOM 6593 N N . TRP B 1 367 ? 12.086 0.414 -1.254 1 94.38 367 TRP B N 1
ATOM 6594 C CA . TRP B 1 367 ? 10.836 -0.338 -1.232 1 94.38 367 TRP B CA 1
ATOM 6595 C C . TRP B 1 367 ? 10.562 -0.898 0.159 1 94.38 367 TRP B C 1
ATOM 6597 O O . TRP B 1 367 ? 9.445 -0.778 0.674 1 94.38 367 TRP B O 1
ATOM 6607 N N . TYR B 1 368 ? 11.594 -1.478 0.752 1 93.25 368 TYR B N 1
ATOM 6608 C CA . TYR B 1 368 ? 11.438 -2.039 2.09 1 93.25 368 TYR B CA 1
ATOM 6609 C C . TYR B 1 368 ? 11.094 -0.953 3.102 1 93.25 368 TYR B C 1
ATOM 6611 O O . TYR B 1 368 ? 10.266 -1.161 3.988 1 93.25 368 TYR B O 1
ATOM 6619 N N . ALA B 1 369 ? 11.703 0.183 2.941 1 90.38 369 ALA B N 1
ATOM 6620 C CA . ALA B 1 369 ? 11.414 1.309 3.826 1 90.38 369 ALA B CA 1
ATOM 6621 C C . ALA B 1 369 ? 9.969 1.766 3.674 1 90.38 369 ALA B C 1
ATOM 6623 O O . ALA B 1 369 ? 9.305 2.094 4.664 1 90.38 369 ALA B O 1
ATOM 6624 N N . THR B 1 370 ? 9.516 1.779 2.459 1 91.19 370 THR B N 1
ATOM 6625 C CA . THR B 1 370 ? 8.133 2.162 2.184 1 91.19 370 THR B CA 1
ATOM 6626 C C . THR B 1 370 ? 7.16 1.21 2.873 1 91.19 370 THR B C 1
ATOM 6628 O O . THR B 1 370 ? 6.184 1.648 3.482 1 91.19 370 THR B O 1
ATOM 6631 N N . LEU B 1 371 ? 7.438 -0.065 2.725 1 92.94 371 LEU B N 1
ATOM 6632 C CA . LEU B 1 371 ? 6.59 -1.059 3.373 1 92.94 371 LEU B CA 1
ATOM 6633 C C . LEU B 1 371 ? 6.559 -0.847 4.883 1 92.94 371 LEU B C 1
ATOM 6635 O O . LEU B 1 371 ? 5.496 -0.91 5.504 1 92.94 371 LEU B O 1
ATOM 6639 N N . ASP B 1 372 ? 7.656 -0.532 5.379 1 88.94 372 ASP B N 1
ATOM 6640 C CA . ASP B 1 372 ? 7.777 -0.336 6.82 1 88.94 372 ASP B CA 1
ATOM 6641 C C . ASP B 1 372 ? 6.961 0.868 7.281 1 88.94 372 ASP B C 1
ATOM 6643 O O . ASP B 1 372 ? 6.234 0.79 8.273 1 88.94 372 ASP B O 1
ATOM 6647 N N . VAL B 1 373 ? 7.07 1.919 6.598 1 86.44 373 VAL B N 1
ATOM 6648 C CA . VAL B 1 373 ? 6.379 3.148 6.965 1 86.44 373 VAL B CA 1
ATOM 6649 C C . VAL B 1 373 ? 4.871 2.941 6.871 1 86.44 373 VAL B C 1
ATOM 6651 O O . VAL B 1 373 ? 4.109 3.492 7.672 1 86.44 373 VAL B O 1
ATOM 6654 N N . LEU B 1 374 ? 4.48 2.068 5.945 1 88.56 374 LEU B N 1
ATOM 6655 C CA . LEU B 1 374 ? 3.059 1.807 5.75 1 88.56 374 LEU B CA 1
ATOM 6656 C C . LEU B 1 374 ? 2.562 0.74 6.719 1 88.56 374 LEU B C 1
ATOM 6658 O O . LEU B 1 374 ? 1.358 0.482 6.801 1 88.56 374 LEU B O 1
ATOM 6662 N N . GLY B 1 375 ? 3.475 0.118 7.41 1 88.12 375 GLY B N 1
ATOM 6663 C CA . GLY B 1 375 ? 3.107 -0.938 8.344 1 88.12 375 GLY B CA 1
ATOM 6664 C C . GLY B 1 375 ? 2.773 -2.248 7.656 1 88.12 375 GLY B C 1
ATOM 6665 O O . GLY B 1 375 ? 2.072 -3.09 8.219 1 88.12 375 GLY B O 1
ATOM 6666 N N . ILE B 1 376 ? 3.205 -2.381 6.434 1 91.62 376 ILE B N 1
ATOM 6667 C CA . ILE B 1 376 ? 2.998 -3.637 5.719 1 91.62 376 ILE B CA 1
ATOM 6668 C C . ILE B 1 376 ? 4.008 -4.676 6.203 1 91.62 376 ILE B C 1
ATOM 6670 O O . ILE B 1 376 ? 5.219 -4.449 6.145 1 91.62 376 ILE B O 1
ATOM 6674 N N . PRO B 1 377 ? 3.543 -5.832 6.652 1 90.75 377 PRO B N 1
ATOM 6675 C CA . PRO B 1 377 ? 4.473 -6.848 7.152 1 90.75 377 PRO B CA 1
ATOM 6676 C C . PRO B 1 377 ? 5.336 -7.449 6.047 1 90.75 377 PRO B C 1
ATOM 6678 O O . PRO B 1 377 ? 4.945 -7.441 4.879 1 90.75 377 PRO B O 1
ATOM 6681 N N . LYS B 1 378 ? 6.48 -8.008 6.406 1 91.31 378 LYS B N 1
ATOM 6682 C CA . LYS B 1 378 ? 7.434 -8.602 5.473 1 91.31 378 LYS B CA 1
ATOM 6683 C C . LYS B 1 378 ? 6.766 -9.672 4.613 1 91.31 378 LYS B C 1
ATOM 6685 O O . LYS B 1 378 ? 7.047 -9.773 3.418 1 91.31 378 LYS B O 1
ATOM 6690 N N . ARG B 1 379 ? 5.844 -10.422 5.207 1 92.44 379 ARG B N 1
ATOM 6691 C CA . ARG B 1 379 ? 5.207 -11.539 4.516 1 92.44 379 ARG B CA 1
ATOM 6692 C C . ARG B 1 379 ? 4.344 -11.047 3.357 1 92.44 379 ARG B C 1
ATOM 6694 O O . ARG B 1 379 ? 3.965 -11.828 2.482 1 92.44 379 ARG B O 1
ATOM 6701 N N . HIS B 1 380 ? 4.051 -9.742 3.334 1 93.56 380 HIS B N 1
ATOM 6702 C CA . HIS B 1 380 ? 3.207 -9.203 2.273 1 93.56 380 HIS B CA 1
ATOM 6703 C C . HIS B 1 380 ? 4.023 -8.352 1.305 1 93.56 380 HIS B C 1
ATOM 6705 O O . HIS B 1 380 ? 3.463 -7.562 0.541 1 93.56 380 HIS B O 1
ATOM 6711 N N . THR B 1 381 ? 5.363 -8.508 1.313 1 95.94 381 THR B N 1
ATOM 6712 C CA . THR B 1 381 ? 6.277 -7.762 0.456 1 95.94 381 THR B CA 1
ATOM 6713 C C . THR B 1 381 ? 5.891 -7.926 -1.013 1 95.94 381 THR B C 1
ATOM 6715 O O . THR B 1 381 ? 6.031 -6.988 -1.803 1 95.94 381 THR B O 1
ATOM 6718 N N . HIS B 1 382 ? 5.422 -9.109 -1.364 1 97.19 382 HIS B N 1
ATOM 6719 C CA . HIS B 1 382 ? 5.164 -9.414 -2.766 1 97.19 382 HIS B CA 1
ATOM 6720 C C . HIS B 1 382 ? 3.682 -9.266 -3.096 1 97.19 382 HIS B C 1
ATOM 6722 O O . HIS B 1 382 ? 3.197 -9.844 -4.074 1 97.19 382 HIS B O 1
ATOM 6728 N N . LYS B 1 383 ? 2.889 -8.5 -2.352 1 95.44 383 LYS B N 1
ATOM 6729 C CA . LYS B 1 383 ? 1.523 -8.109 -2.695 1 95.44 383 LYS B CA 1
ATOM 6730 C C . LYS B 1 383 ? 1.482 -6.695 -3.273 1 95.44 383 LYS B C 1
ATOM 6732 O O . LYS B 1 383 ? 1.936 -5.746 -2.633 1 95.44 383 LYS B O 1
ATOM 6737 N N . LEU B 1 384 ? 0.985 -6.543 -4.426 1 94.38 384 LEU B N 1
ATOM 6738 C CA . LEU B 1 384 ? 1.037 -5.246 -5.09 1 94.38 384 LEU B CA 1
ATOM 6739 C C . LEU B 1 384 ? -0.192 -4.41 -4.75 1 94.38 384 LEU B C 1
ATOM 6741 O O . LEU B 1 384 ? -0.08 -3.211 -4.492 1 94.38 384 LEU B O 1
ATOM 6745 N N . GLY B 1 385 ? -1.374 -5.117 -4.758 1 90.75 385 GLY B N 1
ATOM 6746 C CA . GLY B 1 385 ? -2.584 -4.375 -4.449 1 90.75 385 GLY B CA 1
ATOM 6747 C C . GLY B 1 385 ? -2.828 -3.213 -5.391 1 90.75 385 GLY B C 1
ATOM 6748 O O . GLY B 1 385 ? -2.824 -3.385 -6.613 1 90.75 385 GLY B O 1
ATOM 6749 N N . LYS B 1 386 ? -2.922 -1.936 -4.859 1 90 386 LYS B N 1
ATOM 6750 C CA . LYS B 1 386 ? -3.324 -0.766 -5.637 1 90 386 LYS B CA 1
ATOM 6751 C C . LYS B 1 386 ? -2.164 -0.238 -6.477 1 90 386 LYS B C 1
ATOM 6753 O O . LYS B 1 386 ? -2.369 0.546 -7.406 1 90 386 LYS B O 1
ATOM 6758 N N . ILE B 1 387 ? -0.964 -0.733 -6.246 1 92.75 387 ILE B N 1
ATOM 6759 C CA . ILE B 1 387 ? 0.166 -0.214 -7.012 1 92.75 387 ILE B CA 1
ATOM 6760 C C . ILE B 1 387 ? 0.417 -1.101 -8.227 1 92.75 387 ILE B C 1
ATOM 6762 O O . ILE B 1 387 ? 1.333 -0.843 -9.016 1 92.75 387 ILE B O 1
ATOM 6766 N N . SER B 1 388 ? -0.371 -2.105 -8.422 1 94.06 388 SER B N 1
ATOM 6767 C CA . SER B 1 388 ? -0.172 -3.098 -9.469 1 94.06 388 SER B CA 1
ATOM 6768 C C . SER B 1 388 ? -0.096 -2.441 -10.844 1 94.06 388 SER B C 1
ATOM 6770 O O . SER B 1 388 ? 0.796 -2.75 -11.641 1 94.06 388 SER B O 1
ATOM 6772 N N . CYS B 1 389 ? -1.008 -1.545 -11.148 1 92.06 389 CYS B N 1
ATOM 6773 C CA . CYS B 1 389 ? -1.04 -0.911 -12.461 1 92.06 389 CYS B CA 1
ATOM 6774 C C . CYS B 1 389 ? 0.226 -0.099 -12.703 1 92.06 389 CYS B C 1
ATOM 6776 O O . CYS B 1 389 ? 0.828 -0.188 -13.773 1 92.06 389 CYS B O 1
ATOM 6778 N N . GLU B 1 390 ? 0.585 0.69 -11.742 1 92.19 390 GLU B N 1
ATOM 6779 C CA . GLU B 1 390 ? 1.803 1.487 -11.867 1 92.19 390 GLU B CA 1
ATOM 6780 C C . GLU B 1 390 ? 3.029 0.597 -12.047 1 92.19 390 GLU B C 1
ATOM 6782 O O . GLU B 1 390 ? 3.914 0.911 -12.852 1 92.19 390 GLU B O 1
ATOM 6787 N N . TYR B 1 391 ? 3.082 -0.451 -11.289 1 95.88 391 TYR B N 1
ATOM 6788 C CA . TYR B 1 391 ? 4.18 -1.406 -11.383 1 95.88 391 TYR B CA 1
ATOM 6789 C C . TYR B 1 391 ? 4.281 -1.993 -12.781 1 95.88 391 TYR B C 1
ATOM 6791 O O . TYR B 1 391 ? 5.359 -1.999 -13.383 1 95.88 391 TYR B O 1
ATOM 6799 N N . LEU B 1 392 ? 3.158 -2.436 -13.305 1 97.25 392 LEU B N 1
ATOM 6800 C CA . LEU B 1 392 ? 3.143 -3.068 -14.617 1 97.25 392 LEU B CA 1
ATOM 6801 C C . LEU B 1 392 ? 3.488 -2.061 -15.711 1 97.25 392 LEU B C 1
ATOM 6803 O O . LEU B 1 392 ? 4.25 -2.371 -16.625 1 97.25 392 LEU B O 1
ATOM 6807 N N . ASN B 1 393 ? 2.969 -0.908 -15.602 1 95.25 393 ASN B N 1
ATOM 6808 C CA . ASN B 1 393 ? 3.236 0.118 -16.609 1 95.25 393 ASN B CA 1
ATOM 6809 C C . ASN B 1 393 ? 4.691 0.576 -16.562 1 95.25 393 ASN B C 1
ATOM 6811 O O . ASN B 1 393 ? 5.27 0.917 -17.594 1 95.25 393 ASN B O 1
ATOM 6815 N N . TRP B 1 394 ? 5.254 0.59 -15.406 1 94.81 394 TRP B N 1
ATOM 6816 C CA . TRP B 1 394 ? 6.668 0.929 -15.297 1 94.81 394 TRP B CA 1
ATOM 6817 C C . TRP B 1 394 ? 7.527 -0.072 -16.062 1 94.81 394 TRP B C 1
ATOM 6819 O O . TRP B 1 394 ? 8.414 0.317 -16.828 1 94.81 394 TRP B O 1
ATOM 6829 N N . ILE B 1 395 ? 7.27 -1.365 -15.914 1 97.62 395 ILE B N 1
ATOM 6830 C CA . ILE B 1 395 ? 8.039 -2.389 -16.609 1 97.62 395 ILE B CA 1
ATOM 6831 C C . ILE B 1 395 ? 7.809 -2.262 -18.125 1 97.62 395 ILE B C 1
ATOM 6833 O O . ILE B 1 395 ? 8.75 -2.369 -18.906 1 97.62 395 ILE B O 1
ATOM 6837 N N . ALA B 1 396 ? 6.496 -2.053 -18.453 1 97.38 396 ALA B N 1
ATOM 6838 C CA . ALA B 1 396 ? 6.172 -1.892 -19.859 1 97.38 396 ALA B CA 1
ATOM 6839 C C . ALA B 1 396 ? 6.988 -0.765 -20.484 1 97.38 396 ALA B C 1
ATOM 6841 O O . ALA B 1 396 ? 7.488 -0.899 -21.609 1 97.38 396 ALA B O 1
ATOM 6842 N N . GLU B 1 397 ? 7.109 0.287 -19.781 1 95.38 397 GLU B N 1
ATOM 6843 C CA . GLU B 1 397 ? 7.895 1.42 -20.25 1 95.38 397 GLU B CA 1
ATOM 6844 C C . GLU B 1 397 ? 9.367 1.043 -20.422 1 95.38 397 GLU B C 1
ATOM 6846 O O . GLU B 1 397 ? 10.008 1.418 -21.406 1 95.38 397 GLU B O 1
ATOM 6851 N N . GLU B 1 398 ? 9.922 0.294 -19.484 1 94.38 398 GLU B N 1
ATOM 6852 C CA . GLU B 1 398 ? 11.312 -0.16 -19.547 1 94.38 398 GLU B CA 1
ATOM 6853 C C . GLU B 1 398 ? 11.562 -1.009 -20.797 1 94.38 398 GLU B C 1
ATOM 6855 O O . GLU B 1 398 ? 12.641 -0.954 -21.375 1 94.38 398 GLU B O 1
ATOM 6860 N N . CYS B 1 399 ? 10.562 -1.752 -21.188 1 93.94 399 CYS B N 1
ATOM 6861 C CA . CYS B 1 399 ? 10.703 -2.68 -22.297 1 93.94 399 CYS B CA 1
ATOM 6862 C C . CYS B 1 399 ? 10.219 -2.047 -23.594 1 93.94 399 CYS B C 1
ATOM 6864 O O . CYS B 1 399 ? 10.266 -2.678 -24.656 1 93.94 399 CYS B O 1
ATOM 6866 N N . HIS B 1 400 ? 9.711 -0.865 -23.531 1 93.06 400 HIS B N 1
ATOM 6867 C CA . HIS B 1 400 ? 9.156 -0.173 -24.688 1 93.06 400 HIS B CA 1
ATOM 6868 C C . HIS B 1 400 ? 7.984 -0.944 -25.281 1 93.06 400 HIS B C 1
ATOM 6870 O O . HIS B 1 400 ? 7.926 -1.147 -26.5 1 93.06 400 HIS B O 1
ATOM 6876 N N . CYS B 1 401 ? 7.227 -1.479 -24.422 1 94 401 CYS B N 1
ATOM 6877 C CA . CYS B 1 401 ? 5.996 -2.135 -24.844 1 94 401 CYS B CA 1
ATOM 6878 C C . CYS B 1 401 ? 4.773 -1.323 -24.422 1 94 401 CYS B C 1
ATOM 6880 O O . CYS B 1 401 ? 4.902 -0.302 -23.75 1 94 401 CYS B O 1
ATOM 6882 N N . SER B 1 402 ? 3.605 -1.718 -24.891 1 94.12 402 SER B N 1
ATOM 6883 C CA . SER B 1 402 ? 2.369 -1.003 -24.594 1 94.12 402 SER B CA 1
ATOM 6884 C C . SER B 1 402 ? 1.99 -1.142 -23.125 1 94.12 402 SER B C 1
ATOM 6886 O O . SER B 1 402 ? 2.16 -2.209 -22.531 1 94.12 402 SER B O 1
ATOM 6888 N N . PRO B 1 403 ? 1.498 -0.062 -22.547 1 95.56 403 PRO B N 1
ATOM 6889 C CA . PRO B 1 403 ? 0.985 -0.158 -21.188 1 95.56 403 PRO B CA 1
ATOM 6890 C C . PRO B 1 403 ? -0.257 -1.039 -21.078 1 95.56 403 PRO B C 1
ATOM 6892 O O . PRO B 1 403 ? -0.856 -1.391 -22.094 1 95.56 403 PRO B O 1
ATOM 6895 N N . VAL B 1 404 ? -0.582 -1.39 -19.906 1 96.12 404 VAL B N 1
ATOM 6896 C CA . VAL B 1 404 ? -1.8 -2.156 -19.656 1 96.12 404 VAL B CA 1
ATOM 6897 C C . VAL B 1 404 ? -3.02 -1.316 -20.031 1 96.12 404 VAL B C 1
ATOM 6899 O O . VAL B 1 404 ? -3.072 -0.12 -19.734 1 96.12 404 VAL B O 1
ATOM 6902 N N . GLU B 1 405 ? -3.965 -1.915 -20.688 1 96.38 405 GLU B N 1
ATOM 6903 C CA . GLU B 1 405 ? -5.16 -1.202 -21.125 1 96.38 405 GLU B CA 1
ATOM 6904 C C . GLU B 1 405 ? -5.961 -0.688 -19.922 1 96.38 405 GLU B C 1
ATOM 6906 O O . GLU B 1 405 ? -6.098 -1.383 -18.922 1 96.38 405 GLU B O 1
ATOM 6911 N N . ASN B 1 406 ? -6.48 0.48 -20.094 1 93.56 406 ASN B N 1
ATOM 6912 C CA . ASN B 1 406 ? -7.227 1.109 -19.016 1 93.56 406 ASN B CA 1
ATOM 6913 C C . ASN B 1 406 ? -8.469 0.297 -18.641 1 93.56 406 ASN B C 1
ATOM 6915 O O . ASN B 1 406 ? -8.812 0.194 -17.453 1 93.56 406 ASN B O 1
ATOM 6919 N N . TRP B 1 407 ? -9.195 -0.201 -19.672 1 96.56 407 TRP B N 1
ATOM 6920 C CA . TRP B 1 407 ? -10.398 -0.983 -19.406 1 96.56 407 TRP B CA 1
ATOM 6921 C C . TRP B 1 407 ? -10.07 -2.182 -18.516 1 96.56 407 TRP B C 1
ATOM 6923 O O . TRP B 1 407 ? -10.898 -2.598 -17.703 1 96.56 407 TRP B O 1
ATOM 6933 N N . ARG B 1 408 ? -8.914 -2.75 -18.688 1 96.88 408 ARG B N 1
ATOM 6934 C CA . ARG B 1 408 ? -8.484 -3.916 -17.922 1 96.88 408 ARG B CA 1
ATOM 6935 C C . ARG B 1 408 ? -8.305 -3.572 -16.453 1 96.88 408 ARG B C 1
ATOM 6937 O O . ARG B 1 408 ? -8.758 -4.32 -15.578 1 96.88 408 ARG B O 1
ATOM 6944 N N . ILE B 1 409 ? -7.676 -2.508 -16.234 1 93.81 409 ILE B N 1
ATOM 6945 C CA . ILE B 1 409 ? -7.441 -2.018 -14.883 1 93.81 409 ILE B CA 1
ATOM 6946 C C . ILE B 1 409 ? -8.773 -1.731 -14.195 1 93.81 409 ILE B C 1
ATOM 6948 O O . ILE B 1 409 ? -8.992 -2.127 -13.047 1 93.81 409 ILE B O 1
ATOM 6952 N N . GLN B 1 410 ? -9.672 -1.125 -14.852 1 93.94 410 GLN B N 1
ATOM 6953 C CA . GLN B 1 410 ? -10.969 -0.759 -14.305 1 93.94 410 GLN B CA 1
ATOM 6954 C C . GLN B 1 410 ? -11.812 -1.997 -14.008 1 93.94 410 GLN B C 1
ATOM 6956 O O . GLN B 1 410 ? -12.555 -2.027 -13.023 1 93.94 410 GLN B O 1
ATOM 6961 N N . GLU B 1 411 ? -11.719 -2.986 -14.852 1 96.12 411 GLU B N 1
ATOM 6962 C CA . GLU B 1 411 ? -12.453 -4.227 -14.609 1 96.12 411 GLU B CA 1
ATOM 6963 C C . GLU B 1 411 ? -11.992 -4.895 -13.312 1 96.12 411 GLU B C 1
ATOM 6965 O O . GLU B 1 411 ? -12.812 -5.441 -12.57 1 96.12 411 GLU B O 1
ATOM 6970 N N . VAL B 1 412 ? -10.719 -4.891 -13.109 1 94.81 412 VAL B N 1
ATOM 6971 C CA . VAL B 1 412 ? -10.172 -5.496 -11.898 1 94.81 412 VAL B CA 1
ATOM 6972 C C . VAL B 1 412 ? -10.656 -4.73 -10.672 1 94.81 412 VAL B C 1
ATOM 6974 O O . VAL B 1 412 ? -11.078 -5.332 -9.68 1 94.81 412 VAL B O 1
ATOM 6977 N N . GLU B 1 413 ? -10.602 -3.428 -10.742 1 91.44 413 GLU B N 1
ATOM 6978 C CA . GLU B 1 413 ? -11.008 -2.584 -9.625 1 91.44 413 GLU B CA 1
ATOM 6979 C C . GLU B 1 413 ? -12.484 -2.766 -9.305 1 91.44 413 GLU B C 1
ATOM 6981 O O . GLU B 1 413 ? -12.852 -2.967 -8.141 1 91.44 413 GLU B O 1
ATOM 6986 N N . ARG B 1 414 ? -13.336 -2.695 -10.289 1 92.81 414 ARG B N 1
ATOM 6987 C CA . ARG B 1 414 ? -14.773 -2.842 -10.094 1 92.81 414 ARG B CA 1
ATOM 6988 C C . ARG B 1 414 ? -15.125 -4.266 -9.672 1 92.81 414 ARG B C 1
ATOM 6990 O O . ARG B 1 414 ? -16.047 -4.477 -8.883 1 92.81 414 ARG B O 1
ATOM 6997 N N . GLY B 1 415 ? -14.438 -5.203 -10.32 1 93.31 415 GLY B N 1
ATOM 6998 C CA . GLY B 1 415 ? -14.633 -6.586 -9.914 1 93.31 415 GLY B CA 1
ATOM 6999 C C . GLY B 1 415 ? -14.32 -6.832 -8.453 1 93.31 415 GLY B C 1
ATOM 7000 O O . GLY B 1 415 ? -15.07 -7.52 -7.758 1 93.31 415 GLY B O 1
ATOM 7001 N N . PHE B 1 416 ? -13.25 -6.246 -7.969 1 92.19 416 PHE B N 1
ATOM 7002 C CA . PHE B 1 416 ? -12.875 -6.395 -6.566 1 92.19 416 PHE B CA 1
ATOM 7003 C C . PHE B 1 416 ? -13.906 -5.738 -5.66 1 92.19 416 PHE B C 1
ATOM 7005 O O . PHE B 1 416 ? -14.242 -6.273 -4.602 1 92.19 416 PHE B O 1
ATOM 7012 N N . GLN B 1 417 ? -14.336 -4.602 -6.047 1 92 417 GLN B N 1
ATOM 7013 C CA . GLN B 1 417 ? -15.375 -3.918 -5.289 1 92 417 GLN B CA 1
ATOM 7014 C C . GLN B 1 417 ? -16.609 -4.801 -5.129 1 92 417 GLN B C 1
ATOM 7016 O O . GLN B 1 417 ? -17.172 -4.898 -4.035 1 92 417 GLN B O 1
ATOM 7021 N N . ARG B 1 418 ? -17.016 -5.473 -6.188 1 91.75 418 ARG B N 1
ATOM 7022 C CA . ARG B 1 418 ? -18.172 -6.359 -6.133 1 91.75 418 ARG B CA 1
ATOM 7023 C C . ARG B 1 418 ? -17.891 -7.57 -5.25 1 91.75 418 ARG B C 1
ATOM 7025 O O . ARG B 1 418 ? -18.766 -8 -4.488 1 91.75 418 ARG B O 1
ATOM 7032 N N . MET B 1 419 ? -16.703 -8.086 -5.406 1 91.19 419 MET B N 1
ATOM 7033 C CA . MET B 1 419 ? -16.312 -9.266 -4.637 1 91.19 419 MET B CA 1
ATOM 7034 C C . MET B 1 419 ? -16.422 -8.992 -3.141 1 91.19 419 MET B C 1
ATOM 7036 O O . MET B 1 419 ? -16.891 -9.836 -2.381 1 91.19 419 MET B O 1
ATOM 7040 N N . VAL B 1 420 ? -16 -7.84 -2.74 1 88.25 420 VAL B N 1
ATOM 7041 C CA . VAL B 1 420 ? -15.961 -7.492 -1.324 1 88.25 420 VAL B CA 1
ATOM 7042 C C . VAL B 1 420 ? -17.375 -7.137 -0.837 1 88.25 420 VAL B C 1
ATOM 7044 O O . VAL B 1 420 ? -17.766 -7.523 0.264 1 88.25 420 VAL B O 1
ATOM 7047 N N . SER B 1 421 ? -18.156 -6.445 -1.659 1 87.5 421 SER B N 1
ATOM 7048 C CA . SER B 1 421 ? -19.469 -5.945 -1.246 1 87.5 421 SER B CA 1
ATOM 7049 C C . SER B 1 421 ? -20.547 -7.023 -1.386 1 87.5 421 SER B C 1
ATOM 7051 O O . SER B 1 421 ? -21.5 -7.047 -0.624 1 87.5 421 SER B O 1
ATOM 7053 N N . HIS B 1 422 ? -20.344 -7.867 -2.441 1 87.5 422 HIS B N 1
ATOM 7054 C CA . HIS B 1 422 ? -21.328 -8.906 -2.73 1 87.5 422 HIS B CA 1
ATOM 7055 C C . HIS B 1 422 ? -20.641 -10.234 -3.053 1 87.5 422 HIS B C 1
ATOM 7057 O O . HIS B 1 422 ? -20.812 -10.773 -4.148 1 87.5 422 HIS B O 1
ATOM 7063 N N . PRO B 1 423 ? -20 -10.789 -2.062 1 86.56 423 PRO B N 1
ATOM 7064 C CA . PRO B 1 423 ? -19.188 -11.984 -2.311 1 86.56 423 PRO B CA 1
ATOM 7065 C C . PRO B 1 423 ? -20.016 -13.172 -2.805 1 86.56 423 PRO B C 1
ATOM 7067 O O . PRO B 1 423 ? -19.484 -14.055 -3.482 1 86.56 423 PRO B O 1
ATOM 7070 N N . GLU B 1 424 ? -21.344 -13.195 -2.627 1 86.5 424 GLU B N 1
ATOM 7071 C CA . GLU B 1 424 ? -22.172 -14.344 -2.957 1 86.5 424 GLU B CA 1
ATOM 7072 C C . GLU B 1 424 ? -22.578 -14.336 -4.43 1 86.5 424 GLU B C 1
ATOM 7074 O O . GLU B 1 424 ? -22.875 -15.383 -5.008 1 86.5 424 GLU B O 1
ATOM 7079 N N . ILE B 1 425 ? -22.547 -13.086 -5.031 1 91.69 425 ILE B N 1
ATOM 7080 C CA . ILE B 1 425 ? -23.188 -13.047 -6.34 1 91.69 425 ILE B CA 1
ATOM 7081 C C . ILE B 1 425 ? -22.266 -12.352 -7.344 1 91.69 425 ILE B C 1
ATOM 7083 O O . ILE B 1 425 ? -22.609 -12.234 -8.523 1 91.69 425 ILE B O 1
ATOM 7087 N N . TYR B 1 426 ? -21.047 -11.969 -6.969 1 92.69 426 TYR B N 1
ATOM 7088 C CA . TYR B 1 426 ? -20.219 -11.094 -7.793 1 92.69 426 TYR B CA 1
ATOM 7089 C C . TYR B 1 426 ? -19.797 -11.797 -9.086 1 92.69 426 TYR B C 1
ATOM 7091 O O . TYR B 1 426 ? -19.422 -11.141 -10.062 1 92.69 426 TYR B O 1
ATOM 7099 N N . ARG B 1 427 ? -19.891 -13.141 -9.18 1 96.19 427 ARG B N 1
ATOM 7100 C CA . ARG B 1 427 ? -19.5 -13.875 -10.375 1 96.19 427 ARG B CA 1
ATOM 7101 C C . ARG B 1 427 ? -20.672 -14.039 -11.328 1 96.19 427 ARG B C 1
ATOM 7103 O O . ARG B 1 427 ? -20.5 -14.461 -12.477 1 96.19 427 ARG B O 1
ATOM 7110 N N . ASP B 1 428 ? -21.891 -13.711 -10.859 1 95.88 428 ASP B N 1
ATOM 7111 C CA . ASP B 1 428 ? -23.078 -13.969 -11.656 1 95.88 428 ASP B CA 1
ATOM 7112 C C . ASP B 1 428 ? -23.812 -12.664 -11.961 1 95.88 428 ASP B C 1
ATOM 7114 O O . ASP B 1 428 ? -24.672 -12.625 -12.852 1 95.88 428 ASP B O 1
ATOM 7118 N N . GLU B 1 429 ? -23.531 -11.664 -11.195 1 94.69 429 GLU B N 1
ATOM 7119 C CA . GLU B 1 429 ? -24.094 -10.336 -11.406 1 94.69 429 GLU B CA 1
ATOM 7120 C C . GLU B 1 429 ? -23 -9.266 -11.438 1 94.69 429 GLU B C 1
ATOM 7122 O O . GLU B 1 429 ? -22.109 -9.258 -10.586 1 94.69 429 GLU B O 1
ATOM 7127 N N . TRP B 1 430 ? -23.016 -8.453 -12.477 1 93.75 430 TRP B N 1
ATOM 7128 C CA . TRP B 1 430 ? -22.016 -7.395 -12.57 1 93.75 430 TRP B CA 1
ATOM 7129 C C . TRP B 1 430 ? -22.625 -6.129 -13.172 1 93.75 430 TRP B C 1
ATOM 7131 O O . TRP B 1 430 ? -23.766 -6.145 -13.633 1 93.75 430 TRP B O 1
ATOM 7141 N N . ASP B 1 431 ? -21.969 -5.023 -13.031 1 91.19 431 ASP B N 1
ATOM 7142 C CA . ASP B 1 431 ? -22.484 -3.725 -13.453 1 91.19 431 ASP B CA 1
ATOM 7143 C C . ASP B 1 431 ? -21.5 -3.033 -14.398 1 91.19 431 ASP B C 1
ATOM 7145 O O . ASP B 1 431 ? -21.531 -1.812 -14.555 1 91.19 431 ASP B O 1
ATOM 7149 N N . ASP B 1 432 ? -20.547 -3.801 -14.914 1 95.06 432 ASP B N 1
ATOM 7150 C CA . ASP B 1 432 ? -19.5 -3.186 -15.742 1 95.06 432 ASP B CA 1
ATOM 7151 C C . ASP B 1 432 ? -19.609 -3.65 -17.188 1 95.06 432 ASP B C 1
ATOM 7153 O O . ASP B 1 432 ? -18.609 -3.943 -17.828 1 95.06 432 ASP B O 1
ATOM 7157 N N . ASP B 1 433 ? -20.75 -3.643 -17.719 1 95.44 433 ASP B N 1
ATOM 7158 C CA . ASP B 1 433 ? -20.984 -4.02 -19.125 1 95.44 433 ASP B CA 1
ATOM 7159 C C . ASP B 1 433 ? -20.25 -3.068 -20.062 1 95.44 433 ASP B C 1
ATOM 7161 O O . ASP B 1 433 ? -19.812 -3.479 -21.141 1 95.44 433 ASP B O 1
ATOM 7165 N N . ASP B 1 434 ? -20.188 -1.883 -19.688 1 95.88 434 ASP B N 1
ATOM 7166 C CA . ASP B 1 434 ? -19.484 -0.891 -20.484 1 95.88 434 ASP B CA 1
ATOM 7167 C C . ASP B 1 434 ? -18.016 -1.279 -20.672 1 95.88 434 ASP B C 1
ATOM 7169 O O . ASP B 1 434 ? -17.469 -1.152 -21.766 1 95.88 434 ASP B O 1
ATOM 7173 N N . LEU B 1 435 ? -17.391 -1.77 -19.656 1 96.5 435 LEU B N 1
ATOM 7174 C CA . LEU B 1 435 ? -15.984 -2.182 -19.734 1 96.5 435 LEU B CA 1
ATOM 7175 C C . LEU B 1 435 ? -15.836 -3.463 -20.547 1 96.5 435 LEU B C 1
ATOM 7177 O O . LEU B 1 435 ? -14.836 -3.645 -21.25 1 96.5 435 LEU B O 1
ATOM 7181 N N . MET B 1 436 ? -16.797 -4.352 -20.391 1 96.19 436 MET B N 1
ATOM 7182 C CA . MET B 1 436 ? -16.797 -5.562 -21.219 1 96.19 436 MET B CA 1
ATOM 7183 C C . MET B 1 436 ? -16.844 -5.211 -22.703 1 96.19 436 MET B C 1
ATOM 7185 O O . MET B 1 436 ? -16.109 -5.773 -23.5 1 96.19 436 MET B O 1
ATOM 7189 N N . GLU B 1 437 ? -17.688 -4.246 -23.031 1 95.94 437 GLU B N 1
ATOM 7190 C CA . GLU B 1 437 ? -17.797 -3.797 -24.422 1 95.94 437 GLU B CA 1
ATOM 7191 C C . GLU B 1 437 ? -16.484 -3.182 -24.906 1 95.94 437 GLU B C 1
ATOM 7193 O O . GLU B 1 437 ? -16.062 -3.43 -26.031 1 95.94 437 GLU B O 1
ATOM 7198 N N . GLU B 1 438 ? -15.906 -2.432 -24.078 1 96.62 438 GLU B N 1
ATOM 7199 C CA . GLU B 1 438 ? -14.625 -1.815 -24.422 1 96.62 438 GLU B CA 1
ATOM 7200 C C . GLU B 1 438 ? -13.555 -2.873 -24.672 1 96.62 438 GLU B C 1
ATOM 7202 O O . GLU B 1 438 ? -12.727 -2.729 -25.578 1 96.62 438 GLU B O 1
ATOM 7207 N N . ALA B 1 439 ? -13.531 -3.893 -23.859 1 97.06 439 ALA B N 1
ATOM 7208 C CA . ALA B 1 439 ? -12.57 -4.98 -24.016 1 97.06 439 ALA B CA 1
ATOM 7209 C C . ALA B 1 439 ? -12.719 -5.652 -25.391 1 97.06 439 ALA B C 1
ATOM 7211 O O . ALA B 1 439 ? -11.734 -5.828 -26.109 1 97.06 439 ALA B O 1
ATOM 7212 N N . TYR B 1 440 ? -13.906 -5.961 -25.75 1 95.81 440 TYR B N 1
ATOM 7213 C CA . TYR B 1 440 ? -14.148 -6.676 -27 1 95.81 440 TYR B CA 1
ATOM 7214 C C . TYR B 1 440 ? -13.906 -5.777 -28.203 1 95.81 440 TYR B C 1
ATOM 7216 O O . TYR B 1 440 ? -13.445 -6.242 -29.25 1 95.81 440 TYR B O 1
ATOM 7224 N N . LYS B 1 441 ? -14.195 -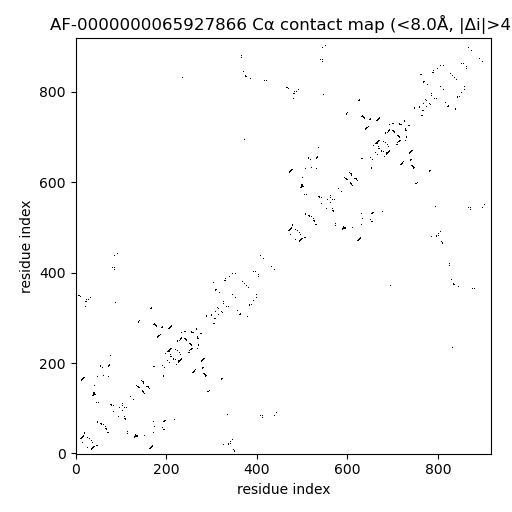4.492 -28.062 1 95.81 441 LYS B N 1
ATOM 7225 C CA . LYS B 1 441 ? -13.836 -3.539 -29.109 1 95.81 441 LYS B CA 1
ATOM 7226 C C . LYS B 1 441 ? -12.328 -3.479 -29.297 1 95.81 441 LYS B C 1
ATOM 7228 O O . LYS B 1 441 ? -11.836 -3.381 -30.438 1 95.81 441 LYS B O 1
ATOM 7233 N N . ASP B 1 442 ? -11.68 -3.516 -28.188 1 96.12 442 ASP B N 1
ATOM 7234 C CA . ASP B 1 442 ? -10.227 -3.49 -28.234 1 96.12 442 ASP B CA 1
ATOM 7235 C C . ASP B 1 442 ? -9.672 -4.742 -28.922 1 96.12 442 ASP B C 1
ATOM 7237 O O . ASP B 1 442 ? -8.773 -4.656 -29.75 1 96.12 442 ASP B O 1
ATOM 7241 N N . PHE B 1 443 ? -10.211 -5.938 -28.594 1 96.31 443 PHE B N 1
ATOM 7242 C CA . PHE B 1 443 ? -9.805 -7.184 -29.234 1 96.31 443 PHE B CA 1
ATOM 7243 C C . PHE B 1 443 ? -10.016 -7.117 -30.734 1 96.31 443 PHE B C 1
ATOM 7245 O O . PHE B 1 443 ? -9.164 -7.559 -31.516 1 96.31 443 PHE B O 1
ATOM 7252 N N . ALA B 1 444 ? -11.102 -6.535 -31.109 1 94.62 444 ALA B N 1
ATOM 7253 C CA . ALA B 1 444 ? -11.438 -6.422 -32.531 1 94.62 444 ALA B CA 1
ATOM 7254 C C . ALA B 1 444 ? -10.492 -5.465 -33.25 1 94.62 444 ALA B C 1
ATOM 7256 O O . ALA B 1 444 ? -10.039 -5.738 -34.375 1 94.62 444 ALA B O 1
ATOM 7257 N N . ARG B 1 445 ? -10.258 -4.352 -32.625 1 94.31 445 ARG B N 1
ATOM 7258 C CA . ARG B 1 445 ? -9.359 -3.348 -33.188 1 94.31 445 ARG B CA 1
ATOM 7259 C C . ARG B 1 445 ? -7.973 -3.93 -33.438 1 94.31 445 ARG B C 1
ATOM 7261 O O . ARG B 1 445 ? -7.324 -3.604 -34.438 1 94.31 445 ARG B O 1
ATOM 7268 N N . LYS B 1 446 ? -7.562 -4.828 -32.562 1 94.19 446 LYS B N 1
ATOM 7269 C CA . LYS B 1 446 ? -6.246 -5.445 -32.688 1 94.19 446 LYS B CA 1
ATOM 7270 C C . LYS B 1 446 ? -6.281 -6.676 -33.562 1 94.19 446 LYS B C 1
ATOM 7272 O O . LYS B 1 446 ? -5.281 -7.379 -33.719 1 94.19 446 LYS B O 1
ATOM 7277 N N . LYS B 1 447 ? -7.438 -7.008 -34.094 1 93.62 447 LYS B N 1
ATOM 7278 C CA . LYS B 1 447 ? -7.656 -8.125 -35.031 1 93.62 447 LYS B CA 1
ATOM 7279 C C . LYS B 1 447 ? -7.367 -9.461 -34.344 1 93.62 447 LYS B C 1
ATOM 7281 O O . LYS B 1 447 ? -6.801 -10.359 -34.969 1 93.62 447 LYS B O 1
ATOM 7286 N N . LEU B 1 448 ? -7.719 -9.508 -33.062 1 93.06 448 LEU B N 1
ATOM 7287 C CA . LEU B 1 448 ? -7.5 -10.727 -32.312 1 93.06 448 LEU B CA 1
ATOM 7288 C C . LEU B 1 448 ? -8.75 -11.602 -32.312 1 93.06 448 LEU B C 1
ATOM 7290 O O . LEU B 1 448 ? -8.688 -12.789 -31.984 1 93.06 448 LEU B O 1
ATOM 7294 N N . ILE B 1 449 ? -9.859 -10.922 -32.562 1 89 449 ILE B N 1
ATOM 7295 C CA . ILE B 1 449 ? -11.125 -11.641 -32.719 1 89 449 ILE B CA 1
ATOM 7296 C C . ILE B 1 449 ? -11.859 -11.125 -33.938 1 89 449 ILE B C 1
ATOM 7298 O O . ILE B 1 449 ? -11.508 -10.086 -34.5 1 89 449 ILE B O 1
ATOM 7302 N N . SER B 1 450 ? -12.734 -12 -34.406 1 77.38 450 SER B N 1
ATOM 7303 C CA . SER B 1 450 ? -13.555 -11.555 -35.562 1 77.38 450 SER B CA 1
ATOM 7304 C C . SER B 1 450 ? -14.508 -10.445 -35.125 1 77.38 450 SER B C 1
ATOM 7306 O O . SER B 1 450 ? -14.898 -10.352 -33.969 1 77.38 450 SER B O 1
ATOM 7308 N N . SER B 1 451 ? -14.625 -9.328 -35.812 1 64.19 451 SER B N 1
ATOM 7309 C CA . SER B 1 451 ? -15.375 -8.102 -35.531 1 64.19 451 SER B CA 1
ATOM 7310 C C . SER B 1 451 ? -16.641 -8.398 -34.719 1 64.19 451 SER B C 1
ATOM 7312 O O . SER B 1 451 ? -16.875 -7.766 -33.688 1 64.19 451 SER B O 1
ATOM 7314 N N . HIS B 1 452 ? -17.969 -8.531 -35.219 1 52.34 452 HIS B N 1
ATOM 7315 C CA . HIS B 1 452 ? -19.25 -8.445 -34.5 1 52.34 452 HIS B CA 1
ATOM 7316 C C . HIS B 1 452 ? -19.484 -9.695 -33.656 1 52.34 452 HIS B C 1
ATOM 7318 O O . HIS B 1 452 ? -20.062 -10.68 -34.156 1 52.34 452 HIS B O 1
ATOM 7324 N N . PRO B 1 453 ? -18.719 -9.789 -32.625 1 49.44 453 PRO B N 1
ATOM 7325 C CA . PRO B 1 453 ? -19.125 -11.031 -31.953 1 49.44 453 PRO B CA 1
ATOM 7326 C C . PRO B 1 453 ? -20.578 -11.008 -31.484 1 49.44 453 PRO B C 1
ATOM 7328 O O . PRO B 1 453 ? -21.062 -9.977 -31.016 1 49.44 453 PRO B O 1
ATOM 7331 N N . SER B 1 454 ? -21.453 -11.727 -31.953 1 44.56 454 SER B N 1
ATOM 7332 C CA . SER B 1 454 ? -22.844 -11.93 -31.547 1 44.56 454 SER B CA 1
ATOM 7333 C C . SER B 1 454 ? -22.984 -11.969 -30.031 1 44.56 454 SER B C 1
ATOM 7335 O O . SER B 1 454 ? -24.078 -12.141 -29.5 1 44.56 454 SER B O 1
ATOM 7337 N N . TYR B 1 455 ? -22.016 -12.008 -29.328 1 45.31 455 TYR B N 1
ATOM 7338 C CA . TYR B 1 455 ? -22.172 -12.305 -27.922 1 45.31 455 TYR B CA 1
ATOM 7339 C C . TYR B 1 455 ? -22.844 -11.148 -27.188 1 45.31 455 TYR B C 1
ATOM 7341 O O . TYR B 1 455 ? -23.391 -11.328 -26.094 1 45.31 455 TYR B O 1
ATOM 7349 N N . PHE B 1 456 ? -22.594 -9.875 -27.484 1 44.34 456 PHE B N 1
ATOM 7350 C CA . PHE B 1 456 ? -23.297 -8.805 -26.781 1 44.34 456 PHE B CA 1
ATOM 7351 C C . PHE B 1 456 ? -24.781 -8.836 -27.078 1 44.34 456 PHE B C 1
ATOM 7353 O O . PHE B 1 456 ? -25.547 -8.047 -26.516 1 44.34 456 PHE B O 1
ATOM 7360 N N . LEU B 1 457 ? -25.297 -9.422 -28.094 1 33.81 457 LEU B N 1
ATOM 7361 C CA . LEU B 1 457 ? -26.703 -9.305 -28.484 1 33.81 457 LEU B CA 1
ATOM 7362 C C . LEU B 1 457 ? -27.609 -9.984 -27.469 1 33.81 457 LEU B C 1
ATOM 7364 O O . LEU B 1 457 ? -28.781 -9.641 -27.344 1 33.81 457 LEU B O 1
ATOM 7368 N N . GLU B 1 458 ? -27.281 -11.219 -26.953 1 33 458 GLU B N 1
ATOM 7369 C CA . GLU B 1 458 ? -28.406 -11.82 -26.25 1 33 458 GLU B CA 1
ATOM 7370 C C . GLU B 1 458 ? -28.469 -11.359 -24.797 1 33 458 GLU B C 1
ATOM 7372 O O . GLU B 1 458 ? -29.219 -11.922 -24 1 33 458 GLU B O 1
ATOM 7377 N N . SER B 1 459 ? -27.766 -10.359 -24.328 1 28.75 459 SER B N 1
ATOM 7378 C CA . SER B 1 459 ? -28.297 -9.977 -23.016 1 28.75 459 SER B CA 1
ATOM 7379 C C . SER B 1 459 ? -29.516 -9.07 -23.172 1 28.75 459 SER B C 1
ATOM 7381 O O . SER B 1 459 ? -29.547 -8.211 -24.047 1 28.75 459 SER B O 1
#

Nearest PDB structures (foldseek):
  6wpu-assembly1_A  TM=9.763E-01  e=5.069E-63  Allium sativum
  5nmw-assembly1_A-2  TM=9.526E-01  e=2.366E-39  Zonocerus variegatus
  5nmx-assembly1_A-2  TM=9.508E-01  e=1.584E-38  Zonocerus variegatus
  5iq4-assembly1_B  TM=8.570E-01  e=1.131E-33  Roseovarius nubinhibens ISM
  5ipy-assembly1_B  TM=8.588E-01  e=2.397E-32  Roseovarius nubinhibens ISM

Organism: Arabidopsis thaliana (NCBI:txid3702)

Foldseek 3Di:
DPPPPLFQDAWFEEEEAQALLRLLLLLLLVVSPYHYAYEDQAQDHHFQLPDDLAFWPDQALPDPPIDFDRHLDADADWALFFQQLQDAPLAGRAAPVVDPVEAHFRTGHSVNSSVSSRVSCVVSVSVVRYDYSKAWQAWEDDPQWIWTWIAHPVGTDDTDITNAYEYPNDWQGADDFDDAAAVVLADAAEGESSGHYALVVQAQFEEEEEACPDSSVVVQLRNLVGYQAYEYEYCPDDLQAWAQDDDPSSRYIYHYHWHHHHNVQWTAGSNGDIDRGRYYYYPPGTADDDNRYDYVPLWDQDLRATPDDQLQWPRLVSPPRYTYAQQAPPASRSHSSNLSSNLSSCCSRPVFPDDHSVVSVVRSVVLVVVCVVVVNDNNNSRYCHPCRQVSSQVSCVRSVHDGRDPLSVVSSVQSVVCCVVPVPCSSPDGDVVVSVVVSVCVCVVSVSDPPPDCPVPPD/DPPPPLFQDAWFEEEEAQALLRLLLLLLLVVSPYHYAYEDQAQDHHFQLPDDLFFWPDQALPDPPIDFDRHLDADADWALFFQLLQDAPLAGRAAPVVDPVEAHFRTGHSVNSSVSSRVSCVVSVSVVRYDYSKAWQAWEDDPQWIWTWIAHPVGTDDTDITNAYEYENDWQGADDFDDAAAVVLADAAEGESSGHHALVVQAQFEEEEEACPDSSVVVQLRNLVGYQAYEYEYCPDDLQAWAQDDDPSSRYIYHYHWHHHHNVQWTAGSNGDIDRGRYYYYPPGTADDDNRYDYPPLWDQDLRATPDDQLQWPRLVSPPRYTYAQQAPPASRSHSSNLSSNLSSCCSRPVFPDDHSVVSVVNSVVLVVVCVVVVNDNNNSRYCHPCRQVSSQVSCVRSVHDGRDPLSVVSSVQSVVCCVVPVPCSSPDGDVVVSVVVSLCVCVVSVSDPPDDCPVPPD

Solvent-accessible surface area (backbone atoms only — not comparable to full-atom values): 48637 Å² total; per-residue (Å²): 128,74,79,77,73,75,70,72,44,70,42,43,33,38,30,37,20,40,15,71,40,19,49,44,28,51,51,34,26,42,73,65,54,30,46,64,42,28,32,21,56,48,88,61,75,26,44,56,46,50,69,53,91,69,50,37,75,35,47,63,59,76,56,88,83,45,54,80,46,67,33,40,49,36,76,84,41,51,50,88,53,50,35,71,56,46,25,39,93,89,52,74,44,68,66,53,81,89,41,81,90,52,55,60,56,58,36,27,40,47,65,38,54,29,48,51,49,50,50,50,34,58,75,68,54,45,62,81,36,47,42,58,40,24,35,70,60,35,36,34,75,48,97,88,26,31,36,39,30,32,32,41,95,89,38,76,49,72,74,41,79,27,52,25,40,38,44,17,70,68,46,67,58,44,64,32,78,76,88,56,53,50,48,88,54,29,71,53,47,64,33,27,46,55,46,42,45,67,43,70,91,42,55,67,29,30,35,34,30,34,28,66,55,73,66,21,50,50,49,48,58,52,31,34,75,47,22,58,31,28,38,31,26,18,77,80,42,53,57,73,37,74,45,79,47,94,47,96,74,67,32,38,34,41,32,8,31,73,55,36,30,34,62,88,28,36,36,32,29,60,50,67,52,73,44,74,39,46,34,39,38,34,34,55,58,50,32,76,69,63,88,28,61,48,61,89,72,66,60,44,72,55,67,58,22,74,34,64,36,39,93,62,28,27,29,55,94,49,51,76,36,37,32,42,46,65,70,57,40,62,55,59,57,48,44,49,20,40,50,50,22,44,39,51,26,33,41,65,21,54,80,29,80,79,72,54,52,67,57,35,48,47,52,39,51,37,52,53,49,51,32,45,77,49,48,33,48,55,59,42,65,47,49,45,53,87,43,30,64,60,54,52,33,51,48,19,57,68,58,71,47,78,59,75,56,66,54,44,56,50,48,53,54,53,44,49,38,34,40,70,77,35,66,90,44,42,75,82,50,82,88,54,61,68,44,55,51,50,49,53,50,50,37,29,74,69,64,72,43,76,70,86,62,67,71,76,65,78,111,129,75,80,76,73,75,68,72,44,70,40,44,32,37,30,38,20,40,14,70,40,19,50,45,28,51,51,36,27,43,75,65,54,30,45,66,42,28,32,21,58,47,88,62,74,26,45,56,45,49,69,53,92,68,51,37,77,35,47,61,58,76,57,88,82,45,56,80,47,67,31,39,47,34,75,83,42,51,51,90,54,51,35,72,57,45,25,40,92,88,51,74,43,67,66,53,81,88,41,82,90,51,55,60,54,59,37,26,40,47,66,40,53,29,48,52,47,49,50,51,34,59,75,66,54,44,61,82,37,47,41,55,41,24,34,70,60,34,36,34,77,49,96,88,26,32,37,39,28,33,32,41,96,90,39,75,51,71,74,39,78,25,53,25,40,38,45,18,69,69,48,66,56,44,63,35,78,76,88,57,52,50,46,90,55,28,71,52,46,64,31,27,45,56,47,40,45,69,42,68,91,42,56,66,28,31,34,34,31,34,28,66,55,73,65,21,49,49,50,48,56,53,30,36,77,46,22,59,33,28,38,29,25,18,78,79,41,52,56,72,37,71,44,79,48,97,48,96,72,65,34,38,36,41,32,9,34,73,55,36,30,32,62,88,29,36,36,32,29,60,50,68,52,72,45,74,39,46,35,38,37,34,36,55,58,51,31,75,70,62,88,29,60,46,61,89,72,66,60,42,72,55,67,56,23,74,36,63,36,38,92,62,29,28,30,53,95,50,51,77,37,37,34,41,46,65,69,57,40,62,55,58,57,49,44,48,20,42,50,50,23,44,38,53,28,32,41,65,21,54,80,32,78,77,73,54,53,67,56,35,50,49,51,39,52,38,51,53,49,50,32,44,76,49,46,33,48,56,59,44,66,45,48,43,53,88,43,30,64,61,54,52,33,50,49,18,55,68,57,70,48,77,60,76,55,67,54,43,55,50,49,53,53,52,45,48,37,34,40,70,76,34,66,89,44,40,75,81,50,84,88,55,62,69,43,54,50,50,48,54,49,49,36,30,74,70,65,71,42,78,71,84,63,68,71,75,65,78,112